Protein AF-0000000080735251 (afdb_homodimer)

Nearest PDB structures (foldseek):
  8f8t-assembly1_T  TM=5.068E-01  e=3.147E+00  Homo sapiens
  4pki-assembly1_G  TM=4.583E-01  e=2.271E+00  Homo sapiens
  8iai-assembly1_Y  TM=3.598E-01  e=2.980E+00  Sus scrofa
  3s5u-assembly2_B  TM=2.936E-01  e=2.151E+00  Enterococcus faecalis ATCC 4200
  4pki-assembly1_G  TM=4.337E-01  e=1.301E+00  Homo sapiens

Radius of gyration: 44.35 Å; Cα contacts (8 Å, |Δi|>4): 1692; chains: 2; bounding box: 156×134×96 Å

pLDDT: mean 79.37, std 21.19, range [19.89, 98.31]

Secondary structure (DSSP, 8-state):
----------------------HHHHHHHHHHHHHHHHHHHHHHHHHT----SSTTHHHHHHHHHHTTSHHHHHHHHHHHHHEEEE-SHHHHHHHHHHHHH-GGGGGG--EEEE----SSHHIIIIIHHHHHHHHHHHS--STTHHHHHHHHTT-HHHHHHHHHHHHHHTS----TT--STHHHHHHHHHHHHT-TT--EEEEEE----S--HIIIIIIHHHHHTT--S-TT--EEEEEESS-SS-----TTGGGGGG-TT--EEEEES--IIIIIHHHHHTT-S-TT----EEEEE--TTTTSTT-TTSPPTTPPPHHHHHSSSS-GGGGGGGGTT-TT-SEEEEEPPP-HHHHHH--HHHHHHHHHH---SEEEEES----HHHH-SS---TT--EEEEE---TT-HHHHS-HHHHHHHHHHHHHHSTTTSTT--EEEETTEEEEEEE-TTSS-EEEEEE--S---------------STTTTTT--HHHHHHHHHHHS-SSGGGGSS--/----------------------HHHHHHHHHHHHHHHHHHHHHHHHHT----SSTTHHHHHHHHHHTTSHHHHHHHHHHHHHEEEE-SHHHHHHHHHHHHH-GGGGGG--EEEE----SSHHIIIIIHHHHHHHHHHHS--STTHHHHHHHHTT-HHHHHHHHHHHHHHTS----TT--STHHHHHHHHHHHHH-TT--EEEEEE----S--HIIIIIIHHHHHTT--S-TT--EEEEEESS-SS-----TTGGGGGG-TT--EEEEES--IIIIIHHHHHTT-S-SS---SEEEEE--TTTTSTT-TTSPPTTPPPHHHHHHSSS-GGGGGGGGTT-TT-SEEEEEPPP-HHHHHH--HHHHHHHHHH---SEEEEES----HHHH-SS---TT--EEEEE---TT-HHHHS-HHHHHHHHHHHHHHSTTTSTT--EEEETTEEEEEEE-TTSS-EEEEEE--S---------------STTTTTT--HHHHHHHHHHHS-SSGGGSSS--

Structure (mmCIF, N/CA/C/O backbone):
data_AF-0000000080735251-model_v1
#
loop_
_entity.id
_entity.type
_entity.pdbx_description
1 polymer 'Uncharacterized protein'
#
loop_
_atom_site.group_PDB
_atom_site.id
_atom_site.type_symbol
_atom_site.label_atom_id
_atom_site.label_alt_id
_atom_site.label_comp_id
_atom_site.label_asym_id
_atom_site.label_entity_id
_atom_site.label_seq_id
_atom_site.pdbx_PDB_ins_code
_atom_site.Cartn_x
_atom_site.Cartn_y
_atom_site.Cartn_z
_atom_site.occupancy
_atom_site.B_iso_or_equiv
_atom_site.auth_seq_id
_atom_site.auth_comp_id
_atom_site.auth_asym_id
_atom_site.auth_atom_id
_atom_site.pdbx_PDB_model_num
ATOM 1 N N . MET A 1 1 ? -80.938 -24.906 -20.234 1 21.91 1 MET A N 1
ATOM 2 C CA . MET A 1 1 ? -80.062 -24.406 -19.141 1 21.91 1 MET A CA 1
ATOM 3 C C . MET A 1 1 ? -78.812 -25.266 -18.984 1 21.91 1 MET A C 1
ATOM 5 O O . MET A 1 1 ? -78.812 -26.25 -18.25 1 21.91 1 MET A O 1
ATOM 9 N N . ALA A 1 2 ? -78.125 -25.578 -20.062 1 29.5 2 ALA A N 1
ATOM 10 C CA . ALA A 1 2 ? -77 -26.484 -20.266 1 29.5 2 ALA A CA 1
ATOM 11 C C . ALA A 1 2 ? -75.812 -26.031 -19.438 1 29.5 2 ALA A C 1
ATOM 13 O O . ALA A 1 2 ? -75.375 -24.891 -19.547 1 29.5 2 ALA A O 1
ATOM 14 N N . THR A 1 3 ? -75.75 -26.547 -18.156 1 28.78 3 THR A N 1
ATOM 15 C CA . THR A 1 3 ? -74.75 -26.234 -17.094 1 28.78 3 THR A CA 1
ATOM 16 C C . THR A 1 3 ? -73.312 -26.391 -17.594 1 28.78 3 THR A C 1
ATOM 18 O O . THR A 1 3 ? -72.938 -27.453 -18.109 1 28.78 3 THR A O 1
ATOM 21 N N . SER A 1 4 ? -72.688 -25.328 -18.094 1 30.59 4 SER A N 1
ATOM 22 C CA . SER A 1 4 ? -71.375 -25.219 -18.641 1 30.59 4 SER A CA 1
ATOM 23 C C . SER A 1 4 ? -70.312 -25.766 -17.688 1 30.59 4 SER A C 1
ATOM 25 O O . SER A 1 4 ? -70.312 -25.438 -16.5 1 30.59 4 SER A O 1
ATOM 27 N N . GLY A 1 5 ? -69.938 -27.062 -17.812 1 30.22 5 GLY A N 1
ATOM 28 C CA . GLY A 1 5 ? -69 -27.828 -17.031 1 30.22 5 GLY A CA 1
ATOM 29 C C . GLY A 1 5 ? -67.688 -27.078 -16.766 1 30.22 5 GLY A C 1
ATOM 30 O O . GLY A 1 5 ? -67.062 -26.531 -17.688 1 30.22 5 GLY A O 1
ATOM 31 N N . GLU A 1 6 ? -67.562 -26.406 -15.586 1 33.47 6 GLU A N 1
ATOM 32 C CA . GLU A 1 6 ? -66.375 -25.594 -15.148 1 33.47 6 GLU A CA 1
ATOM 33 C C . GLU A 1 6 ? -65.125 -26.359 -15.328 1 33.47 6 GLU A C 1
ATOM 35 O O . GLU A 1 6 ? -65.062 -27.562 -15.062 1 33.47 6 GLU A O 1
ATOM 40 N N . PRO A 1 7 ? -64.125 -25.859 -16.219 1 35.38 7 PRO A N 1
ATOM 41 C CA . PRO A 1 7 ? -62.906 -26.562 -16.469 1 35.38 7 PRO A CA 1
ATOM 42 C C . PRO A 1 7 ? -62.125 -26.906 -15.195 1 35.38 7 PRO A C 1
ATOM 44 O O . PRO A 1 7 ? -62.312 -26.234 -14.172 1 35.38 7 PRO A O 1
ATOM 47 N N . GLN A 1 8 ? -61.844 -28.219 -14.891 1 33.78 8 GLN A N 1
ATOM 48 C CA . GLN A 1 8 ? -61.125 -28.781 -13.75 1 33.78 8 GLN A CA 1
ATOM 49 C C . GLN A 1 8 ? -59.844 -28.016 -13.461 1 33.78 8 GLN A C 1
ATOM 51 O O . GLN A 1 8 ? -59.125 -27.656 -14.383 1 33.78 8 GLN A O 1
ATOM 56 N N . PRO A 1 9 ? -59.812 -27.281 -12.32 1 30.14 9 PRO A N 1
ATOM 57 C CA . PRO A 1 9 ? -58.594 -26.516 -11.969 1 30.14 9 PRO A CA 1
ATOM 58 C C . PRO A 1 9 ? -57.312 -27.328 -12.164 1 30.14 9 PRO A C 1
ATOM 60 O O . PRO A 1 9 ? -57.312 -28.547 -12.047 1 30.14 9 PRO A O 1
ATOM 63 N N . ALA A 1 10 ? -56.406 -26.891 -13.047 1 33.62 10 ALA A N 1
ATOM 64 C CA . ALA A 1 10 ? -55.125 -27.484 -13.336 1 33.62 10 ALA A CA 1
ATOM 65 C C . ALA A 1 10 ? -54.406 -27.938 -12.047 1 33.62 10 ALA A C 1
ATOM 67 O O . ALA A 1 10 ? -54.469 -27.234 -11.039 1 33.62 10 ALA A O 1
ATOM 68 N N . THR A 1 11 ? -54.438 -29.219 -11.742 1 31.53 11 THR A N 1
ATOM 69 C CA . THR A 1 11 ? -53.75 -29.891 -10.625 1 31.53 11 THR A CA 1
ATOM 70 C C . THR A 1 11 ? -52.438 -29.203 -10.305 1 31.53 11 THR A C 1
ATOM 72 O O . THR A 1 11 ? -51.656 -28.922 -11.211 1 31.53 11 THR A O 1
ATOM 75 N N . VAL A 1 12 ? -52.406 -28.391 -9.273 1 32.25 12 VAL A N 1
ATOM 76 C CA . VAL A 1 12 ? -51.188 -27.828 -8.719 1 32.25 12 VAL A CA 1
ATOM 77 C C . VAL A 1 12 ? -50.062 -28.859 -8.766 1 32.25 12 VAL A C 1
ATOM 79 O O . VAL A 1 12 ? -50.25 -30 -8.32 1 32.25 12 VAL A O 1
ATOM 82 N N . PRO A 1 13 ? -49.344 -28.812 -9.859 1 31.73 13 PRO A N 1
ATOM 83 C CA . PRO A 1 13 ? -48.281 -29.828 -9.891 1 31.73 13 PRO A CA 1
ATOM 84 C C . PRO A 1 13 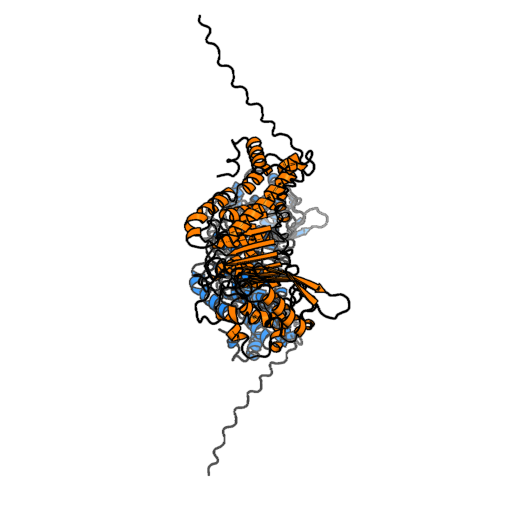? -47.688 -30.094 -8.508 1 31.73 13 PRO A C 1
ATOM 86 O O . PRO A 1 13 ? -47.625 -29.188 -7.676 1 31.73 13 PRO A O 1
ATOM 89 N N . GLN A 1 14 ? -47.969 -31.266 -7.938 1 33.03 14 GLN A N 1
ATOM 90 C CA . GLN A 1 14 ? -47.406 -31.734 -6.68 1 33.03 14 GLN A CA 1
ATOM 91 C C . GLN A 1 14 ? -45.969 -31.219 -6.484 1 33.03 14 GLN A C 1
ATOM 93 O O . GLN A 1 14 ? -45.188 -31.156 -7.441 1 33.03 14 GLN A O 1
ATOM 98 N N . PRO A 1 15 ? -45.875 -30.312 -5.523 1 34.41 15 PRO A N 1
ATOM 99 C CA . PRO A 1 15 ? -44.5 -29.906 -5.23 1 34.41 15 PRO A CA 1
ATOM 100 C C . PRO A 1 15 ? -43.5 -31.031 -5.398 1 34.41 15 PRO A C 1
ATOM 102 O O . PRO A 1 15 ? -43.75 -32.156 -4.969 1 34.41 15 PRO A O 1
ATOM 105 N N . PHE A 1 16 ? -42.969 -31.203 -6.551 1 33.38 16 PHE A N 1
ATOM 106 C CA . PHE A 1 16 ? -41.906 -32.156 -6.816 1 33.38 16 PHE A CA 1
ATOM 107 C C . PHE A 1 16 ? -41.062 -32.406 -5.566 1 33.38 16 PHE A C 1
ATOM 109 O O . PHE A 1 16 ? -40.5 -31.484 -4.984 1 33.38 16 PHE A O 1
ATOM 116 N N . ILE A 1 17 ? -41.5 -33.219 -4.691 1 35.25 17 ILE A N 1
ATOM 117 C CA . ILE A 1 17 ? -40.75 -33.75 -3.561 1 35.25 17 ILE A CA 1
ATOM 118 C C . ILE A 1 17 ? -39.312 -34.062 -3.984 1 35.25 17 ILE A C 1
ATOM 120 O O . ILE A 1 17 ? -39.062 -34.906 -4.836 1 35.25 17 ILE A O 1
ATOM 124 N N . THR A 1 18 ? -38.469 -33.156 -4.188 1 41.72 18 THR A N 1
ATOM 125 C CA . THR A 1 18 ? -37.031 -33.469 -4.281 1 41.72 18 THR A CA 1
ATOM 126 C C . THR A 1 18 ? -36.688 -34.656 -3.422 1 41.72 18 THR A C 1
ATOM 128 O O . THR A 1 18 ? -36.969 -34.688 -2.223 1 41.72 18 THR A O 1
ATOM 131 N N . PRO A 1 19 ? -36.812 -35.906 -3.914 1 42.97 19 PRO A N 1
ATOM 132 C CA . PRO A 1 19 ? -36.531 -37.062 -3.074 1 42.97 19 PRO A CA 1
ATOM 133 C C . PRO A 1 19 ? -35.5 -36.75 -1.976 1 42.97 19 PRO A C 1
ATOM 135 O O . PRO A 1 19 ? -34.5 -36.125 -2.236 1 42.97 19 PRO A O 1
ATOM 138 N N . ARG A 1 20 ? -35.844 -36.594 -0.79 1 56.09 20 ARG A N 1
ATOM 139 C CA . ARG A 1 20 ? -35.094 -36.375 0.438 1 56.09 20 ARG A CA 1
ATOM 140 C C . ARG A 1 20 ? -33.969 -37.406 0.55 1 56.09 20 ARG A C 1
ATOM 142 O O . ARG A 1 20 ? -34.188 -38.531 1.029 1 56.09 20 ARG A O 1
ATOM 149 N N . LEU A 1 21 ? -33.062 -37.531 -0.489 1 63.31 21 LEU A N 1
ATOM 150 C CA . LEU A 1 21 ? -31.906 -38.406 -0.313 1 63.31 21 LEU A CA 1
ATOM 151 C C . LEU A 1 21 ? -31.094 -38 0.911 1 63.31 21 LEU A C 1
ATOM 153 O O . LEU A 1 21 ? -30.984 -36.812 1.231 1 63.31 21 LEU A O 1
ATOM 157 N N . PRO A 1 22 ? -30.719 -39.125 1.617 1 76.56 22 PRO A N 1
ATOM 158 C CA . PRO A 1 22 ? -29.828 -38.812 2.74 1 76.56 22 PRO A CA 1
ATOM 159 C C . PRO A 1 22 ? -28.609 -38 2.32 1 76.56 22 PRO A C 1
ATOM 161 O O . PRO A 1 22 ? -28.141 -38.125 1.189 1 76.56 22 PRO A O 1
ATOM 164 N N . LEU A 1 23 ? -28.25 -37.156 3.162 1 79.88 23 LEU A N 1
ATOM 165 C CA . LEU A 1 23 ? -27.141 -36.25 2.904 1 79.88 23 LEU A CA 1
ATOM 166 C C . LEU A 1 23 ? -25.859 -37 2.586 1 79.88 23 LEU A C 1
ATOM 168 O O . LEU A 1 23 ? -25.031 -36.531 1.803 1 79.88 23 LEU A O 1
ATOM 172 N N . ASP A 1 24 ? -25.859 -38.188 3.08 1 81.25 24 ASP A N 1
ATOM 173 C CA . ASP A 1 24 ? -24.672 -39 2.828 1 81.25 24 ASP A CA 1
ATOM 174 C C . ASP A 1 24 ? -24.594 -39.438 1.364 1 81.25 24 ASP A C 1
ATOM 176 O O . ASP A 1 24 ? -23.516 -39.5 0.779 1 81.25 24 ASP A O 1
ATOM 180 N N . ILE A 1 25 ? -25.688 -39.719 0.884 1 80.31 25 ILE A N 1
ATOM 181 C CA . ILE A 1 25 ? -25.734 -40.125 -0.519 1 80.31 25 ILE A CA 1
ATOM 182 C C . ILE A 1 25 ? -25.453 -38.938 -1.409 1 80.31 25 ILE A C 1
ATOM 184 O O . ILE A 1 25 ? -24.75 -39.031 -2.412 1 80.31 25 ILE A O 1
ATOM 188 N N . LEU A 1 26 ? -26.016 -37.844 -1.031 1 81.31 26 LEU A N 1
ATOM 189 C CA . LEU A 1 26 ? -25.781 -36.625 -1.787 1 81.31 26 LEU A CA 1
ATOM 190 C C . LEU A 1 26 ? -24.297 -36.281 -1.792 1 81.31 26 LEU A C 1
ATOM 192 O O . LEU A 1 26 ? -23.75 -35.875 -2.818 1 81.31 26 LEU A O 1
ATOM 196 N N . TYR A 1 27 ? -23.703 -36.5 -0.731 1 87 27 TYR A N 1
ATOM 197 C CA . TYR A 1 27 ? -22.266 -36.25 -0.639 1 87 27 TYR A CA 1
ATOM 198 C C . TYR A 1 27 ? -21.484 -37.188 -1.567 1 87 27 TYR A C 1
ATOM 200 O O . TYR A 1 27 ? -20.531 -36.781 -2.215 1 87 27 TYR A O 1
ATOM 208 N N . HIS A 1 28 ? -21.938 -38.344 -1.582 1 85.25 28 HIS A N 1
ATOM 209 C CA . HIS A 1 28 ? -21.266 -39.312 -2.438 1 85.25 28 HIS A CA 1
ATOM 210 C C . HIS A 1 28 ? -21.406 -38.938 -3.91 1 85.25 28 HIS A C 1
ATOM 212 O O . HIS A 1 28 ? -20.453 -39.031 -4.684 1 85.25 28 HIS A O 1
ATOM 218 N N . ILE A 1 29 ? -22.562 -38.562 -4.246 1 80.56 29 ILE A N 1
ATOM 219 C CA . ILE A 1 29 ? -22.812 -38.125 -5.613 1 80.56 29 ILE A CA 1
ATOM 220 C C . ILE A 1 29 ? -21.938 -36.906 -5.926 1 80.56 29 ILE A C 1
ATOM 222 O O . ILE A 1 29 ? -21.297 -36.844 -6.98 1 80.56 29 ILE A O 1
ATOM 226 N N . GLY A 1 30 ? -21.984 -36.031 -5.02 1 85.06 30 GLY A N 1
ATOM 227 C CA . GLY A 1 30 ? -21.156 -34.844 -5.195 1 85.06 30 GLY A CA 1
ATOM 228 C C . GLY A 1 30 ? -19.688 -35.188 -5.355 1 85.06 30 GLY A C 1
ATOM 229 O O . GLY A 1 30 ? -19.016 -34.594 -6.195 1 85.06 30 GLY A O 1
ATOM 230 N N . SER A 1 31 ? -19.25 -36.094 -4.637 1 86.56 31 SER A N 1
ATOM 231 C CA . SER A 1 31 ? -17.844 -36.469 -4.684 1 86.56 31 SER A CA 1
ATOM 232 C C . SER A 1 31 ? -17.484 -37.094 -6.031 1 86.56 31 SER A C 1
ATOM 234 O O . SER A 1 31 ? -16.406 -36.844 -6.566 1 86.56 31 SER A O 1
ATOM 236 N N . LEU A 1 32 ? -18.359 -37.844 -6.508 1 84.12 32 LEU A N 1
ATOM 237 C CA . LEU A 1 32 ? -18.141 -38.438 -7.812 1 84.12 32 LEU A CA 1
ATOM 238 C C . LEU A 1 32 ? -18.109 -37.406 -8.914 1 84.12 32 LEU A C 1
ATOM 240 O O . LEU A 1 32 ? -17.25 -37.469 -9.805 1 84.12 32 LEU A O 1
ATOM 244 N N . LEU A 1 33 ? -19 -36.531 -8.789 1 80.56 33 LEU A N 1
ATOM 245 C CA . LEU A 1 33 ? -19.062 -35.469 -9.773 1 80.56 33 LEU A CA 1
ATOM 246 C C . LEU A 1 33 ? -17.797 -34.625 -9.719 1 80.56 33 LEU A C 1
ATOM 248 O O . LEU A 1 33 ? -17.266 -34.219 -10.758 1 80.56 33 LEU A O 1
ATOM 252 N N . ALA A 1 34 ? -17.344 -34.406 -8.586 1 84.25 34 ALA A N 1
ATOM 253 C CA . ALA A 1 34 ? -16.141 -33.594 -8.391 1 84.25 34 ALA A CA 1
ATOM 254 C C . ALA A 1 34 ? -14.922 -34.281 -9 1 84.25 34 ALA A C 1
ATOM 256 O O . ALA A 1 34 ? -14.094 -33.656 -9.656 1 84.25 34 ALA A O 1
ATOM 257 N N . SER A 1 35 ? -14.844 -35.5 -8.828 1 82.25 35 SER A N 1
ATOM 258 C CA . SER A 1 35 ? -13.711 -36.281 -9.336 1 82.25 35 SER A CA 1
ATOM 259 C C . SER A 1 35 ? -13.758 -36.406 -10.852 1 82.25 35 SER A C 1
ATOM 261 O O . SER A 1 35 ? -12.719 -36.312 -11.516 1 82.25 35 SER A O 1
ATOM 263 N N . GLU A 1 36 ? -14.836 -36.562 -11.336 1 77 36 GLU A N 1
ATOM 264 C CA . GLU A 1 36 ? -15.008 -36.688 -12.781 1 77 36 GLU A CA 1
ATOM 265 C C . GLU A 1 36 ? -14.602 -35.406 -13.492 1 77 36 GLU A C 1
ATOM 267 O O . GLU A 1 36 ? -14.055 -35.438 -14.594 1 77 36 GLU A O 1
ATOM 272 N N . SER A 1 37 ? -14.93 -34.406 -12.93 1 77.5 37 SER A N 1
ATOM 273 C CA . SER A 1 37 ? -14.586 -33.094 -13.508 1 77.5 37 SER A CA 1
ATOM 274 C C . SER A 1 37 ? -13.078 -32.969 -13.68 1 77.5 37 SER A C 1
ATOM 276 O O . SER A 1 37 ? -12.617 -32.5 -14.719 1 77.5 37 SER A O 1
ATOM 278 N N . ILE A 1 38 ? -12.336 -33.438 -12.797 1 79 38 ILE A N 1
ATOM 279 C CA . ILE A 1 38 ? -10.883 -33.344 -12.859 1 79 38 ILE A CA 1
ATOM 280 C C . ILE A 1 38 ? -10.352 -34.25 -13.977 1 79 38 ILE A C 1
ATOM 282 O O . ILE A 1 38 ? -9.547 -33.812 -14.797 1 79 38 ILE A O 1
ATOM 286 N N . THR A 1 39 ? -10.875 -35.344 -13.977 1 76.81 39 THR A N 1
ATOM 287 C CA . THR A 1 39 ? -10.406 -36.344 -14.945 1 76.81 39 THR A CA 1
ATOM 288 C C . THR A 1 39 ? -10.695 -35.875 -16.375 1 76.81 39 THR A C 1
ATOM 290 O O . THR A 1 39 ? -9.867 -36.031 -17.266 1 76.81 39 THR A O 1
ATOM 293 N N . GLU A 1 40 ? -11.812 -35.312 -16.5 1 73.75 40 GLU A N 1
ATOM 294 C CA . GLU A 1 40 ? -12.211 -34.812 -17.812 1 73.75 40 GLU A CA 1
ATOM 295 C C . GLU A 1 40 ? -11.289 -33.719 -18.297 1 73.75 40 GLU A C 1
ATOM 297 O O . GLU A 1 40 ? -10.859 -33.719 -19.453 1 73.75 40 GLU A O 1
ATOM 302 N N . HIS A 1 41 ? -10.945 -32.875 -17.438 1 76.31 41 HIS A N 1
ATOM 303 C CA . HIS A 1 41 ? -10.148 -31.719 -17.828 1 76.31 41 HIS A CA 1
ATOM 304 C C . HIS A 1 41 ? -8.68 -32.094 -17.984 1 76.31 41 HIS A C 1
ATOM 306 O O . HIS A 1 41 ? -7.992 -31.562 -18.859 1 76.31 41 HIS A O 1
ATOM 312 N N . GLU A 1 42 ? -8.273 -32.938 -17.203 1 73 42 GLU A N 1
ATOM 313 C CA . GLU A 1 42 ? -6.902 -33.438 -17.359 1 73 42 GLU A CA 1
ATOM 314 C C . GLU A 1 42 ? -6.719 -34.125 -18.703 1 73 42 GLU A C 1
ATOM 316 O O . GLU A 1 42 ? -5.695 -33.969 -19.375 1 73 42 GLU A O 1
ATOM 321 N N . HIS A 1 43 ? -7.738 -34.781 -19.031 1 67.94 43 HIS A N 1
ATOM 322 C CA . HIS A 1 43 ? -7.703 -35.438 -20.328 1 67.94 43 HIS A CA 1
ATOM 323 C C . HIS A 1 43 ? -7.719 -34.438 -21.469 1 67.94 43 HIS A C 1
ATOM 325 O O . HIS A 1 43 ? -7.07 -34.656 -22.5 1 67.94 43 HIS A O 1
ATOM 331 N N . GLN A 1 44 ? -8.422 -33.469 -21.281 1 66.44 44 GLN A N 1
ATOM 332 C CA . GLN A 1 44 ? -8.516 -32.438 -22.312 1 66.44 44 GLN A CA 1
ATOM 333 C C . GLN A 1 44 ? -7.172 -31.75 -22.516 1 66.44 44 GLN A C 1
ATOM 335 O O . GLN A 1 44 ? -6.781 -31.453 -23.641 1 66.44 44 GLN A O 1
ATOM 340 N N . ILE A 1 45 ? -6.562 -31.5 -21.5 1 65.94 45 ILE A N 1
ATOM 341 C CA . ILE A 1 45 ? -5.258 -30.844 -21.578 1 65.94 45 ILE A CA 1
ATOM 342 C C . ILE A 1 45 ? -4.27 -31.766 -22.281 1 65.94 45 ILE A C 1
ATOM 344 O O . ILE A 1 45 ? -3.479 -31.328 -23.125 1 65.94 45 ILE A O 1
ATOM 348 N N . ASP A 1 46 ? -4.406 -32.969 -22.016 1 61.94 46 ASP A N 1
ATOM 349 C CA . ASP A 1 46 ? -3.486 -33.969 -22.594 1 61.94 46 ASP A CA 1
ATOM 350 C C . ASP A 1 46 ? -3.762 -34.156 -24.078 1 61.94 46 ASP A C 1
ATOM 352 O O . ASP A 1 46 ? -2.832 -34.344 -24.875 1 61.94 46 ASP A O 1
ATOM 356 N N . SER A 1 47 ? -5.082 -34.188 -24.359 1 54.44 47 SER A N 1
ATOM 357 C CA . SER A 1 47 ? -5.441 -34.469 -25.75 1 54.44 47 SER A CA 1
ATOM 358 C C . SER A 1 47 ? -5.434 -33.188 -26.594 1 54.44 47 SER A C 1
ATOM 360 O O . SER A 1 47 ? -5.637 -33.25 -27.812 1 54.44 47 SER A O 1
ATOM 362 N N . ASN A 1 48 ? -4.789 -32.094 -26.047 1 52.84 48 ASN A N 1
ATOM 363 C CA . ASN A 1 48 ? -4.832 -30.828 -26.75 1 52.84 48 ASN A CA 1
ATOM 364 C C . ASN A 1 48 ? -6.164 -30.625 -27.469 1 52.84 48 ASN A C 1
ATOM 366 O O . ASN A 1 48 ? -6.215 -30.016 -28.531 1 52.84 48 ASN A O 1
ATOM 370 N N . SER A 1 49 ? -7.137 -31.469 -27.219 1 44.44 49 SER A N 1
ATOM 371 C CA . SER A 1 49 ? -8.422 -31.406 -27.906 1 44.44 49 SER A CA 1
ATOM 372 C C . SER A 1 49 ? -9.289 -30.281 -27.359 1 44.44 49 SER A C 1
ATOM 374 O O . SER A 1 49 ? -9.391 -30.094 -26.156 1 44.44 49 SER A O 1
ATOM 376 N N . SER A 1 50 ? -9.344 -29.234 -27.984 1 43.31 50 SER A N 1
ATOM 377 C CA . SER A 1 50 ? -10.25 -28.109 -27.75 1 43.31 50 SER A CA 1
ATOM 378 C C . SER A 1 50 ? -11.672 -28.594 -27.484 1 43.31 50 SER A C 1
ATOM 380 O O . SER A 1 50 ? -12.586 -28.328 -28.281 1 43.31 50 SER A O 1
ATOM 382 N N . CYS A 1 51 ? -11.945 -29.734 -27.234 1 38.22 51 CYS A N 1
ATOM 383 C CA . CYS A 1 51 ? -13.375 -30.031 -27.25 1 38.22 51 CYS A CA 1
ATOM 384 C C . CYS A 1 51 ? -14.125 -29.156 -26.25 1 38.22 51 CYS A C 1
ATOM 386 O O . CYS A 1 51 ? -14.016 -29.359 -25.031 1 38.22 51 CYS A O 1
ATOM 388 N N . ASP A 1 52 ? -14.516 -28.062 -26.469 1 43.94 52 ASP A N 1
ATOM 389 C CA . ASP A 1 52 ? -15.336 -27.016 -25.859 1 43.94 52 ASP A CA 1
ATOM 390 C C . ASP A 1 52 ? -16.562 -27.625 -25.172 1 43.94 52 ASP A C 1
ATOM 392 O O . ASP A 1 52 ? -17 -27.125 -24.141 1 43.94 52 ASP A O 1
ATOM 396 N N . CYS A 1 53 ? -17.375 -28.531 -25.922 1 38.75 53 CYS A N 1
ATOM 397 C CA . CYS A 1 53 ? -18.812 -28.766 -25.75 1 38.75 53 CYS A CA 1
ATOM 398 C C . CYS A 1 53 ? -19.094 -29.5 -24.453 1 38.75 53 CYS A C 1
ATOM 400 O O . CYS A 1 53 ? -20.203 -29.406 -23.906 1 38.75 53 CYS A O 1
ATOM 402 N N . CYS A 1 54 ? -18.359 -30.562 -24.172 1 42.53 54 CYS A N 1
ATOM 403 C CA . CYS A 1 54 ? -18.812 -31.547 -23.203 1 42.53 54 CYS A CA 1
ATOM 404 C C . CYS A 1 54 ? -18.359 -31.188 -21.797 1 42.53 54 CYS A C 1
ATOM 406 O O . CYS A 1 54 ? -18.672 -31.891 -20.828 1 42.53 54 CYS A O 1
ATOM 408 N N . MET A 1 55 ? -17.359 -30.328 -21.516 1 49.84 55 MET A N 1
ATOM 409 C CA . MET A 1 55 ? -16.375 -30.266 -20.438 1 49.84 55 MET A CA 1
ATOM 410 C C . MET A 1 55 ? -17 -29.781 -19.141 1 49.84 55 MET A C 1
ATOM 412 O O . MET A 1 55 ? -16.406 -29.938 -18.062 1 49.84 55 MET A O 1
ATOM 416 N N . ASP A 1 56 ? -18.359 -29.375 -19.109 1 61.03 56 ASP A N 1
ATOM 417 C CA . ASP A 1 56 ? -18.672 -28.703 -17.844 1 61.03 56 ASP A CA 1
ATOM 418 C C . ASP A 1 56 ? -20.016 -29.203 -17.281 1 61.03 56 ASP A C 1
ATOM 420 O O . ASP A 1 56 ? -20.641 -28.516 -16.469 1 61.03 56 ASP A O 1
ATOM 424 N N . LYS A 1 57 ? -20.203 -30.5 -17.766 1 65.25 57 LYS A N 1
ATOM 425 C CA . LYS A 1 57 ? -21.516 -30.969 -17.328 1 65.25 57 LYS A CA 1
ATOM 426 C C . LYS A 1 57 ? -21.484 -31.359 -15.852 1 65.25 57 LYS A C 1
ATOM 428 O O . LYS A 1 57 ? -22.422 -31.062 -15.109 1 65.25 57 LYS A O 1
ATOM 433 N N . SER A 1 58 ? -20.359 -32.094 -15.547 1 75.31 58 SER A N 1
ATOM 434 C CA . SER A 1 58 ? -20.281 -32.531 -14.156 1 75.31 58 SER A CA 1
ATOM 435 C C . SER A 1 58 ? -20.188 -31.328 -13.203 1 75.31 58 SER A C 1
ATOM 437 O O . SER A 1 58 ? -20.828 -31.328 -12.148 1 75.31 58 SER A O 1
ATOM 439 N N . SER A 1 59 ? -19.484 -30.453 -13.641 1 78.62 59 SER A N 1
ATOM 440 C CA . SER A 1 59 ? -19.359 -29.266 -12.805 1 78.62 59 SER A CA 1
ATOM 441 C C . SER A 1 59 ? -20.688 -28.531 -12.688 1 78.62 59 SER A C 1
ATOM 443 O O . SER A 1 59 ? -21.031 -28.047 -11.609 1 78.62 59 SER A O 1
ATOM 445 N N . ALA A 1 60 ? -21.297 -28.453 -13.797 1 78.94 60 ALA A N 1
ATOM 446 C CA . ALA A 1 60 ? -22.594 -27.781 -13.805 1 78.94 60 ALA A CA 1
ATOM 447 C C . ALA A 1 60 ? -23.594 -28.531 -12.938 1 78.94 60 ALA A C 1
ATOM 449 O O . ALA A 1 60 ? -24.406 -27.922 -12.227 1 78.94 60 ALA A O 1
ATOM 450 N N . SER A 1 61 ? -23.547 -29.797 -13.062 1 80.12 61 SER A N 1
ATOM 451 C CA . SER A 1 61 ? -24.438 -30.625 -12.266 1 80.12 61 SER A CA 1
ATOM 452 C C . SER A 1 61 ? -24.141 -30.484 -10.773 1 80.12 61 SER A C 1
ATOM 454 O O . SER A 1 61 ? -25.062 -30.406 -9.961 1 80.12 61 SER A O 1
ATOM 456 N N . LEU A 1 62 ? -22.938 -30.531 -10.484 1 85.5 62 LEU A N 1
ATOM 457 C CA . LEU A 1 62 ? -22.547 -30.375 -9.086 1 85.5 62 LEU A CA 1
ATOM 458 C C . LEU A 1 62 ? -23 -29.016 -8.555 1 85.5 62 LEU A C 1
ATOM 460 O O . LEU A 1 62 ? -23.484 -28.922 -7.418 1 85.5 62 LEU A O 1
ATOM 464 N N . TYR A 1 63 ? -22.844 -28.047 -9.344 1 84.94 63 TYR A N 1
ATOM 465 C CA . TYR A 1 63 ? -23.25 -26.703 -8.953 1 84.94 63 TYR A CA 1
ATOM 466 C C . TYR A 1 63 ? -24.75 -26.656 -8.68 1 84.94 63 TYR A C 1
ATOM 468 O O . TYR A 1 63 ? -25.188 -26.125 -7.652 1 84.94 63 TYR A O 1
ATOM 476 N N . LYS A 1 64 ? -25.469 -27.172 -9.555 1 81.81 64 LYS A N 1
ATOM 477 C CA . LYS A 1 64 ? -26.922 -27.188 -9.422 1 81.81 64 LYS A CA 1
ATOM 478 C C . LYS A 1 64 ? -27.359 -27.953 -8.18 1 81.81 64 LYS A C 1
ATOM 480 O O . LYS A 1 64 ? -28.234 -27.516 -7.445 1 81.81 64 LYS A O 1
ATOM 485 N N . LEU A 1 65 ? -26.734 -29.016 -8.078 1 82.38 65 LEU A N 1
ATOM 486 C CA . LEU A 1 65 ? -27.062 -29.859 -6.926 1 82.38 65 LEU A CA 1
ATOM 487 C C . LEU A 1 65 ? -26.703 -29.141 -5.625 1 82.38 65 LEU A C 1
ATOM 489 O O . LEU A 1 65 ? -27.438 -29.266 -4.633 1 82.38 65 LEU A O 1
ATOM 493 N N . THR A 1 66 ? -25.641 -28.469 -5.59 1 86.88 66 THR A N 1
ATOM 494 C CA . THR A 1 66 ? -25.156 -27.781 -4.395 1 86.88 66 THR A CA 1
ATOM 495 C C . THR A 1 66 ? -26.141 -26.703 -3.943 1 86.88 66 THR A C 1
ATOM 497 O O . THR A 1 66 ? -26.422 -26.578 -2.75 1 86.88 66 THR A O 1
ATOM 500 N N . TYR A 1 67 ? -26.719 -26 -4.859 1 85.12 67 TYR A N 1
ATOM 501 C CA . TYR A 1 67 ? -27.484 -24.828 -4.461 1 85.12 67 TYR A CA 1
ATOM 502 C C . TYR A 1 67 ? -28.984 -25.078 -4.633 1 85.12 67 TYR A C 1
ATOM 504 O O . TYR A 1 67 ? -29.766 -24.141 -4.816 1 85.12 67 TYR A O 1
ATOM 512 N N . THR A 1 68 ? -29.359 -26.281 -4.559 1 79.06 68 THR A N 1
ATOM 513 C CA . THR A 1 68 ? -30.766 -26.672 -4.57 1 79.06 68 THR A CA 1
ATOM 514 C C . THR A 1 68 ? -31.422 -26.328 -3.234 1 79.06 68 THR A C 1
ATOM 516 O O . THR A 1 68 ? -32.594 -25.953 -3.195 1 79.06 68 THR A O 1
ATOM 519 N N . SER A 1 69 ? -30.641 -26.516 -2.184 1 80 69 SER A N 1
ATOM 520 C CA . SER A 1 69 ? -31.141 -26.234 -0.846 1 80 69 SER A CA 1
ATOM 521 C C . SER A 1 69 ? -30.016 -25.828 0.1 1 80 69 SER A C 1
ATOM 523 O O . SER A 1 69 ? -28.844 -25.938 -0.247 1 80 69 SER A O 1
ATOM 525 N N . LYS A 1 70 ? -30.391 -25.438 1.239 1 83.94 70 LYS A N 1
ATOM 526 C CA . LYS A 1 70 ? -29.406 -25.062 2.25 1 83.94 70 LYS A CA 1
ATOM 527 C C . LYS A 1 70 ? -28.641 -26.281 2.742 1 83.94 70 LYS A C 1
ATOM 529 O O . LYS A 1 70 ? -27.438 -26.188 3.012 1 83.94 70 LYS A O 1
ATOM 534 N N . ALA A 1 71 ? -29.344 -27.266 2.844 1 80.5 71 ALA A N 1
ATOM 535 C CA . ALA A 1 71 ? -28.734 -28.5 3.326 1 80.5 71 ALA A CA 1
ATOM 536 C C . ALA A 1 71 ? -27.672 -29 2.344 1 80.5 71 ALA A C 1
ATOM 538 O O . ALA A 1 71 ? -26.594 -29.422 2.748 1 80.5 71 ALA A O 1
ATOM 539 N N . THR A 1 72 ? -28.062 -29.016 1.12 1 86.25 72 THR A N 1
ATOM 540 C CA . THR A 1 72 ? -27.109 -29.484 0.114 1 86.25 72 THR A CA 1
ATOM 541 C C . THR A 1 72 ? -25.922 -28.531 0.01 1 86.25 72 THR A C 1
ATOM 543 O O . THR A 1 72 ? -24.797 -28.953 -0.226 1 86.25 72 THR A O 1
ATOM 546 N N . ARG A 1 73 ? -26.172 -27.297 0.186 1 89.19 73 ARG A N 1
ATOM 547 C CA . ARG A 1 73 ? -25.109 -26.312 0.148 1 89.19 73 ARG A CA 1
ATOM 548 C C . ARG A 1 73 ? -24.094 -26.578 1.256 1 89.19 73 ARG A C 1
ATOM 550 O O . ARG A 1 73 ? -22.875 -26.594 1.007 1 89.19 73 ARG A O 1
ATOM 557 N N . ASP A 1 74 ? -24.547 -26.875 2.332 1 87.06 74 ASP A N 1
ATOM 558 C CA . ASP A 1 74 ? -23.672 -27.062 3.48 1 87.06 74 ASP A CA 1
ATOM 559 C C . ASP A 1 74 ? -22.781 -28.297 3.297 1 87.06 74 ASP A C 1
ATOM 561 O O . ASP A 1 74 ? -21.625 -28.297 3.705 1 87.06 74 ASP A O 1
ATOM 565 N N . VAL A 1 75 ? -23.359 -29.219 2.6 1 87.06 75 VAL A N 1
ATOM 566 C CA . VAL A 1 75 ? -22.656 -30.484 2.502 1 87.06 75 VAL A CA 1
ATOM 567 C C . VAL A 1 75 ? -21.781 -30.5 1.253 1 87.06 75 VAL A C 1
ATOM 569 O O . VAL A 1 75 ? -20.688 -31.078 1.261 1 87.06 75 VAL A O 1
ATOM 572 N N . LEU A 1 76 ? -22.266 -29.844 0.229 1 90.56 76 LEU A N 1
ATOM 573 C CA . LEU A 1 76 ? -21.641 -30.047 -1.067 1 90.56 76 LEU A CA 1
ATOM 574 C C . LEU A 1 76 ? -20.734 -28.875 -1.422 1 90.56 76 LEU A C 1
ATOM 576 O O . LEU A 1 76 ? -19.875 -28.984 -2.301 1 90.56 76 LEU A O 1
ATOM 580 N N . GLU A 1 77 ? -20.828 -27.812 -0.773 1 91.5 77 GLU A N 1
ATOM 581 C CA . GLU A 1 77 ? -20.047 -26.609 -1.123 1 91.5 77 GLU A CA 1
ATOM 582 C C . GLU A 1 77 ? -18.547 -26.859 -0.997 1 91.5 77 GLU A C 1
ATOM 584 O O . GLU A 1 77 ? -17.766 -26.438 -1.851 1 91.5 77 GLU A O 1
ATOM 589 N N . PRO A 1 78 ? -18.141 -27.516 0.016 1 92 78 PRO A N 1
ATOM 590 C CA . PRO A 1 78 ? -16.719 -27.844 0.084 1 92 78 PRO A CA 1
ATOM 591 C C . PRO A 1 78 ? -16.234 -28.656 -1.115 1 92 78 PRO A C 1
ATOM 593 O O . PRO A 1 78 ? -15.109 -28.469 -1.592 1 92 78 PRO A O 1
ATOM 596 N N . LEU A 1 79 ? -17.094 -29.5 -1.605 1 90.56 79 LEU A N 1
ATOM 597 C CA . LEU A 1 79 ? -16.75 -30.312 -2.766 1 90.56 79 LEU A CA 1
ATOM 598 C C . LEU A 1 79 ? -16.734 -29.469 -4.035 1 90.56 79 LEU A C 1
ATOM 600 O O . LEU A 1 79 ? -15.906 -29.688 -4.926 1 90.56 79 LEU A O 1
ATOM 604 N N . LEU A 1 80 ? -17.625 -28.578 -4.039 1 89.94 80 LEU A N 1
ATOM 605 C CA . LEU A 1 80 ? -17.75 -27.703 -5.199 1 89.94 80 LEU A CA 1
ATOM 606 C C . LEU A 1 80 ? -16.484 -26.859 -5.375 1 89.94 80 LEU A C 1
ATOM 608 O O . LEU A 1 80 ? -16.031 -26.656 -6.504 1 89.94 80 LEU A O 1
ATOM 612 N N . TYR A 1 81 ? -15.906 -26.438 -4.293 1 93.75 81 TYR A N 1
ATOM 613 C CA . TYR A 1 81 ? -14.766 -25.516 -4.367 1 93.75 81 TYR A CA 1
ATOM 614 C C . TYR A 1 81 ? -13.453 -26.266 -4.148 1 93.75 81 TYR A C 1
ATOM 616 O O . TYR A 1 81 ? -12.383 -25.672 -4.18 1 93.75 81 TYR A O 1
ATOM 624 N N . ARG A 1 82 ? -13.547 -27.484 -3.996 1 93.69 82 ARG A N 1
ATOM 625 C CA . ARG A 1 82 ? -12.344 -28.281 -3.773 1 93.69 82 ARG A CA 1
ATOM 626 C C . ARG A 1 82 ? -11.43 -28.234 -4.996 1 93.69 82 ARG A C 1
ATOM 628 O O . ARG A 1 82 ? -10.211 -28.203 -4.859 1 93.69 82 ARG A O 1
ATOM 635 N N . ASN A 1 83 ? -12.117 -28.328 -6.113 1 92.31 83 ASN A N 1
ATOM 636 C CA . ASN A 1 83 ? -11.398 -28.297 -7.383 1 92.31 83 ASN A CA 1
ATOM 637 C C . ASN A 1 83 ? -11.766 -27.062 -8.211 1 92.31 83 ASN A C 1
ATOM 639 O O . ASN A 1 83 ? -12.875 -26.969 -8.734 1 92.31 83 ASN A O 1
ATOM 643 N N . LEU A 1 84 ? -10.812 -26.156 -8.336 1 94.06 84 LEU A N 1
ATOM 644 C CA . LEU A 1 84 ? -11.023 -24.984 -9.172 1 94.06 84 LEU A CA 1
ATOM 645 C C . LEU A 1 84 ? -10.484 -25.219 -10.578 1 94.06 84 LEU A C 1
ATOM 647 O O . LEU A 1 84 ? -9.273 -25.328 -10.781 1 94.06 84 LEU A O 1
ATOM 651 N N . ILE A 1 85 ? -11.398 -25.344 -11.469 1 91.38 85 ILE A N 1
ATOM 652 C CA . ILE A 1 85 ? -11.031 -25.5 -12.867 1 91.38 85 ILE A CA 1
ATOM 653 C C . ILE A 1 85 ? -11.305 -24.203 -13.625 1 91.38 85 ILE A C 1
ATOM 655 O O . ILE A 1 85 ? -12.461 -23.828 -13.82 1 91.38 85 ILE A O 1
ATOM 659 N N . LEU A 1 86 ? -10.242 -23.531 -14.094 1 93.12 86 LEU A N 1
ATOM 660 C CA . LEU A 1 86 ? -10.344 -22.234 -14.766 1 93.12 86 LEU A CA 1
ATOM 661 C C . LEU A 1 86 ? -10.031 -22.375 -16.25 1 93.12 86 LEU A C 1
ATOM 663 O O . LEU A 1 86 ? -8.867 -22.516 -16.641 1 93.12 86 LEU A O 1
ATOM 667 N N . THR A 1 87 ? -11.023 -22.234 -17.062 1 89.25 87 THR A N 1
ATOM 668 C CA . THR A 1 87 ? -10.852 -22.469 -18.484 1 89.25 87 THR A CA 1
ATOM 669 C C . THR A 1 87 ? -11.031 -21.172 -19.281 1 89.25 87 THR A C 1
ATOM 671 O O . THR A 1 87 ? -10.539 -21.047 -20.391 1 89.25 87 THR A O 1
ATOM 674 N N . THR A 1 88 ? -11.75 -20.281 -18.672 1 91.56 88 THR A N 1
ATOM 675 C CA . THR A 1 88 ? -12 -19 -19.328 1 91.56 88 THR A CA 1
ATOM 676 C C . THR A 1 88 ? -11.664 -17.844 -18.391 1 91.56 88 THR A C 1
ATOM 678 O O . THR A 1 88 ? -11.602 -18.016 -17.172 1 91.56 88 THR A O 1
ATOM 681 N N . PRO A 1 89 ? -11.461 -16.688 -19.016 1 95.06 89 PRO A N 1
ATOM 682 C CA . PRO A 1 89 ? -11.25 -15.5 -18.172 1 95.06 89 PRO A CA 1
ATOM 683 C C . PRO A 1 89 ? -12.43 -15.211 -17.25 1 95.06 89 PRO A C 1
ATOM 685 O O . PRO A 1 89 ? -12.25 -14.703 -16.141 1 95.06 89 PRO A O 1
ATOM 688 N N . GLN A 1 90 ? -13.602 -15.547 -17.656 1 95.56 90 GLN A N 1
ATOM 689 C CA . GLN A 1 90 ? -14.797 -15.359 -16.844 1 95.56 90 GLN A CA 1
ATOM 690 C C . GLN A 1 90 ? -14.742 -16.234 -15.594 1 95.56 90 GLN A C 1
ATOM 692 O O . GLN A 1 90 ? -15.148 -15.797 -14.508 1 95.56 90 GLN A O 1
ATOM 697 N N . ASP A 1 91 ? -14.219 -17.422 -15.805 1 93.88 91 ASP A N 1
ATOM 698 C CA . ASP A 1 91 ? -14.047 -18.297 -14.648 1 93.88 91 ASP A CA 1
ATOM 699 C C . ASP A 1 91 ? -13.133 -17.656 -13.602 1 93.88 91 ASP A C 1
ATOM 701 O O . ASP A 1 91 ? -13.438 -17.672 -12.406 1 93.88 91 ASP A O 1
ATOM 705 N N . VAL A 1 92 ? -12.094 -17.109 -14.133 1 96.62 92 VAL A N 1
ATOM 706 C CA . VAL A 1 92 ? -11.102 -16.469 -13.258 1 96.62 92 VAL A CA 1
ATOM 707 C C . VAL A 1 92 ? -11.75 -15.32 -12.5 1 96.62 92 VAL A C 1
ATOM 709 O O . VAL A 1 92 ? -11.594 -15.203 -11.281 1 96.62 92 VAL A O 1
ATOM 712 N N . THR A 1 93 ? -12.469 -14.5 -13.188 1 97.94 93 THR A N 1
ATOM 713 C CA . THR A 1 93 ? -13.133 -13.336 -12.594 1 97.94 93 THR A CA 1
ATOM 714 C C . THR A 1 93 ? -14.148 -13.773 -11.547 1 97.94 93 THR A C 1
ATOM 716 O O . THR A 1 93 ? -14.172 -13.242 -10.438 1 97.94 93 THR A O 1
ATOM 719 N N . ASN A 1 94 ? -14.891 -14.781 -11.852 1 96.56 94 ASN A N 1
ATOM 720 C CA . ASN A 1 94 ? -15.93 -15.266 -10.953 1 96.56 94 ASN A CA 1
ATOM 721 C C . ASN A 1 94 ? -15.328 -15.867 -9.68 1 96.56 94 ASN A C 1
ATOM 723 O O . ASN A 1 94 ? -15.797 -15.586 -8.578 1 96.56 94 ASN A O 1
ATOM 727 N N . ILE A 1 95 ? -14.367 -16.672 -9.867 1 97.31 95 ILE A N 1
ATOM 728 C CA . ILE A 1 95 ? -13.773 -17.344 -8.719 1 97.31 95 ILE A CA 1
ATOM 729 C C . ILE A 1 95 ? -13.102 -16.328 -7.805 1 97.31 95 ILE A C 1
ATOM 731 O O . ILE A 1 95 ? -13.203 -16.422 -6.578 1 97.31 95 ILE A O 1
ATOM 735 N N . PHE A 1 96 ? -12.422 -15.391 -8.43 1 98.25 96 PHE A N 1
ATOM 736 C CA . PHE A 1 96 ? -11.812 -14.344 -7.625 1 98.25 96 PHE A CA 1
ATOM 737 C C . PHE A 1 96 ? -12.852 -13.656 -6.746 1 98.25 96 PHE A C 1
ATOM 739 O O . PHE A 1 96 ? -12.648 -13.508 -5.539 1 98.25 96 PHE A O 1
ATOM 746 N N . ILE A 1 97 ? -13.898 -13.219 -7.355 1 98.31 97 ILE A N 1
ATOM 747 C CA . ILE A 1 97 ? -14.938 -12.492 -6.637 1 98.31 97 ILE A CA 1
ATOM 748 C C . ILE A 1 97 ? -15.5 -13.367 -5.516 1 98.31 97 ILE A C 1
ATOM 750 O O . ILE A 1 97 ? -15.68 -12.898 -4.391 1 98.31 97 ILE A O 1
ATOM 754 N N . ASN A 1 98 ? -15.711 -14.641 -5.797 1 96.75 98 ASN A N 1
ATOM 755 C CA . ASN A 1 98 ? -16.219 -15.562 -4.781 1 96.75 98 ASN A CA 1
ATOM 756 C C . ASN A 1 98 ? -15.281 -15.656 -3.586 1 96.75 98 ASN A C 1
ATOM 758 O O . ASN A 1 98 ? -15.719 -15.586 -2.438 1 96.75 98 ASN A O 1
ATOM 762 N N . LEU A 1 99 ? -14.023 -15.766 -3.887 1 97.81 99 LEU A N 1
ATOM 763 C CA . LEU A 1 99 ? -13.055 -15.977 -2.818 1 97.81 99 LEU A CA 1
ATOM 764 C C . LEU A 1 99 ? -12.867 -14.711 -1.991 1 97.81 99 LEU A C 1
ATOM 766 O O . LEU A 1 99 ? -12.555 -14.781 -0.802 1 97.81 99 LEU A O 1
ATOM 770 N N . ILE A 1 100 ? -13.031 -13.609 -2.631 1 97.62 100 ILE A N 1
ATOM 771 C CA . ILE A 1 100 ? -12.852 -12.336 -1.936 1 97.62 100 ILE A CA 1
ATOM 772 C C . ILE A 1 100 ? -14.078 -12.047 -1.069 1 97.62 100 ILE A C 1
ATOM 774 O O . ILE A 1 100 ? -13.953 -11.539 0.048 1 97.62 100 ILE A O 1
ATOM 778 N N . GLN A 1 101 ? -15.219 -12.32 -1.528 1 96.5 101 GLN A N 1
ATOM 779 C CA . GLN A 1 101 ? -16.453 -11.977 -0.835 1 96.5 101 GLN A CA 1
ATOM 780 C C . GLN A 1 101 ? -16.812 -13.039 0.201 1 96.5 101 GLN A C 1
ATOM 782 O O . GLN A 1 101 ? -17.469 -12.734 1.203 1 96.5 101 GLN A O 1
ATOM 787 N N . ARG A 1 102 ? -16.438 -14.281 -0.038 1 96.19 102 ARG A N 1
ATOM 788 C CA . ARG A 1 102 ? -16.703 -15.398 0.865 1 96.19 102 ARG A CA 1
ATOM 789 C C . ARG A 1 102 ? -15.414 -16.094 1.264 1 96.19 102 ARG A C 1
ATOM 791 O O . ARG A 1 102 ? -15.141 -17.219 0.818 1 96.19 102 ARG A O 1
ATOM 798 N N . PRO A 1 103 ? -14.734 -15.484 2.252 1 96.44 103 PRO A N 1
ATOM 799 C CA . PRO A 1 103 ? -13.422 -16 2.637 1 96.44 103 PRO A CA 1
ATOM 800 C C . PRO A 1 103 ? -13.484 -17.438 3.18 1 96.44 103 PRO A C 1
ATOM 802 O O . PRO A 1 103 ? -12.484 -18.156 3.152 1 96.44 103 PRO A O 1
ATOM 805 N N . GLU A 1 104 ? -14.641 -17.922 3.639 1 94.75 104 GLU A N 1
ATOM 806 C CA . GLU A 1 104 ? -14.773 -19.266 4.188 1 94.75 104 GLU A CA 1
ATOM 807 C C . GLU A 1 104 ? -14.562 -20.328 3.107 1 94.75 104 GLU A C 1
ATOM 809 O O . GLU A 1 104 ? -14.266 -21.484 3.414 1 94.75 104 GLU A O 1
ATOM 814 N N . LEU A 1 105 ? -14.703 -19.953 1.834 1 95.88 105 LEU A N 1
ATOM 815 C CA . LEU A 1 105 ? -14.547 -20.891 0.729 1 95.88 105 LEU A CA 1
ATOM 816 C C . LEU A 1 105 ? -13.078 -21.234 0.505 1 95.88 105 LEU A C 1
ATOM 818 O O . LEU A 1 105 ? -12.758 -22.25 -0.093 1 95.88 105 LEU A O 1
ATOM 822 N N . ARG A 1 106 ? -12.188 -20.359 0.893 1 97.44 106 ARG A N 1
ATOM 823 C CA . ARG A 1 106 ? -10.758 -20.453 0.607 1 97.44 106 ARG A CA 1
ATOM 824 C C . ARG A 1 106 ? -10.18 -21.75 1.166 1 97.44 106 ARG A C 1
ATOM 826 O O . ARG A 1 106 ? -9.328 -22.375 0.529 1 97.44 106 ARG A O 1
ATOM 833 N N . GLN A 1 107 ? -10.656 -22.188 2.244 1 95.69 107 GLN A N 1
ATOM 834 C CA . GLN A 1 107 ? -10.094 -23.344 2.934 1 95.69 107 GLN A CA 1
ATOM 835 C C . GLN A 1 107 ? -10.43 -24.641 2.205 1 95.69 107 GLN A C 1
ATOM 837 O O . GLN A 1 107 ? -9.766 -25.656 2.4 1 95.69 107 GLN A O 1
ATOM 842 N N . HIS A 1 108 ? -11.43 -24.547 1.368 1 95.25 108 HIS A N 1
ATOM 843 C CA . HIS A 1 108 ? -11.891 -25.766 0.712 1 95.25 108 HIS A CA 1
ATOM 844 C C . HIS A 1 108 ? -11.07 -26.062 -0.542 1 95.25 108 HIS A C 1
ATOM 846 O O . HIS A 1 108 ? -11.109 -27.188 -1.062 1 95.25 108 HIS A O 1
ATOM 852 N N . VAL A 1 109 ? -10.367 -25.078 -1.039 1 97.06 109 VAL A N 1
ATOM 853 C CA . VAL A 1 109 ? -9.664 -25.234 -2.309 1 97.06 109 VAL A CA 1
ATOM 854 C C . VAL A 1 109 ? -8.438 -26.125 -2.119 1 97.06 109 VAL A C 1
ATOM 856 O O . VAL A 1 109 ? -7.566 -25.828 -1.301 1 97.06 109 VAL A O 1
ATOM 859 N N . GLN A 1 110 ? -8.375 -27.219 -2.963 1 96.5 110 GLN A N 1
ATOM 860 C CA . GLN A 1 110 ? -7.254 -28.141 -2.844 1 96.5 110 GLN A CA 1
ATOM 861 C C . GLN A 1 110 ? -6.566 -28.344 -4.191 1 96.5 110 GLN A C 1
ATOM 863 O O . GLN A 1 110 ? -5.387 -28.703 -4.242 1 96.5 110 GLN A O 1
ATOM 868 N N . TYR A 1 111 ? -7.324 -28.219 -5.148 1 95.81 111 TYR A N 1
ATOM 869 C CA . TYR A 1 111 ? -6.82 -28.422 -6.5 1 95.81 111 TYR A CA 1
ATOM 870 C C . TYR A 1 111 ? -7.156 -27.25 -7.402 1 95.81 111 TYR A C 1
ATOM 872 O O . TYR A 1 111 ? -8.305 -26.797 -7.434 1 95.81 111 TYR A O 1
ATOM 880 N N . ILE A 1 112 ? -6.137 -26.719 -8.141 1 95.06 112 ILE A N 1
ATOM 881 C CA . ILE A 1 112 ? -6.355 -25.672 -9.125 1 95.06 112 ILE A CA 1
ATOM 882 C C . ILE A 1 112 ? -5.793 -26.094 -10.477 1 95.06 112 ILE A C 1
ATOM 884 O O . ILE A 1 112 ? -4.629 -26.484 -10.57 1 95.06 112 ILE A O 1
ATOM 888 N N . LEU A 1 113 ? -6.605 -26.156 -11.406 1 93 113 LEU A N 1
ATOM 889 C CA . LEU A 1 113 ? -6.23 -26.344 -12.797 1 93 113 LEU A CA 1
ATOM 890 C C . LEU A 1 113 ? -6.594 -25.109 -13.633 1 93 113 LEU A C 1
ATOM 892 O O . LEU A 1 113 ? -7.762 -24.719 -13.688 1 93 113 LEU A O 1
ATOM 896 N N . CYS A 1 114 ? -5.543 -24.484 -14.219 1 91.06 114 CYS A N 1
ATOM 897 C CA . CYS A 1 114 ? -5.828 -23.281 -15.008 1 91.06 114 CYS A CA 1
ATOM 898 C C . CYS A 1 114 ? -5.246 -23.406 -16.406 1 91.06 114 CYS A C 1
ATOM 900 O O . CYS A 1 114 ? -4.051 -23.656 -16.578 1 91.06 114 CYS A O 1
ATOM 902 N N . TYR A 1 115 ? -6.074 -23.25 -17.438 1 88.44 115 TYR A N 1
ATOM 903 C CA . TYR A 1 115 ? -5.617 -23.109 -18.812 1 88.44 115 TYR A CA 1
ATOM 904 C C . TYR A 1 115 ? -6.402 -22.031 -19.547 1 88.44 115 TYR A C 1
ATOM 906 O O . TYR A 1 115 ? -6.684 -22.141 -20.734 1 88.44 115 TYR A O 1
ATOM 914 N N . ALA A 1 116 ? -6.875 -21.094 -18.75 1 89.31 116 ALA A N 1
ATOM 915 C CA . ALA A 1 116 ? -7.555 -19.922 -19.297 1 89.31 116 ALA A CA 1
ATOM 916 C C . ALA A 1 116 ? -6.562 -18.953 -19.953 1 89.31 116 ALA A C 1
ATOM 918 O O . ALA A 1 116 ? -5.496 -18.688 -19.391 1 89.31 116 ALA A O 1
ATOM 919 N N . PRO A 1 117 ? -6.922 -18.531 -21.172 1 88.88 117 PRO A N 1
ATOM 920 C CA . PRO A 1 117 ? -6.113 -17.438 -21.703 1 88.88 117 PRO A CA 1
ATOM 921 C C . PRO A 1 117 ? -6.297 -16.141 -20.906 1 88.88 117 PRO A C 1
ATOM 923 O O . PRO A 1 117 ? -7.422 -15.664 -20.75 1 88.88 117 PRO A O 1
ATOM 926 N N . LEU A 1 118 ? -5.219 -15.57 -20.453 1 89.31 118 LEU A N 1
ATOM 927 C CA . LEU A 1 118 ? -5.344 -14.422 -19.562 1 89.31 118 LEU A CA 1
ATOM 928 C C . LEU A 1 118 ? -4.883 -13.141 -20.266 1 89.31 118 LEU A C 1
ATOM 930 O O . LEU A 1 118 ? -5.059 -12.047 -19.719 1 89.31 118 LEU A O 1
ATOM 934 N N . ALA A 1 119 ? -4.273 -13.281 -21.344 1 86.62 119 ALA A N 1
ATOM 935 C CA . ALA A 1 119 ? -3.758 -12.109 -22.047 1 86.62 119 ALA A CA 1
ATOM 936 C C . ALA A 1 119 ? -3.811 -12.32 -23.562 1 86.62 119 ALA A C 1
ATOM 938 O O . ALA A 1 119 ? -3.988 -13.445 -24.031 1 86.62 119 ALA A O 1
ATOM 939 N N . GLY A 1 120 ? -3.758 -11.188 -24.297 1 85 120 GLY A N 1
ATOM 940 C CA . GLY A 1 120 ? -3.703 -11.273 -25.75 1 85 120 GLY A CA 1
ATOM 941 C C . GLY A 1 120 ? -4.844 -10.539 -26.422 1 85 120 GLY A C 1
ATOM 942 O O . GLY A 1 120 ? -5.832 -10.18 -25.781 1 85 120 GLY A O 1
ATOM 943 N N . PRO A 1 121 ? -4.676 -10.297 -27.656 1 86.69 121 PRO A N 1
ATOM 944 C CA . PRO A 1 121 ? -5.664 -9.516 -28.406 1 86.69 121 PRO A CA 1
ATOM 945 C C . PRO A 1 121 ? -7.051 -10.156 -28.406 1 86.69 121 PRO A C 1
ATOM 947 O O . PRO A 1 121 ? -8.062 -9.461 -28.281 1 86.69 121 PRO A O 1
ATOM 950 N N . ARG A 1 122 ? -7.043 -11.461 -28.547 1 87.75 122 ARG A N 1
ATOM 951 C CA . ARG A 1 122 ? -8.32 -12.172 -28.578 1 87.75 122 ARG A CA 1
ATOM 952 C C . ARG A 1 122 ? -9.055 -12.016 -27.25 1 87.75 122 ARG A C 1
ATOM 954 O O . ARG A 1 122 ? -10.266 -11.805 -27.219 1 87.75 122 ARG A O 1
ATOM 961 N N . VAL A 1 123 ? -8.359 -12.102 -26.203 1 91.06 123 VAL A N 1
ATOM 962 C CA . VAL A 1 123 ? -8.922 -11.969 -24.875 1 91.06 123 VAL A CA 1
ATOM 963 C C . VAL A 1 123 ? -9.469 -10.555 -24.672 1 91.06 123 VAL A C 1
ATOM 965 O O . VAL A 1 123 ? -10.578 -10.375 -24.172 1 91.06 123 VAL A O 1
ATOM 968 N N . ARG A 1 124 ? -8.789 -9.594 -25.141 1 91.75 124 ARG A N 1
ATOM 969 C CA . ARG A 1 124 ? -9.172 -8.195 -24.969 1 91.75 124 ARG A CA 1
ATOM 970 C C . ARG A 1 124 ? -10.461 -7.891 -25.719 1 91.75 124 ARG A C 1
ATOM 972 O O . ARG A 1 124 ? -11.328 -7.172 -25.219 1 91.75 124 ARG A O 1
ATOM 979 N N . LYS A 1 125 ? -10.57 -8.43 -26.859 1 92.5 125 LYS A N 1
ATOM 980 C CA . LYS A 1 125 ? -11.688 -8.094 -27.734 1 92.5 125 LYS A CA 1
ATOM 981 C C . LYS A 1 125 ? -12.938 -8.883 -27.344 1 92.5 125 LYS A C 1
ATOM 983 O O . LYS A 1 125 ? -14.039 -8.336 -27.312 1 92.5 125 LYS A O 1
ATOM 988 N N . LEU A 1 126 ? -12.711 -10.156 -26.953 1 92.88 126 LEU A N 1
ATOM 989 C CA . LEU A 1 126 ? -13.875 -11.031 -26.859 1 92.88 126 LEU A CA 1
ATOM 990 C C . LEU A 1 126 ? -14.234 -11.312 -25.406 1 92.88 126 LEU A C 1
ATOM 992 O O . LEU A 1 126 ? -15.406 -11.438 -25.062 1 92.88 126 LEU A O 1
ATOM 996 N N . GLU A 1 127 ? -13.289 -11.453 -24.531 1 94.06 127 GLU A N 1
ATOM 997 C CA . GLU A 1 127 ? -13.539 -11.984 -23.188 1 94.06 127 GLU A CA 1
ATOM 998 C C . GLU A 1 127 ? -13.617 -10.859 -22.156 1 94.06 127 GLU A C 1
ATOM 1000 O O . GLU A 1 127 ? -14.375 -10.953 -21.203 1 94.06 127 GLU A O 1
ATOM 1005 N N . MET A 1 128 ? -12.898 -9.82 -22.312 1 95.62 128 MET A N 1
ATOM 1006 C CA . MET A 1 128 ? -12.75 -8.773 -21.312 1 95.62 128 MET A CA 1
ATOM 1007 C C . MET A 1 128 ? -14.078 -8.055 -21.094 1 95.62 128 MET A C 1
ATOM 1009 O O . MET A 1 128 ? -14.438 -7.746 -19.953 1 95.62 128 MET A O 1
ATOM 1013 N N . PRO A 1 129 ? -14.797 -7.711 -22.125 1 96.38 129 PRO A N 1
ATOM 1014 C CA . PRO A 1 129 ? -16.094 -7.066 -21.891 1 96.38 129 PRO A CA 1
ATOM 1015 C C . PRO A 1 129 ? -17.016 -7.902 -21.016 1 96.38 129 PRO A C 1
ATOM 1017 O O . PRO A 1 129 ? -17.75 -7.355 -20.172 1 96.38 129 PRO A O 1
ATOM 1020 N N . GLU A 1 130 ? -16.984 -9.211 -21.234 1 96.62 130 GLU A N 1
ATOM 1021 C CA . GLU A 1 130 ? -17.797 -10.086 -20.406 1 96.62 130 GLU A CA 1
ATOM 1022 C C . GLU A 1 130 ? -17.312 -10.086 -18.953 1 96.62 130 GLU A C 1
ATOM 1024 O O . GLU A 1 130 ? -18.125 -10.125 -18.031 1 96.62 130 GLU A O 1
ATOM 1029 N N . CYS A 1 131 ? -16.062 -10.117 -18.781 1 97.81 131 CYS A N 1
ATOM 1030 C CA . CYS A 1 131 ? -15.508 -10.055 -17.438 1 97.81 131 CYS A CA 1
ATOM 1031 C C . CYS A 1 131 ? -15.898 -8.758 -16.75 1 97.81 131 CYS A C 1
ATOM 1033 O O . CYS A 1 131 ? -16.203 -8.75 -15.555 1 97.81 131 CYS A O 1
ATOM 1035 N N . LYS A 1 132 ? -15.875 -7.676 -17.531 1 97.56 132 LYS A N 1
ATOM 1036 C CA . LYS A 1 132 ? -16.312 -6.387 -17 1 97.56 132 LYS A CA 1
ATOM 1037 C C . LYS A 1 132 ? -17.75 -6.441 -16.516 1 97.56 132 LYS A C 1
ATOM 1039 O O . LYS A 1 132 ? -18.078 -5.902 -15.461 1 97.56 132 LYS A O 1
ATOM 1044 N N . ARG A 1 133 ? -18.547 -7 -17.281 1 97.12 133 ARG A N 1
ATOM 1045 C CA . ARG A 1 133 ? -19.953 -7.125 -16.922 1 97.12 133 ARG A CA 1
ATOM 1046 C C . ARG A 1 133 ? -20.125 -7.926 -15.641 1 97.12 133 ARG A C 1
ATOM 1048 O O . ARG A 1 133 ? -20.922 -7.559 -14.773 1 97.12 133 ARG A O 1
ATOM 1055 N N . ILE A 1 134 ? -19.391 -9 -15.523 1 97.31 134 ILE A N 1
ATOM 1056 C CA . ILE A 1 134 ? -19.422 -9.828 -14.328 1 97.31 134 ILE A CA 1
ATOM 1057 C C . ILE A 1 134 ? -19.016 -9 -13.109 1 97.31 134 ILE A C 1
ATOM 1059 O O . ILE A 1 134 ? -19.703 -9.016 -12.086 1 97.31 134 ILE A O 1
ATOM 1063 N N . TRP A 1 135 ? -17.984 -8.266 -13.273 1 98.12 135 TRP A N 1
ATOM 1064 C CA . TRP A 1 135 ? -17.469 -7.457 -12.18 1 98.12 135 TRP A CA 1
ATOM 1065 C C . TRP A 1 135 ? -18.484 -6.391 -11.766 1 98.12 135 TRP A C 1
ATOM 1067 O O . TRP A 1 135 ? -18.766 -6.223 -10.578 1 98.12 135 TRP A O 1
ATOM 1077 N N . SER A 1 136 ? -19.016 -5.684 -12.703 1 96.75 136 SER A N 1
ATOM 1078 C CA . SER A 1 136 ? -19.922 -4.559 -12.445 1 96.75 136 SER A CA 1
ATOM 1079 C C . SER A 1 136 ? -21.172 -5.012 -11.695 1 96.75 136 SER A C 1
ATOM 1081 O O . SER A 1 136 ? -21.75 -4.242 -10.922 1 96.75 136 SER A O 1
ATOM 1083 N N . LYS A 1 137 ? -21.531 -6.168 -11.883 1 96.5 137 LYS A N 1
ATOM 1084 C CA . LYS A 1 137 ? -22.734 -6.695 -11.242 1 96.5 137 LYS A CA 1
ATOM 1085 C C . LYS A 1 137 ? -22.453 -7.051 -9.781 1 96.5 137 LYS A C 1
ATOM 1087 O O . LYS A 1 137 ? -23.375 -7.008 -8.945 1 96.5 137 LYS A O 1
ATOM 1092 N N . ARG A 1 138 ? -21.234 -7.367 -9.5 1 97.12 138 ARG A N 1
ATOM 1093 C CA . ARG A 1 138 ? -21 -8.023 -8.219 1 97.12 138 ARG A CA 1
ATOM 1094 C C . ARG A 1 138 ? -20.047 -7.203 -7.348 1 97.12 138 ARG A C 1
ATOM 1096 O O . ARG A 1 138 ? -19.984 -7.402 -6.133 1 97.12 138 ARG A O 1
ATOM 1103 N N . CYS A 1 139 ? -19.266 -6.305 -7.938 1 97.69 139 CYS A N 1
ATOM 1104 C CA . CYS A 1 139 ? -18.25 -5.551 -7.215 1 97.69 139 CYS A CA 1
ATOM 1105 C C . CYS A 1 139 ? -18.359 -4.062 -7.508 1 97.69 139 CYS A C 1
ATOM 1107 O O . CYS A 1 139 ? -18.984 -3.664 -8.5 1 97.69 139 CYS A O 1
ATOM 1109 N N . PRO A 1 140 ? -17.812 -3.203 -6.551 1 96 140 PRO A N 1
ATOM 1110 C CA . PRO A 1 140 ? -17.781 -1.772 -6.863 1 96 140 PRO A CA 1
ATOM 1111 C C . PRO A 1 140 ? -16.984 -1.464 -8.133 1 96 140 PRO A C 1
ATOM 1113 O O . PRO A 1 140 ? -15.945 -2.08 -8.375 1 96 140 PRO A O 1
ATOM 1116 N N . SER A 1 141 ? -17.453 -0.476 -8.891 1 93.75 141 SER A N 1
ATOM 1117 C CA . SER A 1 141 ? -16.844 -0.2 -10.195 1 93.75 141 SER A CA 1
ATOM 1118 C C . SER A 1 141 ? -15.883 0.983 -10.117 1 93.75 141 SER A C 1
ATOM 1120 O O . SER A 1 141 ? -15.273 1.357 -11.117 1 93.75 141 SER A O 1
ATOM 1122 N N . ASP A 1 142 ? -15.734 1.552 -8.938 1 95.06 142 ASP A N 1
ATOM 1123 C CA . ASP A 1 142 ? -14.797 2.666 -8.828 1 95.06 142 ASP A CA 1
ATOM 1124 C C . ASP A 1 142 ? -13.359 2.205 -9.094 1 95.06 142 ASP A C 1
ATOM 1126 O O . ASP A 1 142 ? -13.031 1.038 -8.875 1 95.06 142 ASP A O 1
ATOM 1130 N N . LYS A 1 143 ? -12.469 3.018 -9.492 1 95.56 143 LYS A N 1
ATOM 1131 C CA . LYS A 1 143 ? -11.156 2.707 -10.047 1 95.56 143 LYS A CA 1
ATOM 1132 C C . LYS A 1 143 ? -10.266 2.025 -9.016 1 95.56 143 LYS A C 1
ATOM 1134 O O . LYS A 1 143 ? -9.5 1.112 -9.344 1 95.56 143 LYS A O 1
ATOM 1139 N N . PRO A 1 144 ? -10.352 2.457 -7.711 1 96.31 144 PRO A N 1
ATOM 1140 C CA . PRO A 1 144 ? -9.477 1.804 -6.734 1 96.31 144 PRO A CA 1
ATOM 1141 C C . PRO A 1 144 ? -10.086 0.523 -6.164 1 96.31 144 PRO A C 1
ATOM 1143 O O . PRO A 1 144 ? -9.508 -0.091 -5.262 1 96.31 144 PRO A O 1
ATOM 1146 N N . ALA A 1 145 ? -11.172 0.05 -6.613 1 97.75 145 ALA A N 1
ATOM 1147 C CA . ALA A 1 145 ? -11.945 -1.026 -6 1 97.75 145 ALA A CA 1
ATOM 1148 C C . ALA A 1 145 ? -11.109 -2.295 -5.863 1 97.75 145 ALA A C 1
ATOM 1150 O O . ALA A 1 145 ? -11.094 -2.924 -4.805 1 97.75 145 ALA A O 1
ATOM 1151 N N . LEU A 1 146 ? -10.43 -2.688 -6.965 1 98.12 146 LEU A N 1
ATOM 1152 C CA . LEU A 1 146 ? -9.656 -3.926 -6.93 1 98.12 146 LEU A CA 1
ATOM 1153 C C . LEU A 1 146 ? -8.562 -3.848 -5.871 1 98.12 146 LEU A C 1
ATOM 1155 O O . LEU A 1 146 ? -8.359 -4.797 -5.109 1 98.12 146 LEU A O 1
ATOM 1159 N N . MET A 1 147 ? -7.871 -2.703 -5.836 1 98.06 147 MET A N 1
ATOM 1160 C CA . MET A 1 147 ? -6.785 -2.543 -4.875 1 98.06 147 MET A CA 1
ATOM 1161 C C . MET A 1 147 ? -7.312 -2.59 -3.445 1 98.06 147 MET A C 1
ATOM 1163 O O . MET A 1 147 ? -6.684 -3.182 -2.566 1 98.06 147 MET A O 1
ATOM 1167 N N . ARG A 1 148 ? -8.398 -1.974 -3.227 1 96.5 148 ARG A N 1
ATOM 1168 C CA . ARG A 1 148 ? -9.008 -1.99 -1.9 1 96.5 148 ARG A CA 1
ATOM 1169 C C . ARG A 1 148 ? -9.414 -3.404 -1.505 1 96.5 148 ARG A C 1
ATOM 1171 O O . ARG A 1 148 ? -9.234 -3.811 -0.355 1 96.5 148 ARG A O 1
ATOM 1178 N N . LEU A 1 149 ? -9.969 -4.121 -2.441 1 97.88 149 LEU A N 1
ATOM 1179 C CA . LEU A 1 149 ? -10.375 -5.5 -2.18 1 97.88 149 LEU A CA 1
ATOM 1180 C C . LEU A 1 149 ? -9.164 -6.367 -1.847 1 97.88 149 LEU A C 1
ATOM 1182 O O . LEU A 1 149 ? -9.219 -7.18 -0.917 1 97.88 149 LEU A O 1
ATOM 1186 N N . LEU A 1 150 ? -8.117 -6.211 -2.623 1 97.94 150 LEU A N 1
ATOM 1187 C CA . LEU A 1 150 ? -6.906 -6.977 -2.357 1 97.94 150 LEU A CA 1
ATOM 1188 C C . LEU A 1 150 ? -6.336 -6.633 -0.985 1 97.94 150 LEU A C 1
ATOM 1190 O O . LEU A 1 150 ? -5.965 -7.527 -0.222 1 97.94 150 LEU A O 1
ATOM 1194 N N . ASP A 1 151 ? -6.324 -5.359 -0.706 1 95.88 151 ASP A N 1
ATOM 1195 C CA . ASP A 1 151 ? -5.836 -4.906 0.592 1 95.88 151 ASP A CA 1
ATOM 1196 C C . ASP A 1 151 ? -6.664 -5.492 1.729 1 95.88 151 ASP A C 1
ATOM 1198 O O . ASP A 1 151 ? -6.117 -5.969 2.725 1 95.88 151 ASP A O 1
ATOM 1202 N N . GLY A 1 152 ? -7.922 -5.488 1.578 1 94.94 152 GLY A N 1
ATOM 1203 C CA . GLY A 1 152 ? -8.836 -5.996 2.592 1 94.94 152 GLY A CA 1
ATOM 1204 C C . GLY A 1 152 ? -8.75 -7.5 2.773 1 94.94 152 GLY A C 1
ATOM 1205 O O . GLY A 1 152 ? -9.086 -8.023 3.836 1 94.94 152 GLY A O 1
ATOM 1206 N N . ALA A 1 153 ? -8.305 -8.188 1.768 1 96.88 153 ALA A N 1
ATOM 1207 C CA . ALA A 1 153 ? -8.25 -9.648 1.792 1 96.88 153 ALA A CA 1
ATOM 1208 C C . ALA A 1 153 ? -6.898 -10.133 2.314 1 96.88 153 ALA A C 1
ATOM 1210 O O . ALA A 1 153 ? -6.598 -11.328 2.266 1 96.88 153 ALA A O 1
ATOM 1211 N N . GLY A 1 154 ? -6.062 -9.188 2.729 1 94.94 154 GLY A N 1
ATOM 1212 C CA . GLY A 1 154 ? -4.762 -9.562 3.258 1 94.94 154 GLY A CA 1
ATOM 1213 C C . GLY A 1 154 ? -3.686 -9.641 2.191 1 94.94 154 GLY A C 1
ATOM 1214 O O . GLY A 1 154 ? -2.596 -10.164 2.441 1 94.94 154 GLY A O 1
ATOM 1215 N N . LEU A 1 155 ? -3.959 -9.18 1.033 1 97.19 155 LEU A N 1
ATOM 1216 C CA . LEU A 1 155 ? -3.006 -9.211 -0.07 1 97.19 155 LEU A CA 1
ATOM 1217 C C . LEU A 1 155 ? -2.434 -7.824 -0.336 1 97.19 155 LEU A C 1
ATOM 1219 O O . LEU A 1 155 ? -2.326 -7.402 -1.489 1 97.19 155 LEU A O 1
ATOM 1223 N N . HIS A 1 156 ? -2.109 -7.129 0.713 1 95.44 156 HIS A N 1
ATOM 1224 C CA . HIS A 1 156 ? -1.581 -5.773 0.625 1 95.44 156 HIS A CA 1
ATOM 1225 C C . HIS A 1 156 ? -0.29 -5.734 -0.186 1 95.44 156 HIS A C 1
ATOM 1227 O O . HIS A 1 156 ? -0.078 -4.816 -0.98 1 95.44 156 HIS A O 1
ATOM 1233 N N . LYS A 1 157 ? 0.561 -6.695 0.018 1 94.56 157 LYS A N 1
ATOM 1234 C CA . LYS A 1 157 ? 1.847 -6.727 -0.672 1 94.56 157 LYS A CA 1
ATOM 1235 C C . LYS A 1 157 ? 1.659 -6.898 -2.176 1 94.56 157 LYS A C 1
ATOM 1237 O O . LYS A 1 157 ? 2.398 -6.312 -2.971 1 94.56 157 LYS A O 1
ATOM 1242 N N . LEU A 1 158 ? 0.721 -7.699 -2.518 1 95.75 158 LEU A N 1
ATOM 1243 C CA . LEU A 1 158 ? 0.409 -7.891 -3.93 1 95.75 158 LEU A CA 1
ATOM 1244 C C . LEU A 1 158 ? -0.146 -6.613 -4.547 1 95.75 158 LEU A C 1
ATOM 1246 O O . LEU A 1 158 ? 0.276 -6.207 -5.629 1 95.75 158 LEU A O 1
ATOM 1250 N N . ALA A 1 159 ? -1.094 -5.996 -3.859 1 96.94 159 ALA A N 1
ATOM 1251 C CA . ALA A 1 159 ? -1.688 -4.738 -4.312 1 96.94 159 ALA A CA 1
ATOM 1252 C C . ALA A 1 159 ? -0.63 -3.646 -4.43 1 96.94 159 ALA A C 1
ATOM 1254 O O . ALA A 1 159 ? -0.631 -2.875 -5.395 1 96.94 159 ALA A O 1
ATOM 1255 N N . TRP A 1 160 ? 0.199 -3.578 -3.447 1 95.69 160 TRP A N 1
ATOM 1256 C CA . TRP A 1 160 ? 1.273 -2.59 -3.428 1 95.69 160 TRP A CA 1
ATOM 1257 C C . TRP A 1 160 ? 2.201 -2.773 -4.625 1 95.69 160 TRP A C 1
ATOM 1259 O O . TRP A 1 160 ? 2.533 -1.806 -5.312 1 95.69 160 TRP A O 1
ATOM 1269 N N . SER A 1 161 ? 2.627 -3.99 -4.867 1 94.44 161 SER A N 1
ATOM 1270 C CA . SER A 1 161 ? 3.492 -4.289 -6.004 1 94.44 161 SER A CA 1
ATOM 1271 C C . SER A 1 161 ? 2.822 -3.916 -7.32 1 94.44 161 SER A C 1
ATOM 1273 O O . SER A 1 161 ? 3.484 -3.445 -8.25 1 94.44 161 SER A O 1
ATOM 1275 N N . ALA A 1 162 ? 1.591 -4.188 -7.383 1 95.94 162 ALA A N 1
ATOM 1276 C CA . ALA A 1 162 ? 0.832 -3.822 -8.578 1 95.94 162 ALA A CA 1
ATOM 1277 C C . ALA A 1 162 ? 0.853 -2.312 -8.797 1 95.94 162 ALA A C 1
ATOM 1279 O O . ALA A 1 162 ? 1.067 -1.845 -9.922 1 95.94 162 ALA A O 1
ATOM 1280 N N . CYS A 1 163 ? 0.651 -1.568 -7.734 1 96.25 163 CYS A N 1
ATOM 1281 C CA . CYS A 1 163 ? 0.677 -0.112 -7.82 1 96.25 163 CYS A CA 1
ATOM 1282 C C . CYS A 1 163 ? 2.053 0.383 -8.258 1 96.25 163 CYS A C 1
ATOM 1284 O O . CYS A 1 163 ? 2.156 1.307 -9.062 1 96.25 163 CYS A O 1
ATOM 1286 N N . MET A 1 164 ? 3.066 -0.216 -7.711 1 95.06 164 MET A N 1
ATOM 1287 C CA . MET A 1 164 ? 4.426 0.188 -8.055 1 95.06 164 MET A CA 1
ATOM 1288 C C . MET A 1 164 ? 4.723 -0.076 -9.523 1 95.06 164 MET A C 1
ATOM 1290 O O . MET A 1 164 ? 5.387 0.725 -10.18 1 95.06 164 MET A O 1
ATOM 1294 N N . LEU A 1 165 ? 4.219 -1.197 -10.023 1 93.5 165 LEU A N 1
ATOM 1295 C CA . LEU A 1 165 ? 4.414 -1.489 -11.438 1 93.5 165 LEU A CA 1
ATOM 1296 C C . LEU A 1 165 ? 3.703 -0.461 -12.312 1 93.5 165 LEU A C 1
ATOM 1298 O O . LEU A 1 165 ? 4.258 0.004 -13.305 1 93.5 165 LEU A O 1
ATOM 1302 N N . GLU A 1 166 ? 2.479 -0.151 -11.977 1 94.75 166 GLU A N 1
ATOM 1303 C CA . GLU A 1 166 ? 1.729 0.859 -12.719 1 94.75 166 GLU A CA 1
ATOM 1304 C C . GLU A 1 166 ? 2.469 2.193 -12.734 1 94.75 166 GLU A C 1
ATOM 1306 O O . GLU A 1 166 ? 2.488 2.887 -13.75 1 94.75 166 GLU A O 1
ATOM 1311 N N . ARG A 1 167 ? 3.016 2.52 -11.594 1 94.5 167 ARG A N 1
ATOM 1312 C CA . ARG A 1 167 ? 3.775 3.76 -11.5 1 94.5 167 ARG A CA 1
ATOM 1313 C C . ARG A 1 167 ? 5.016 3.713 -12.383 1 94.5 167 ARG A C 1
ATOM 1315 O O . ARG A 1 167 ? 5.348 4.699 -13.047 1 94.5 167 ARG A O 1
ATOM 1322 N N . THR A 1 168 ? 5.668 2.627 -12.391 1 93.19 168 THR A N 1
ATOM 1323 C CA . THR A 1 168 ? 6.855 2.459 -13.219 1 93.19 168 THR A CA 1
ATOM 1324 C C . THR A 1 168 ? 6.504 2.604 -14.703 1 93.19 168 THR A C 1
ATOM 1326 O O . THR A 1 168 ? 7.227 3.26 -15.453 1 93.19 168 THR A O 1
ATOM 1329 N N . LYS A 1 169 ? 5.391 2.045 -15.055 1 91.94 169 LYS A N 1
ATOM 1330 C CA . LYS A 1 169 ? 4.973 2.049 -16.453 1 91.94 169 LYS A CA 1
ATOM 1331 C C . LYS A 1 169 ? 4.176 3.307 -16.781 1 91.94 169 LYS A C 1
ATOM 1333 O O . LYS A 1 169 ? 3.939 3.607 -17.953 1 91.94 169 LYS A O 1
ATOM 1338 N N . GLN A 1 170 ? 3.783 4.078 -15.766 1 93.31 170 GLN A N 1
ATOM 1339 C CA . GLN A 1 170 ? 2.98 5.289 -15.891 1 93.31 170 GLN A CA 1
ATOM 1340 C C . GLN A 1 170 ? 1.672 5.008 -16.625 1 93.31 170 GLN A C 1
ATOM 1342 O O . GLN A 1 170 ? 1.294 5.746 -17.531 1 93.31 170 GLN A O 1
ATOM 1347 N N . ARG A 1 171 ? 1.104 3.852 -16.281 1 94.5 171 ARG A N 1
ATOM 1348 C CA . ARG A 1 171 ? -0.168 3.422 -16.859 1 94.5 171 ARG A CA 1
ATOM 1349 C C . ARG A 1 171 ? -0.985 2.627 -15.844 1 94.5 171 ARG A C 1
ATOM 1351 O O . ARG A 1 171 ? -0.459 1.732 -15.18 1 94.5 171 ARG A O 1
ATOM 1358 N N . PHE A 1 172 ? -2.266 2.998 -15.719 1 95.44 172 PHE A N 1
ATOM 1359 C CA . PHE A 1 172 ? -3.15 2.242 -14.836 1 95.44 172 PHE A CA 1
ATOM 1360 C C . PHE A 1 172 ? -3.66 0.987 -15.539 1 95.44 172 PHE A C 1
ATOM 1362 O O . PHE A 1 172 ? -4.461 1.071 -16.469 1 95.44 172 PHE A O 1
ATOM 1369 N N . MET A 1 173 ? -3.26 -0.193 -15.062 1 94.12 173 MET A N 1
ATOM 1370 C CA . MET A 1 173 ? -3.5 -1.453 -15.758 1 94.12 173 MET A CA 1
ATOM 1371 C C . MET A 1 173 ? -4.547 -2.289 -15.031 1 94.12 173 MET A C 1
ATOM 1373 O O . MET A 1 173 ? -5.152 -3.186 -15.617 1 94.12 173 MET A O 1
ATOM 1377 N N . PHE A 1 174 ? -4.766 -2.008 -13.773 1 96.12 174 PHE A N 1
ATOM 1378 C CA . PHE A 1 174 ? -5.543 -2.924 -12.945 1 96.12 174 PHE A CA 1
ATOM 1379 C C . PHE A 1 174 ? -6.832 -2.266 -12.469 1 96.12 174 PHE A C 1
ATOM 1381 O O . PHE A 1 174 ? -7.203 -2.389 -11.297 1 96.12 174 PHE A O 1
ATOM 1388 N N . SER A 1 175 ? -7.5 -1.623 -13.305 1 94.5 175 SER A N 1
ATOM 1389 C CA . SER A 1 175 ? -8.766 -0.971 -13 1 94.5 175 SER A CA 1
ATOM 1390 C C . SER A 1 175 ? -9.953 -1.857 -13.375 1 94.5 175 SER A C 1
ATOM 1392 O O . SER A 1 175 ? -9.875 -2.627 -14.328 1 94.5 175 SER A O 1
ATOM 1394 N N . PRO A 1 176 ? -11.055 -1.685 -12.656 1 95.06 176 PRO A N 1
ATOM 1395 C CA . PRO A 1 176 ? -12.227 -2.529 -12.883 1 95.06 176 PRO A CA 1
ATOM 1396 C C . PRO A 1 176 ? -12.922 -2.229 -14.211 1 95.06 176 PRO A C 1
ATOM 1398 O O . PRO A 1 176 ? -13.906 -2.891 -14.562 1 95.06 176 PRO A O 1
ATOM 1401 N N . ASP A 1 177 ? -12.445 -1.347 -14.984 1 93 177 ASP A N 1
ATOM 1402 C CA . ASP A 1 177 ? -13.016 -1.107 -16.297 1 93 177 ASP A CA 1
ATOM 1403 C C . ASP A 1 177 ? -12.5 -2.125 -17.312 1 93 177 ASP A C 1
ATOM 1405 O O . ASP A 1 177 ? -12.969 -2.166 -18.453 1 93 177 ASP A O 1
ATOM 1409 N N . PHE A 1 178 ? -11.531 -2.965 -16.953 1 95 178 PHE A N 1
ATOM 1410 C CA . PHE A 1 178 ? -11.023 -4.082 -17.734 1 95 178 PHE A CA 1
ATOM 1411 C C . PHE A 1 178 ? -10.523 -3.607 -19.094 1 95 178 PHE A C 1
ATOM 1413 O O . PHE A 1 178 ? -10.766 -4.258 -20.109 1 95 178 PHE A O 1
ATOM 1420 N N . LYS A 1 179 ? -9.883 -2.486 -19.094 1 92.06 179 LYS A N 1
ATOM 1421 C CA . LYS A 1 179 ? -9.32 -1.961 -20.344 1 92.06 179 LYS A CA 1
ATOM 1422 C C . LYS A 1 179 ? -7.969 -2.602 -20.641 1 92.06 179 LYS A C 1
ATOM 1424 O O . LYS A 1 179 ? -7.527 -2.609 -21.797 1 92.06 179 LYS A O 1
ATOM 1429 N N . HIS A 1 180 ? -7.332 -3.051 -19.641 1 92.62 180 HIS A N 1
ATOM 1430 C CA . HIS A 1 180 ? -6.055 -3.748 -19.766 1 92.62 180 HIS A CA 1
ATOM 1431 C C . HIS A 1 180 ? -6.16 -5.184 -19.266 1 92.62 180 HIS A C 1
ATOM 1433 O O . HIS A 1 180 ? -6.719 -5.43 -18.188 1 92.62 180 HIS A O 1
ATOM 1439 N N . ASP A 1 181 ? -5.613 -6.133 -20 1 90.5 181 ASP A N 1
ATOM 1440 C CA . ASP A 1 181 ? -5.816 -7.543 -19.672 1 90.5 181 ASP A CA 1
ATOM 1441 C C . ASP A 1 181 ? -4.941 -7.965 -18.5 1 90.5 181 ASP A C 1
ATOM 1443 O O . ASP A 1 181 ? -5.129 -9.047 -17.938 1 90.5 181 ASP A O 1
ATOM 1447 N N . GLY A 1 182 ? -4.02 -7.07 -18.109 1 90.88 182 GLY A N 1
ATOM 1448 C CA . GLY A 1 182 ? -3.23 -7.355 -16.922 1 90.88 182 GLY A CA 1
ATOM 1449 C C . GLY A 1 182 ? -4.078 -7.641 -15.695 1 90.88 182 GLY A C 1
ATOM 1450 O O . GLY A 1 182 ? -3.648 -8.359 -14.789 1 90.88 182 GLY A O 1
ATOM 1451 N N . ILE A 1 183 ? -5.23 -7.109 -15.664 1 95.06 183 ILE A N 1
ATOM 1452 C CA . ILE A 1 183 ? -6.117 -7.293 -14.523 1 95.06 183 ILE A CA 1
ATOM 1453 C C . ILE A 1 183 ? -6.453 -8.773 -14.359 1 95.06 183 ILE A C 1
ATOM 1455 O O . ILE A 1 183 ? -6.59 -9.266 -13.234 1 95.06 183 ILE A O 1
ATOM 1459 N N . LEU A 1 184 ? -6.574 -9.5 -15.445 1 93.75 184 LEU A N 1
ATOM 1460 C CA . LEU A 1 184 ? -6.906 -10.914 -15.391 1 93.75 184 LEU A CA 1
ATOM 1461 C C . LEU A 1 184 ? -5.766 -11.711 -14.758 1 93.75 184 LEU A C 1
ATOM 1463 O O . LEU A 1 184 ? -6.004 -12.617 -13.953 1 93.75 184 LEU A O 1
ATOM 1467 N N . GLU A 1 185 ? -4.562 -11.367 -15.117 1 92.25 185 GLU A N 1
ATOM 1468 C CA . GLU A 1 185 ? -3.404 -12.023 -14.516 1 92.25 185 GLU A CA 1
ATOM 1469 C C . GLU A 1 185 ? -3.318 -11.727 -13.016 1 92.25 185 GLU A C 1
ATOM 1471 O O . GLU A 1 185 ? -2.941 -12.602 -12.227 1 92.25 185 GLU A O 1
ATOM 1476 N N . LEU A 1 186 ? -3.639 -10.523 -12.727 1 95.75 186 LEU A N 1
ATOM 1477 C CA . LEU A 1 186 ? -3.607 -10.156 -11.32 1 95.75 186 LEU A CA 1
ATOM 1478 C C . LEU A 1 186 ? -4.68 -10.914 -10.539 1 95.75 186 LEU A C 1
ATOM 1480 O O . LEU A 1 186 ? -4.445 -11.344 -9.406 1 95.75 186 LEU A O 1
ATOM 1484 N N . LEU A 1 187 ? -5.855 -11.023 -11.117 1 96.88 187 LEU A N 1
ATOM 1485 C CA . LEU A 1 187 ? -6.914 -11.805 -10.484 1 96.88 187 LEU A CA 1
ATOM 1486 C C . LEU A 1 187 ? -6.477 -13.25 -10.289 1 96.88 187 LEU A C 1
ATOM 1488 O O . LEU A 1 187 ? -6.699 -13.836 -9.227 1 96.88 187 LEU A O 1
ATOM 1492 N N . PHE A 1 188 ? -5.863 -13.773 -11.312 1 94.88 188 PHE A N 1
ATOM 1493 C CA . PHE A 1 188 ? -5.371 -15.141 -11.242 1 94.88 188 PHE A CA 1
ATOM 1494 C C . PHE A 1 188 ? -4.348 -15.297 -10.125 1 94.88 188 PHE A C 1
ATOM 1496 O O . PHE A 1 188 ? -4.438 -16.219 -9.305 1 94.88 188 PHE A O 1
ATOM 1503 N N . ALA A 1 189 ? -3.396 -14.422 -10.109 1 94 189 ALA A N 1
ATOM 1504 C CA . ALA A 1 189 ? -2.395 -14.438 -9.047 1 94 189 ALA A CA 1
ATOM 1505 C C . ALA A 1 189 ? -3.049 -14.367 -7.672 1 94 189 ALA A C 1
ATOM 1507 O O . ALA A 1 189 ? -2.641 -15.07 -6.746 1 94 189 ALA A O 1
ATOM 1508 N N . SER A 1 190 ? -4.035 -13.523 -7.574 1 96.94 190 SER A N 1
ATOM 1509 C CA . SER A 1 190 ? -4.73 -13.352 -6.305 1 96.94 190 SER A CA 1
ATOM 1510 C C . SER A 1 190 ? -5.387 -14.656 -5.859 1 96.94 190 SER A C 1
ATOM 1512 O O . SER A 1 190 ? -5.375 -14.992 -4.672 1 96.94 190 SER A O 1
ATOM 1514 N N . ILE A 1 191 ? -5.957 -15.328 -6.781 1 97.38 191 ILE A N 1
ATOM 1515 C CA . ILE A 1 191 ? -6.586 -16.609 -6.48 1 97.38 191 ILE A CA 1
ATOM 1516 C C . ILE A 1 191 ? -5.555 -17.562 -5.871 1 97.38 191 ILE A C 1
ATOM 1518 O O . ILE A 1 191 ? -5.84 -18.234 -4.879 1 97.38 191 ILE A O 1
ATOM 1522 N N . LEU A 1 192 ? -4.383 -17.547 -6.434 1 95.38 192 LEU A N 1
ATOM 1523 C CA . LEU A 1 192 ? -3.336 -18.453 -5.957 1 95.38 192 LEU A CA 1
ATOM 1524 C C . LEU A 1 192 ? -2.934 -18.094 -4.527 1 95.38 192 LEU A C 1
ATOM 1526 O O . LEU A 1 192 ? -2.672 -19 -3.717 1 95.38 192 LEU A O 1
ATOM 1530 N N . PHE A 1 193 ? -2.906 -16.859 -4.203 1 96.25 193 PHE A N 1
ATOM 1531 C CA . PHE A 1 193 ? -2.52 -16.438 -2.861 1 96.25 193 PHE A CA 1
ATOM 1532 C C . PHE A 1 193 ? -3.662 -16.641 -1.877 1 96.25 193 PHE A C 1
ATOM 1534 O O . PHE A 1 193 ? -3.428 -16.875 -0.688 1 96.25 193 PHE A O 1
ATOM 1541 N N . LEU A 1 194 ? -4.879 -16.641 -2.383 1 97.75 194 LEU A N 1
ATOM 1542 C CA . LEU A 1 194 ? -6.055 -16.75 -1.522 1 97.75 194 LEU A CA 1
ATOM 1543 C C . LEU A 1 194 ? -6.379 -18.203 -1.224 1 97.75 194 LEU A C 1
ATOM 1545 O O . LEU A 1 194 ? -7.328 -18.5 -0.49 1 97.75 194 LEU A O 1
ATOM 1549 N N . SER A 1 195 ? -5.637 -19.156 -1.776 1 97.12 195 SER A N 1
ATOM 1550 C CA . SER A 1 195 ? -5.898 -20.578 -1.601 1 97.12 195 SER A CA 1
ATOM 1551 C C . SER A 1 195 ? -4.734 -21.266 -0.903 1 97.12 195 SER A C 1
ATOM 1553 O O . SER A 1 195 ? -4 -22.047 -1.526 1 97.12 195 SER A O 1
ATOM 1555 N N . PRO A 1 196 ? -4.664 -21.094 0.363 1 95.81 196 PRO A N 1
ATOM 1556 C CA . PRO A 1 196 ? -3.492 -21.594 1.095 1 95.81 196 PRO A CA 1
ATOM 1557 C C . PRO A 1 196 ? -3.457 -23.109 1.206 1 95.81 196 PRO A C 1
ATOM 1559 O O . PRO A 1 196 ? -2.398 -23.688 1.459 1 95.81 196 PRO A O 1
ATOM 1562 N N . ASN A 1 197 ? -4.598 -23.797 0.954 1 97.25 197 ASN A N 1
ATOM 1563 C CA . ASN A 1 197 ? -4.656 -25.234 1.187 1 97.25 197 ASN A CA 1
ATOM 1564 C C . ASN A 1 197 ? -4.484 -26.016 -0.11 1 97.25 197 ASN A C 1
ATOM 1566 O O . ASN A 1 197 ? -4.676 -27.234 -0.135 1 97.25 197 ASN A O 1
ATOM 1570 N N . VAL A 1 198 ? -4.094 -25.359 -1.106 1 97.56 198 VAL A N 1
ATOM 1571 C CA . VAL A 1 198 ? -3.898 -26.016 -2.391 1 97.56 198 VAL A CA 1
ATOM 1572 C C . VAL A 1 198 ? -2.752 -27.016 -2.283 1 97.56 198 VAL A C 1
ATOM 1574 O O . VAL A 1 198 ? -1.667 -26.688 -1.804 1 97.56 198 VAL A O 1
ATOM 1577 N N . THR A 1 199 ? -3.027 -28.234 -2.746 1 97.12 199 THR A N 1
ATOM 1578 C CA . THR A 1 199 ? -2.012 -29.281 -2.713 1 97.12 199 THR A CA 1
ATOM 1579 C C . THR A 1 199 ? -1.58 -29.656 -4.125 1 97.12 199 THR A C 1
ATOM 1581 O O . THR A 1 199 ? -0.505 -30.234 -4.32 1 97.12 199 THR A O 1
ATOM 1584 N N . SER A 1 200 ? -2.447 -29.406 -5.02 1 95.44 200 SER A N 1
ATOM 1585 C CA . SER A 1 200 ? -2.152 -29.719 -6.414 1 95.44 200 SER A CA 1
ATOM 1586 C C . SER A 1 200 ? -2.455 -28.531 -7.324 1 95.44 200 SER A C 1
ATOM 1588 O O . SER A 1 200 ? -3.557 -27.984 -7.281 1 95.44 200 SER A O 1
ATOM 1590 N N . PHE A 1 201 ? -1.515 -28.172 -8.141 1 94.44 201 PHE A N 1
ATOM 1591 C CA . PHE A 1 201 ? -1.651 -27.031 -9.039 1 94.44 201 PHE A CA 1
ATOM 1592 C C . PHE A 1 201 ? -1.17 -27.391 -10.438 1 94.44 201 PHE A C 1
ATOM 1594 O O . PHE A 1 201 ? -0.028 -27.812 -10.617 1 94.44 201 PHE A O 1
ATOM 1601 N N . THR A 1 202 ? -2.039 -27.328 -11.359 1 91.12 202 THR A N 1
ATOM 1602 C CA . THR A 1 202 ? -1.716 -27.531 -12.766 1 91.12 202 THR A CA 1
ATOM 1603 C C . THR A 1 202 ? -1.962 -26.25 -13.562 1 91.12 202 THR A C 1
ATOM 1605 O O . THR A 1 202 ? -3.057 -25.688 -13.523 1 91.12 202 THR A O 1
ATOM 1608 N N . TRP A 1 203 ? -0.982 -25.859 -14.234 1 88.62 203 TRP A N 1
ATOM 1609 C CA . TRP A 1 203 ? -1.094 -24.594 -14.977 1 88.62 203 TRP A CA 1
ATOM 1610 C C . TRP A 1 203 ? -0.585 -24.766 -16.406 1 88.62 203 TRP A C 1
ATOM 1612 O O . TRP A 1 203 ? 0.546 -25.203 -16.625 1 88.62 203 TRP A O 1
ATOM 1622 N N . ARG A 1 204 ? -1.411 -24.422 -17.312 1 83.62 204 ARG A N 1
ATOM 1623 C CA . ARG A 1 204 ? -1.008 -24.281 -18.703 1 83.62 204 ARG A CA 1
ATOM 1624 C C . ARG A 1 204 ? -0.933 -22.812 -19.109 1 83.62 204 ARG A C 1
ATOM 1626 O O . ARG A 1 204 ? -1.956 -22.125 -19.188 1 83.62 204 ARG A O 1
ATOM 1633 N N . ASP A 1 205 ? 0.21 -22.344 -19.359 1 79.5 205 ASP A N 1
ATOM 1634 C CA . ASP A 1 205 ? 0.404 -20.953 -19.766 1 79.5 205 ASP A CA 1
ATOM 1635 C C . ASP A 1 205 ? -0.016 -20.75 -21.219 1 79.5 205 ASP A C 1
ATOM 1637 O O . ASP A 1 205 ? 0.667 -21.203 -22.141 1 79.5 205 ASP A O 1
ATOM 1641 N N . CYS A 1 206 ? -1.044 -20.047 -21.359 1 75.88 206 CYS A N 1
ATOM 1642 C CA . CYS A 1 206 ? -1.585 -19.812 -22.703 1 75.88 206 CYS A CA 1
ATOM 1643 C C . CYS A 1 206 ? -1.091 -18.5 -23.266 1 75.88 206 CYS A C 1
ATOM 1645 O O . CYS A 1 206 ? -1.479 -18.109 -24.375 1 75.88 206 CYS A O 1
ATOM 1647 N N . ASN A 1 207 ? -0.307 -17.812 -22.422 1 71.44 207 ASN A N 1
ATOM 1648 C CA . ASN A 1 207 ? 0.242 -16.531 -22.875 1 71.44 207 ASN A CA 1
ATOM 1649 C C . ASN A 1 207 ? 1.453 -16.734 -23.781 1 71.44 207 ASN A C 1
ATOM 1651 O O . ASN A 1 207 ? 2.438 -17.359 -23.375 1 71.44 207 ASN A O 1
ATOM 1655 N N . ASN A 1 208 ? 1.288 -16.25 -24.906 1 62.91 208 ASN A N 1
ATOM 1656 C CA . ASN A 1 208 ? 2.369 -16.391 -25.875 1 62.91 208 ASN A CA 1
ATOM 1657 C C . ASN A 1 208 ? 3.439 -15.328 -25.703 1 62.91 208 ASN A C 1
ATOM 1659 O O . ASN A 1 208 ? 4.492 -15.383 -26.328 1 62.91 208 ASN A O 1
ATOM 1663 N N . ASN A 1 209 ? 3.092 -14.422 -24.828 1 66.12 209 ASN A N 1
ATOM 1664 C CA . ASN A 1 209 ? 4.098 -13.398 -24.547 1 66.12 209 ASN A CA 1
ATOM 1665 C C . ASN A 1 209 ? 5.203 -13.945 -23.641 1 66.12 209 ASN A C 1
ATOM 1667 O O . ASN A 1 209 ? 4.926 -14.57 -22.625 1 66.12 209 ASN A O 1
ATOM 1671 N N . PRO A 1 210 ? 6.336 -13.766 -24.125 1 61.34 210 PRO A N 1
ATOM 1672 C CA . PRO A 1 210 ? 7.453 -14.312 -23.359 1 61.34 210 PRO A CA 1
ATOM 1673 C C . PRO A 1 210 ? 7.566 -13.68 -21.969 1 61.34 210 PRO A C 1
ATOM 1675 O O . PRO A 1 210 ? 8.148 -14.281 -21.062 1 61.34 210 PRO A O 1
ATOM 1678 N N . LYS A 1 211 ? 7.055 -12.445 -21.922 1 61.31 211 LYS A N 1
ATOM 1679 C CA . LYS A 1 211 ? 7.172 -11.773 -20.625 1 61.31 211 LYS A CA 1
ATOM 1680 C C . LYS A 1 211 ? 5.816 -11.68 -19.938 1 61.31 211 LYS A C 1
ATOM 1682 O O . LYS A 1 211 ? 4.836 -11.25 -20.531 1 61.31 211 LYS A O 1
ATOM 1687 N N . ALA A 1 212 ? 5.754 -12.484 -18.844 1 67.44 212 ALA A N 1
ATOM 1688 C CA . ALA A 1 212 ? 4.578 -12.32 -17.984 1 67.44 212 ALA A CA 1
ATOM 1689 C C . ALA A 1 212 ? 4.844 -11.297 -16.891 1 67.44 212 ALA A C 1
ATOM 1691 O O . ALA A 1 212 ? 5.242 -11.664 -15.773 1 67.44 212 ALA A O 1
ATOM 1692 N N . PHE A 1 213 ? 4.676 -10.086 -17.141 1 66.88 213 PHE A N 1
ATOM 1693 C CA . PHE A 1 213 ? 5.082 -9 -16.266 1 66.88 213 PHE A CA 1
ATOM 1694 C C . PHE A 1 213 ? 4.422 -9.141 -14.891 1 66.88 213 PHE A C 1
ATOM 1696 O O . PHE A 1 213 ? 5.062 -8.93 -13.859 1 66.88 213 PHE A O 1
ATOM 1703 N N . ILE A 1 214 ? 3.225 -9.555 -14.922 1 76.19 214 ILE A N 1
ATOM 1704 C CA . ILE A 1 214 ? 2.477 -9.57 -13.664 1 76.19 214 ILE A CA 1
ATOM 1705 C C . ILE A 1 214 ? 2.959 -10.719 -12.789 1 76.19 214 ILE A C 1
ATOM 1707 O O . ILE A 1 214 ? 3.287 -10.523 -11.617 1 76.19 214 ILE A O 1
ATOM 1711 N N . LEU A 1 215 ? 3.123 -11.789 -13.375 1 76.12 215 LEU A N 1
ATOM 1712 C CA . LEU A 1 215 ? 3.588 -12.93 -12.602 1 76.12 215 LEU A CA 1
ATOM 1713 C C . LEU A 1 215 ? 5.055 -12.773 -12.219 1 76.12 215 LEU A C 1
ATOM 1715 O O . LEU A 1 215 ? 5.438 -13.031 -11.078 1 76.12 215 LEU A O 1
ATOM 1719 N N . ASP A 1 216 ? 5.789 -12.203 -13.094 1 75.31 216 ASP A N 1
ATOM 1720 C CA . ASP A 1 216 ? 7.234 -12.117 -12.906 1 75.31 216 ASP A CA 1
ATOM 1721 C C . ASP A 1 216 ? 7.598 -10.977 -11.969 1 75.31 216 ASP A C 1
ATOM 1723 O O . ASP A 1 216 ? 8.586 -11.055 -11.234 1 75.31 216 ASP A O 1
ATOM 1727 N N . HIS A 1 217 ? 6.781 -10.031 -12.039 1 82.38 217 HIS A N 1
ATOM 1728 C CA . HIS A 1 217 ? 7.176 -8.867 -11.25 1 82.38 217 HIS A CA 1
ATOM 1729 C C . HIS A 1 217 ? 6.301 -8.727 -10.008 1 82.38 217 HIS A C 1
ATOM 1731 O O . HIS A 1 217 ? 6.793 -8.828 -8.875 1 82.38 217 HIS A O 1
ATOM 1737 N N . ILE A 1 218 ? 5.078 -8.648 -10.227 1 87.5 218 ILE A N 1
ATOM 1738 C CA . ILE A 1 218 ? 4.184 -8.367 -9.109 1 87.5 218 ILE A CA 1
ATOM 1739 C C . ILE A 1 218 ? 4.152 -9.555 -8.156 1 87.5 218 ILE A C 1
ATOM 1741 O O . ILE A 1 218 ? 4.395 -9.406 -6.961 1 87.5 218 ILE A O 1
ATOM 1745 N N . MET A 1 219 ? 3.885 -10.68 -8.719 1 86.44 219 MET A N 1
ATOM 1746 C CA . MET A 1 219 ? 3.773 -11.875 -7.879 1 86.44 219 MET A CA 1
ATOM 1747 C C . MET A 1 219 ? 5.113 -12.211 -7.238 1 86.44 219 MET A C 1
ATOM 1749 O O . MET A 1 219 ? 5.176 -12.539 -6.051 1 86.44 219 MET A O 1
ATOM 1753 N N . CYS A 1 220 ? 6.105 -12.125 -8.023 1 85 220 CYS A N 1
ATOM 1754 C CA . CYS A 1 220 ? 7.434 -12.422 -7.508 1 85 220 CYS A CA 1
ATOM 1755 C C . CYS A 1 220 ? 7.789 -11.492 -6.348 1 85 220 CYS A C 1
ATOM 1757 O O . CYS A 1 220 ? 8.32 -11.945 -5.332 1 85 220 CYS A O 1
ATOM 1759 N N . LYS A 1 221 ? 7.5 -10.297 -6.535 1 88.12 221 LYS A N 1
ATOM 1760 C CA . LYS A 1 221 ? 7.785 -9.336 -5.477 1 88.12 221 LYS A CA 1
ATOM 1761 C C . LYS A 1 221 ? 6.957 -9.625 -4.23 1 88.12 221 LYS A C 1
ATOM 1763 O O . LYS A 1 221 ? 7.457 -9.523 -3.107 1 88.12 221 LYS A O 1
ATOM 1768 N N . ALA A 1 222 ? 5.758 -9.969 -4.441 1 90.06 222 ALA A N 1
ATOM 1769 C CA . ALA A 1 222 ? 4.883 -10.281 -3.314 1 90.06 222 ALA A CA 1
ATOM 1770 C C . ALA A 1 222 ? 5.402 -11.484 -2.537 1 90.06 222 ALA A C 1
ATOM 1772 O O . ALA A 1 222 ? 5.398 -11.484 -1.304 1 90.06 222 ALA A O 1
ATOM 1773 N N . VAL A 1 223 ? 5.898 -12.414 -3.217 1 89 223 VAL A N 1
ATOM 1774 C CA . VAL A 1 223 ? 6.453 -13.609 -2.59 1 89 223 VAL A CA 1
ATOM 1775 C C . VAL A 1 223 ? 7.738 -13.25 -1.845 1 89 223 VAL A C 1
ATOM 1777 O O . VAL A 1 223 ? 7.953 -13.695 -0.715 1 89 223 VAL A O 1
ATOM 1780 N N . HIS A 1 224 ? 8.547 -12.508 -2.467 1 86.75 224 HIS A N 1
ATOM 1781 C CA . HIS A 1 224 ? 9.797 -12.062 -1.86 1 86.75 224 HIS A CA 1
ATOM 1782 C C . HIS A 1 224 ? 9.539 -11.289 -0.573 1 86.75 224 HIS A C 1
ATOM 1784 O O . HIS A 1 224 ? 10.305 -11.398 0.386 1 86.75 224 HIS A O 1
ATOM 1790 N N . ASP A 1 225 ? 8.469 -10.617 -0.617 1 88.81 225 ASP A N 1
ATOM 1791 C CA . ASP A 1 225 ? 8.133 -9.797 0.545 1 88.81 225 ASP A CA 1
ATOM 1792 C C . ASP A 1 225 ? 7.445 -10.641 1.622 1 88.81 225 ASP A C 1
ATOM 1794 O O . ASP A 1 225 ? 7.027 -10.109 2.654 1 88.81 225 ASP A O 1
ATOM 1798 N N . GLY A 1 226 ? 7.223 -11.898 1.353 1 87.88 226 GLY A N 1
ATOM 1799 C CA . GLY A 1 226 ? 6.82 -12.789 2.432 1 87.88 226 GLY A CA 1
ATOM 1800 C C . GLY A 1 226 ? 5.402 -13.305 2.285 1 87.88 226 GLY A C 1
ATOM 1801 O O . GLY A 1 226 ? 4.887 -13.977 3.178 1 87.88 226 GLY A O 1
ATOM 1802 N N . LEU A 1 227 ? 4.777 -12.992 1.211 1 92 227 LEU A N 1
ATOM 1803 C CA . LEU A 1 227 ? 3.443 -13.539 0.994 1 92 227 LEU A CA 1
ATOM 1804 C C . LEU A 1 227 ? 3.518 -15.008 0.578 1 92 227 LEU A C 1
ATOM 1806 O O . LEU A 1 227 ? 4.152 -15.336 -0.427 1 92 227 LEU A O 1
ATOM 1810 N N . PRO A 1 228 ? 2.902 -15.898 1.314 1 92.38 228 PRO A N 1
ATOM 1811 C CA . PRO A 1 228 ? 3.012 -17.328 0.995 1 92.38 228 PRO A CA 1
ATOM 1812 C C . PRO A 1 228 ? 2.229 -17.703 -0.258 1 92.38 228 PRO A C 1
ATOM 1814 O O . PRO A 1 228 ? 1.062 -17.328 -0.401 1 92.38 228 PRO A O 1
ATOM 1817 N N . LEU A 1 229 ? 2.852 -18.391 -1.135 1 93.25 229 LEU A N 1
ATOM 1818 C CA . LEU A 1 229 ? 2.225 -18.891 -2.355 1 93.25 229 LEU A CA 1
ATOM 1819 C C . LEU A 1 229 ? 1.946 -20.375 -2.258 1 93.25 229 LEU A C 1
ATOM 1821 O O . LEU A 1 229 ? 2.859 -21.203 -2.4 1 93.25 229 LEU A O 1
ATOM 1825 N N . MET A 1 230 ? 0.716 -20.781 -2.012 1 94.19 230 MET A N 1
ATOM 1826 C CA . MET A 1 230 ? 0.292 -22.172 -1.901 1 94.19 230 MET A CA 1
ATOM 1827 C C . MET A 1 230 ? 1.253 -22.969 -1.022 1 94.19 230 MET A C 1
ATOM 1829 O O . MET A 1 230 ? 1.864 -23.938 -1.48 1 94.19 230 MET A O 1
ATOM 1833 N N . PRO A 1 231 ? 1.258 -22.688 0.239 1 94.44 231 PRO A N 1
ATOM 1834 C CA . PRO A 1 231 ? 2.287 -23.25 1.123 1 94.44 231 PRO A CA 1
ATOM 1835 C C . PRO A 1 231 ? 2.184 -24.766 1.271 1 94.44 231 PRO A C 1
ATOM 1837 O O . PRO A 1 231 ? 3.154 -25.422 1.664 1 94.44 231 PRO A O 1
ATOM 1840 N N . LYS A 1 232 ? 1.086 -25.406 0.895 1 96.19 232 LYS A N 1
ATOM 1841 C CA . LYS A 1 232 ? 0.902 -26.828 1.093 1 96.19 232 LYS A CA 1
ATOM 1842 C C . LYS A 1 232 ? 1.031 -27.594 -0.225 1 96.19 232 LYS A C 1
ATOM 1844 O O . LYS A 1 232 ? 0.662 -28.766 -0.311 1 96.19 232 LYS A O 1
ATOM 1849 N N . LEU A 1 233 ? 1.559 -26.922 -1.159 1 96.25 233 LEU A N 1
ATOM 1850 C CA . LEU A 1 233 ? 1.617 -27.516 -2.494 1 96.25 233 LEU A CA 1
ATOM 1851 C C . LEU A 1 233 ? 2.457 -28.781 -2.492 1 96.25 233 LEU A C 1
ATOM 1853 O O . LEU A 1 233 ? 3.576 -28.797 -1.976 1 96.25 233 LEU A O 1
ATOM 1857 N N . GLN A 1 234 ? 1.898 -29.859 -3.145 1 96.56 234 GLN A N 1
ATOM 1858 C CA . GLN A 1 234 ? 2.564 -31.156 -3.209 1 96.56 234 GLN A CA 1
ATOM 1859 C C . GLN A 1 234 ? 2.809 -31.578 -4.656 1 96.56 234 GLN A C 1
ATOM 1861 O O . GLN A 1 234 ? 3.754 -32.312 -4.941 1 96.56 234 GLN A O 1
ATOM 1866 N N . LYS A 1 235 ? 1.96 -31.156 -5.484 1 95.38 235 LYS A N 1
ATOM 1867 C CA . LYS A 1 235 ? 2.07 -31.516 -6.895 1 95.38 235 LYS A CA 1
ATOM 1868 C C . LYS A 1 235 ? 2 -30.266 -7.777 1 95.38 235 LYS A C 1
ATOM 1870 O O . LYS A 1 235 ? 1.044 -29.5 -7.699 1 95.38 235 LYS A O 1
ATOM 1875 N N . LEU A 1 236 ? 2.979 -30.078 -8.602 1 94.06 236 LEU A N 1
ATOM 1876 C CA . LEU A 1 236 ? 3.031 -28.969 -9.555 1 94.06 236 LEU A CA 1
ATOM 1877 C C . LEU A 1 236 ? 3.186 -29.5 -10.984 1 94.06 236 LEU A C 1
ATOM 1879 O O . LEU A 1 236 ? 4.09 -30.281 -11.266 1 94.06 236 LEU A O 1
ATOM 1883 N N . SER A 1 237 ? 2.248 -29.156 -11.773 1 91.06 237 SER A N 1
ATOM 1884 C CA . SER A 1 237 ? 2.322 -29.484 -13.195 1 91.06 237 SER A CA 1
ATOM 1885 C C . SER A 1 237 ? 2.268 -28.219 -14.047 1 91.06 237 SER A C 1
ATOM 1887 O O . SER A 1 237 ? 1.306 -27.453 -13.969 1 91.06 237 SER A O 1
ATOM 1889 N N . THR A 1 238 ? 3.283 -27.969 -14.844 1 87.06 238 THR A N 1
ATOM 1890 C CA . THR A 1 238 ? 3.328 -26.781 -15.672 1 87.06 238 THR A CA 1
ATOM 1891 C C . THR A 1 238 ? 3.453 -27.141 -17.141 1 87.06 238 THR A C 1
ATOM 1893 O O . THR A 1 238 ? 4.094 -28.141 -17.484 1 87.06 238 THR A O 1
ATOM 1896 N N . GLU A 1 239 ? 2.732 -26.391 -17.938 1 78.44 239 GLU A N 1
ATOM 1897 C CA . GLU A 1 239 ? 2.768 -26.594 -19.391 1 78.44 239 GLU A CA 1
ATOM 1898 C C . GLU A 1 239 ? 2.789 -25.266 -20.125 1 78.44 239 GLU A C 1
ATOM 1900 O O . GLU A 1 239 ? 2.168 -24.297 -19.688 1 78.44 239 GLU A O 1
ATOM 1905 N N . LYS A 1 240 ? 3.623 -25.109 -21.156 1 72.12 240 LYS A N 1
ATOM 1906 C CA . LYS A 1 240 ? 3.576 -23.938 -22.016 1 72.12 240 LYS A CA 1
ATOM 1907 C C . LYS A 1 240 ? 2.93 -24.266 -23.359 1 72.12 240 LYS A C 1
ATOM 1909 O O . LYS A 1 240 ? 3.256 -25.281 -23.984 1 72.12 240 LYS A O 1
ATOM 1914 N N . ALA A 1 241 ? 1.82 -23.703 -23.781 1 56.06 241 ALA A N 1
ATOM 1915 C CA . ALA A 1 241 ? 1.112 -24 -25.031 1 56.06 241 ALA A CA 1
ATOM 1916 C C . ALA A 1 241 ? 2.027 -23.844 -26.234 1 56.06 241 ALA A C 1
ATOM 1918 O O . ALA A 1 241 ? 2.078 -24.719 -27.109 1 56.06 241 ALA A O 1
ATOM 1919 N N . GLU A 1 242 ? 2.244 -22.594 -26.859 1 52.16 242 GLU A N 1
ATOM 1920 C CA . GLU A 1 242 ? 2.855 -22.469 -28.188 1 52.16 242 GLU A CA 1
ATOM 1921 C C . GLU A 1 242 ? 4.379 -22.484 -28.094 1 52.16 242 GLU A C 1
ATOM 1923 O O . GLU A 1 242 ? 4.957 -21.906 -27.172 1 52.16 242 GLU A O 1
ATOM 1928 N N . PHE A 1 243 ? 5.02 -23.609 -28.781 1 44.84 243 PHE A N 1
ATOM 1929 C CA . PHE A 1 243 ? 6.41 -24 -28.953 1 44.84 243 PHE A CA 1
ATOM 1930 C C . PHE A 1 243 ? 7.254 -22.828 -29.438 1 44.84 243 PHE A C 1
ATOM 1932 O O . PHE A 1 243 ? 8.398 -23 -29.859 1 44.84 243 PHE A O 1
ATOM 1939 N N . GLU A 1 244 ? 6.695 -21.641 -29.797 1 43 244 GLU A N 1
ATOM 1940 C CA . GLU A 1 244 ? 7.863 -20.953 -30.328 1 43 244 GLU A CA 1
ATOM 1941 C C . GLU A 1 244 ? 8.977 -20.859 -29.297 1 43 244 GLU A C 1
ATOM 1943 O O . GLU A 1 244 ? 8.719 -20.938 -28.094 1 43 244 GLU A O 1
ATOM 1948 N N . GLU A 1 245 ? 10.234 -21.016 -29.75 1 41.84 245 GLU A N 1
ATOM 1949 C CA . GLU A 1 245 ? 11.523 -20.984 -29.062 1 41.84 245 GLU A CA 1
ATOM 1950 C C . GLU A 1 245 ? 11.43 -20.188 -27.766 1 41.84 245 GLU A C 1
ATOM 1952 O O . GLU A 1 245 ? 12.453 -19.812 -27.172 1 41.84 245 GLU A O 1
ATOM 1957 N N . SER A 1 246 ? 10.281 -19.75 -27.469 1 41.41 246 SER A N 1
ATOM 1958 C CA . SER A 1 246 ? 10.375 -18.688 -26.453 1 41.41 246 SER A CA 1
ATOM 1959 C C . SER A 1 246 ? 10.781 -19.266 -25.109 1 41.41 246 SER A C 1
ATOM 1961 O O . SER A 1 246 ? 10.312 -20.328 -24.703 1 41.41 246 SER A O 1
ATOM 1963 N N . LYS A 1 247 ? 11.984 -19.016 -24.688 1 44.34 247 LYS A N 1
ATOM 1964 C CA . LYS A 1 247 ? 12.859 -19.125 -23.516 1 44.34 247 LYS A CA 1
ATOM 1965 C C . LYS A 1 247 ? 12.047 -19.062 -22.219 1 44.34 247 LYS A C 1
ATOM 1967 O O . LYS A 1 247 ? 12.625 -18.969 -21.125 1 44.34 247 LYS A O 1
ATOM 1972 N N . GLN A 1 248 ? 10.859 -18.672 -22.281 1 45.72 248 GLN A N 1
ATOM 1973 C CA . GLN A 1 248 ? 10.391 -18.234 -20.969 1 45.72 248 GLN A CA 1
ATOM 1974 C C . GLN A 1 248 ? 10.078 -19.422 -20.062 1 45.72 248 GLN A C 1
ATOM 1976 O O . GLN A 1 248 ? 9.305 -20.297 -20.438 1 45.72 248 GLN A O 1
ATOM 1981 N N . ALA A 1 249 ? 11.094 -19.766 -19.391 1 50.53 249 ALA A N 1
ATOM 1982 C CA . ALA A 1 249 ? 10.773 -20.672 -18.297 1 50.53 249 ALA A CA 1
ATOM 1983 C C . ALA A 1 249 ? 9.375 -20.406 -17.75 1 50.53 249 ALA A C 1
ATOM 1985 O O . ALA A 1 249 ? 8.93 -19.266 -17.703 1 50.53 249 ALA A O 1
ATOM 1986 N N . GLN A 1 250 ? 8.57 -21.469 -17.609 1 61.59 250 GLN A N 1
ATOM 1987 C CA . GLN A 1 250 ? 7.27 -21.438 -16.969 1 61.59 250 GLN A CA 1
ATOM 1988 C C . GLN A 1 250 ? 7.332 -20.672 -15.648 1 61.59 250 GLN A C 1
ATOM 1990 O O . GLN A 1 250 ? 8.281 -20.828 -14.875 1 61.59 250 GLN A O 1
ATOM 1995 N N . PHE A 1 251 ? 6.629 -19.547 -15.508 1 63.56 251 PHE A N 1
ATOM 1996 C CA . PHE A 1 251 ? 6.633 -18.672 -14.344 1 63.56 251 PHE A CA 1
ATOM 1997 C C . PHE A 1 251 ? 6.871 -19.453 -13.062 1 63.56 251 PHE A C 1
ATOM 1999 O O . PHE A 1 251 ? 7.641 -19.031 -12.203 1 63.56 251 PHE A O 1
ATOM 2006 N N . PHE A 1 252 ? 6.359 -20.625 -13 1 73.12 252 PHE A N 1
ATOM 2007 C CA . PHE A 1 252 ? 6.367 -21.312 -11.703 1 73.12 252 PHE A CA 1
ATOM 2008 C C . PHE A 1 252 ? 7.613 -22.172 -11.555 1 73.12 252 PHE A C 1
ATOM 2010 O O . PHE A 1 252 ? 7.961 -22.578 -10.445 1 73.12 252 PHE A O 1
ATOM 2017 N N . THR A 1 253 ? 8.375 -22.234 -12.617 1 69.38 253 THR A N 1
ATOM 2018 C CA . THR A 1 253 ? 9.547 -23.109 -12.547 1 69.38 253 THR A CA 1
ATOM 2019 C C . THR A 1 253 ? 10.617 -22.5 -11.648 1 69.38 253 THR A C 1
ATOM 2021 O O . THR A 1 253 ? 11.156 -23.188 -10.773 1 69.38 253 THR A O 1
ATOM 2024 N N . PRO A 1 254 ? 10.75 -21.172 -11.797 1 66.5 254 PRO A N 1
ATOM 2025 C CA . PRO A 1 254 ? 11.781 -20.609 -10.922 1 66.5 254 PRO A CA 1
ATOM 2026 C C . PRO A 1 254 ? 11.352 -20.578 -9.453 1 66.5 254 PRO A C 1
ATOM 2028 O O . PRO A 1 254 ? 12.18 -20.375 -8.57 1 66.5 254 PRO A O 1
ATOM 2031 N N . HIS A 1 255 ? 10.164 -20.922 -9.227 1 75 255 HIS A N 1
ATOM 2032 C CA . HIS A 1 255 ? 9.648 -20.797 -7.871 1 75 255 HIS A CA 1
ATOM 2033 C C . HIS A 1 255 ? 9.547 -22.172 -7.191 1 75 255 HIS A C 1
ATOM 2035 O O . HIS A 1 255 ? 9.047 -22.266 -6.07 1 75 255 HIS A O 1
ATOM 2041 N N . ILE A 1 256 ? 9.977 -23.094 -7.812 1 78.88 256 ILE A N 1
ATOM 2042 C CA . ILE A 1 256 ? 9.906 -24.453 -7.277 1 78.88 256 ILE A CA 1
ATOM 2043 C C . ILE A 1 256 ? 10.602 -24.5 -5.918 1 78.88 256 ILE A C 1
ATOM 2045 O O . ILE A 1 256 ? 10.227 -25.297 -5.055 1 78.88 256 ILE A O 1
ATOM 2049 N N . ASN A 1 257 ? 11.508 -23.578 -5.754 1 83.44 257 ASN A N 1
ATOM 2050 C CA . ASN A 1 257 ? 12.305 -23.562 -4.531 1 83.44 257 ASN A CA 1
ATOM 2051 C C . ASN A 1 257 ? 11.5 -23.047 -3.342 1 83.44 257 ASN A C 1
ATOM 2053 O O . ASN A 1 257 ? 11.922 -23.188 -2.193 1 83.44 257 ASN A O 1
ATOM 2057 N N . LEU A 1 258 ? 10.305 -22.609 -3.611 1 85.94 258 LEU A N 1
ATOM 2058 C CA . LEU A 1 258 ? 9.438 -22.062 -2.572 1 85.94 258 LEU A CA 1
ATOM 2059 C C . LEU A 1 258 ? 8.797 -23.188 -1.758 1 85.94 258 LEU A C 1
ATOM 2061 O O . LEU A 1 258 ? 8.414 -22.969 -0.604 1 85.94 258 LEU A O 1
ATOM 2065 N N . TRP A 1 259 ? 8.672 -24.344 -2.396 1 89.75 259 TRP A N 1
ATOM 2066 C CA . TRP A 1 259 ? 7.824 -25.359 -1.786 1 89.75 259 TRP A CA 1
ATOM 2067 C C . TRP A 1 259 ? 8.664 -26.484 -1.187 1 89.75 259 TRP A C 1
ATOM 2069 O O . TRP A 1 259 ? 9.32 -27.234 -1.913 1 89.75 259 TRP A O 1
ATOM 2079 N N . GLU A 1 260 ? 8.484 -26.625 0.082 1 89.19 260 GLU A N 1
ATOM 2080 C CA . GLU A 1 260 ? 9.258 -27.625 0.815 1 89.19 260 GLU A CA 1
ATOM 2081 C C . GLU A 1 260 ? 8.516 -28.969 0.878 1 89.19 260 GLU A C 1
ATOM 2083 O O . GLU A 1 260 ? 9.094 -29.984 1.253 1 89.19 260 GLU A O 1
ATOM 2088 N N . ASN A 1 261 ? 7.348 -28.922 0.386 1 90.94 261 ASN A N 1
ATOM 2089 C CA . ASN A 1 261 ? 6.547 -30.141 0.42 1 90.94 261 ASN A CA 1
ATOM 2090 C C . ASN A 1 261 ? 6.27 -30.672 -0.985 1 90.94 261 ASN A C 1
ATOM 2092 O O . ASN A 1 261 ? 5.449 -31.578 -1.162 1 90.94 261 ASN A O 1
ATOM 2096 N N . LEU A 1 262 ? 6.914 -30.141 -1.899 1 94.56 262 LEU A N 1
ATOM 2097 C CA . LEU A 1 262 ? 6.648 -30.531 -3.279 1 94.56 262 LEU A CA 1
ATOM 2098 C C . LEU A 1 262 ? 7.094 -31.969 -3.529 1 94.56 262 LEU A C 1
ATOM 2100 O O . LEU A 1 262 ? 8.289 -32.25 -3.545 1 94.56 262 LEU A O 1
ATOM 2104 N N . TYR A 1 263 ? 6.137 -32.812 -3.74 1 96.62 263 TYR A N 1
ATOM 2105 C CA . TYR A 1 263 ? 6.395 -34.219 -3.9 1 96.62 263 TYR A CA 1
ATOM 2106 C C . TYR A 1 263 ? 6.543 -34.594 -5.371 1 96.62 263 TYR A C 1
ATOM 2108 O O . TYR A 1 263 ? 7.434 -35.375 -5.738 1 96.62 263 TYR A O 1
ATOM 2116 N N . SER A 1 264 ? 5.676 -34.094 -6.152 1 96.31 264 SER A N 1
ATOM 2117 C CA . SER A 1 264 ? 5.645 -34.406 -7.574 1 96.31 264 SER A CA 1
ATOM 2118 C C . SER A 1 264 ? 5.809 -33.156 -8.43 1 96.31 264 SER A C 1
ATOM 2120 O O . SER A 1 264 ? 5.098 -32.188 -8.234 1 96.31 264 SER A O 1
ATOM 2122 N N . LEU A 1 265 ? 6.777 -33.188 -9.367 1 94.5 265 LEU A N 1
ATOM 2123 C CA . LEU A 1 265 ? 7.031 -32.125 -10.305 1 94.5 265 LEU A CA 1
ATOM 2124 C C . LEU A 1 265 ? 6.898 -32.594 -11.742 1 94.5 265 LEU A C 1
ATOM 2126 O O . LEU A 1 265 ? 7.602 -33.531 -12.164 1 94.5 265 LEU A O 1
ATOM 2130 N N . GLN A 1 266 ? 5.957 -32.062 -12.422 1 92.56 266 GLN A N 1
ATOM 2131 C CA . GLN A 1 266 ? 5.746 -32.406 -13.828 1 92.56 266 GLN A CA 1
ATOM 2132 C C . GLN A 1 266 ? 6.051 -31.203 -14.727 1 92.56 266 GLN A C 1
ATOM 2134 O O . GLN A 1 266 ? 5.34 -30.188 -14.695 1 92.56 266 GLN A O 1
ATOM 2139 N N . LEU A 1 267 ? 7.09 -31.328 -15.461 1 90.5 267 LEU A N 1
ATOM 2140 C CA . LEU A 1 267 ? 7.477 -30.297 -16.438 1 90.5 267 LEU A CA 1
ATOM 2141 C C . LEU A 1 267 ? 7.102 -30.734 -17.844 1 90.5 267 LEU A C 1
ATOM 2143 O O . LEU A 1 267 ? 7.723 -31.625 -18.422 1 90.5 267 LEU A O 1
ATOM 2147 N N . ASN A 1 268 ? 6.148 -30.031 -18.359 1 86.25 268 ASN A N 1
ATOM 2148 C CA . ASN A 1 268 ? 5.645 -30.406 -19.688 1 86.25 268 ASN A CA 1
ATOM 2149 C C . ASN A 1 268 ? 6.18 -29.469 -20.766 1 86.25 268 ASN A C 1
ATOM 2151 O O . ASN A 1 268 ? 6.555 -28.328 -20.484 1 86.25 268 ASN A O 1
ATOM 2155 N N . ASP A 1 269 ? 6.352 -30.031 -22 1 83.12 269 ASP A N 1
ATOM 2156 C CA . ASP A 1 269 ? 6.797 -29.312 -23.188 1 83.12 269 ASP A CA 1
ATOM 2157 C C . ASP A 1 269 ? 8.266 -28.922 -23.078 1 83.12 269 ASP A C 1
ATOM 2159 O O . ASP A 1 269 ? 8.656 -27.828 -23.484 1 83.12 269 ASP A O 1
ATOM 2163 N N . ILE A 1 270 ? 8.93 -29.75 -22.391 1 86.12 270 ILE A N 1
ATOM 2164 C CA . ILE A 1 270 ? 10.367 -29.562 -22.234 1 86.12 270 ILE A CA 1
ATOM 2165 C C . ILE A 1 270 ? 11.102 -30.859 -22.562 1 86.12 270 ILE A C 1
ATOM 2167 O O . ILE A 1 270 ? 10.578 -31.953 -22.328 1 86.12 270 ILE A O 1
ATOM 2171 N N . ASP A 1 271 ? 12.227 -30.641 -23.109 1 91.69 271 ASP A N 1
ATOM 2172 C CA . ASP A 1 271 ? 13.086 -31.797 -23.406 1 91.69 271 ASP A CA 1
ATOM 2173 C C . ASP A 1 271 ? 14.234 -31.891 -22.391 1 91.69 271 ASP A C 1
ATOM 2175 O O . ASP A 1 271 ? 14.82 -30.875 -22.031 1 91.69 271 ASP A O 1
ATOM 2179 N N . LEU A 1 272 ? 14.531 -33.062 -22.047 1 94.69 272 LEU A N 1
ATOM 2180 C CA . LEU A 1 272 ? 15.555 -33.312 -21.031 1 94.69 272 LEU A CA 1
ATOM 2181 C C . LEU A 1 272 ? 16.906 -32.781 -21.484 1 94.69 272 LEU A C 1
ATOM 2183 O O . LEU A 1 272 ? 17.688 -32.25 -20.688 1 94.69 272 LEU A O 1
ATOM 2187 N N . ASP A 1 273 ? 17.234 -32.938 -22.781 1 94.88 273 ASP A N 1
ATOM 2188 C CA . ASP A 1 273 ? 18.562 -32.594 -23.297 1 94.88 273 ASP A CA 1
ATOM 2189 C C . ASP A 1 273 ? 18.594 -31.156 -23.812 1 94.88 273 ASP A C 1
ATOM 2191 O O . ASP A 1 273 ? 19.594 -30.719 -24.391 1 94.88 273 ASP A O 1
ATOM 2195 N N . MET A 1 274 ? 17.547 -30.469 -23.672 1 91.75 274 MET A N 1
ATOM 2196 C CA . MET A 1 274 ? 17.516 -29.078 -24.125 1 91.75 274 MET A CA 1
ATOM 2197 C C . MET A 1 274 ? 17.172 -28.141 -22.969 1 91.75 274 MET A C 1
ATOM 2199 O O . MET A 1 274 ? 18.078 -27.656 -22.266 1 91.75 274 MET A O 1
ATOM 2203 N N . GLU A 1 275 ? 15.891 -27.953 -22.656 1 86.81 275 GLU A N 1
ATOM 2204 C CA . GLU A 1 275 ? 15.484 -26.969 -21.672 1 86.81 275 GLU A CA 1
ATOM 2205 C C . GLU A 1 275 ? 15.859 -27.422 -20.25 1 86.81 275 GLU A C 1
ATOM 2207 O O . GLU A 1 275 ? 16.312 -26.609 -19.438 1 86.81 275 GLU A O 1
ATOM 2212 N N . PHE A 1 276 ? 15.641 -28.688 -19.953 1 90.06 276 PHE A N 1
ATOM 2213 C CA . PHE A 1 276 ? 15.852 -29.156 -18.594 1 90.06 276 PHE A CA 1
ATOM 2214 C C . PHE A 1 276 ? 17.312 -29.047 -18.203 1 90.06 276 PHE A C 1
ATOM 2216 O O . PHE A 1 276 ? 17.641 -28.609 -17.094 1 90.06 276 PHE A O 1
ATOM 2223 N N . VAL A 1 277 ? 18.188 -29.516 -19.094 1 92.06 277 VAL A N 1
ATOM 2224 C CA . VAL A 1 277 ? 19.609 -29.453 -18.766 1 92.06 277 VAL A CA 1
ATOM 2225 C C . VAL A 1 277 ? 20.031 -28 -18.609 1 92.06 277 VAL A C 1
ATOM 2227 O O . VAL A 1 277 ? 20.875 -27.688 -17.766 1 92.06 277 VAL A O 1
ATOM 2230 N N . LEU A 1 278 ? 19.531 -27.172 -19.391 1 87.81 278 LEU A N 1
ATOM 2231 C CA . LEU A 1 278 ? 19.812 -25.75 -19.266 1 87.81 278 LEU A CA 1
ATOM 2232 C C . LEU A 1 278 ? 19.359 -25.234 -17.891 1 87.81 278 LEU A C 1
ATOM 2234 O O . LEU A 1 278 ? 20.047 -24.422 -17.281 1 87.81 278 LEU A O 1
ATOM 2238 N N . MET A 1 279 ? 18.234 -25.703 -17.422 1 86.75 279 MET A N 1
ATOM 2239 C CA . MET A 1 279 ? 17.734 -25.312 -16.109 1 86.75 279 MET A CA 1
ATOM 2240 C C . MET A 1 279 ? 18.703 -25.75 -15.008 1 86.75 279 MET A C 1
ATOM 2242 O O . MET A 1 279 ? 18.922 -25 -14.047 1 86.75 279 MET A O 1
ATOM 2246 N N . LEU A 1 280 ? 19.234 -26.859 -15.148 1 88 280 LEU A N 1
ATOM 2247 C CA . LEU A 1 280 ? 20.172 -27.375 -14.164 1 88 280 LEU A CA 1
ATOM 2248 C C . LEU A 1 280 ? 21.438 -26.516 -14.117 1 88 280 LEU A C 1
ATOM 2250 O O . LEU A 1 280 ? 21.891 -26.141 -13.039 1 88 280 LEU A O 1
ATOM 2254 N N . PHE A 1 281 ? 21.922 -26.188 -15.273 1 87.69 281 PHE A N 1
ATOM 2255 C CA . PHE A 1 281 ? 23.172 -25.453 -15.352 1 87.69 281 PHE A CA 1
ATOM 2256 C C . PHE A 1 281 ? 23 -24 -14.953 1 87.69 281 PHE A C 1
ATOM 2258 O O . PHE A 1 281 ? 23.922 -23.359 -14.453 1 87.69 281 PHE A O 1
ATOM 2265 N N . ASN A 1 282 ? 21.844 -23.562 -15.156 1 83 282 ASN A N 1
ATOM 2266 C CA . ASN A 1 282 ? 21.547 -22.188 -14.781 1 83 282 ASN A CA 1
ATOM 2267 C C . ASN A 1 282 ? 21.234 -22.078 -13.289 1 83 282 ASN A C 1
ATOM 2269 O O . ASN A 1 282 ? 21.062 -20.969 -12.781 1 83 282 ASN A O 1
ATOM 2273 N N . GLY A 1 283 ? 21.094 -23.172 -12.641 1 81 283 GLY A N 1
ATOM 2274 C CA . GLY A 1 283 ? 20.812 -23.141 -11.211 1 81 283 GLY A CA 1
ATOM 2275 C C . GLY A 1 283 ? 19.359 -22.859 -10.883 1 81 283 GLY A C 1
ATOM 2276 O O . GLY A 1 283 ? 19.062 -22.234 -9.859 1 81 283 GLY A O 1
ATOM 2277 N N . SER A 1 284 ? 18.484 -23.281 -11.711 1 82.12 284 SER A N 1
ATOM 2278 C CA . SER A 1 284 ? 17.062 -23.016 -11.523 1 82.12 284 SER A CA 1
ATOM 2279 C C . SER A 1 284 ? 16.516 -23.781 -10.32 1 82.12 284 SER A C 1
ATOM 2281 O O . SER A 1 284 ? 15.484 -23.406 -9.758 1 82.12 284 SER A O 1
ATOM 2283 N N . PHE A 1 285 ? 17.266 -24.844 -9.984 1 87.25 285 PHE A N 1
ATOM 2284 C CA . PHE A 1 285 ? 16.828 -25.672 -8.859 1 87.25 285 PHE A CA 1
ATOM 2285 C C . PHE A 1 285 ? 17.844 -25.594 -7.723 1 87.25 285 PHE A C 1
ATOM 2287 O O . PHE A 1 285 ? 19.047 -25.781 -7.938 1 87.25 285 PHE A O 1
ATOM 2294 N N . LYS A 1 286 ? 17.328 -25.422 -6.586 1 87.12 286 LYS A N 1
ATOM 2295 C CA . LYS A 1 286 ? 18.188 -25.516 -5.406 1 87.12 286 LYS A CA 1
ATOM 2296 C C . LYS A 1 286 ? 18.5 -26.969 -5.066 1 87.12 286 LYS A C 1
ATOM 2298 O O . LYS A 1 286 ? 17.859 -27.891 -5.574 1 87.12 286 LYS A O 1
ATOM 2303 N N . GLU A 1 287 ? 19.391 -27.016 -4.141 1 88.56 287 GLU A N 1
ATOM 2304 C CA . GLU A 1 287 ? 19.828 -28.359 -3.779 1 88.56 287 GLU A CA 1
ATOM 2305 C C . GLU A 1 287 ? 18.812 -29.047 -2.879 1 88.56 287 GLU A C 1
ATOM 2307 O O . GLU A 1 287 ? 18.078 -28.391 -2.129 1 88.56 287 GLU A O 1
ATOM 2312 N N . ASN A 1 288 ? 18.734 -30.312 -3.107 1 90.06 288 ASN A N 1
ATOM 2313 C CA . ASN A 1 288 ? 17.984 -31.203 -2.221 1 90.06 288 ASN A CA 1
ATOM 2314 C C . ASN A 1 288 ? 16.5 -30.859 -2.186 1 90.06 288 ASN A C 1
ATOM 2316 O O . ASN A 1 288 ? 15.93 -30.672 -1.111 1 90.06 288 ASN A O 1
ATOM 2320 N N . ARG A 1 289 ? 15.969 -30.734 -3.332 1 91.62 289 ARG A N 1
ATOM 2321 C CA . ARG A 1 289 ? 14.523 -30.531 -3.414 1 91.62 289 ARG A CA 1
ATOM 2322 C C . ARG A 1 289 ? 13.766 -31.781 -2.965 1 91.62 289 ARG A C 1
ATOM 2324 O O . ARG A 1 289 ? 14.227 -32.906 -3.184 1 91.62 289 ARG A O 1
ATOM 2331 N N . PRO A 1 290 ? 12.672 -31.578 -2.33 1 93.38 290 PRO A N 1
ATOM 2332 C CA . PRO A 1 290 ? 11.938 -32.719 -1.791 1 93.38 290 PRO A CA 1
ATOM 2333 C C . PRO A 1 290 ? 11.211 -33.531 -2.871 1 93.38 290 PRO A C 1
ATOM 2335 O O . PRO A 1 290 ? 10.461 -34.438 -2.559 1 93.38 290 PRO A O 1
ATOM 2338 N N . VAL A 1 291 ? 11.398 -33.344 -4.047 1 94.56 291 VAL A N 1
ATOM 2339 C CA . VAL A 1 291 ? 10.703 -33.969 -5.164 1 94.56 291 VAL A CA 1
ATOM 2340 C C . VAL A 1 291 ? 11.055 -35.469 -5.227 1 94.56 291 VAL A C 1
ATOM 2342 O O . VAL A 1 291 ? 12.234 -35.812 -5.242 1 94.56 291 VAL A O 1
ATOM 2345 N N . ARG A 1 292 ? 10.008 -36.312 -5.289 1 96.38 292 ARG A N 1
ATOM 2346 C CA . ARG A 1 292 ? 10.195 -37.75 -5.379 1 96.38 292 ARG A CA 1
ATOM 2347 C C . ARG A 1 292 ? 9.766 -38.281 -6.742 1 96.38 292 ARG A C 1
ATOM 2349 O O . ARG A 1 292 ? 10.219 -39.344 -7.176 1 96.38 292 ARG A O 1
ATOM 2356 N N . GLU A 1 293 ? 8.906 -37.594 -7.359 1 97.31 293 GLU A N 1
ATOM 2357 C CA . GLU A 1 293 ? 8.438 -37.906 -8.703 1 97.31 293 GLU A CA 1
ATOM 2358 C C . GLU A 1 293 ? 8.711 -36.781 -9.688 1 97.31 293 GLU A C 1
ATOM 2360 O O . GLU A 1 293 ? 8.125 -35.719 -9.578 1 97.31 293 GLU A O 1
ATOM 2365 N N . LEU A 1 294 ? 9.578 -37.031 -10.641 1 96.06 294 LEU A N 1
ATOM 2366 C CA . LEU A 1 294 ? 9.93 -36.031 -11.648 1 96.06 294 LEU A CA 1
ATOM 2367 C C . LEU A 1 294 ? 9.531 -36.5 -13.039 1 96.06 294 LEU A C 1
ATOM 2369 O O . LEU A 1 294 ? 9.953 -37.562 -13.484 1 96.06 294 LEU A O 1
ATOM 2373 N N . CYS A 1 295 ? 8.664 -35.75 -13.641 1 95.12 295 CYS A N 1
ATOM 2374 C CA . CYS A 1 295 ? 8.234 -36.031 -15 1 95.12 295 CYS A CA 1
ATOM 2375 C C . CYS A 1 295 ? 8.664 -34.938 -15.953 1 95.12 295 CYS A C 1
ATOM 2377 O O . CYS A 1 295 ? 8.344 -33.75 -15.727 1 95.12 295 CYS A O 1
ATOM 2379 N N . VAL A 1 296 ? 9.398 -35.25 -16.953 1 93.5 296 VAL A N 1
ATOM 2380 C CA . VAL A 1 296 ? 9.797 -34.312 -18.016 1 93.5 296 VAL A CA 1
ATOM 2381 C C . VAL A 1 296 ? 9.258 -34.781 -19.359 1 93.5 296 VAL A C 1
ATOM 2383 O O . VAL A 1 296 ? 9.719 -35.812 -19.891 1 93.5 296 VAL A O 1
ATOM 2386 N N . ARG A 1 297 ? 8.359 -34.031 -19.875 1 91.25 297 ARG A N 1
ATOM 2387 C CA . ARG A 1 297 ? 7.68 -34.5 -21.078 1 91.25 297 ARG A CA 1
ATOM 2388 C C . ARG A 1 297 ? 7.758 -33.469 -22.188 1 91.25 297 ARG A C 1
ATOM 2390 O O . ARG A 1 297 ? 7.625 -32.25 -21.938 1 91.25 297 ARG A O 1
ATOM 2397 N N . CYS A 1 298 ? 8.031 -33.969 -23.359 1 89.12 298 CYS A N 1
ATOM 2398 C CA . CYS A 1 298 ? 8 -33.094 -24.516 1 89.12 298 CYS A CA 1
ATOM 2399 C C . CYS A 1 298 ? 6.57 -32.875 -25 1 89.12 298 CYS A C 1
ATOM 2401 O O . CYS A 1 298 ? 5.621 -33.375 -24.391 1 89.12 298 CYS A O 1
ATOM 2403 N N . VAL A 1 299 ? 6.414 -32.125 -26.016 1 82.5 299 VAL A N 1
ATOM 2404 C CA . VAL A 1 299 ? 5.098 -31.875 -26.609 1 82.5 299 VAL A CA 1
ATOM 2405 C C . VAL A 1 299 ? 4.562 -33.188 -27.203 1 82.5 299 VAL A C 1
ATOM 2407 O O . VAL A 1 299 ? 5.305 -33.938 -27.828 1 82.5 299 VAL A O 1
ATOM 2410 N N . ALA A 1 300 ? 3.338 -33.344 -26.984 1 77 300 ALA A N 1
ATOM 2411 C CA . ALA A 1 300 ? 2.734 -34.562 -27.453 1 77 300 ALA A CA 1
ATOM 2412 C C . ALA A 1 300 ? 2.893 -34.719 -28.953 1 77 300 ALA A C 1
ATOM 2414 O O . ALA A 1 300 ? 2.611 -33.781 -29.719 1 77 300 ALA A O 1
ATOM 2415 N N . GLY A 1 301 ? 3.379 -35.812 -29.344 1 81.5 301 GLY A N 1
ATOM 2416 C CA . GLY A 1 301 ? 3.555 -36.062 -30.766 1 81.5 301 GLY A CA 1
ATOM 2417 C C . GLY A 1 301 ? 4.98 -35.875 -31.234 1 81.5 301 GLY A C 1
ATOM 2418 O O . GLY A 1 301 ? 5.379 -36.406 -32.281 1 81.5 301 GLY A O 1
ATOM 2419 N N . SER A 1 302 ? 5.75 -35.125 -30.5 1 87.88 302 SER A N 1
ATOM 2420 C CA . SER A 1 302 ? 7.109 -34.781 -30.922 1 87.88 302 SER A CA 1
ATOM 2421 C C . SER A 1 302 ? 8.055 -35.969 -30.719 1 87.88 302 SER A C 1
ATOM 2423 O O . SER A 1 302 ? 9.18 -35.969 -31.234 1 87.88 302 SER A O 1
ATOM 2425 N N . GLU A 1 303 ? 7.562 -36.969 -30.016 1 89.38 303 GLU A N 1
ATOM 2426 C CA . GLU A 1 303 ? 8.398 -38.125 -29.719 1 89.38 303 GLU A CA 1
ATOM 2427 C C . GLU A 1 303 ? 8.438 -39.094 -30.906 1 89.38 303 GLU A C 1
ATOM 2429 O O . GLU A 1 303 ? 9.281 -39.969 -30.969 1 89.38 303 GLU A O 1
ATOM 2434 N N . ARG A 1 304 ? 7.566 -38.844 -31.844 1 86.62 304 ARG A N 1
ATOM 2435 C CA . ARG A 1 304 ? 7.461 -39.75 -33 1 86.62 304 ARG A CA 1
ATOM 2436 C C . ARG A 1 304 ? 8.461 -39.344 -34.062 1 86.62 304 ARG A C 1
ATOM 2438 O O . ARG A 1 304 ? 8.695 -38.156 -34.312 1 86.62 304 ARG A O 1
ATOM 2445 N N . PRO A 1 305 ? 8.984 -40.375 -34.688 1 85.5 305 PRO A N 1
ATOM 2446 C CA . PRO A 1 305 ? 9.93 -40.094 -35.75 1 85.5 305 PRO A CA 1
ATOM 2447 C C . PRO A 1 305 ? 9.297 -39.312 -36.906 1 85.5 305 PRO A C 1
ATOM 2449 O O . PRO A 1 305 ? 8.156 -39.594 -37.312 1 85.5 305 PRO A O 1
ATOM 2452 N N . GLU A 1 306 ? 10.031 -38.312 -37.406 1 75.81 306 GLU A N 1
ATOM 2453 C CA . GLU A 1 306 ? 9.711 -37.531 -38.594 1 75.81 306 GLU A CA 1
ATOM 2454 C C . GLU A 1 306 ? 8.445 -36.719 -38.406 1 75.81 306 GLU A C 1
ATOM 2456 O O . GLU A 1 306 ? 7.754 -36.375 -39.344 1 75.81 306 GLU A O 1
ATOM 2461 N N . SER A 1 307 ? 8.023 -36.594 -37.156 1 80.31 307 SER A N 1
ATOM 2462 C CA . SER A 1 307 ? 6.977 -35.625 -36.875 1 80.31 307 SER A CA 1
ATOM 2463 C C . SER A 1 307 ? 7.43 -34.219 -37.219 1 80.31 307 SER A C 1
ATOM 2465 O O . SER A 1 307 ? 8.625 -33.938 -37.219 1 80.31 307 SER A O 1
ATOM 2467 N N . LEU A 1 308 ? 6.473 -33.375 -37.469 1 81.12 308 LEU A N 1
ATOM 2468 C CA . LEU A 1 308 ? 6.75 -31.984 -37.812 1 81.12 308 LEU A CA 1
ATOM 2469 C C . LEU A 1 308 ? 7.297 -31.219 -36.625 1 81.12 308 LEU A C 1
ATOM 2471 O O . LEU A 1 308 ? 7.984 -30.219 -36.781 1 81.12 308 LEU A O 1
ATOM 2475 N N . THR A 1 309 ? 7.109 -31.766 -35.406 1 80.94 309 THR A N 1
ATOM 2476 C CA . THR A 1 309 ? 7.504 -31.047 -34.219 1 80.94 309 THR A CA 1
ATOM 2477 C C . THR A 1 309 ? 8.766 -31.656 -33.594 1 80.94 309 THR A C 1
ATOM 2479 O O . THR A 1 309 ? 9.203 -31.266 -32.531 1 80.94 309 THR A O 1
ATOM 2482 N N . SER A 1 310 ? 9.305 -32.562 -34.312 1 87.19 310 SER A N 1
ATOM 2483 C CA . SER A 1 310 ? 10.547 -33.188 -33.844 1 87.19 310 SER A CA 1
ATOM 2484 C C . SER A 1 310 ? 11.758 -32.344 -34.25 1 87.19 310 SER A C 1
ATOM 2486 O O . SER A 1 310 ? 11.633 -31.375 -35.031 1 87.19 310 SER A O 1
ATOM 2488 N N . PHE A 1 311 ? 12.914 -32.688 -33.688 1 90.19 311 PHE A N 1
ATOM 2489 C CA . PHE A 1 311 ? 14.117 -31.938 -34.031 1 90.19 311 PHE A CA 1
ATOM 2490 C C . PHE A 1 311 ? 14.562 -32.281 -35.438 1 90.19 311 PHE A C 1
ATOM 2492 O O . PHE A 1 311 ? 14.586 -33.438 -35.844 1 90.19 311 PHE A O 1
ATOM 2499 N N . PRO A 1 312 ? 14.828 -31.266 -36.219 1 87.81 312 PRO A N 1
ATOM 2500 C CA . PRO A 1 312 ? 15.305 -31.531 -37.594 1 87.81 312 PRO A CA 1
ATOM 2501 C C . PRO A 1 312 ? 16.641 -32.281 -37.594 1 87.81 312 PRO A C 1
ATOM 2503 O O . PRO A 1 312 ? 17.375 -32.281 -36.594 1 87.81 312 PRO A O 1
ATOM 2506 N N . PRO A 1 313 ? 16.875 -32.906 -38.781 1 86.81 313 PRO A N 1
ATOM 2507 C CA . PRO A 1 313 ? 18.156 -33.594 -38.875 1 86.81 313 PRO A CA 1
ATOM 2508 C C . PRO A 1 313 ? 19.359 -32.656 -38.688 1 86.81 313 PRO A C 1
ATOM 2510 O O . PRO A 1 313 ? 19.375 -31.547 -39.188 1 86.81 313 PRO A O 1
ATOM 2513 N N . GLY A 1 314 ? 20.266 -33 -37.906 1 87.06 314 GLY A N 1
ATOM 2514 C CA . GLY A 1 314 ? 21.469 -32.219 -37.656 1 87.06 314 GLY A CA 1
ATOM 2515 C C . GLY A 1 314 ? 21.312 -31.219 -36.531 1 87.06 314 GLY A C 1
ATOM 2516 O O . GLY A 1 314 ? 22.25 -30.484 -36.219 1 87.06 314 GLY A O 1
ATOM 2517 N N . PHE A 1 315 ? 20.172 -31.25 -35.906 1 91.12 315 PHE A N 1
ATOM 2518 C CA . PHE A 1 315 ? 19.938 -30.312 -34.812 1 91.12 315 PHE A CA 1
ATOM 2519 C C . PHE A 1 315 ? 20.875 -30.609 -33.656 1 91.12 315 PHE A C 1
ATOM 2521 O O . PHE A 1 315 ? 21.047 -31.766 -33.25 1 91.12 315 PHE A O 1
ATOM 2528 N N . GLU A 1 316 ? 21.469 -29.609 -33.125 1 91.94 316 GLU A N 1
ATOM 2529 C CA . GLU A 1 316 ? 22.406 -29.781 -32 1 91.94 316 GLU A CA 1
ATOM 2530 C C . GLU A 1 316 ? 21.719 -29.562 -30.656 1 91.94 316 GLU A C 1
ATOM 2532 O O . GLU A 1 316 ? 21.156 -28.484 -30.422 1 91.94 316 GLU A O 1
ATOM 2537 N N . LEU A 1 317 ? 21.797 -30.516 -29.828 1 92.75 317 LEU A N 1
ATOM 2538 C CA . LEU A 1 317 ? 21.172 -30.453 -28.5 1 92.75 317 LEU A CA 1
ATOM 2539 C C . LEU A 1 317 ? 22.062 -29.656 -27.547 1 92.75 317 LEU A C 1
ATOM 2541 O O . LEU A 1 317 ? 23.281 -29.609 -27.703 1 92.75 317 LEU A O 1
ATOM 2545 N N . ALA A 1 318 ? 21.5 -29.031 -26.531 1 91.88 318 ALA A N 1
ATOM 2546 C CA . ALA A 1 318 ? 22.219 -28.266 -25.516 1 91.88 318 ALA A CA 1
ATOM 2547 C C . ALA A 1 318 ? 23.156 -29.172 -24.719 1 91.88 318 ALA A C 1
ATOM 2549 O O . ALA A 1 318 ? 24.25 -28.766 -24.312 1 91.88 318 ALA A O 1
ATOM 2550 N N . SER A 1 319 ? 22.703 -30.406 -24.5 1 93.19 319 SER A N 1
ATOM 2551 C CA . SER A 1 319 ? 23.5 -31.359 -23.719 1 93.19 319 SER A CA 1
ATOM 2552 C C . SER A 1 319 ? 24.844 -31.625 -24.375 1 93.19 319 SER A C 1
ATOM 2554 O O . SER A 1 319 ? 25.844 -31.797 -23.703 1 93.19 319 SER A O 1
ATOM 2556 N N . THR A 1 320 ? 24.875 -31.641 -25.719 1 91.44 320 THR A N 1
ATOM 2557 C CA . THR A 1 320 ? 26.109 -31.875 -26.453 1 91.44 320 THR A CA 1
ATOM 2558 C C . THR A 1 320 ? 27.109 -30.75 -26.203 1 91.44 320 THR A C 1
ATOM 2560 O O . THR A 1 320 ? 28.312 -31 -26.078 1 91.44 320 THR A O 1
ATOM 2563 N N . MET A 1 321 ? 26.641 -29.641 -26.094 1 89.19 321 MET A N 1
ATOM 2564 C CA . MET A 1 321 ? 27.484 -28.469 -25.875 1 89.19 321 MET A CA 1
ATOM 2565 C C . MET A 1 321 ? 27.938 -28.391 -24.422 1 89.19 321 MET A C 1
ATOM 2567 O O . MET A 1 321 ? 29.078 -28.016 -24.141 1 89.19 321 MET A O 1
ATOM 2571 N N . LEU A 1 322 ? 27.062 -28.75 -23.5 1 90.38 322 LEU A N 1
ATOM 2572 C CA . LEU A 1 322 ? 27.312 -28.547 -22.078 1 90.38 322 LEU A CA 1
ATOM 2573 C C . LEU A 1 322 ? 28.047 -29.734 -21.469 1 90.38 322 LEU A C 1
ATOM 2575 O O . LEU A 1 322 ? 28.859 -29.562 -20.562 1 90.38 322 LEU A O 1
ATOM 2579 N N . LEU A 1 323 ? 27.656 -30.984 -21.922 1 89 323 LEU A N 1
ATOM 2580 C CA . LEU A 1 323 ? 28.156 -32.188 -21.281 1 89 323 LEU A CA 1
ATOM 2581 C C . LEU A 1 323 ? 29.188 -32.906 -22.156 1 89 323 LEU A C 1
ATOM 2583 O O . LEU A 1 323 ? 29.625 -34 -21.844 1 89 323 LEU A O 1
ATOM 2587 N N . GLY A 1 324 ? 29.719 -32.312 -23.109 1 70.75 324 GLY A N 1
ATOM 2588 C CA . GLY A 1 324 ? 30.656 -32.906 -24.062 1 70.75 324 GLY A CA 1
ATOM 2589 C C . GLY A 1 324 ? 31.688 -33.812 -23.406 1 70.75 324 GLY A C 1
ATOM 2590 O O . GLY A 1 324 ? 31.359 -34.594 -22.531 1 70.75 324 GLY A O 1
ATOM 2591 N N . ASP A 1 325 ? 32.938 -33.688 -23.625 1 64.25 325 ASP A N 1
ATOM 2592 C CA . ASP A 1 325 ? 34.125 -34.531 -23.516 1 64.25 325 ASP A CA 1
ATOM 2593 C C . ASP A 1 325 ? 34.625 -34.594 -22.062 1 64.25 325 ASP A C 1
ATOM 2595 O O . ASP A 1 325 ? 35.719 -35.094 -21.797 1 64.25 325 ASP A O 1
ATOM 2599 N N . LYS A 1 326 ? 33.688 -34.219 -21.125 1 71.56 326 LYS A N 1
ATOM 2600 C CA . LYS A 1 326 ? 34.25 -34.062 -19.781 1 71.56 326 LYS A CA 1
ATOM 2601 C C . LYS A 1 326 ? 33.906 -35.25 -18.875 1 71.56 326 LYS A C 1
ATOM 2603 O O . LYS A 1 326 ? 33 -36.031 -19.203 1 71.56 326 LYS A O 1
ATOM 2608 N N . ASN A 1 327 ? 34.656 -35.438 -17.938 1 83.31 327 ASN A N 1
ATOM 2609 C CA . ASN A 1 327 ? 34.438 -36.375 -16.844 1 83.31 327 ASN A CA 1
ATOM 2610 C C . ASN A 1 327 ? 33.125 -36.125 -16.141 1 83.31 327 ASN A C 1
ATOM 2612 O O . ASN A 1 327 ? 32.812 -35.031 -15.719 1 83.31 327 ASN A O 1
ATOM 2616 N N . LEU A 1 328 ? 32.25 -37.188 -16.078 1 89.19 328 LEU A N 1
ATOM 2617 C CA . LEU A 1 328 ? 30.906 -37.125 -15.539 1 89.19 328 LEU A CA 1
ATOM 2618 C C . LEU A 1 328 ? 30.938 -36.656 -14.086 1 89.19 328 LEU A C 1
ATOM 2620 O O . LEU A 1 328 ? 29.969 -36.031 -13.602 1 89.19 328 LEU A O 1
ATOM 2624 N N . ASP A 1 329 ? 32.062 -36.875 -13.414 1 88.62 329 ASP A N 1
ATOM 2625 C CA . ASP A 1 329 ? 32.188 -36.531 -12 1 88.62 329 ASP A CA 1
ATOM 2626 C C . ASP A 1 329 ? 32.188 -35 -11.812 1 88.62 329 ASP A C 1
ATOM 2628 O O . ASP A 1 329 ? 31.859 -34.5 -10.742 1 88.62 329 ASP A O 1
ATOM 2632 N N . ASN A 1 330 ? 32.469 -34.375 -12.828 1 85.81 330 ASN A N 1
ATOM 2633 C CA . ASN A 1 330 ? 32.562 -32.906 -12.758 1 85.81 330 ASN A CA 1
ATOM 2634 C C . ASN A 1 330 ? 31.188 -32.281 -12.633 1 85.81 330 ASN A C 1
ATOM 2636 O O . ASN A 1 330 ? 31.078 -31.109 -12.234 1 85.81 330 ASN A O 1
ATOM 2640 N N . TYR A 1 331 ? 30.156 -33.094 -12.93 1 86.69 331 TYR A N 1
ATOM 2641 C CA . TYR A 1 331 ? 28.812 -32.5 -12.992 1 86.69 331 TYR A CA 1
ATOM 2642 C C . TYR A 1 331 ? 28 -32.844 -11.75 1 86.69 331 TYR A C 1
ATOM 2644 O O . TYR A 1 331 ? 26.859 -32.406 -11.617 1 86.69 331 TYR A O 1
ATOM 2652 N N . LYS A 1 332 ? 28.547 -33.469 -10.836 1 85.81 332 LYS A N 1
ATOM 2653 C CA . LYS A 1 332 ? 27.828 -33.938 -9.664 1 85.81 332 LYS A CA 1
ATOM 2654 C C . LYS A 1 332 ? 27.25 -32.781 -8.867 1 85.81 332 LYS A C 1
ATOM 2656 O O . LYS A 1 332 ? 26.125 -32.844 -8.367 1 85.81 332 LYS A O 1
ATOM 2661 N N . ASP A 1 333 ? 27.969 -31.719 -8.844 1 83.31 333 ASP A N 1
ATOM 2662 C CA . ASP A 1 333 ? 27.562 -30.578 -8.047 1 83.31 333 ASP A CA 1
ATOM 2663 C C . ASP A 1 333 ? 26.391 -29.844 -8.703 1 83.31 333 ASP A C 1
ATOM 2665 O O . ASP A 1 333 ? 25.547 -29.266 -8.023 1 83.31 333 ASP A O 1
ATOM 2669 N N . GLN A 1 334 ? 26.281 -29.938 -9.984 1 83.69 334 GLN A N 1
ATOM 2670 C CA . GLN A 1 334 ? 25.234 -29.234 -10.727 1 83.69 334 GLN A CA 1
ATOM 2671 C C . GLN A 1 334 ? 23.922 -30 -10.672 1 83.69 334 GLN A C 1
ATOM 2673 O O . GLN A 1 334 ? 22.859 -29.422 -10.883 1 83.69 334 GLN A O 1
ATOM 2678 N N . PHE A 1 335 ? 23.938 -31.312 -10.289 1 87.19 335 PHE A N 1
ATOM 2679 C CA . PHE A 1 335 ? 22.75 -32.156 -10.391 1 87.19 335 PHE A CA 1
ATOM 2680 C C . PHE A 1 335 ? 22.234 -32.531 -9.008 1 87.19 335 PHE A C 1
ATOM 2682 O O . PHE A 1 335 ? 21.531 -33.531 -8.852 1 87.19 335 PHE A O 1
ATOM 2689 N N . LYS A 1 336 ? 22.516 -31.734 -8.117 1 86.44 336 LYS A N 1
ATOM 2690 C CA . LYS A 1 336 ? 22.188 -32.031 -6.727 1 86.44 336 LYS A CA 1
ATOM 2691 C C . LYS A 1 336 ? 20.766 -31.625 -6.383 1 86.44 336 LYS A C 1
ATOM 2693 O O . LYS A 1 336 ? 20.328 -31.766 -5.234 1 86.44 336 LYS A O 1
ATOM 2698 N N . ALA A 1 337 ? 20.016 -31.266 -7.336 1 88.12 337 ALA A N 1
ATOM 2699 C CA . ALA A 1 337 ? 18.688 -30.719 -7.07 1 88.12 337 ALA A CA 1
ATOM 2700 C C . ALA A 1 337 ? 17.703 -31.812 -6.645 1 88.12 337 ALA A C 1
ATOM 2702 O O . ALA A 1 337 ? 16.859 -31.594 -5.781 1 88.12 337 ALA A O 1
ATOM 2703 N N . PHE A 1 338 ? 17.875 -33.031 -7.242 1 91.19 338 PHE A N 1
ATOM 2704 C CA . PHE A 1 338 ? 16.875 -34.094 -7.027 1 91.19 338 PHE A CA 1
ATOM 2705 C C . PHE A 1 338 ? 17.531 -35.375 -6.562 1 91.19 338 PHE A C 1
ATOM 2707 O O . PHE A 1 338 ? 17.469 -36.406 -7.262 1 91.19 338 PHE A O 1
ATOM 2714 N N . PRO A 1 339 ? 17.938 -35.5 -5.32 1 89.25 339 PRO A N 1
ATOM 2715 C CA . PRO A 1 339 ? 18.688 -36.688 -4.875 1 89.25 339 PRO A CA 1
ATOM 2716 C C . PRO A 1 339 ? 17.781 -37.844 -4.477 1 89.25 339 PRO A C 1
ATOM 2718 O O . PRO A 1 339 ? 18.25 -39 -4.41 1 89.25 339 PRO A O 1
ATOM 2721 N N . ASN A 1 340 ? 16.562 -37.656 -4.273 1 90.06 340 ASN A N 1
ATOM 2722 C CA . ASN A 1 340 ? 15.734 -38.688 -3.689 1 90.06 340 ASN A CA 1
ATOM 2723 C C . ASN A 1 340 ? 14.562 -39.062 -4.598 1 90.06 340 ASN A C 1
ATOM 2725 O O . ASN A 1 340 ? 13.43 -39.188 -4.133 1 90.06 340 ASN A O 1
ATOM 2729 N N . LEU A 1 341 ? 14.828 -39.25 -5.82 1 94.75 341 LEU A N 1
ATOM 2730 C CA . LEU A 1 341 ? 13.758 -39.531 -6.762 1 94.75 341 LEU A CA 1
ATOM 2731 C C . LEU A 1 341 ? 13.328 -41 -6.652 1 94.75 341 LEU A C 1
ATOM 2733 O O . LEU A 1 341 ? 14.172 -41.875 -6.566 1 94.75 341 LEU A O 1
ATOM 2737 N N . ASN A 1 342 ? 12.031 -41.219 -6.59 1 96.69 342 ASN A N 1
ATOM 2738 C CA . ASN A 1 342 ? 11.453 -42.562 -6.711 1 96.69 342 ASN A CA 1
ATOM 2739 C C . ASN A 1 342 ? 11.055 -42.875 -8.148 1 96.69 342 ASN A C 1
ATOM 2741 O O . ASN A 1 342 ? 11.023 -44.031 -8.555 1 96.69 342 ASN A O 1
ATOM 2745 N N . LEU A 1 343 ? 10.727 -41.812 -8.82 1 97.75 343 LEU A N 1
ATOM 2746 C CA . LEU A 1 343 ? 10.289 -41.969 -10.203 1 97.75 343 LEU A CA 1
ATOM 2747 C C . LEU A 1 343 ? 10.891 -40.875 -11.086 1 97.75 343 LEU A C 1
ATOM 2749 O O . LEU A 1 343 ? 10.844 -39.719 -10.742 1 97.75 343 LEU A O 1
ATOM 2753 N N . LEU A 1 344 ? 11.5 -41.25 -12.156 1 97.5 344 LEU A N 1
ATOM 2754 C CA . LEU A 1 344 ? 11.867 -40.375 -13.258 1 97.5 344 LEU A CA 1
ATOM 2755 C C . LEU A 1 344 ? 11.195 -40.812 -14.555 1 97.5 344 LEU A C 1
ATOM 2757 O O . LEU A 1 344 ? 11.438 -41.906 -15.039 1 97.5 344 LEU A O 1
ATOM 2761 N N . ASP A 1 345 ? 10.281 -40.031 -14.992 1 96.94 345 ASP A N 1
ATOM 2762 C CA . ASP A 1 345 ? 9.539 -40.281 -16.219 1 96.94 345 ASP A CA 1
ATOM 2763 C C . ASP A 1 345 ? 9.867 -39.25 -17.297 1 96.94 345 ASP A C 1
ATOM 2765 O O . ASP A 1 345 ? 9.516 -38.094 -17.156 1 96.94 345 ASP A O 1
ATOM 2769 N N . VAL A 1 346 ? 10.5 -39.719 -18.391 1 97.56 346 VAL A N 1
ATOM 2770 C CA . VAL A 1 346 ? 10.969 -38.781 -19.406 1 97.56 346 VAL A CA 1
ATOM 2771 C C . VAL A 1 346 ? 10.414 -39.188 -20.781 1 97.56 346 VAL A C 1
ATOM 2773 O O . VAL A 1 346 ? 10.484 -40.344 -21.156 1 97.56 346 VAL A O 1
ATOM 2776 N N . THR A 1 347 ? 9.812 -38.219 -21.438 1 95.12 347 THR A N 1
ATOM 2777 C CA . THR A 1 347 ? 9.445 -38.375 -22.844 1 95.12 347 THR A CA 1
ATOM 2778 C C . THR A 1 347 ? 10.289 -37.438 -23.719 1 95.12 347 THR A C 1
ATOM 2780 O O . THR A 1 347 ? 10.156 -36.219 -23.625 1 95.12 347 THR A O 1
ATOM 2783 N N . PHE A 1 348 ? 11.109 -38 -24.609 1 95 348 PHE A N 1
ATOM 2784 C CA . PHE A 1 348 ? 12.062 -37.219 -25.406 1 95 348 PHE A CA 1
ATOM 2785 C C . PHE A 1 348 ? 11.453 -36.812 -26.75 1 95 348 PHE A C 1
ATOM 2787 O O . PHE A 1 348 ? 10.664 -37.562 -27.328 1 95 348 PHE A O 1
ATOM 2794 N N . VAL A 1 349 ? 11.828 -35.656 -27.188 1 93.62 349 VAL A N 1
ATOM 2795 C CA . VAL A 1 349 ? 11.594 -35.312 -28.578 1 93.62 349 VAL A CA 1
ATOM 2796 C C . VAL A 1 349 ? 12.453 -36.188 -29.484 1 93.62 349 VAL A C 1
ATOM 2798 O O . VAL A 1 349 ? 13.609 -36.5 -29.156 1 93.62 349 VAL A O 1
ATOM 2801 N N . PHE A 1 350 ? 11.961 -36.5 -30.578 1 93.44 350 PHE A N 1
ATOM 2802 C CA . PHE A 1 350 ? 12.727 -37.344 -31.484 1 93.44 350 PHE A CA 1
ATOM 2803 C C . PHE A 1 350 ? 13.969 -36.625 -31.984 1 93.44 350 PHE A C 1
ATOM 2805 O O . PHE A 1 350 ? 13.883 -35.5 -32.469 1 93.44 350 PHE A O 1
ATOM 2812 N N . HIS A 1 351 ? 15.047 -37.25 -31.844 1 93.19 351 HIS A N 1
ATOM 2813 C CA . HIS A 1 351 ? 16.359 -36.812 -32.312 1 93.19 351 HIS A CA 1
ATOM 2814 C C . HIS A 1 351 ? 17.172 -38 -32.812 1 93.19 351 HIS A C 1
ATOM 2816 O O . HIS A 1 351 ? 17.438 -38.938 -32.062 1 93.19 351 HIS A O 1
ATOM 2822 N N . ARG A 1 352 ? 17.641 -37.938 -33.969 1 88.62 352 ARG A N 1
ATOM 2823 C CA . ARG A 1 352 ? 18.25 -39.094 -34.656 1 88.62 352 ARG A CA 1
ATOM 2824 C C . ARG A 1 352 ? 19.453 -39.594 -33.906 1 88.62 352 ARG A C 1
ATOM 2826 O O . ARG A 1 352 ? 19.547 -40.812 -33.625 1 88.62 352 ARG A O 1
ATOM 2833 N N . ARG A 1 353 ? 20.328 -38.781 -33.531 1 89.44 353 ARG A N 1
ATOM 2834 C CA . ARG A 1 353 ? 21.547 -39.188 -32.844 1 89.44 353 ARG A CA 1
ATOM 2835 C C . ARG A 1 353 ? 21.25 -39.75 -31.469 1 89.44 353 ARG A C 1
ATOM 2837 O O . ARG A 1 353 ? 21.859 -40.719 -31.031 1 89.44 353 ARG A O 1
ATOM 2844 N N . ARG A 1 354 ? 20.312 -39.219 -30.781 1 92.44 354 ARG A N 1
ATOM 2845 C CA . ARG A 1 354 ? 19.953 -39.625 -29.438 1 92.44 354 ARG A CA 1
ATOM 2846 C C . ARG A 1 354 ? 19.312 -41.031 -29.453 1 92.44 354 ARG A C 1
ATOM 2848 O O . ARG A 1 354 ? 19.484 -41.812 -28.516 1 92.44 354 ARG A O 1
ATOM 2855 N N . MET A 1 355 ? 18.625 -41.188 -30.5 1 89.12 355 MET A N 1
ATOM 2856 C CA . MET A 1 355 ? 17.953 -42.5 -30.625 1 89.12 355 MET A CA 1
ATOM 2857 C C . MET A 1 355 ? 18.953 -43.625 -30.734 1 89.12 355 MET A C 1
ATOM 2859 O O . MET A 1 355 ? 18.656 -44.781 -30.391 1 89.12 355 MET A O 1
ATOM 2863 N N . GLU A 1 356 ? 20.141 -43.219 -31.156 1 86.56 356 GLU A N 1
ATOM 2864 C CA . GLU A 1 356 ? 21.188 -44.219 -31.312 1 86.56 356 GLU A CA 1
ATOM 2865 C C . GLU A 1 356 ? 22.109 -44.25 -30.094 1 86.56 356 GLU A C 1
ATOM 2867 O O . GLU A 1 356 ? 22.453 -45.312 -29.594 1 86.56 356 GLU A O 1
ATOM 2872 N N . GLU A 1 357 ? 22.469 -43.156 -29.594 1 88.38 357 GLU A N 1
ATOM 2873 C CA . GLU A 1 357 ? 23.516 -43.062 -28.594 1 88.38 357 GLU A CA 1
ATOM 2874 C C . GLU A 1 357 ? 22.922 -42.844 -27.203 1 88.38 357 GLU A C 1
ATOM 2876 O O . GLU A 1 357 ? 23.594 -43.094 -26.188 1 88.38 357 GLU A O 1
ATOM 2881 N N . GLY A 1 358 ? 21.625 -42.438 -27.141 1 93.38 358 GLY A N 1
ATOM 2882 C CA . GLY A 1 358 ? 21.016 -42.125 -25.844 1 93.38 358 GLY A CA 1
ATOM 2883 C C . GLY A 1 358 ? 21.234 -40.688 -25.406 1 93.38 358 GLY A C 1
ATOM 2884 O O . GLY A 1 358 ? 21.969 -39.938 -26.047 1 93.38 358 GLY A O 1
ATOM 2885 N N . SER A 1 359 ? 20.625 -40.312 -24.312 1 95.62 359 SER A N 1
ATOM 2886 C CA . SER A 1 359 ? 20.656 -38.938 -23.781 1 95.62 359 SER A CA 1
ATOM 2887 C C . SER A 1 359 ? 21.891 -38.719 -22.922 1 95.62 359 SER A C 1
ATOM 2889 O O . SER A 1 359 ? 22.156 -39.469 -21.969 1 95.62 359 SER A O 1
ATOM 2891 N N . LEU A 1 360 ? 22.625 -37.625 -23.234 1 94.06 360 LEU A N 1
ATOM 2892 C CA . LEU A 1 360 ? 23.797 -37.25 -22.438 1 94.06 360 LEU A CA 1
ATOM 2893 C C . LEU A 1 360 ? 23.375 -36.719 -21.078 1 94.06 360 LEU A C 1
ATOM 2895 O O . LEU A 1 360 ? 24.062 -36.969 -20.078 1 94.06 360 LEU A O 1
ATOM 2899 N N . THR A 1 361 ? 22.281 -36.062 -21.031 1 95 361 THR A N 1
ATOM 2900 C CA . THR A 1 361 ? 21.781 -35.531 -19.781 1 95 361 THR A CA 1
ATOM 2901 C C . THR A 1 361 ? 21.359 -36.625 -18.828 1 95 361 THR A C 1
ATOM 2903 O O . THR A 1 361 ? 21.672 -36.594 -17.625 1 95 361 THR A O 1
ATOM 2906 N N . LEU A 1 362 ? 20.609 -37.594 -19.406 1 95.75 362 LEU A N 1
ATOM 2907 C CA . LEU A 1 362 ? 20.203 -38.719 -18.562 1 95.75 362 LEU A CA 1
ATOM 2908 C C . LEU A 1 362 ? 21.422 -39.406 -17.969 1 95.75 362 LEU A C 1
ATOM 2910 O O . LEU A 1 362 ? 21.438 -39.75 -16.781 1 95.75 362 LEU A O 1
ATOM 2914 N N . LYS A 1 363 ? 22.422 -39.625 -18.797 1 94.25 363 LYS A N 1
ATOM 2915 C CA . LYS A 1 363 ? 23.656 -40.281 -18.375 1 94.25 363 LYS A CA 1
ATOM 2916 C C . LYS A 1 363 ? 24.328 -39.531 -17.234 1 94.25 363 LYS A C 1
ATOM 2918 O O . LYS A 1 363 ? 24.672 -40.094 -16.219 1 94.25 363 LYS A O 1
ATOM 2923 N N . ALA A 1 364 ? 24.5 -38.281 -17.453 1 93.56 364 ALA A N 1
ATOM 2924 C CA . ALA A 1 364 ? 25.141 -37.438 -16.438 1 93.56 364 ALA A CA 1
ATOM 2925 C C . ALA A 1 364 ? 24.297 -37.375 -15.172 1 93.56 364 ALA A C 1
ATOM 2927 O O . ALA A 1 364 ? 24.828 -37.375 -14.062 1 93.56 364 ALA A O 1
ATOM 2928 N N . PHE A 1 365 ? 23.016 -37.25 -15.359 1 94 365 PHE A N 1
ATOM 2929 C CA . PHE A 1 365 ? 22.078 -37.125 -14.258 1 94 365 PHE A CA 1
ATOM 2930 C C . PHE A 1 365 ? 22.094 -38.375 -13.383 1 94 365 PHE A C 1
ATOM 2932 O O . PHE A 1 365 ? 22.203 -38.281 -12.156 1 94 365 PHE A O 1
ATOM 2939 N N . LEU A 1 366 ? 22 -39.5 -13.961 1 93.56 366 LEU A N 1
ATOM 2940 C CA . LEU A 1 366 ? 22 -40.781 -13.219 1 93.56 366 LEU A CA 1
ATOM 2941 C C . LEU A 1 366 ? 23.344 -41 -12.547 1 93.56 366 LEU A C 1
ATOM 2943 O O . LEU A 1 366 ? 23.406 -41.562 -11.453 1 93.56 366 LEU A O 1
ATOM 2947 N N . HIS A 1 367 ? 24.344 -40.656 -13.242 1 92.56 367 HIS A N 1
ATOM 2948 C CA . HIS A 1 367 ? 25.672 -40.781 -12.664 1 92.56 367 HIS A CA 1
ATOM 2949 C C . HIS A 1 367 ? 25.812 -39.938 -11.391 1 92.56 367 HIS A C 1
ATOM 2951 O O . HIS A 1 367 ? 26.422 -40.375 -10.414 1 92.56 367 HIS A O 1
ATOM 2957 N N . ALA A 1 368 ? 25.25 -38.812 -11.438 1 91.06 368 ALA A N 1
ATOM 2958 C CA . ALA A 1 368 ? 25.406 -37.875 -10.336 1 91.06 368 ALA A CA 1
ATOM 2959 C C . ALA A 1 368 ? 24.484 -38.219 -9.172 1 91.06 368 ALA A C 1
ATOM 2961 O O . ALA A 1 368 ? 24.891 -38.156 -8.016 1 91.06 368 ALA A O 1
ATOM 2962 N N . VAL A 1 369 ? 23.25 -38.562 -9.438 1 88.69 369 VAL A N 1
ATOM 2963 C CA . VAL A 1 369 ? 22.234 -38.656 -8.398 1 88.69 369 VAL A CA 1
ATOM 2964 C C . VAL A 1 369 ? 21.922 -40.125 -8.148 1 88.69 369 VAL A C 1
ATOM 2966 O O . VAL A 1 369 ? 21.453 -40.5 -7.07 1 88.69 369 VAL A O 1
ATOM 2969 N N . GLY A 1 370 ? 22.219 -40.938 -9.094 1 87.88 370 GLY A N 1
ATOM 2970 C CA . GLY A 1 370 ? 21.781 -42.312 -9.031 1 87.88 370 GLY A CA 1
ATOM 2971 C C . GLY A 1 370 ? 20.422 -42.531 -9.656 1 87.88 370 GLY A C 1
ATOM 2972 O O . GLY A 1 370 ? 19.625 -41.594 -9.773 1 87.88 370 GLY A O 1
ATOM 2973 N N . SER A 1 371 ? 20.125 -43.719 -10.039 1 91.69 371 SER A N 1
ATOM 2974 C CA . SER A 1 371 ? 18.844 -44.031 -10.664 1 91.69 371 SER A CA 1
ATOM 2975 C C . SER A 1 371 ? 17.734 -44.125 -9.625 1 91.69 371 SER A C 1
ATOM 2977 O O . SER A 1 371 ? 17.969 -44.594 -8.5 1 91.69 371 SER A O 1
ATOM 2979 N N . PRO A 1 372 ? 16.578 -43.688 -9.977 1 95.62 372 PRO A N 1
ATOM 2980 C CA . PRO A 1 372 ? 15.422 -43.844 -9.094 1 95.62 372 PRO A CA 1
ATOM 2981 C C . PRO A 1 372 ? 14.906 -45.281 -9.078 1 95.62 372 PRO A C 1
ATOM 2983 O O . PRO A 1 372 ? 15.453 -46.156 -9.766 1 95.62 372 PRO A O 1
ATOM 2986 N N . GLU A 1 373 ? 13.945 -45.5 -8.242 1 96.06 373 GLU A N 1
ATOM 2987 C CA . GLU A 1 373 ? 13.344 -46.844 -8.148 1 96.06 373 GLU A CA 1
ATOM 2988 C C . GLU A 1 373 ? 12.672 -47.219 -9.469 1 96.06 373 GLU A C 1
ATOM 2990 O O . GLU A 1 373 ? 12.742 -48.406 -9.875 1 96.06 373 GLU A O 1
ATOM 2995 N N . ARG A 1 374 ? 12.055 -46.25 -10.023 1 97.31 374 ARG A N 1
ATOM 2996 C CA . ARG A 1 374 ? 11.383 -46.469 -11.305 1 97.31 374 ARG A CA 1
ATOM 2997 C C . ARG A 1 374 ? 11.891 -45.5 -12.352 1 97.31 374 ARG A C 1
ATOM 2999 O O . ARG A 1 374 ? 11.852 -44.281 -12.141 1 97.31 374 ARG A O 1
ATOM 3006 N N . LEU A 1 375 ? 12.383 -46 -13.461 1 97.12 375 LEU A N 1
ATOM 3007 C CA . LEU A 1 375 ? 12.852 -45.188 -14.586 1 97.12 375 LEU A CA 1
ATOM 3008 C C . LEU A 1 375 ? 12.031 -45.469 -15.836 1 97.12 375 LEU A C 1
ATOM 3010 O O . LEU A 1 375 ? 11.992 -46.625 -16.312 1 97.12 375 LEU A O 1
ATOM 3014 N N . CYS A 1 376 ? 11.305 -44.5 -16.266 1 96.88 376 CYS A N 1
ATOM 3015 C CA . CYS A 1 376 ? 10.477 -44.625 -17.469 1 96.88 376 CYS A CA 1
ATOM 3016 C C . CYS A 1 376 ? 10.992 -43.688 -18.578 1 96.88 376 CYS A C 1
ATOM 3018 O O . CYS A 1 376 ? 11.047 -42.469 -18.391 1 96.88 376 CYS A O 1
ATOM 3020 N N . LEU A 1 377 ? 11.312 -44.281 -19.75 1 97 377 LEU A N 1
ATOM 3021 C CA . LEU A 1 377 ? 11.852 -43.5 -20.875 1 97 377 LEU A CA 1
ATOM 3022 C C . LEU A 1 377 ? 11.047 -43.781 -22.141 1 97 377 LEU A C 1
ATOM 3024 O O . LEU A 1 377 ? 10.852 -44.906 -22.531 1 97 377 LEU A O 1
ATOM 3028 N N . THR A 1 378 ? 10.531 -42.719 -22.656 1 94.5 378 THR A N 1
ATOM 3029 C CA . THR A 1 378 ? 9.859 -42.812 -23.953 1 94.5 378 THR A CA 1
ATOM 3030 C C . THR A 1 378 ? 10.664 -42.062 -25.031 1 94.5 378 THR A C 1
ATOM 3032 O O . THR A 1 378 ? 11.047 -40.906 -24.844 1 94.5 378 THR A O 1
ATOM 3035 N N . GLY A 1 379 ? 10.953 -42.75 -26.125 1 93.06 379 GLY A N 1
ATOM 3036 C CA . GLY A 1 379 ? 11.766 -42.156 -27.188 1 93.06 379 GLY A CA 1
ATOM 3037 C C . GLY A 1 379 ? 13.258 -42.25 -26.906 1 93.06 379 GLY A C 1
ATOM 3038 O O . GLY A 1 379 ? 14.016 -41.344 -27.234 1 93.06 379 GLY A O 1
ATOM 3039 N N . HIS A 1 380 ? 13.602 -43.188 -26.219 1 94.69 380 HIS A N 1
ATOM 3040 C CA . HIS A 1 380 ? 14.977 -43.438 -25.812 1 94.69 380 HIS A CA 1
ATOM 3041 C C . HIS A 1 380 ? 15.328 -44.938 -25.953 1 94.69 380 HIS A C 1
ATOM 3043 O O . HIS A 1 380 ? 14.477 -45.781 -25.719 1 94.69 380 HIS A O 1
ATOM 3049 N N . PRO A 1 381 ? 16.5 -45.188 -26.438 1 92.75 381 PRO A N 1
ATOM 3050 C CA . PRO A 1 381 ? 16.891 -46.594 -26.422 1 92.75 381 PRO A CA 1
ATOM 3051 C C . PRO A 1 381 ? 17.109 -47.156 -25.016 1 92.75 381 PRO A C 1
ATOM 3053 O O . PRO A 1 381 ? 17.109 -46.375 -24.047 1 92.75 381 PRO A O 1
ATOM 3056 N N . LEU A 1 382 ? 17.219 -48.531 -24.969 1 91.25 382 LEU A N 1
ATOM 3057 C CA . LEU A 1 382 ? 17.547 -49.094 -23.656 1 91.25 382 LEU A CA 1
ATOM 3058 C C . LEU A 1 382 ? 18.766 -48.406 -23.062 1 91.25 382 LEU A C 1
ATOM 3060 O O . LEU A 1 382 ? 19.812 -48.281 -23.719 1 91.25 382 LEU A O 1
ATOM 3064 N N . PRO A 1 383 ? 18.734 -47.938 -21.797 1 92.5 383 PRO A N 1
ATOM 3065 C CA . PRO A 1 383 ? 19.75 -47.031 -21.266 1 92.5 383 PRO A CA 1
ATOM 3066 C C . PRO A 1 383 ? 20.953 -47.781 -20.688 1 92.5 383 PRO A C 1
ATOM 3068 O O . PRO A 1 383 ? 21.406 -47.469 -19.578 1 92.5 383 PRO A O 1
ATOM 3071 N N . THR A 1 384 ? 21.547 -48.562 -21.453 1 88.38 384 THR A N 1
ATOM 3072 C CA . THR A 1 384 ? 22.703 -49.312 -21 1 88.38 384 THR A CA 1
ATOM 3073 C C . THR A 1 384 ? 23.922 -48.406 -20.828 1 88.38 384 THR A C 1
ATOM 3075 O O . THR A 1 384 ? 24.656 -48.5 -19.844 1 88.38 384 THR A O 1
ATOM 3078 N N . SER A 1 385 ? 24.094 -47.531 -21.734 1 87.81 385 SER A N 1
ATOM 3079 C CA . SER A 1 385 ? 25.203 -46.625 -21.672 1 87.81 385 SER A CA 1
ATOM 3080 C C . SER A 1 385 ? 25.047 -45.625 -20.531 1 87.81 385 SER A C 1
ATOM 3082 O O . SER A 1 385 ? 26.031 -45.219 -19.906 1 87.81 385 SER A O 1
ATOM 3084 N N . ALA A 1 386 ? 23.781 -45.25 -20.297 1 90.5 386 ALA A N 1
ATOM 3085 C CA . ALA A 1 386 ? 23.516 -44.281 -19.234 1 90.5 386 ALA A CA 1
ATOM 3086 C C . ALA A 1 386 ? 23.719 -44.875 -17.859 1 90.5 386 ALA A C 1
ATOM 3088 O O . ALA A 1 386 ? 24.078 -44.188 -16.906 1 90.5 386 ALA A O 1
ATOM 3089 N N . LEU A 1 387 ? 23.5 -46.156 -17.781 1 91 387 LEU A N 1
ATOM 3090 C CA . LEU A 1 387 ? 23.625 -46.812 -16.5 1 91 387 LEU A CA 1
ATOM 3091 C C . LEU A 1 387 ? 25.062 -47.281 -16.25 1 91 387 LEU A C 1
ATOM 3093 O O . LEU A 1 387 ? 25.484 -47.438 -15.109 1 91 387 LEU A O 1
ATOM 3097 N N . ASP A 1 388 ? 25.797 -47.469 -17.344 1 87.56 388 ASP A N 1
ATOM 3098 C CA . ASP A 1 388 ? 27.156 -48 -17.25 1 87.56 388 ASP A CA 1
ATOM 3099 C C . ASP A 1 388 ? 28.172 -46.875 -17.141 1 87.56 388 ASP A C 1
ATOM 3101 O O . ASP A 1 388 ? 28.969 -46.656 -18.047 1 87.56 388 ASP A O 1
ATOM 3105 N N . THR A 1 389 ? 28.203 -46.281 -16.031 1 86.94 389 THR A N 1
ATOM 3106 C CA . THR A 1 389 ? 29.141 -45.156 -15.836 1 86.94 389 THR A CA 1
ATOM 3107 C C . THR A 1 389 ? 30.078 -45.438 -14.664 1 86.94 389 THR A C 1
ATOM 3109 O O . THR A 1 389 ? 30.875 -44.594 -14.273 1 86.94 389 THR A O 1
ATOM 3112 N N . GLY A 1 390 ? 30.031 -46.562 -14.094 1 84.19 390 GLY A N 1
ATOM 3113 C CA . GLY A 1 390 ? 30.891 -46.938 -12.977 1 84.19 390 GLY A CA 1
ATOM 3114 C C . GLY A 1 390 ? 30.219 -46.781 -11.625 1 84.19 390 GLY A C 1
ATOM 3115 O O . GLY A 1 390 ? 30.781 -47.188 -10.602 1 84.19 390 GLY A O 1
ATOM 3116 N N . VAL A 1 391 ? 29.109 -46.219 -11.711 1 89.94 391 VAL A N 1
ATOM 3117 C CA . VAL A 1 391 ? 28.344 -46.031 -10.477 1 89.94 391 VAL A CA 1
ATOM 3118 C C . VAL A 1 391 ? 27.297 -47.156 -10.352 1 89.94 391 VAL A C 1
ATOM 3120 O O . VAL A 1 391 ? 26.688 -47.531 -11.352 1 89.94 391 VAL A O 1
ATOM 3123 N N . THR A 1 392 ? 27.078 -47.562 -9.125 1 91.5 392 THR A N 1
ATOM 3124 C CA . THR A 1 392 ? 26.078 -48.562 -8.875 1 91.5 392 THR A CA 1
ATOM 3125 C C . THR A 1 392 ? 24.703 -47.938 -8.625 1 91.5 392 THR A C 1
ATOM 3127 O O . THR A 1 392 ? 24.578 -47.031 -7.816 1 91.5 392 THR A O 1
ATOM 3130 N N . HIS A 1 393 ? 23.734 -48.406 -9.352 1 92.75 393 HIS A N 1
ATOM 3131 C CA . HIS A 1 393 ? 22.359 -47.938 -9.211 1 92.75 393 HIS A CA 1
ATOM 3132 C C . HIS A 1 393 ? 21.516 -48.938 -8.438 1 92.75 393 HIS A C 1
ATOM 3134 O O . HIS A 1 393 ? 20.672 -49.625 -9.023 1 92.75 393 HIS A O 1
ATOM 3140 N N . SER A 1 394 ? 21.656 -48.938 -7.148 1 90.38 394 SER A N 1
ATOM 3141 C CA . SER A 1 394 ? 21.078 -50 -6.309 1 90.38 394 SER A CA 1
ATOM 3142 C C . SER A 1 394 ? 19.578 -49.781 -6.117 1 90.38 394 SER A C 1
ATOM 3144 O O . SER A 1 394 ? 18.844 -50.719 -5.789 1 90.38 394 SER A O 1
ATOM 3146 N N . ARG A 1 395 ? 19.094 -48.688 -6.414 1 94 395 ARG A N 1
ATOM 3147 C CA . ARG A 1 395 ? 17.688 -48.375 -6.133 1 94 395 ARG A CA 1
ATOM 3148 C C . ARG A 1 395 ? 16.797 -48.75 -7.312 1 94 395 ARG A C 1
ATOM 3150 O O . ARG A 1 395 ? 15.586 -48.906 -7.164 1 94 395 ARG A O 1
ATOM 3157 N N . LEU A 1 396 ? 17.328 -48.844 -8.477 1 94.12 396 LEU A N 1
ATOM 3158 C CA . LEU A 1 396 ? 16.547 -49.094 -9.688 1 94.12 396 LEU A CA 1
ATOM 3159 C C . LEU A 1 396 ? 15.922 -50.5 -9.641 1 94.12 396 LEU A C 1
ATOM 3161 O O . LEU A 1 396 ? 16.641 -51.5 -9.555 1 94.12 396 LEU A O 1
ATOM 3165 N N . LYS A 1 397 ? 14.633 -50.562 -9.695 1 92.88 397 LYS A N 1
ATOM 3166 C CA . LYS A 1 397 ? 13.922 -51.844 -9.664 1 92.88 397 LYS A CA 1
ATOM 3167 C C . LYS A 1 397 ? 13.102 -52.062 -10.938 1 92.88 397 LYS A C 1
ATOM 3169 O O . LYS A 1 397 ? 12.922 -53.188 -11.391 1 92.88 397 LYS A O 1
ATOM 3174 N N . TYR A 1 398 ? 12.586 -50.969 -11.398 1 94.75 398 TYR A N 1
ATOM 3175 C CA . TYR A 1 398 ? 11.695 -51.031 -12.547 1 94.75 398 TYR A CA 1
ATOM 3176 C C . TYR A 1 398 ? 12.164 -50.125 -13.672 1 94.75 398 TYR A C 1
ATOM 3178 O O . TYR A 1 398 ? 12.367 -48.938 -13.469 1 94.75 398 TYR A O 1
ATOM 3186 N N . LEU A 1 399 ? 12.367 -50.75 -14.859 1 94.62 399 LEU A N 1
ATOM 3187 C CA . LEU A 1 399 ? 12.781 -50 -16.047 1 94.62 399 LEU A CA 1
ATOM 3188 C C . LEU A 1 399 ? 11.766 -50.156 -17.172 1 94.62 399 LEU A C 1
ATOM 3190 O O . LEU A 1 399 ? 11.445 -51.281 -17.562 1 94.62 399 LEU A O 1
ATOM 3194 N N . LYS A 1 400 ? 11.211 -49.062 -17.547 1 95.56 400 LYS A N 1
ATOM 3195 C CA . LYS A 1 400 ? 10.297 -49.062 -18.688 1 95.56 400 LYS A CA 1
ATOM 3196 C C . LYS A 1 400 ? 10.875 -48.219 -19.828 1 95.56 400 LYS A C 1
ATOM 3198 O O . LYS A 1 400 ? 11.242 -47.062 -19.641 1 95.56 400 LYS A O 1
ATOM 3203 N N . VAL A 1 401 ? 10.969 -48.781 -21.047 1 94.94 401 VAL A N 1
ATOM 3204 C CA . VAL A 1 401 ? 11.539 -48.094 -22.188 1 94.94 401 VAL A CA 1
ATOM 3205 C C . VAL A 1 401 ? 10.648 -48.312 -23.422 1 94.94 401 VAL A C 1
ATOM 3207 O O . VAL A 1 401 ? 10.266 -49.438 -23.734 1 94.94 401 VAL A O 1
ATOM 3210 N N . ARG A 1 402 ? 10.25 -47.219 -24 1 93.19 402 ARG A N 1
ATOM 3211 C CA . ARG A 1 402 ? 9.594 -47.219 -25.297 1 93.19 402 ARG A CA 1
ATOM 3212 C C . ARG A 1 402 ? 10.453 -46.531 -26.344 1 93.19 402 ARG A C 1
ATOM 3214 O O . ARG A 1 402 ? 10.555 -45.312 -26.359 1 93.19 402 ARG A O 1
ATOM 3221 N N . GLU A 1 403 ? 11.055 -47.156 -27.312 1 91.31 403 GLU A N 1
ATOM 3222 C CA . GLU A 1 403 ? 12.031 -46.594 -28.25 1 91.31 403 GLU A CA 1
ATOM 3223 C C . GLU A 1 403 ? 11.344 -45.906 -29.422 1 91.31 403 GLU A C 1
ATOM 3225 O O . GLU A 1 403 ? 11.891 -44.969 -30.016 1 91.31 403 GLU A O 1
ATOM 3230 N N . LEU A 1 404 ? 10.188 -46.25 -29.875 1 86.75 404 LEU A N 1
ATOM 3231 C CA . LEU A 1 404 ? 9.344 -45.688 -30.906 1 86.75 404 LEU A CA 1
ATOM 3232 C C . LEU A 1 404 ? 10.031 -45.75 -32.281 1 86.75 404 LEU A C 1
ATOM 3234 O O . LEU A 1 404 ? 9.43 -45.406 -33.281 1 86.75 404 LEU A O 1
ATOM 3238 N N . GLN A 1 405 ? 11.32 -46.156 -32.312 1 82.69 405 GLN A N 1
ATOM 3239 C CA . GLN A 1 405 ? 12 -46.344 -33.594 1 82.69 405 GLN A CA 1
ATOM 3240 C C . GLN A 1 405 ? 11.578 -47.656 -34.25 1 82.69 405 GLN A C 1
ATOM 3242 O O . GLN A 1 405 ? 11.422 -48.656 -33.594 1 82.69 405 GLN A O 1
ATOM 3247 N N . PRO A 1 406 ? 11.375 -47.531 -35.594 1 79.44 406 PRO A N 1
ATOM 3248 C CA . PRO A 1 406 ? 10.938 -48.719 -36.281 1 79.44 406 PRO A CA 1
ATOM 3249 C C . PRO A 1 406 ? 11.984 -49.844 -36.25 1 79.44 406 PRO A C 1
ATOM 3251 O O . PRO A 1 406 ? 11.641 -51.031 -36.219 1 79.44 406 PRO A O 1
ATOM 3254 N N . ASN A 1 407 ? 13.219 -49.5 -36.219 1 81.56 407 ASN A N 1
ATOM 3255 C CA . ASN A 1 407 ? 14.281 -50.5 -36.25 1 81.56 407 ASN A CA 1
ATOM 3256 C C . ASN A 1 407 ? 14.82 -50.781 -34.875 1 81.56 407 ASN A C 1
ATOM 3258 O O . ASN A 1 407 ? 15.969 -51.219 -34.719 1 81.56 407 ASN A O 1
ATOM 3262 N N . ALA A 1 408 ? 13.984 -50.656 -33.875 1 85.88 408 ALA A N 1
ATOM 3263 C CA . ALA A 1 408 ? 14.414 -50.938 -32.531 1 85.88 408 ALA A CA 1
ATOM 3264 C C . ALA A 1 408 ? 14.656 -52.438 -32.312 1 85.88 408 ALA A C 1
ATOM 3266 O O . ALA A 1 408 ? 13.945 -53.25 -32.875 1 85.88 408 ALA A O 1
ATOM 3267 N N . PRO A 1 409 ? 15.633 -52.75 -31.594 1 83.88 409 PRO A N 1
ATOM 3268 C CA . PRO A 1 409 ? 15.938 -54.156 -31.344 1 83.88 409 PRO A CA 1
ATOM 3269 C C . PRO A 1 409 ? 14.727 -54.938 -30.844 1 83.88 409 PRO A C 1
ATOM 3271 O O . PRO A 1 409 ? 14.555 -56.094 -31.219 1 83.88 409 PRO A O 1
ATOM 3274 N N . ALA A 1 410 ? 13.898 -54.375 -30.094 1 80.25 410 ALA A N 1
ATOM 3275 C CA . ALA A 1 410 ? 12.727 -55.062 -29.562 1 80.25 410 ALA A CA 1
ATOM 3276 C C . ALA A 1 410 ? 11.758 -55.438 -30.672 1 80.25 410 ALA A C 1
ATOM 3278 O O . ALA A 1 410 ? 10.945 -56.375 -30.5 1 80.25 410 ALA A O 1
ATOM 3279 N N . LYS A 1 411 ? 11.883 -54.781 -31.781 1 81.44 411 LYS A N 1
ATOM 3280 C CA . LYS A 1 411 ? 10.969 -55.062 -32.875 1 81.44 411 LYS A CA 1
ATOM 3281 C C . LYS A 1 411 ? 11.617 -55.938 -33.938 1 81.44 411 LYS A C 1
ATOM 3283 O O . LYS A 1 411 ? 10.93 -56.594 -34.719 1 81.44 411 LYS A O 1
ATOM 3288 N N . THR A 1 412 ? 12.938 -55.781 -34 1 84.5 412 THR A N 1
ATOM 3289 C CA . THR A 1 412 ? 13.617 -56.438 -35.125 1 84.5 412 THR A CA 1
ATOM 3290 C C . THR A 1 412 ? 14.32 -57.719 -34.688 1 84.5 412 THR A C 1
ATOM 3292 O O . THR A 1 412 ? 14.633 -58.562 -35.5 1 84.5 412 THR A O 1
ATOM 3295 N N . THR A 1 413 ? 14.648 -57.781 -33.438 1 85 413 THR A N 1
ATOM 3296 C CA . THR A 1 413 ? 15.422 -58.938 -32.938 1 85 413 THR A CA 1
ATOM 3297 C C . THR A 1 413 ? 14.508 -59.969 -32.344 1 85 413 THR A C 1
ATOM 3299 O O . THR A 1 413 ? 13.453 -59.656 -31.781 1 85 413 THR A O 1
ATOM 3302 N N . SER A 1 414 ? 14.961 -61.188 -32.5 1 83.06 414 SER A N 1
ATOM 3303 C CA . SER A 1 414 ? 14.18 -62.312 -31.953 1 83.06 414 SER A CA 1
ATOM 3304 C C . SER A 1 414 ? 14.172 -62.281 -30.438 1 83.06 414 SER A C 1
ATOM 3306 O O . SER A 1 414 ? 15.102 -61.75 -29.812 1 83.06 414 SER A O 1
ATOM 3308 N N . LYS A 1 415 ? 13.164 -62.812 -29.953 1 83.25 415 LYS A N 1
ATOM 3309 C CA . LYS A 1 415 ? 12.969 -62.875 -28.516 1 83.25 415 LYS A CA 1
ATOM 3310 C C . LYS A 1 415 ? 14.172 -63.5 -27.812 1 83.25 415 LYS A C 1
ATOM 3312 O O . LYS A 1 415 ? 14.641 -63 -26.797 1 83.25 415 LYS A O 1
ATOM 3317 N N . ASP A 1 416 ? 14.633 -64.562 -28.438 1 82.69 416 ASP A N 1
ATOM 3318 C CA . ASP A 1 416 ? 15.742 -65.312 -27.844 1 82.69 416 ASP A CA 1
ATOM 3319 C C . ASP A 1 416 ? 17.016 -64.438 -27.812 1 82.69 416 ASP A C 1
ATOM 3321 O O . ASP A 1 416 ? 17.766 -64.5 -26.844 1 82.69 416 ASP A O 1
ATOM 3325 N N . ASN A 1 417 ? 17.172 -63.719 -28.875 1 86.56 417 ASN A N 1
ATOM 3326 C CA . ASN A 1 417 ? 18.344 -62.875 -28.953 1 86.56 417 ASN A CA 1
ATOM 3327 C C . ASN A 1 417 ? 18.266 -61.719 -27.984 1 86.56 417 ASN A C 1
ATOM 3329 O O . ASN A 1 417 ? 19.281 -61.25 -27.453 1 86.56 417 ASN A O 1
ATOM 3333 N N . LEU A 1 418 ? 17.078 -61.281 -27.75 1 87.19 418 LEU A N 1
ATOM 3334 C CA . LEU A 1 418 ? 16.891 -60.188 -26.797 1 87.19 418 LEU A CA 1
ATOM 3335 C C . LEU A 1 418 ? 17.219 -60.656 -25.375 1 87.19 418 LEU A C 1
ATOM 3337 O O . LEU A 1 418 ? 17.891 -59.938 -24.641 1 87.19 418 LEU A O 1
ATOM 3341 N N . ILE A 1 419 ? 16.688 -61.781 -25.078 1 85.38 419 ILE A N 1
ATOM 3342 C CA . ILE A 1 419 ? 16.938 -62.344 -23.75 1 85.38 419 ILE A CA 1
ATOM 3343 C C . ILE A 1 419 ? 18.438 -62.594 -23.562 1 85.38 419 ILE A C 1
ATOM 3345 O O . ILE A 1 419 ? 18.984 -62.312 -22.516 1 85.38 419 ILE A O 1
ATOM 3349 N N . ALA A 1 420 ? 19.031 -63.125 -24.609 1 84.94 420 ALA A N 1
ATOM 3350 C CA . ALA A 1 420 ? 20.469 -63.375 -24.547 1 84.94 420 ALA A CA 1
ATOM 3351 C C . ALA A 1 420 ? 21.25 -62.094 -24.359 1 84.94 420 ALA A C 1
ATOM 3353 O O . ALA A 1 420 ? 22.234 -62.062 -23.609 1 84.94 420 ALA A O 1
ATOM 3354 N N . GLY A 1 421 ? 20.797 -61.156 -25.031 1 82.62 421 GLY A N 1
ATOM 3355 C CA . GLY A 1 421 ? 21.438 -59.875 -24.906 1 82.62 421 GLY A CA 1
ATOM 3356 C C . GLY A 1 421 ? 21.312 -59.281 -23.516 1 82.62 421 GLY A C 1
ATOM 3357 O O . GLY A 1 421 ? 22.281 -58.719 -22.969 1 82.62 421 GLY A O 1
ATOM 3358 N N . LEU A 1 422 ? 20.156 -59.344 -22.969 1 84.44 422 LEU A N 1
ATOM 3359 C CA . LEU A 1 422 ? 19.906 -58.844 -21.609 1 84.44 422 LEU A CA 1
ATOM 3360 C C . LEU A 1 422 ? 20.75 -59.594 -20.594 1 84.44 422 LEU A C 1
ATOM 3362 O O . LEU A 1 422 ? 21.344 -59 -19.703 1 84.44 422 LEU A O 1
ATOM 3366 N N . ASN A 1 423 ? 20.75 -60.844 -20.797 1 81.31 423 ASN A N 1
ATOM 3367 C CA . ASN A 1 423 ? 21.516 -61.688 -19.875 1 81.31 423 ASN A CA 1
ATOM 3368 C C . ASN A 1 423 ? 23.016 -61.406 -20 1 81.31 423 ASN A C 1
ATOM 3370 O O . ASN A 1 423 ? 23.734 -61.406 -18.984 1 81.31 423 ASN A O 1
ATOM 3374 N N . GLN A 1 424 ? 23.422 -61.25 -21.188 1 79.5 424 GLN A N 1
ATOM 3375 C CA . GLN A 1 424 ? 24.844 -60.938 -21.391 1 79.5 424 GLN A CA 1
ATOM 3376 C C . GLN A 1 424 ? 25.219 -59.625 -20.734 1 79.5 424 GLN A C 1
ATOM 3378 O O . GLN A 1 424 ? 26.25 -59.531 -20.062 1 79.5 424 GLN A O 1
ATOM 3383 N N . PHE A 1 425 ? 24.438 -58.656 -20.953 1 76.62 425 PHE A N 1
ATOM 3384 C CA . PHE A 1 425 ? 24.719 -57.344 -20.375 1 76.62 425 PHE A CA 1
ATOM 3385 C C . PHE A 1 425 ? 24.656 -57.406 -18.859 1 76.62 425 PHE A C 1
ATOM 3387 O O . PHE A 1 425 ? 25.562 -56.906 -18.188 1 76.62 425 PHE A O 1
ATOM 3394 N N . TRP A 1 426 ? 23.719 -57.969 -18.375 1 74.62 426 TRP A N 1
ATOM 3395 C CA . TRP A 1 426 ? 23.484 -57.906 -16.938 1 74.62 426 TRP A CA 1
ATOM 3396 C C . TRP A 1 426 ? 24.406 -58.844 -16.172 1 74.62 426 TRP A C 1
ATOM 3398 O O . TRP A 1 426 ? 24.719 -58.625 -15.008 1 74.62 426 TRP A O 1
ATOM 3408 N N . ASN A 1 427 ? 24.766 -59.906 -16.859 1 72.38 427 ASN A N 1
ATOM 3409 C CA . ASN A 1 427 ? 25.719 -60.812 -16.234 1 72.38 427 ASN A CA 1
ATOM 3410 C C . ASN A 1 427 ? 27.109 -60.156 -16.109 1 72.38 427 ASN A C 1
ATOM 3412 O O . ASN A 1 427 ? 27.812 -60.375 -15.117 1 72.38 427 ASN A O 1
ATOM 3416 N N . LYS A 1 428 ? 27.375 -59.375 -17.109 1 74.12 428 LYS A N 1
ATOM 3417 C CA . LYS A 1 428 ? 28.672 -58.719 -17.094 1 74.12 428 LYS A CA 1
ATOM 3418 C C . LYS A 1 428 ? 28.641 -57.5 -16.172 1 74.12 428 LYS A C 1
ATOM 3420 O O . LYS A 1 428 ? 29.656 -57.125 -15.586 1 74.12 428 LYS A O 1
ATOM 3425 N N . LYS A 1 429 ? 27.484 -56.969 -16.078 1 76.31 429 LYS A N 1
ATOM 3426 C CA . LYS A 1 429 ? 27.375 -55.688 -15.375 1 76.31 429 LYS A CA 1
ATOM 3427 C C . LYS A 1 429 ? 26.375 -55.781 -14.227 1 76.31 429 LYS A C 1
ATOM 3429 O O . LYS A 1 429 ? 25.641 -54.844 -13.945 1 76.31 429 LYS A O 1
ATOM 3434 N N . SER A 1 430 ? 26.25 -56.906 -13.68 1 71.69 430 SER A N 1
ATOM 3435 C CA . SER A 1 430 ? 25.297 -57.156 -12.594 1 71.69 430 SER A CA 1
ATOM 3436 C C . SER A 1 430 ? 25.562 -56.219 -11.414 1 71.69 430 SER A C 1
ATOM 3438 O O . SER A 1 430 ? 24.641 -55.906 -10.664 1 71.69 430 SER A O 1
ATOM 3440 N N . ILE A 1 431 ? 26.703 -55.75 -11.398 1 79.25 431 ILE A N 1
ATOM 3441 C CA . ILE A 1 431 ? 27.094 -54.906 -10.258 1 79.25 431 ILE A CA 1
ATOM 3442 C C . ILE A 1 431 ? 26.547 -53.5 -10.43 1 79.25 431 ILE A C 1
ATOM 3444 O O . ILE A 1 431 ? 26.312 -52.812 -9.438 1 79.25 431 ILE A O 1
ATOM 3448 N N . ILE A 1 432 ? 26.234 -53.156 -11.586 1 84.69 432 ILE A N 1
ATOM 3449 C CA . ILE A 1 432 ? 25.828 -51.781 -11.883 1 84.69 432 ILE A CA 1
ATOM 3450 C C . ILE A 1 432 ? 24.375 -51.594 -11.492 1 84.69 432 ILE A C 1
ATOM 3452 O O . ILE A 1 432 ? 24 -50.531 -10.945 1 84.69 432 ILE A O 1
ATOM 3456 N N . VAL A 1 433 ? 23.5 -52.531 -11.727 1 88.56 433 VAL A N 1
ATOM 3457 C CA . VAL A 1 433 ? 22.094 -52.469 -11.375 1 88.56 433 VAL A CA 1
ATOM 3458 C C . VAL A 1 433 ? 21.656 -53.781 -10.711 1 88.56 433 VAL A C 1
ATOM 3460 O O . VAL A 1 433 ? 20.891 -54.562 -11.281 1 88.56 433 VAL A O 1
ATOM 3463 N N . PRO A 1 434 ? 21.969 -53.938 -9.492 1 85.88 434 PRO A N 1
ATOM 3464 C CA . PRO A 1 434 ? 21.797 -55.219 -8.844 1 85.88 434 PRO A CA 1
ATOM 3465 C C . PRO A 1 434 ? 20.344 -55.531 -8.531 1 85.88 434 PRO A C 1
ATOM 3467 O O . PRO A 1 434 ? 19.953 -56.719 -8.477 1 85.88 434 PRO A O 1
ATOM 3470 N N . ASN A 1 435 ? 19.547 -54.625 -8.359 1 88.19 435 ASN A N 1
ATOM 3471 C CA . ASN A 1 435 ? 18.219 -54.875 -7.824 1 88.19 435 ASN A CA 1
ATOM 3472 C C . ASN A 1 435 ? 17.156 -54.781 -8.914 1 88.19 435 ASN A C 1
ATOM 3474 O O . ASN A 1 435 ? 15.961 -54.75 -8.625 1 88.19 435 ASN A O 1
ATOM 3478 N N . LEU A 1 436 ? 17.531 -54.688 -10.156 1 89.75 436 LEU A N 1
ATOM 3479 C CA . LEU A 1 436 ? 16.578 -54.594 -11.258 1 89.75 436 LEU A CA 1
ATOM 3480 C C . LEU A 1 436 ? 15.703 -55.844 -11.328 1 89.75 436 LEU A C 1
ATOM 3482 O O . LEU A 1 436 ? 16.219 -56.938 -11.406 1 89.75 436 LEU A O 1
ATOM 3486 N N . GLU A 1 437 ? 14.391 -55.656 -11.367 1 89.19 437 GLU A N 1
ATOM 3487 C CA . GLU A 1 437 ? 13.469 -56.781 -11.297 1 89.19 437 GLU A CA 1
ATOM 3488 C C . GLU A 1 437 ? 12.672 -56.906 -12.586 1 89.19 437 GLU A C 1
ATOM 3490 O O . GLU A 1 437 ? 12.297 -58.031 -12.977 1 89.19 437 GLU A O 1
ATOM 3495 N N . GLU A 1 438 ? 12.352 -55.812 -13.07 1 92.81 438 GLU A N 1
ATOM 3496 C CA . GLU A 1 438 ? 11.453 -55.844 -14.227 1 92.81 438 GLU A CA 1
ATOM 3497 C C . GLU A 1 438 ? 11.891 -54.844 -15.289 1 92.81 438 GLU A C 1
ATOM 3499 O O . GLU A 1 438 ? 12.289 -53.719 -14.961 1 92.81 438 GLU A O 1
ATOM 3504 N N . ILE A 1 439 ? 11.828 -55.25 -16.531 1 90.75 439 ILE A N 1
ATOM 3505 C CA . ILE A 1 439 ? 12.07 -54.406 -17.688 1 90.75 439 ILE A CA 1
ATOM 3506 C C . ILE A 1 439 ? 10.883 -54.469 -18.641 1 90.75 439 ILE A C 1
ATOM 3508 O O . ILE A 1 439 ? 10.562 -55.531 -19.172 1 90.75 439 ILE A O 1
ATOM 3512 N N . ASP A 1 440 ? 10.195 -53.406 -18.734 1 92.38 440 ASP A N 1
ATOM 3513 C CA . ASP A 1 440 ? 9.164 -53.219 -19.75 1 92.38 440 ASP A CA 1
ATOM 3514 C C . ASP A 1 440 ? 9.734 -52.531 -21 1 92.38 440 ASP A C 1
ATOM 3516 O O . ASP A 1 440 ? 9.914 -51.312 -21.016 1 92.38 440 ASP A O 1
ATOM 3520 N N . TRP A 1 441 ? 10.016 -53.312 -22 1 91.62 441 TRP A N 1
ATOM 3521 C CA . TRP A 1 441 ? 10.688 -52.844 -23.219 1 91.62 441 TRP A CA 1
ATOM 3522 C C . TRP A 1 441 ? 9.766 -52.969 -24.422 1 91.62 441 TRP A C 1
ATOM 3524 O O . TRP A 1 441 ? 9.602 -54.062 -24.969 1 91.62 441 TRP A O 1
ATOM 3534 N N . ASP A 1 442 ? 9.055 -51.75 -24.781 1 89.12 442 ASP A N 1
ATOM 3535 C CA . ASP A 1 442 ? 8.07 -51.688 -25.859 1 89.12 442 ASP A CA 1
ATOM 3536 C C . ASP A 1 442 ? 6.934 -52.688 -25.625 1 89.12 442 ASP A C 1
ATOM 3538 O O . ASP A 1 442 ? 6.16 -52.531 -24.688 1 89.12 442 ASP A O 1
ATOM 3542 N N . HIS A 1 443 ? 6.934 -53.781 -26.406 1 85.19 443 HIS 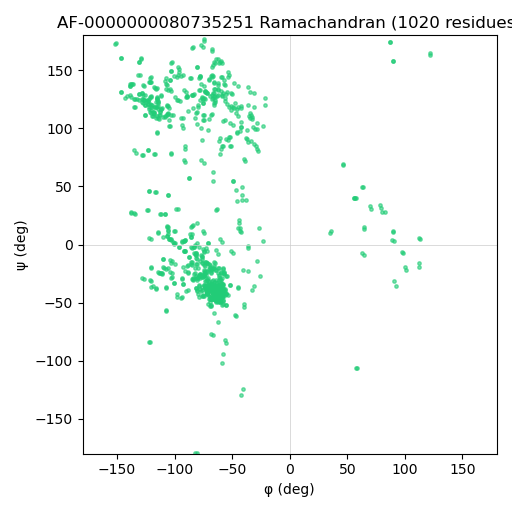A N 1
ATOM 3543 C CA . HIS A 1 443 ? 5.82 -54.688 -26.25 1 85.19 443 HIS A CA 1
ATOM 3544 C C . HIS A 1 443 ? 6.242 -55.938 -25.438 1 85.19 443 HIS A C 1
ATOM 3546 O O . HIS A 1 443 ? 5.461 -56.875 -25.281 1 85.19 443 HIS A O 1
ATOM 3552 N N . TYR A 1 444 ? 7.434 -55.969 -24.938 1 88.12 444 TYR A N 1
ATOM 3553 C CA . TYR A 1 444 ? 7.918 -57.094 -24.156 1 88.12 444 TYR A CA 1
ATOM 3554 C C . TYR A 1 444 ? 8.039 -56.719 -22.672 1 88.12 444 TYR A C 1
ATOM 3556 O O . TYR A 1 444 ? 8.391 -55.594 -22.344 1 88.12 444 TYR A O 1
ATOM 3564 N N . THR A 1 445 ? 7.691 -57.625 -21.766 1 90.88 445 THR A N 1
ATOM 3565 C CA . THR A 1 445 ? 7.949 -57.5 -20.344 1 90.88 445 THR A CA 1
ATOM 3566 C C . THR A 1 445 ? 8.875 -58.625 -19.859 1 90.88 445 THR A C 1
ATOM 3568 O O . THR A 1 445 ? 8.586 -59.812 -20.031 1 90.88 445 THR A O 1
ATOM 3571 N N . PHE A 1 446 ? 10.016 -58.219 -19.359 1 89.88 446 PHE A N 1
ATOM 3572 C CA . PHE A 1 446 ? 11 -59.188 -18.844 1 89.88 446 PHE A CA 1
ATOM 3573 C C . PHE A 1 446 ? 11.047 -59.156 -17.328 1 89.88 446 PHE A C 1
ATOM 3575 O O . PHE A 1 446 ? 10.953 -58.062 -16.719 1 89.88 446 PHE A O 1
ATOM 3582 N N . LYS A 1 447 ? 11.109 -60.219 -16.734 1 90.38 447 LYS A N 1
ATOM 3583 C CA . LYS A 1 447 ? 11.266 -60.344 -15.281 1 90.38 447 LYS A CA 1
ATOM 3584 C C . LYS A 1 447 ? 12.523 -61.125 -14.922 1 90.38 447 LYS A C 1
ATOM 3586 O O . LYS A 1 447 ? 12.867 -62.094 -15.602 1 90.38 447 LYS A O 1
ATOM 3591 N N . ARG A 1 448 ? 13.109 -60.625 -13.945 1 85.19 448 ARG A N 1
ATOM 3592 C CA . ARG A 1 448 ? 14.336 -61.281 -13.477 1 85.19 448 ARG A CA 1
ATOM 3593 C C . ARG A 1 448 ? 14.023 -62.344 -12.453 1 85.19 448 ARG A C 1
ATOM 3595 O O . ARG A 1 448 ? 13.203 -62.156 -11.555 1 85.19 448 ARG A O 1
ATOM 3602 N N . GLU A 1 449 ? 14.523 -63.562 -12.68 1 78.88 449 GLU A N 1
ATOM 3603 C CA . GLU A 1 449 ? 14.391 -64.625 -11.727 1 78.88 449 GLU A CA 1
ATOM 3604 C C . GLU A 1 449 ? 15.742 -65.062 -11.141 1 78.88 449 GLU A C 1
ATOM 3606 O O . GLU A 1 449 ? 16.703 -65.25 -11.883 1 78.88 449 GLU A O 1
ATOM 3611 N N . ASP A 1 450 ? 15.859 -64.875 -9.883 1 70.88 450 ASP A N 1
ATOM 3612 C CA . ASP A 1 450 ? 17.094 -65.25 -9.219 1 70.88 450 ASP A CA 1
ATOM 3613 C C . ASP A 1 450 ? 17.188 -66.75 -9.078 1 70.88 450 ASP A C 1
ATOM 3615 O O . ASP A 1 450 ? 16.234 -67.438 -8.617 1 70.88 450 ASP A O 1
ATOM 3619 N N . MET A 1 451 ? 18.031 -67.438 -9.844 1 61.69 451 MET A N 1
ATOM 3620 C CA . MET A 1 451 ? 18.219 -68.875 -9.703 1 61.69 451 MET A CA 1
ATOM 3621 C C . MET A 1 451 ? 18.828 -69.188 -8.352 1 61.69 451 MET A C 1
ATOM 3623 O O . MET A 1 451 ? 19.797 -68.562 -7.926 1 61.69 451 MET A O 1
ATOM 3627 N N . GLU A 1 452 ? 18.188 -70 -7.617 1 57.22 452 GLU A N 1
ATOM 3628 C CA . GLU A 1 452 ? 18.672 -70.5 -6.34 1 57.22 452 GLU A CA 1
ATOM 3629 C C . GLU A 1 452 ? 20.047 -71.125 -6.488 1 57.22 452 GLU A C 1
ATOM 3631 O O . GLU A 1 452 ? 20.25 -72 -7.371 1 57.22 452 GLU A O 1
ATOM 3636 N N . GLY A 1 453 ? 21.141 -70.812 -5.609 1 56.66 453 GLY A N 1
ATOM 3637 C CA . GLY A 1 453 ? 22.438 -71.438 -5.457 1 56.66 453 GLY A CA 1
ATOM 3638 C C . GLY A 1 453 ? 23.5 -70.812 -6.348 1 56.66 453 GLY A C 1
ATOM 3639 O O . GLY A 1 453 ? 24.703 -71.062 -6.148 1 56.66 453 GLY A O 1
ATOM 3640 N N . GLU A 1 454 ? 23.125 -70.25 -7.656 1 54 454 GLU A N 1
ATOM 3641 C CA . GLU A 1 454 ? 24.141 -69.688 -8.531 1 54 454 GLU A CA 1
ATOM 3642 C C . GLU A 1 454 ? 24.047 -68.188 -8.57 1 54 454 GLU A C 1
ATOM 3644 O O . GLU A 1 454 ? 22.969 -67.625 -8.367 1 54 454 GLU A O 1
ATOM 3649 N N . ASP A 1 455 ? 25.016 -67.375 -8.461 1 58.03 455 ASP A N 1
ATOM 3650 C CA . ASP A 1 455 ? 25.156 -65.938 -8.516 1 58.03 455 ASP A CA 1
ATOM 3651 C C . ASP A 1 455 ? 24.766 -65.438 -9.898 1 58.03 455 ASP A C 1
ATOM 3653 O O . ASP A 1 455 ? 25.438 -64.562 -10.445 1 58.03 455 ASP A O 1
ATOM 3657 N N . LYS A 1 456 ? 23.828 -66.125 -10.602 1 62.94 456 LYS A N 1
ATOM 3658 C CA . LYS A 1 456 ? 23.422 -65.688 -11.93 1 62.94 456 LYS A CA 1
ATOM 3659 C C . LYS A 1 456 ? 21.922 -65.438 -11.984 1 62.94 456 LYS A C 1
ATOM 3661 O O . LYS A 1 456 ? 21.125 -66.125 -11.367 1 62.94 456 LYS A O 1
ATOM 3666 N N . ALA A 1 457 ? 21.438 -64.25 -12.406 1 66.69 457 ALA A N 1
ATOM 3667 C CA . ALA A 1 457 ? 20.047 -63.906 -12.672 1 66.69 457 ALA A CA 1
ATOM 3668 C C . ALA A 1 457 ? 19.719 -64 -14.164 1 66.69 457 ALA A C 1
ATOM 3670 O O . ALA A 1 457 ? 20.578 -63.781 -15.008 1 66.69 457 ALA A O 1
ATOM 3671 N N . VAL A 1 458 ? 18.625 -64.875 -14.383 1 78.88 458 VAL A N 1
ATOM 3672 C CA . VAL A 1 458 ? 18.219 -65.062 -15.773 1 78.88 458 VAL A CA 1
ATOM 3673 C C . VAL A 1 458 ? 16.953 -64.25 -16.062 1 78.88 458 VAL A C 1
ATOM 3675 O O . VAL A 1 458 ? 16.078 -64.125 -15.203 1 78.88 458 VAL A O 1
ATOM 3678 N N . TRP A 1 459 ? 16.938 -63.531 -17.125 1 85.62 459 TRP A N 1
ATOM 3679 C CA . TRP A 1 459 ? 15.773 -62.781 -17.578 1 85.62 459 TRP A CA 1
ATOM 3680 C C . TRP A 1 459 ? 14.812 -63.656 -18.359 1 85.62 459 TRP A C 1
ATOM 3682 O O . TRP A 1 459 ? 15.234 -64.5 -19.156 1 85.62 459 TRP A O 1
ATOM 3692 N N . GLU A 1 460 ? 13.516 -63.625 -17.984 1 82.62 460 GLU A N 1
ATOM 3693 C CA . GLU A 1 460 ? 12.484 -64.375 -18.688 1 82.62 460 GLU A CA 1
ATOM 3694 C C . GLU A 1 460 ? 11.391 -63.469 -19.219 1 82.62 460 GLU A C 1
ATOM 3696 O O . GLU A 1 460 ? 11.156 -62.375 -18.672 1 82.62 460 GLU A O 1
ATOM 3701 N N . LEU A 1 461 ? 10.859 -63.719 -20.312 1 84.19 461 LEU A N 1
ATOM 3702 C CA . LEU A 1 461 ? 9.758 -62.969 -20.922 1 84.19 461 LEU A CA 1
ATOM 3703 C C . LEU A 1 461 ? 8.43 -63.312 -20.234 1 84.19 461 LEU A C 1
ATOM 3705 O O . LEU A 1 461 ? 8.125 -64.5 -20.031 1 84.19 461 LEU A O 1
ATOM 3709 N N . VAL A 1 462 ? 7.816 -62.281 -19.812 1 75.69 462 VAL A N 1
ATOM 3710 C CA . VAL A 1 462 ? 6.508 -62.5 -19.203 1 75.69 462 VAL A CA 1
ATOM 3711 C C . VAL A 1 462 ? 5.418 -62.375 -20.266 1 75.69 462 VAL A C 1
ATOM 3713 O O . VAL A 1 462 ? 5.426 -61.469 -21.078 1 75.69 462 VAL A O 1
ATOM 3716 N N . GLY A 1 463 ? 4.332 -63.375 -20.406 1 62.84 463 GLY A N 1
ATOM 3717 C CA . GLY A 1 463 ? 3.145 -63.344 -21.25 1 62.84 463 GLY A CA 1
ATOM 3718 C C . GLY A 1 463 ? 3.17 -64.375 -22.344 1 62.84 463 GLY A C 1
ATOM 3719 O O . GLY A 1 463 ? 2.258 -64.438 -23.172 1 62.84 463 GLY A O 1
ATOM 3720 N N . GLU A 1 464 ? 4.344 -65 -22.781 1 47.38 464 GLU A N 1
ATOM 3721 C CA . GLU A 1 464 ? 4.008 -66.062 -23.75 1 47.38 464 GLU A CA 1
ATOM 3722 C C . GLU A 1 464 ? 3.111 -67.125 -23.125 1 47.38 464 GLU A C 1
ATOM 3724 O O . GLU A 1 464 ? 3.258 -68.312 -23.406 1 47.38 464 GLU A O 1
ATOM 3729 N N . GLU A 1 465 ? 2.639 -67.125 -22.047 1 38.38 465 GLU A N 1
ATOM 3730 C CA . GLU A 1 465 ? 1.663 -68.25 -21.906 1 38.38 465 GLU A CA 1
ATOM 3731 C C . GLU A 1 465 ? 0.719 -68.25 -23.109 1 38.38 465 GLU A C 1
ATOM 3733 O O . GLU A 1 465 ? 0.515 -67.25 -23.781 1 38.38 465 GLU A O 1
ATOM 3738 N N . GLU A 1 466 ? 0.396 -69.688 -23.672 1 33.81 466 GLU A N 1
ATOM 3739 C CA . GLU A 1 466 ? -0.716 -70.188 -24.453 1 33.81 466 GLU A CA 1
ATOM 3740 C C . GLU A 1 466 ? -2.027 -69.5 -24.094 1 33.81 466 GLU A C 1
ATOM 3742 O O . GLU A 1 466 ? -2.322 -69.312 -22.906 1 33.81 466 GLU A O 1
ATOM 3747 N N . TRP A 1 467 ? -2.562 -68.75 -24.984 1 30.27 467 TRP A N 1
ATOM 3748 C CA . TRP A 1 467 ? -3.951 -68.312 -24.969 1 30.27 467 TRP A CA 1
ATOM 3749 C C . TRP A 1 467 ? -4.871 -69.438 -24.469 1 30.27 467 TRP A C 1
ATOM 3751 O O . TRP A 1 467 ? -5.172 -70.375 -25.203 1 30.27 467 TRP A O 1
ATOM 3761 N N . GLU A 1 468 ? -4.52 -70.25 -23.484 1 26.02 468 GLU A N 1
ATOM 3762 C CA . GLU A 1 468 ? -5.801 -70.875 -23.188 1 26.02 468 GLU A CA 1
ATOM 3763 C C . GLU A 1 468 ? -6.895 -69.812 -22.984 1 26.02 468 GLU A C 1
ATOM 3765 O O . GLU A 1 468 ? -6.66 -68.812 -22.359 1 26.02 468 GLU A O 1
ATOM 3770 N N . ASP A 1 469 ? -7.902 -69.875 -23.953 1 27.06 469 ASP A N 1
ATOM 3771 C CA . ASP A 1 469 ? -9.211 -69.25 -24.094 1 27.06 469 ASP A CA 1
ATOM 3772 C C . ASP A 1 469 ? -9.961 -69.25 -22.766 1 27.06 469 ASP A C 1
ATOM 3774 O O . ASP A 1 469 ? -10.938 -70 -22.59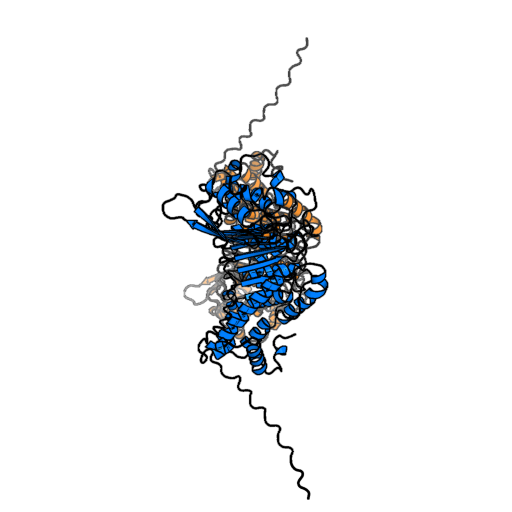4 1 27.06 469 ASP A O 1
ATOM 3778 N N . ASP A 1 470 ? -9.391 -69.562 -21.641 1 25.75 470 ASP A N 1
ATOM 3779 C CA . ASP A 1 470 ? -10.43 -69.562 -20.625 1 25.75 470 ASP A CA 1
ATOM 3780 C C . ASP A 1 470 ? -11.102 -68.188 -20.516 1 25.75 470 ASP A C 1
ATOM 3782 O O . ASP A 1 470 ? -10.461 -67.25 -20.141 1 25.75 470 ASP A O 1
ATOM 3786 N N . SER A 1 471 ? -12.102 -67.938 -21.469 1 26.02 471 SER A N 1
ATOM 3787 C CA . SER A 1 471 ? -13.25 -67.062 -21.438 1 26.02 471 SER A CA 1
ATOM 3788 C C . SER A 1 471 ? -13.867 -67 -20.047 1 26.02 471 SER A C 1
ATOM 3790 O O . SER A 1 471 ? -15.023 -66.562 -19.891 1 26.02 471 SER A O 1
ATOM 3792 N N . GLY A 1 472 ? -13.367 -67.75 -19.078 1 22.78 472 GLY A N 1
ATOM 3793 C CA . GLY A 1 472 ? -14.312 -67.75 -17.969 1 22.78 472 GLY A CA 1
ATOM 3794 C C . GLY A 1 472 ? -14.586 -66.312 -17.484 1 22.78 472 GLY A C 1
ATOM 3795 O O . GLY A 1 472 ? -13.672 -65.5 -17.391 1 22.78 472 GLY A O 1
ATOM 3796 N N . SER A 1 473 ? -15.875 -65.875 -17.891 1 25.11 473 SER A N 1
ATOM 3797 C CA . SER A 1 473 ? -16.766 -64.75 -17.531 1 25.11 473 SER A CA 1
ATOM 3798 C C . SER A 1 473 ? -16.812 -64.562 -16.016 1 25.11 473 SER A C 1
ATOM 3800 O O . SER A 1 473 ? -17.844 -64.188 -15.461 1 25.11 473 SER A O 1
ATOM 3802 N N . ASP A 1 474 ? -15.906 -65.062 -15.266 1 23.8 474 ASP A N 1
ATOM 3803 C CA . ASP A 1 474 ? -16.344 -64.875 -13.883 1 23.8 474 ASP A CA 1
ATOM 3804 C C . ASP A 1 474 ? -16.734 -63.438 -13.617 1 23.8 474 ASP A C 1
ATOM 3806 O O . ASP A 1 474 ? -15.914 -62.531 -13.719 1 23.8 474 ASP A O 1
ATOM 3810 N N . GLU A 1 475 ? -18.078 -63.156 -13.977 1 24.16 475 GLU A N 1
ATOM 3811 C CA . GLU A 1 475 ? -19.031 -62.156 -13.508 1 24.16 475 GLU A CA 1
ATOM 3812 C C . GLU A 1 475 ? -18.969 -62 -11.992 1 24.16 475 GLU A C 1
ATOM 3814 O O . GLU A 1 475 ? -19.5 -62.844 -11.258 1 24.16 475 GLU A O 1
ATOM 3819 N N . ASP A 1 476 ? -17.906 -61.844 -11.391 1 23.95 476 ASP A N 1
ATOM 3820 C CA . ASP A 1 476 ? -18.031 -61.625 -9.945 1 23.95 476 ASP A CA 1
ATOM 3821 C C . ASP A 1 476 ? -19.156 -60.656 -9.633 1 23.95 476 ASP A C 1
ATOM 3823 O O . ASP A 1 476 ? -19.188 -59.531 -10.18 1 23.95 476 ASP A O 1
ATOM 3827 N N . GLU A 1 477 ? -20.359 -61.25 -9.281 1 24.19 477 GLU A N 1
ATOM 3828 C CA . GLU A 1 477 ? -21.609 -60.75 -8.695 1 24.19 477 GLU A CA 1
ATOM 3829 C C . GLU A 1 477 ? -21.328 -59.844 -7.5 1 24.19 477 GLU A C 1
ATOM 3831 O O . GLU A 1 477 ? -21.078 -60.312 -6.398 1 24.19 477 GLU A O 1
ATOM 3836 N N . ASP A 1 478 ? -20.469 -58.938 -7.562 1 24.86 478 ASP A N 1
ATOM 3837 C CA . ASP A 1 478 ? -20.5 -58.094 -6.375 1 24.86 478 ASP A CA 1
ATOM 3838 C C . ASP A 1 478 ? -21.938 -57.781 -5.965 1 24.86 478 ASP A C 1
ATOM 3840 O O . ASP A 1 478 ? -22.797 -57.625 -6.82 1 24.86 478 ASP A O 1
ATOM 3844 N N . ASP A 1 479 ? -22.375 -58.219 -4.746 1 25.62 479 ASP A N 1
ATOM 3845 C CA . ASP A 1 479 ? -23.547 -58.062 -3.883 1 25.62 479 ASP A CA 1
ATOM 3846 C C . ASP A 1 479 ? -24.172 -56.688 -4.062 1 25.62 479 ASP A C 1
ATOM 3848 O O . ASP A 1 479 ? -23.469 -55.656 -4.078 1 25.62 479 ASP A O 1
ATOM 3852 N N . ASP A 1 480 ? -25.453 -56.594 -4.512 1 25.73 480 ASP A N 1
ATOM 3853 C CA . ASP A 1 480 ? -26.484 -55.812 -5.191 1 25.73 480 ASP A CA 1
ATOM 3854 C C . ASP A 1 480 ? -26.859 -54.562 -4.387 1 25.73 480 ASP A C 1
ATOM 3856 O O . ASP A 1 480 ? -27.312 -53.562 -4.953 1 25.73 480 ASP A O 1
ATOM 3860 N N . ASP A 1 481 ? -27.344 -54.844 -3.09 1 26.81 481 ASP A N 1
ATOM 3861 C CA . ASP A 1 481 ? -28.469 -54.062 -2.584 1 26.81 481 ASP A CA 1
ATOM 3862 C C . ASP A 1 481 ? -28.062 -52.594 -2.373 1 26.81 481 ASP A C 1
ATOM 3864 O O . ASP A 1 481 ? -28.812 -51.688 -2.717 1 26.81 481 ASP A O 1
ATOM 3868 N N . ASP A 1 482 ? -27.328 -52.375 -1.229 1 28.97 482 ASP A N 1
ATOM 3869 C CA . ASP A 1 482 ? -27 -51.031 -0.768 1 28.97 482 ASP A CA 1
ATOM 3870 C C . ASP A 1 482 ? -26.125 -50.281 -1.779 1 28.97 482 ASP A C 1
ATOM 3872 O O . ASP A 1 482 ? -25.625 -49.188 -1.499 1 28.97 482 ASP A O 1
ATOM 3876 N N . ALA A 1 483 ? -25.609 -50.875 -2.854 1 32.12 483 ALA A N 1
ATOM 3877 C CA . ALA A 1 483 ? -24.75 -50.594 -4 1 32.12 483 ALA A CA 1
ATOM 3878 C C . ALA A 1 483 ? -25.484 -49.75 -5.031 1 32.12 483 ALA A C 1
ATOM 3880 O O . ALA A 1 483 ? -24.953 -49.469 -6.105 1 32.12 483 ALA A O 1
ATOM 3881 N N . PHE A 1 484 ? -26.641 -49.75 -5.066 1 29.48 484 PHE A N 1
ATOM 3882 C CA . PHE A 1 484 ? -27.438 -49 -6.039 1 29.48 484 PHE A CA 1
ATOM 3883 C C . PHE A 1 484 ? -26.953 -47.562 -6.145 1 29.48 484 PHE A C 1
ATOM 3885 O O . PHE A 1 484 ? -26.75 -47.062 -7.246 1 29.48 484 PHE A O 1
ATOM 3892 N N . TRP A 1 485 ? -27.062 -46.938 -4.965 1 35.12 485 TRP A N 1
ATOM 3893 C CA . TRP A 1 485 ? -26.766 -45.5 -4.988 1 35.12 485 TRP A CA 1
ATOM 3894 C C . TRP A 1 485 ? -25.281 -45.281 -5.316 1 35.12 485 TRP A C 1
ATOM 3896 O O . TRP A 1 485 ? -24.922 -44.25 -5.887 1 35.12 485 TRP A O 1
ATOM 3906 N N . TYR A 1 486 ? -24.406 -46.25 -4.871 1 39.69 486 TYR A N 1
ATOM 3907 C CA . TYR A 1 486 ? -23 -46.125 -5.195 1 39.69 486 TYR A CA 1
ATOM 3908 C C . TYR A 1 486 ? -22.75 -46.406 -6.672 1 39.69 486 TYR A C 1
ATOM 3910 O O . TYR A 1 486 ? -21.688 -46.094 -7.203 1 39.69 486 TYR A O 1
ATOM 3918 N N . SER A 1 487 ? -23.625 -47.156 -7.41 1 38.88 487 SER A N 1
ATOM 3919 C CA . SER A 1 487 ? -23.484 -47.5 -8.812 1 38.88 487 SER A CA 1
ATOM 3920 C C . SER A 1 487 ? -24.203 -46.531 -9.719 1 38.88 487 SER A C 1
ATOM 3922 O O . SER A 1 487 ? -24.484 -46.844 -10.883 1 38.88 487 SER A O 1
ATOM 3924 N N . MET A 1 488 ? -24.797 -45.531 -9.297 1 42.62 488 MET A N 1
ATOM 3925 C CA . MET A 1 488 ? -25.469 -44.594 -10.203 1 42.62 488 MET A CA 1
ATOM 3926 C C . MET A 1 488 ? -24.547 -44.188 -11.344 1 42.62 488 MET A C 1
ATOM 3928 O O . MET A 1 488 ? -23.406 -43.781 -11.117 1 42.62 488 MET A O 1
ATOM 3932 N N . GLU A 1 489 ? -24.75 -44.75 -12.523 1 48.56 489 GLU A N 1
ATOM 3933 C CA . GLU A 1 489 ? -24.078 -44.312 -13.742 1 48.56 489 GLU A CA 1
ATOM 3934 C C . GLU A 1 489 ? -24.391 -42.844 -14.047 1 48.56 489 GLU A C 1
ATOM 3936 O O . GLU A 1 489 ? -25.344 -42.281 -13.492 1 48.56 489 GLU A O 1
ATOM 3941 N N . ARG A 1 490 ? -23.5 -42.219 -14.828 1 56.38 490 ARG A N 1
ATOM 3942 C CA . ARG A 1 490 ? -23.609 -40.812 -15.195 1 56.38 490 ARG A CA 1
ATOM 3943 C C . ARG A 1 490 ? -25.031 -40.469 -15.609 1 56.38 490 ARG A C 1
ATOM 3945 O O . ARG A 1 490 ? -25.547 -39.406 -15.258 1 56.38 490 ARG A O 1
ATOM 3952 N N . GLY A 1 491 ? -25.578 -41.406 -16.25 1 53.06 491 GLY A N 1
ATOM 3953 C CA . GLY A 1 491 ? -26.938 -41.156 -16.734 1 53.06 491 GLY A CA 1
ATOM 3954 C C . GLY A 1 491 ? -27.953 -41.031 -15.617 1 53.06 491 GLY A C 1
ATOM 3955 O O . GLY A 1 491 ? -28.844 -40.188 -15.672 1 53.06 491 GLY A O 1
ATOM 3956 N N . ASP A 1 492 ? -27.766 -41.781 -14.641 1 54.59 492 ASP A N 1
ATOM 3957 C CA . ASP A 1 492 ? -28.688 -41.75 -13.516 1 54.59 492 ASP A CA 1
ATOM 3958 C C . ASP A 1 492 ? -28.531 -40.469 -12.711 1 54.59 492 ASP A C 1
ATOM 3960 O O . ASP A 1 492 ? -29.516 -39.875 -12.258 1 54.59 492 ASP A O 1
ATOM 3964 N N . ILE A 1 493 ? -27.281 -40.094 -12.562 1 57.12 493 ILE A N 1
ATOM 3965 C CA . ILE A 1 493 ? -27 -38.875 -11.828 1 57.12 493 ILE A CA 1
ATOM 3966 C C . ILE A 1 493 ? -27.594 -37.656 -12.57 1 57.12 493 ILE A C 1
ATOM 3968 O O . ILE A 1 493 ? -28.234 -36.812 -11.969 1 57.12 493 ILE A O 1
ATOM 3972 N N . ASP A 1 494 ? -27.438 -37.719 -13.836 1 59.31 494 ASP A N 1
ATOM 3973 C CA . ASP A 1 494 ? -27.984 -36.625 -14.633 1 59.31 494 ASP A CA 1
ATOM 3974 C C . ASP A 1 494 ? -29.5 -36.562 -14.547 1 59.31 494 ASP A C 1
ATOM 3976 O O . ASP A 1 494 ? -30.078 -35.5 -14.414 1 59.31 494 ASP A O 1
ATOM 3980 N N . ALA A 1 495 ? -30.094 -37.688 -14.672 1 55.91 495 ALA A N 1
ATOM 3981 C CA . ALA A 1 495 ? -31.562 -37.781 -14.57 1 55.91 495 ALA A CA 1
ATOM 3982 C C . ALA A 1 495 ? -32.031 -37.281 -13.211 1 55.91 495 ALA A C 1
ATOM 3984 O O . ALA A 1 495 ? -33.062 -36.625 -13.109 1 55.91 495 ALA A O 1
ATOM 3985 N N . PHE A 1 496 ? -31.281 -37.562 -12.336 1 52.16 496 PHE A N 1
ATOM 3986 C CA . PHE A 1 496 ? -31.641 -37.156 -10.977 1 52.16 496 PHE A CA 1
ATOM 3987 C C . PHE A 1 496 ? -31.516 -35.625 -10.828 1 52.16 496 PHE A C 1
ATOM 3989 O O . PHE A 1 496 ? -32.406 -35 -10.266 1 52.16 496 PHE A O 1
ATOM 3996 N N . ILE A 1 497 ? -30.406 -35.125 -11.211 1 57.12 497 ILE A N 1
ATOM 3997 C CA . ILE A 1 497 ? -30.188 -33.688 -11.102 1 57.12 497 ILE A CA 1
ATOM 3998 C C . ILE A 1 497 ? -31.25 -32.969 -11.914 1 57.12 497 ILE A C 1
ATOM 4000 O O . ILE A 1 497 ? -31.797 -31.953 -11.461 1 57.12 497 ILE A O 1
ATOM 4004 N N . GLU A 1 498 ? -31.469 -33.438 -13.078 1 53.47 498 GLU A N 1
ATOM 4005 C CA . GLU A 1 498 ? -32.5 -32.812 -13.898 1 53.47 498 GLU A CA 1
ATOM 4006 C C . GLU A 1 498 ? -33.875 -32.906 -13.211 1 53.47 498 GLU A C 1
ATOM 4008 O O . GLU A 1 498 ? -34.688 -31.984 -13.328 1 53.47 498 GLU A O 1
ATOM 4013 N N . GLY A 1 499 ? -34.156 -33.969 -12.719 1 48.47 499 GLY A N 1
ATOM 4014 C CA . GLY A 1 499 ? -35.406 -34.125 -12 1 48.47 499 GLY A CA 1
ATOM 4015 C C . GLY A 1 499 ? -35.5 -33.281 -10.75 1 48.47 499 GLY A C 1
ATOM 4016 O O . GLY A 1 499 ? -36.594 -32.844 -10.367 1 48.47 499 GLY A O 1
ATOM 4017 N N . ALA A 1 500 ? -34.406 -33.312 -10.016 1 48.88 500 ALA A N 1
ATOM 4018 C CA . ALA A 1 500 ? -34.375 -32.5 -8.812 1 48.88 500 ALA A CA 1
ATOM 4019 C C . ALA A 1 500 ? -34.438 -31 -9.156 1 48.88 500 ALA A C 1
ATOM 4021 O O . ALA A 1 500 ? -34.938 -30.203 -8.359 1 48.88 500 ALA A O 1
ATOM 4022 N N . ILE A 1 501 ? -33.656 -30.578 -10.242 1 44.22 501 ILE A N 1
ATOM 4023 C CA . ILE A 1 501 ? -33.656 -29.188 -10.68 1 44.22 501 ILE A CA 1
ATOM 4024 C C . ILE A 1 501 ? -34.906 -28.875 -11.461 1 44.22 501 ILE A C 1
ATOM 4026 O O . ILE A 1 501 ? -35.188 -29.5 -12.492 1 44.22 501 ILE A O 1
ATOM 4030 N N . GLY A 1 502 ? -36.031 -28.75 -10.984 1 35 502 GLY A N 1
ATOM 4031 C CA . GLY A 1 502 ? -37.031 -28.078 -11.805 1 35 502 GLY A CA 1
ATOM 4032 C C . GLY A 1 502 ? -36.406 -27.062 -12.773 1 35 502 GLY A C 1
ATOM 4033 O O . GLY A 1 502 ? -35.562 -26.25 -12.391 1 35 502 GLY A O 1
ATOM 4034 N N . VAL A 1 503 ? -36.219 -27.453 -14.109 1 32.91 503 VAL A N 1
ATOM 4035 C CA . VAL A 1 503 ? -35.562 -26.719 -15.18 1 32.91 503 VAL A CA 1
ATOM 4036 C C . VAL A 1 503 ? -35.844 -25.219 -15.039 1 32.91 503 VAL A C 1
ATOM 4038 O O . VAL A 1 503 ? -35.469 -24.422 -15.898 1 32.91 503 VAL A O 1
ATOM 4041 N N . GLU A 1 504 ? -36.906 -24.766 -14.359 1 31.12 504 GLU A N 1
ATOM 4042 C CA . GLU A 1 504 ? -37.219 -23.375 -14.68 1 31.12 504 GLU A CA 1
ATOM 4043 C C . GLU A 1 504 ? -36.031 -22.469 -14.359 1 31.12 504 GLU A C 1
ATOM 4045 O O . GLU A 1 504 ? -35.594 -21.688 -15.211 1 31.12 504 GLU A O 1
ATOM 4050 N N . ASP A 1 505 ? -36.125 -21.734 -13.164 1 29.31 505 ASP A N 1
ATOM 4051 C CA . ASP A 1 505 ? -35.719 -20.391 -12.797 1 29.31 505 ASP A CA 1
ATOM 4052 C C . ASP A 1 505 ? -34.25 -20.344 -12.438 1 29.31 505 ASP A C 1
ATOM 4054 O O . ASP A 1 505 ? -33.75 -19.344 -11.906 1 29.31 505 ASP A O 1
ATOM 4058 N N . MET A 1 506 ? -33.656 -21.375 -12.5 1 28.39 506 MET A N 1
ATOM 4059 C CA . MET A 1 506 ? -32.406 -21.234 -11.789 1 28.39 506 MET A CA 1
ATOM 4060 C C . MET A 1 506 ? -31.406 -20.422 -12.617 1 28.39 506 MET A C 1
ATOM 4062 O O . MET A 1 506 ? -30.266 -20.203 -12.188 1 28.39 506 MET A O 1
ATOM 4066 N N . TRP A 1 507 ? -31.641 -20.25 -13.867 1 27.81 507 TRP A N 1
ATOM 4067 C CA . TRP A 1 507 ? -30.703 -19.422 -14.609 1 27.81 507 TRP A CA 1
ATOM 4068 C C . TRP A 1 507 ? -30.625 -18.016 -14.008 1 27.81 507 TRP A C 1
ATOM 4070 O O . TRP A 1 507 ? -29.766 -17.219 -14.383 1 27.81 507 TRP A O 1
ATOM 4080 N N . ASP A 1 508 ? -31.656 -17.547 -13.414 1 25.81 508 ASP A N 1
ATOM 4081 C CA . ASP A 1 508 ? -31.766 -16.141 -13.07 1 25.81 508 ASP A CA 1
ATOM 4082 C C . ASP A 1 508 ? -30.812 -15.781 -11.922 1 25.81 508 ASP A C 1
ATOM 4084 O O . ASP A 1 508 ? -30.672 -14.609 -11.578 1 25.81 508 ASP A O 1
ATOM 4088 N N . ALA A 1 509 ? -30.625 -16.688 -11.023 1 26.08 509 ALA A N 1
ATOM 4089 C CA . ALA A 1 509 ? -29.797 -16.25 -9.898 1 26.08 509 ALA A CA 1
ATOM 4090 C C . ALA A 1 509 ? -28.344 -16.094 -10.32 1 26.08 509 ALA A C 1
ATOM 4092 O O . ALA A 1 509 ? -27.5 -15.719 -9.508 1 26.08 509 ALA A O 1
ATOM 4093 N N . TRP A 1 510 ? -27.766 -16.906 -11.211 1 24.2 510 TRP A N 1
ATOM 4094 C CA . TRP A 1 510 ? -26.484 -16.406 -11.703 1 24.2 510 TRP A CA 1
ATOM 4095 C C . TRP A 1 510 ? -26.672 -15.141 -12.539 1 24.2 510 TRP A C 1
ATOM 4097 O O . TRP A 1 510 ? -27.375 -15.164 -13.562 1 24.2 510 TRP A O 1
ATOM 4107 N N . GLY A 1 511 ? -27.344 -14.172 -11.883 1 20.55 511 GLY A N 1
ATOM 4108 C CA . GLY A 1 511 ? -27.656 -12.938 -12.594 1 20.55 511 GLY A CA 1
ATOM 4109 C C . GLY A 1 511 ? -26.766 -12.688 -13.789 1 20.55 511 GLY A C 1
ATOM 4110 O O . GLY A 1 511 ? -25.641 -13.203 -13.844 1 20.55 511 GLY A O 1
ATOM 4111 N N . PRO A 1 512 ? -27.531 -12.469 -15.031 1 21.75 512 PRO A N 1
ATOM 4112 C CA . PRO A 1 512 ? -26.703 -11.914 -16.109 1 21.75 512 PRO A CA 1
ATOM 4113 C C . PRO A 1 512 ? -25.641 -10.961 -15.586 1 21.75 512 PRO A C 1
ATOM 4115 O O . PRO A 1 512 ? -25.797 -10.367 -14.516 1 21.75 512 PRO A O 1
ATOM 4118 N N . MET B 1 1 ? 76.25 39.281 -12.648 1 19.89 1 MET B N 1
ATOM 4119 C CA . MET B 1 1 ? 75.562 38.031 -12.25 1 19.89 1 MET B CA 1
ATOM 4120 C C . MET B 1 1 ? 74.5 38.312 -11.203 1 19.89 1 MET B C 1
ATOM 4122 O O . MET B 1 1 ? 74.812 38.375 -10.008 1 19.89 1 MET B O 1
ATOM 4126 N N . ALA B 1 2 ? 73.625 39.25 -11.484 1 29.95 2 ALA B N 1
ATOM 4127 C CA . ALA B 1 2 ? 72.625 39.812 -10.617 1 29.95 2 ALA B CA 1
ATOM 4128 C C . ALA B 1 2 ? 71.625 38.75 -10.125 1 29.95 2 ALA B C 1
ATOM 4130 O O . ALA B 1 2 ? 71 38.062 -10.93 1 29.95 2 ALA B O 1
ATOM 4131 N N . THR B 1 3 ? 71.938 38.125 -8.93 1 28.83 3 THR B N 1
ATOM 4132 C CA . THR B 1 3 ? 71.312 37 -8.258 1 28.83 3 THR B CA 1
ATOM 4133 C C . THR B 1 3 ? 69.812 37.219 -8.07 1 28.83 3 THR B C 1
ATOM 4135 O O . THR B 1 3 ? 69.438 38.25 -7.488 1 28.83 3 THR B O 1
ATOM 4138 N N . SER B 1 4 ? 68.938 36.812 -9.008 1 31.55 4 SER B N 1
ATOM 4139 C CA . SER B 1 4 ? 67.5 37 -9.078 1 31.55 4 SER B CA 1
ATOM 4140 C C . SER B 1 4 ? 66.812 36.469 -7.812 1 31.55 4 SER B C 1
ATOM 4142 O O . SER B 1 4 ? 67.125 35.344 -7.379 1 31.55 4 SER B O 1
ATOM 4144 N N . GLY B 1 5 ? 66.625 37.312 -6.781 1 30.42 5 GLY B N 1
ATOM 4145 C CA . GLY B 1 5 ? 66.062 37.094 -5.465 1 30.42 5 GLY B CA 1
ATOM 4146 C C . GLY B 1 5 ? 64.75 36.281 -5.492 1 30.42 5 GLY B C 1
ATOM 4147 O O . GLY B 1 5 ? 63.875 36.562 -6.266 1 30.42 5 GLY B O 1
ATOM 4148 N N . GLU B 1 6 ? 64.875 34.906 -5.246 1 34.5 6 GLU B N 1
ATOM 4149 C CA . GLU B 1 6 ? 63.781 33.938 -5.273 1 34.5 6 GLU B CA 1
ATOM 4150 C C . GLU B 1 6 ? 62.594 34.375 -4.43 1 34.5 6 GLU B C 1
ATOM 4152 O O . GLU B 1 6 ? 62.75 34.938 -3.348 1 34.5 6 GLU B O 1
ATOM 4157 N N . PRO B 1 7 ? 61.344 34.562 -5.059 1 37.09 7 PRO B N 1
ATOM 4158 C CA . PRO B 1 7 ? 60.156 35.031 -4.355 1 37.09 7 PRO B CA 1
ATOM 4159 C C . PRO B 1 7 ? 59.844 34.219 -3.113 1 37.09 7 PRO B C 1
ATOM 4161 O O . PRO B 1 7 ? 60.156 33.031 -3.051 1 37.09 7 PRO B O 1
ATOM 4164 N N . GLN B 1 8 ? 59.844 34.781 -1.865 1 34.94 8 GLN B N 1
ATOM 4165 C CA . GLN B 1 8 ? 59.562 34.219 -0.552 1 34.94 8 GLN B CA 1
ATOM 4166 C C . GLN B 1 8 ? 58.281 33.375 -0.576 1 34.94 8 GLN B C 1
ATOM 4168 O O . GLN B 1 8 ? 57.281 33.781 -1.177 1 34.94 8 GLN B O 1
ATOM 4173 N N . PRO B 1 9 ? 58.406 32.031 -0.387 1 30.67 9 PRO B N 1
ATOM 4174 C CA . PRO B 1 9 ? 57.219 31.172 -0.424 1 30.67 9 PRO B CA 1
ATOM 4175 C C . PRO B 1 9 ? 56.062 31.703 0.421 1 30.67 9 PRO B C 1
ATOM 4177 O O . PRO B 1 9 ? 56.281 32.375 1.433 1 30.67 9 PRO B O 1
ATOM 4180 N N . ALA B 1 10 ? 54.906 31.953 -0.142 1 35.84 10 ALA B N 1
ATOM 4181 C CA . ALA B 1 10 ? 53.656 32.438 0.458 1 35.84 10 ALA B CA 1
ATOM 4182 C C . ALA B 1 10 ? 53.375 31.75 1.781 1 35.84 10 ALA B C 1
ATOM 4184 O O . ALA B 1 10 ? 53.594 30.547 1.911 1 35.84 10 ALA B O 1
ATOM 4185 N N . THR B 1 11 ? 53.562 32.406 2.908 1 31.44 11 THR B N 1
ATOM 4186 C CA . THR B 1 11 ? 53.281 31.984 4.27 1 31.44 11 THR B CA 1
ATOM 4187 C C . THR B 1 11 ? 52 31.156 4.309 1 31.44 11 THR B C 1
ATOM 4189 O O . THR B 1 11 ? 50.969 31.578 3.758 1 31.44 11 THR B O 1
ATOM 4192 N N . VAL B 1 12 ? 52.125 29.875 4.324 1 32.62 12 VAL B N 1
ATOM 4193 C CA . VAL B 1 12 ? 50.969 28.984 4.543 1 32.62 12 VAL B CA 1
ATOM 4194 C C . VAL B 1 12 ? 50.031 29.594 5.578 1 32.62 12 VAL B C 1
ATOM 4196 O O . VAL B 1 12 ? 50.469 29.984 6.664 1 32.62 12 VAL B O 1
ATOM 4199 N N . PRO B 1 13 ? 49.094 30.328 5.09 1 31.66 13 PRO B N 1
ATOM 4200 C CA . PRO B 1 13 ? 48.188 30.922 6.094 1 31.66 13 PRO B CA 1
ATOM 4201 C C . PRO B 1 13 ? 47.938 29.984 7.281 1 31.66 13 PRO B C 1
ATOM 4203 O O . PRO B 1 13 ? 47.969 28.766 7.129 1 31.66 13 PRO B O 1
ATOM 4206 N N . GLN B 1 14 ? 48.469 30.344 8.461 1 33.25 14 GLN B N 1
ATOM 4207 C CA . GLN B 1 14 ? 48.281 29.641 9.727 1 33.25 14 GLN B CA 1
ATOM 4208 C C . GLN B 1 14 ? 46.875 29.016 9.805 1 33.25 14 GLN B C 1
ATOM 4210 O O . GLN B 1 14 ? 45.906 29.609 9.367 1 33.25 14 GLN B O 1
ATOM 4215 N N . PRO B 1 15 ? 46.875 27.703 9.773 1 35.12 15 PRO B N 1
ATOM 4216 C CA . PRO B 1 15 ? 45.594 27.047 9.969 1 35.12 15 PRO B CA 1
ATOM 4217 C C . PRO B 1 15 ? 44.719 27.781 10.977 1 35.12 15 PRO B C 1
ATOM 4219 O O . PRO B 1 15 ? 45.188 28.188 12.039 1 35.12 15 PRO B O 1
ATOM 4222 N N . PHE B 1 16 ? 43.938 28.719 10.57 1 33.75 16 PHE B N 1
ATOM 4223 C CA . PHE B 1 16 ? 42.969 29.422 11.391 1 33.75 16 PHE B CA 1
ATOM 4224 C C . PHE B 1 16 ? 42.469 28.547 12.539 1 33.75 16 PHE B C 1
ATOM 4226 O O . PHE B 1 16 ? 41.969 27.453 12.32 1 33.75 16 PHE B O 1
ATOM 4233 N N . ILE B 1 17 ? 43.156 28.453 13.586 1 35.34 17 ILE B N 1
ATOM 4234 C CA . ILE B 1 17 ? 42.75 27.859 14.859 1 35.34 17 ILE B CA 1
ATOM 4235 C C . ILE B 1 17 ? 41.312 28.203 15.141 1 35.34 17 ILE B C 1
ATOM 4237 O O . ILE B 1 17 ? 40.969 29.375 15.344 1 35.34 17 ILE B O 1
ATOM 4241 N N . THR B 1 18 ? 40.344 27.719 14.531 1 41.97 18 THR B N 1
ATOM 4242 C CA . THR B 1 18 ? 38.969 27.812 15.016 1 41.97 18 THR B CA 1
ATOM 4243 C C . THR B 1 18 ? 38.938 27.875 16.547 1 41.97 18 THR B C 1
ATOM 4245 O O . THR B 1 18 ? 39.5 26.984 17.203 1 41.97 18 THR B O 1
ATOM 4248 N N . PRO B 1 19 ? 39.094 29.031 17.188 1 43.06 19 PRO B N 1
ATOM 4249 C CA . PRO B 1 19 ? 39.062 29.094 18.656 1 43.06 19 PRO B CA 1
ATOM 4250 C C . PRO B 1 19 ? 38.312 27.938 19.281 1 43.06 19 PRO B C 1
ATOM 4252 O O . PRO B 1 19 ? 37.188 27.625 18.859 1 43.06 19 PRO B O 1
ATOM 4255 N N . ARG B 1 20 ? 38.844 26.953 19.797 1 56.31 20 ARG B N 1
ATOM 4256 C CA . ARG B 1 20 ? 38.375 25.781 20.516 1 56.31 20 ARG B CA 1
ATOM 4257 C C . ARG B 1 20 ? 37.406 26.203 21.641 1 56.31 20 ARG B C 1
ATOM 4259 O O . ARG B 1 20 ? 37.844 26.547 22.734 1 56.31 20 ARG B O 1
ATOM 4266 N N . LEU B 1 21 ? 36.312 26.969 21.344 1 63.38 21 LEU B N 1
ATOM 4267 C CA . LEU B 1 21 ? 35.344 27.25 22.391 1 63.38 21 LEU B CA 1
ATOM 4268 C C . LEU B 1 21 ? 34.781 25.969 22.984 1 63.38 21 LEU B C 1
ATOM 4270 O O . LEU B 1 21 ? 34.625 24.969 22.266 1 63.38 21 LEU B O 1
ATOM 4274 N N . PRO B 1 22 ? 34.688 26.062 24.359 1 76.25 22 PRO B N 1
ATOM 4275 C CA . PRO B 1 22 ? 34.062 24.906 24.984 1 76.25 22 PRO B CA 1
ATOM 4276 C C . PRO B 1 22 ? 32.688 24.578 24.359 1 76.25 22 PRO B C 1
ATOM 4278 O O . PRO B 1 22 ? 32 25.484 23.891 1 76.25 22 PRO B O 1
ATOM 4281 N N . LEU B 1 23 ? 32.438 23.375 24.328 1 79.75 23 LEU B N 1
ATOM 4282 C CA . LEU B 1 23 ? 31.203 22.875 23.703 1 79.75 23 LEU B CA 1
ATOM 4283 C C . LEU B 1 23 ? 29.969 23.469 24.391 1 79.75 23 LEU B C 1
ATOM 4285 O O . LEU B 1 23 ? 28.938 23.688 23.734 1 79.75 23 LEU B O 1
ATOM 4289 N N . ASP B 1 24 ? 30.188 23.844 25.609 1 81.31 24 ASP B N 1
ATOM 4290 C CA . ASP B 1 24 ? 29.062 24.422 26.344 1 81.31 24 ASP B CA 1
ATOM 4291 C C . ASP B 1 24 ? 28.719 25.812 25.828 1 81.31 24 ASP B C 1
ATOM 4293 O O . ASP B 1 24 ? 27.547 26.188 25.75 1 81.31 24 ASP B O 1
ATOM 4297 N N . ILE B 1 25 ? 29.703 26.469 25.516 1 80.38 25 ILE B N 1
ATOM 4298 C CA . ILE B 1 25 ? 29.5 27.797 24.984 1 80.38 25 ILE B CA 1
ATOM 4299 C C . ILE B 1 25 ? 28.906 27.703 23.578 1 80.38 25 ILE B C 1
ATOM 4301 O O . ILE B 1 25 ? 28.016 28.484 23.219 1 80.38 25 ILE B O 1
ATOM 4305 N N . LEU B 1 26 ? 29.422 26.812 22.859 1 81.06 26 LEU B N 1
ATOM 4306 C CA . LEU B 1 26 ? 28.891 26.594 21.516 1 81.06 26 LEU B CA 1
ATOM 4307 C C . LEU B 1 26 ? 27.406 26.219 21.562 1 81.06 26 LEU B C 1
ATOM 4309 O O . LEU B 1 26 ? 26.625 26.703 20.75 1 81.06 26 LEU B O 1
ATOM 4313 N N . TYR B 1 27 ? 27.094 25.5 22.5 1 86.94 27 TYR B N 1
ATOM 4314 C CA . TYR B 1 27 ? 25.688 25.109 22.688 1 86.94 27 TYR B CA 1
ATOM 4315 C C . TYR B 1 27 ? 24.844 26.328 23.016 1 86.94 27 TYR B C 1
ATOM 4317 O O . TYR B 1 27 ? 23.719 26.469 22.5 1 86.94 27 TYR B O 1
ATOM 4325 N N . HIS B 1 28 ? 25.375 27.094 23.781 1 85.25 28 HIS B N 1
ATOM 4326 C CA . HIS B 1 28 ? 24.641 28.297 24.172 1 85.25 28 HIS B CA 1
ATOM 4327 C C . HIS B 1 28 ? 24.438 29.219 22.969 1 85.25 28 HIS B C 1
ATOM 4329 O O . HIS B 1 28 ? 23.344 29.766 22.797 1 85.25 28 HIS B O 1
ATOM 4335 N N . ILE B 1 29 ? 25.438 29.359 22.234 1 80.12 29 ILE B N 1
ATOM 4336 C CA . ILE B 1 29 ? 25.344 30.156 21.016 1 80.12 29 ILE B CA 1
ATOM 4337 C C . ILE B 1 29 ? 24.297 29.547 20.078 1 80.12 29 ILE B C 1
ATOM 4339 O O . ILE B 1 29 ? 23.453 30.266 19.531 1 80.12 29 ILE B O 1
ATOM 4343 N N . GLY B 1 30 ? 24.469 28.328 19.953 1 85.06 30 GLY B N 1
ATOM 4344 C CA . GLY B 1 30 ? 23.516 27.641 19.109 1 85.06 30 GLY B CA 1
ATOM 4345 C C . GLY B 1 30 ? 22.078 27.797 19.578 1 85.06 30 GLY B C 1
ATOM 4346 O O . GLY B 1 30 ? 21.172 28 18.766 1 85.06 30 GLY B O 1
ATOM 4347 N N . SER B 1 31 ? 21.906 27.781 20.797 1 86.75 31 SER B N 1
ATOM 4348 C CA . SER B 1 31 ? 20.578 27.906 21.375 1 86.75 31 SER B CA 1
ATOM 4349 C C . SER B 1 31 ? 20 29.297 21.125 1 86.75 31 SER B C 1
ATOM 4351 O O . SER B 1 31 ? 18.812 29.453 20.859 1 86.75 31 SER B O 1
ATOM 4353 N N . LEU B 1 32 ? 20.812 30.219 21.219 1 84.19 32 LEU B N 1
ATOM 4354 C CA . LEU B 1 32 ? 20.391 31.594 20.969 1 84.19 32 LEU B CA 1
ATOM 4355 C C . LEU B 1 32 ? 20 31.781 19.5 1 84.19 32 LEU B C 1
ATOM 4357 O O . LEU B 1 32 ? 19 32.406 19.188 1 84.19 32 LEU B O 1
ATOM 4361 N N . LEU B 1 33 ? 20.828 31.234 18.719 1 80.69 33 LEU B N 1
ATOM 4362 C CA . LEU B 1 33 ? 20.547 31.328 17.297 1 80.69 33 LEU B CA 1
ATOM 4363 C C . LEU B 1 33 ? 19.25 30.625 16.938 1 80.69 33 LEU B C 1
ATOM 4365 O O . LEU B 1 33 ? 18.469 31.125 16.109 1 80.69 33 LEU B O 1
ATOM 4369 N N . ALA B 1 34 ? 19.031 29.578 17.547 1 84.31 34 ALA B N 1
ATOM 4370 C CA . ALA B 1 34 ? 17.812 28.797 17.297 1 84.31 34 ALA B CA 1
ATOM 4371 C C . ALA B 1 34 ? 16.578 29.578 17.734 1 84.31 34 ALA B C 1
ATOM 4373 O O . ALA B 1 34 ? 15.562 29.594 17.031 1 84.31 34 ALA B O 1
ATOM 4374 N N . SER B 1 35 ? 16.672 30.188 18.797 1 82.25 35 SER B N 1
ATOM 4375 C CA . SER B 1 35 ? 15.539 30.938 19.344 1 82.25 35 SER B CA 1
ATOM 4376 C C . SER B 1 35 ? 15.266 32.188 18.516 1 82.25 35 SER B C 1
ATOM 4378 O O . SER B 1 35 ? 14.109 32.562 18.297 1 82.25 35 SER B O 1
ATOM 4380 N N . GLU B 1 36 ? 16.234 32.781 18.141 1 77.44 36 GLU B N 1
ATOM 4381 C CA . GLU B 1 36 ? 16.094 34 17.328 1 77.44 36 GLU B CA 1
ATOM 4382 C C . GLU B 1 36 ? 15.414 33.719 16 1 77.44 36 GLU B C 1
ATOM 4384 O O . GLU B 1 36 ? 14.664 34.531 15.484 1 77.44 36 GLU B O 1
ATOM 4389 N N . SER B 1 37 ? 15.742 32.688 15.492 1 77.62 37 SER B N 1
ATOM 4390 C CA . SER B 1 37 ? 15.156 32.312 14.211 1 77.62 37 SER B CA 1
ATOM 4391 C C . SER B 1 37 ? 13.641 32.188 14.312 1 77.62 37 SER B C 1
ATOM 4393 O O . SER B 1 37 ? 12.914 32.625 13.43 1 77.62 37 SER B O 1
ATOM 4395 N N . ILE B 1 38 ? 13.164 31.719 15.367 1 79 38 ILE B N 1
ATOM 4396 C CA . ILE B 1 38 ? 11.727 31.547 15.578 1 79 38 ILE B CA 1
ATOM 4397 C C . ILE B 1 38 ? 11.07 32.938 15.711 1 79 38 ILE B C 1
ATOM 4399 O O . ILE B 1 38 ? 10.047 33.188 15.078 1 79 38 ILE B O 1
ATOM 4403 N N . THR B 1 39 ? 11.688 33.656 16.469 1 76.88 39 THR B N 1
ATOM 4404 C CA . THR B 1 39 ? 11.125 35 16.75 1 76.88 39 THR B CA 1
ATOM 4405 C C . THR B 1 39 ? 11.055 35.844 15.484 1 76.88 39 THR B C 1
ATOM 4407 O O . THR B 1 39 ? 10.07 36.531 15.258 1 76.88 39 THR B O 1
ATOM 4410 N N . GLU B 1 40 ? 12.055 35.719 14.742 1 73.88 40 GLU B N 1
ATOM 4411 C CA . GLU B 1 40 ? 12.109 36.469 13.492 1 73.88 40 GLU B CA 1
ATOM 4412 C C . GLU B 1 40 ? 10.992 36.031 12.547 1 73.88 40 GLU B C 1
ATOM 4414 O O . GLU B 1 40 ? 10.328 36.875 11.945 1 73.88 40 GLU B O 1
ATOM 4419 N N . HIS B 1 41 ? 10.75 34.812 12.484 1 76.62 41 HIS B N 1
ATOM 4420 C CA . HIS B 1 41 ? 9.766 34.312 11.531 1 76.62 41 HIS B CA 1
ATOM 4421 C C . HIS B 1 41 ? 8.344 34.531 12.047 1 76.62 41 HIS B C 1
ATOM 4423 O O . HIS B 1 41 ? 7.43 34.781 11.266 1 76.62 41 HIS B O 1
ATOM 4429 N N . GLU B 1 42 ? 8.219 34.406 13.258 1 73.38 42 GLU B N 1
ATOM 4430 C CA . GLU B 1 42 ? 6.902 34.688 13.828 1 73.38 42 GLU B CA 1
ATOM 4431 C C . GLU B 1 42 ? 6.508 36.156 13.617 1 73.38 42 GLU B C 1
ATOM 4433 O O . GLU B 1 42 ? 5.352 36.438 13.305 1 73.38 42 GLU B O 1
ATOM 4438 N N . HIS B 1 43 ? 7.492 36.906 13.695 1 68.19 43 HIS B N 1
ATOM 4439 C CA . HIS B 1 43 ? 7.25 38.312 13.461 1 68.19 43 HIS B CA 1
ATOM 4440 C C . HIS B 1 43 ? 6.91 38.594 12 1 68.19 43 HIS B C 1
ATOM 4442 O O . HIS B 1 43 ? 6.09 39.469 11.695 1 68.19 43 HIS B O 1
ATOM 4448 N N . GLN B 1 44 ? 7.523 37.938 11.211 1 66.69 44 GLN B N 1
ATOM 4449 C CA . GLN B 1 44 ? 7.281 38.094 9.781 1 66.69 44 GLN B CA 1
ATOM 4450 C C . GLN B 1 44 ? 5.859 37.688 9.422 1 66.69 44 GLN B C 1
ATOM 4452 O O . GLN B 1 44 ? 5.207 38.344 8.602 1 66.69 44 GLN B O 1
ATOM 4457 N N . ILE B 1 45 ? 5.457 36.656 9.961 1 66 45 ILE B N 1
ATOM 4458 C CA . ILE B 1 45 ? 4.105 36.188 9.703 1 66 45 ILE B CA 1
ATOM 4459 C C . ILE B 1 45 ? 3.092 37.219 10.211 1 66 45 ILE B C 1
ATOM 4461 O O . ILE B 1 45 ? 2.094 37.5 9.539 1 66 45 ILE B O 1
ATOM 4465 N N . ASP B 1 46 ? 3.42 37.75 11.281 1 61.88 46 ASP B N 1
ATOM 4466 C CA . ASP B 1 46 ? 2.508 38.719 11.891 1 61.88 46 ASP B CA 1
ATOM 4467 C C . ASP B 1 46 ? 2.469 40.031 11.086 1 61.88 46 ASP B C 1
ATOM 4469 O O . ASP B 1 46 ? 1.418 40.656 10.977 1 61.88 46 ASP B O 1
ATOM 4473 N N . SER B 1 47 ? 3.688 40.375 10.641 1 54.31 47 SER B N 1
ATOM 4474 C CA . SER B 1 47 ? 3.764 41.656 9.953 1 54.31 47 SER B CA 1
ATOM 4475 C C . SER B 1 47 ? 3.428 41.531 8.477 1 54.31 47 SER B C 1
ATOM 4477 O O . SER B 1 47 ? 3.359 42.531 7.75 1 54.31 47 SER B O 1
ATOM 4479 N N . ASN B 1 48 ? 2.809 40.344 8.109 1 52.84 48 ASN B N 1
ATOM 4480 C CA . ASN B 1 48 ? 2.551 40.125 6.691 1 52.84 48 ASN B CA 1
ATOM 4481 C C . ASN B 1 48 ? 3.664 40.688 5.812 1 52.84 48 ASN B C 1
ATOM 4483 O O . ASN B 1 48 ? 3.408 41.125 4.699 1 52.84 48 ASN B O 1
ATOM 4487 N N . SER B 1 49 ? 4.754 41.062 6.391 1 44.75 49 SER B N 1
ATOM 4488 C CA . SER B 1 49 ? 5.84 41.688 5.648 1 44.75 49 SER B CA 1
ATOM 4489 C C . SER B 1 49 ? 6.691 40.656 4.926 1 44.75 49 SER B C 1
ATOM 4491 O O . SER B 1 49 ? 6.992 39.594 5.48 1 44.75 49 SER B O 1
ATOM 4493 N N . SER B 1 50 ? 6.535 40.531 3.707 1 43.5 50 SER B N 1
ATOM 4494 C CA . SER B 1 50 ? 7.363 39.75 2.801 1 43.5 50 SER B CA 1
ATOM 4495 C C . SER B 1 50 ? 8.844 39.969 3.053 1 43.5 50 SER B C 1
ATOM 4497 O O . SER B 1 50 ? 9.547 40.531 2.193 1 43.5 50 SER B O 1
ATOM 4499 N N . CYS B 1 51 ? 9.273 40.5 4.039 1 38.19 51 CYS B N 1
ATOM 4500 C CA . CYS B 1 51 ? 10.688 40.844 3.979 1 38.19 51 CYS B CA 1
ATOM 4501 C C . CYS B 1 51 ? 11.547 39.594 3.717 1 38.19 51 CYS B C 1
ATOM 4503 O O . CYS B 1 51 ? 11.711 38.75 4.598 1 38.19 51 CYS B O 1
ATOM 4505 N N . ASP B 1 52 ? 11.758 39.156 2.65 1 43.81 52 ASP B N 1
ATOM 4506 C CA . ASP B 1 52 ? 12.586 38.125 2.018 1 43.81 52 ASP B CA 1
ATOM 4507 C C . ASP B 1 52 ? 13.977 38.094 2.643 1 43.81 52 ASP B C 1
ATOM 4509 O O . ASP B 1 52 ? 14.578 37 2.762 1 43.81 52 ASP B O 1
ATOM 4513 N N . CYS B 1 53 ? 14.734 39.312 2.709 1 39.03 53 CYS B N 1
ATOM 4514 C CA . CYS B 1 53 ? 16.172 39.469 2.684 1 39.03 53 CYS B CA 1
ATOM 4515 C C . CYS B 1 53 ? 16.812 38.938 3.963 1 39.03 53 CYS B C 1
ATOM 4517 O O . CYS B 1 53 ? 17.984 38.562 3.965 1 39.03 53 CYS B O 1
ATOM 4519 N N . CYS B 1 54 ? 16.297 39.344 5.121 1 42.03 54 CYS B N 1
ATOM 4520 C CA . CYS B 1 54 ? 17.078 39.281 6.355 1 42.03 54 CYS B CA 1
ATOM 4521 C C . CYS B 1 54 ? 16.891 37.906 7.027 1 42.03 54 CYS B C 1
ATOM 4523 O O . CYS B 1 54 ? 17.484 37.656 8.062 1 42.03 54 CYS B O 1
ATOM 4525 N N . MET B 1 55 ? 15.883 37.062 6.746 1 49.59 55 MET B N 1
ATOM 4526 C CA . MET B 1 55 ? 15.141 36.125 7.582 1 49.59 55 MET B CA 1
ATOM 4527 C C . MET B 1 55 ? 15.953 34.844 7.812 1 49.59 55 MET B C 1
ATOM 4529 O O . MET B 1 55 ? 15.617 34.031 8.68 1 49.59 55 MET B O 1
ATOM 4533 N N . ASP B 1 56 ? 17.219 34.688 7.203 1 60.78 56 ASP B N 1
ATOM 4534 C CA . ASP B 1 56 ? 17.719 33.312 7.355 1 60.78 56 ASP B CA 1
ATOM 4535 C C . ASP B 1 56 ? 19.188 33.312 7.777 1 60.78 56 ASP B C 1
ATOM 4537 O O . ASP B 1 56 ? 19.875 32.312 7.594 1 60.78 56 ASP B O 1
ATOM 4541 N N . LYS B 1 57 ? 19.406 34.531 8.453 1 65.19 57 LYS B N 1
ATOM 4542 C CA . LYS B 1 57 ? 20.828 34.625 8.797 1 65.19 57 LYS B CA 1
ATOM 4543 C C . LYS B 1 57 ? 21.172 33.719 9.977 1 65.19 57 LYS B C 1
ATOM 4545 O O . LYS B 1 57 ? 22.203 33.062 9.984 1 65.19 57 LYS B O 1
ATOM 4550 N N . SER B 1 58 ? 20.219 33.812 10.961 1 74.94 58 SER B N 1
ATOM 4551 C CA . SER B 1 58 ? 20.484 33 12.141 1 74.94 58 SER B CA 1
ATOM 4552 C C . SER B 1 58 ? 20.484 31.516 11.805 1 74.94 58 SER B C 1
ATOM 4554 O O . SER B 1 58 ? 21.328 30.766 12.289 1 74.94 58 SER B O 1
ATOM 4556 N N . SER B 1 59 ? 19.609 31.219 11.008 1 78.38 59 SER B N 1
ATOM 4557 C CA . SER B 1 59 ? 19.531 29.812 10.625 1 78.38 59 SER B CA 1
ATOM 4558 C C . SER B 1 59 ? 20.766 29.406 9.828 1 78.38 59 SER B C 1
ATOM 4560 O O . SER B 1 59 ? 21.281 28.297 10.023 1 78.38 59 SER B O 1
ATOM 4562 N N . ALA B 1 60 ? 21.109 30.281 8.984 1 78.88 60 ALA B N 1
ATOM 4563 C CA . ALA B 1 60 ? 22.297 30 8.18 1 78.88 60 ALA B CA 1
ATOM 4564 C C . ALA B 1 60 ? 23.531 29.922 9.055 1 78.88 60 ALA B C 1
ATOM 4566 O O . ALA B 1 60 ? 24.406 29.078 8.828 1 78.88 60 ALA B O 1
ATOM 4567 N N . SER B 1 61 ? 23.594 30.781 9.969 1 79.88 61 SER B N 1
ATOM 4568 C CA . SER B 1 61 ? 24.734 30.781 10.898 1 79.88 61 SER B CA 1
ATOM 4569 C C . SER B 1 61 ? 24.75 29.516 11.734 1 79.88 61 SER B C 1
ATOM 4571 O O . SER B 1 61 ? 25.812 28.922 11.961 1 79.88 61 SER B O 1
ATOM 4573 N N . LEU B 1 62 ? 23.641 29.203 12.203 1 85.31 62 LEU B N 1
ATOM 4574 C CA . LEU B 1 62 ? 23.562 27.984 13 1 85.31 62 LEU B CA 1
ATOM 4575 C C . LEU B 1 62 ? 23.969 26.766 12.172 1 85.31 62 LEU B C 1
ATOM 4577 O O . LEU B 1 62 ? 24.672 25.891 12.672 1 85.31 62 LEU B O 1
ATOM 4581 N N . TYR B 1 63 ? 23.531 26.75 10.992 1 85 63 TYR B N 1
ATOM 4582 C CA . TYR B 1 63 ? 23.875 25.641 10.094 1 85 63 TYR B CA 1
ATOM 4583 C C . TYR B 1 63 ? 25.375 25.562 9.883 1 85 63 TYR B C 1
ATOM 4585 O O . TYR B 1 63 ? 25.969 24.484 10 1 85 63 TYR B O 1
ATOM 4593 N N . LYS B 1 64 ? 25.938 26.641 9.617 1 81.56 64 LYS B N 1
ATOM 4594 C CA . LYS B 1 64 ? 27.375 26.688 9.383 1 81.56 64 LYS B CA 1
ATOM 4595 C C . LYS B 1 64 ? 28.156 26.266 10.625 1 81.56 64 LYS B C 1
ATOM 4597 O O . LYS B 1 64 ? 29.125 25.516 10.531 1 81.56 64 LYS B O 1
ATOM 4602 N N . LEU B 1 65 ? 27.688 26.781 11.656 1 82.31 65 LEU B N 1
ATOM 4603 C CA . LEU B 1 65 ? 28.344 26.438 12.922 1 82.31 65 LEU B CA 1
ATOM 4604 C C . LEU B 1 65 ? 28.219 24.953 13.219 1 82.31 65 LEU B C 1
ATOM 4606 O O . LEU B 1 65 ? 29.141 24.344 13.75 1 82.31 65 LEU B O 1
ATOM 4610 N N . THR B 1 66 ? 27.125 24.391 12.945 1 86.94 66 THR B N 1
ATOM 4611 C CA . THR B 1 66 ? 26.828 22.984 13.234 1 86.94 66 THR B CA 1
ATOM 4612 C C . THR B 1 66 ? 27.766 22.062 12.461 1 86.94 66 THR B C 1
ATOM 4614 O O . THR B 1 66 ? 28.281 21.094 13.008 1 86.94 66 THR B O 1
ATOM 4617 N N . TYR B 1 67 ? 28.047 22.406 11.25 1 84.88 67 TYR B N 1
ATOM 4618 C CA . TYR B 1 67 ? 28.75 21.453 10.406 1 84.88 67 TYR B CA 1
ATOM 4619 C C . TYR B 1 67 ? 30.188 21.891 10.172 1 84.88 67 TYR B C 1
ATOM 4621 O O . TYR B 1 67 ? 30.812 21.531 9.164 1 84.88 67 TYR B O 1
ATOM 4629 N N . THR B 1 68 ? 30.688 22.625 11.062 1 78.75 68 THR B N 1
ATOM 4630 C CA . THR B 1 68 ? 32.094 23.031 11.055 1 78.75 68 THR B CA 1
ATOM 4631 C C . THR B 1 68 ? 33 21.859 11.453 1 78.75 68 THR B C 1
ATOM 4633 O O . THR B 1 68 ? 34.094 21.719 10.93 1 78.75 68 THR B O 1
ATOM 4636 N N . SER B 1 69 ? 32.469 21.094 12.391 1 79.75 69 SER B N 1
ATOM 4637 C CA . SER B 1 69 ? 33.25 19.938 12.859 1 79.75 69 SER B CA 1
ATOM 4638 C C . SER B 1 69 ? 32.312 18.828 13.359 1 79.75 69 SER B C 1
ATOM 4640 O O . SER B 1 69 ? 31.094 19.047 13.492 1 79.75 69 SER B O 1
ATOM 4642 N N . LYS B 1 70 ? 32.875 17.734 13.648 1 83.88 70 LYS B N 1
ATOM 4643 C CA . LYS B 1 70 ? 32.125 16.625 14.172 1 83.88 70 LYS B CA 1
ATOM 4644 C C . LYS B 1 70 ? 31.594 16.922 15.578 1 83.88 70 LYS B C 1
ATOM 4646 O O . LYS B 1 70 ? 30.484 16.531 15.938 1 83.88 70 LYS B O 1
ATOM 4651 N N . ALA B 1 71 ? 32.406 17.547 16.25 1 80.62 71 ALA B N 1
ATOM 4652 C CA . ALA B 1 71 ? 32.031 17.875 17.625 1 80.62 71 ALA B CA 1
ATOM 4653 C C . ALA B 1 71 ? 30.859 18.844 17.672 1 80.62 71 ALA B C 1
ATOM 4655 O O . ALA B 1 71 ? 29.938 18.688 18.469 1 80.62 71 ALA B O 1
ATOM 4656 N N . THR B 1 72 ? 30.969 19.828 16.844 1 86.25 72 THR B N 1
ATOM 4657 C CA . THR B 1 72 ? 29.875 20.797 16.812 1 86.25 72 THR B CA 1
ATOM 4658 C C . THR B 1 72 ? 28.594 20.156 16.281 1 86.25 72 THR B C 1
ATOM 4660 O O . THR B 1 72 ? 27.5 20.5 16.719 1 86.25 72 THR B O 1
ATOM 4663 N N . ARG B 1 73 ? 28.75 19.266 15.391 1 89.12 73 ARG B N 1
ATOM 4664 C CA . ARG B 1 73 ? 27.594 18.578 14.844 1 89.12 73 ARG B CA 1
ATOM 4665 C C . ARG B 1 73 ? 26.875 17.766 15.93 1 89.12 73 ARG B C 1
ATOM 4667 O O . ARG B 1 73 ? 25.656 17.844 16.047 1 89.12 73 ARG B O 1
ATOM 4674 N N . ASP B 1 74 ? 27.594 17.172 16.688 1 87.12 74 ASP B N 1
ATOM 4675 C CA . ASP B 1 74 ? 27 16.328 17.719 1 87.12 74 ASP B CA 1
ATOM 4676 C C . ASP B 1 74 ? 26.234 17.141 18.75 1 87.12 74 ASP B C 1
ATOM 4678 O O . ASP B 1 74 ? 25.203 16.719 19.25 1 87.12 74 ASP B O 1
ATOM 4682 N N . VAL B 1 75 ? 26.75 18.328 18.906 1 86.94 75 VAL B N 1
ATOM 4683 C CA . VAL B 1 75 ? 26.188 19.141 19.984 1 86.94 75 VAL B CA 1
ATOM 4684 C C . VAL B 1 75 ? 25.062 20.016 19.438 1 86.94 75 VAL B C 1
ATOM 4686 O O . VAL B 1 75 ? 24.062 20.25 20.109 1 86.94 75 VAL B O 1
ATOM 4689 N N . LEU B 1 76 ? 25.234 20.438 18.203 1 90.5 76 LEU B N 1
ATOM 4690 C CA . LEU B 1 76 ? 24.344 21.5 17.734 1 90.5 76 LEU B CA 1
ATOM 4691 C C . LEU B 1 76 ? 23.281 20.938 16.797 1 90.5 76 LEU B C 1
ATOM 4693 O O . LEU B 1 76 ? 22.266 21.594 16.547 1 90.5 76 LEU B O 1
ATOM 4697 N N . GLU B 1 77 ? 23.406 19.781 16.344 1 91.44 77 GLU B N 1
ATOM 4698 C CA . GLU B 1 77 ? 22.453 19.219 15.383 1 91.44 77 GLU B CA 1
ATOM 4699 C C . GLU B 1 77 ? 21.047 19.125 15.977 1 91.44 77 GLU B C 1
ATOM 4701 O O . GLU B 1 77 ? 20.062 19.438 15.305 1 91.44 77 GLU B O 1
ATOM 4706 N N . PRO B 1 78 ? 20.938 18.703 17.172 1 91.94 78 PRO B N 1
ATOM 4707 C CA . PRO B 1 78 ? 19.609 18.703 17.766 1 91.94 78 PRO B CA 1
ATOM 4708 C C . PRO B 1 78 ? 18.969 20.078 17.797 1 91.94 78 PRO B C 1
ATOM 4710 O O . PRO B 1 78 ? 17.75 20.219 17.594 1 91.94 78 PRO B O 1
ATOM 4713 N N . LEU B 1 79 ? 19.797 21.062 17.969 1 90.5 79 LEU B N 1
ATOM 4714 C CA . LEU B 1 79 ? 19.281 22.438 17.984 1 90.5 79 LEU B CA 1
ATOM 4715 C C . LEU B 1 79 ? 18.906 22.891 16.578 1 90.5 79 LEU B C 1
ATOM 4717 O O . LEU B 1 79 ? 17.938 23.641 16.406 1 90.5 79 LEU B O 1
ATOM 4721 N N . LEU B 1 80 ? 19.672 22.438 15.695 1 90 80 LEU B N 1
ATOM 4722 C CA . LEU B 1 80 ? 19.438 22.797 14.305 1 90 80 LEU B CA 1
ATOM 4723 C C . LEU B 1 80 ? 18.078 22.281 13.828 1 90 80 LEU B C 1
ATOM 4725 O O . LEU B 1 80 ? 17.375 22.984 13.094 1 90 80 LEU B O 1
ATOM 4729 N N . TYR B 1 81 ? 17.719 21.125 14.266 1 93.69 81 TYR B N 1
ATOM 4730 C CA . TYR B 1 81 ? 16.5 20.484 13.766 1 93.69 81 TYR B CA 1
ATOM 4731 C C . TYR B 1 81 ? 15.359 20.656 14.758 1 93.69 81 TYR B C 1
ATOM 4733 O O . TYR B 1 81 ? 14.242 20.188 14.508 1 93.69 81 TYR B O 1
ATOM 4741 N N . ARG B 1 82 ? 15.602 21.297 15.766 1 93.75 82 ARG B N 1
ATOM 4742 C CA . ARG B 1 82 ? 14.57 21.5 16.781 1 93.75 82 ARG B CA 1
ATOM 4743 C C . ARG B 1 82 ? 13.422 22.328 16.234 1 93.75 82 ARG B C 1
ATOM 4745 O O . ARG B 1 82 ? 12.258 22.078 16.547 1 93.75 82 ARG B O 1
ATOM 4752 N N . ASN B 1 83 ? 13.844 23.328 15.469 1 92.44 83 ASN B N 1
ATOM 4753 C CA . ASN B 1 83 ? 12.875 24.219 14.844 1 92.44 83 ASN B CA 1
ATOM 4754 C C . ASN B 1 83 ? 12.914 24.125 13.328 1 92.44 83 ASN B C 1
ATOM 4756 O O . ASN B 1 83 ? 13.875 24.578 12.695 1 92.44 83 ASN B O 1
ATOM 4760 N N . LEU B 1 84 ? 11.867 23.531 12.758 1 94.19 84 LEU B N 1
ATOM 4761 C CA . LEU B 1 84 ? 11.766 23.484 11.305 1 94.19 84 LEU B CA 1
ATOM 4762 C C . LEU B 1 84 ? 10.961 24.656 10.766 1 94.19 84 LEU B C 1
ATOM 4764 O O . LEU B 1 84 ? 9.758 24.766 11.008 1 94.19 84 LEU B O 1
ATOM 4768 N N . ILE B 1 85 ? 11.672 25.531 10.133 1 91.62 85 ILE B N 1
ATOM 4769 C CA . ILE B 1 85 ? 11.031 26.672 9.508 1 91.62 85 ILE B CA 1
ATOM 4770 C C . ILE B 1 85 ? 10.992 26.484 7.992 1 91.62 85 ILE B C 1
ATOM 4772 O O . ILE B 1 85 ? 12.031 26.516 7.332 1 91.62 85 ILE B O 1
ATOM 4776 N N . LEU B 1 86 ? 9.781 26.297 7.418 1 93.31 86 LEU B N 1
ATOM 4777 C CA . LEU B 1 86 ? 9.594 26.031 5.996 1 93.31 86 LEU B CA 1
ATOM 4778 C C . LEU B 1 86 ? 8.984 27.234 5.285 1 93.31 86 LEU B C 1
ATOM 4780 O O . LEU B 1 86 ? 7.785 27.5 5.418 1 93.31 86 LEU B O 1
ATOM 4784 N N . THR B 1 87 ? 9.766 27.875 4.484 1 89.5 87 THR B N 1
ATOM 4785 C CA . THR B 1 87 ? 9.32 29.109 3.857 1 89.5 87 THR B CA 1
ATOM 4786 C C . THR B 1 87 ? 9.188 28.938 2.346 1 89.5 87 THR B C 1
ATOM 4788 O O . THR B 1 87 ? 8.453 29.672 1.691 1 89.5 87 THR B O 1
ATOM 4791 N N . THR B 1 88 ? 9.914 28 1.851 1 91.75 88 THR B N 1
ATOM 4792 C CA . THR B 1 88 ? 9.891 27.734 0.417 1 91.75 88 THR B CA 1
ATOM 4793 C C . THR B 1 88 ? 9.648 26.266 0.145 1 91.75 88 THR B C 1
ATOM 4795 O O . THR B 1 88 ? 9.875 25.422 1.018 1 91.75 88 THR B O 1
ATOM 4798 N N . PRO B 1 89 ? 9.203 25.984 -1.072 1 95.19 89 PRO B N 1
ATOM 4799 C CA . PRO B 1 89 ? 9.055 24.578 -1.445 1 95.19 89 PRO B CA 1
ATOM 4800 C C . PRO B 1 89 ? 10.375 23.812 -1.378 1 95.19 89 PRO B C 1
ATOM 4802 O O . PRO B 1 89 ? 10.383 22.609 -1.075 1 95.19 89 PRO B O 1
ATOM 4805 N N . GLN B 1 90 ? 11.453 24.469 -1.609 1 95.62 90 GLN B N 1
ATOM 4806 C CA . GLN B 1 90 ? 12.773 23.844 -1.521 1 95.62 90 GLN B CA 1
ATOM 4807 C C . GLN B 1 90 ? 13.078 23.406 -0.092 1 95.62 90 GLN B C 1
ATOM 4809 O O . GLN B 1 90 ? 13.656 22.344 0.126 1 95.62 90 GLN B O 1
ATOM 4814 N N . ASP B 1 91 ? 12.656 24.266 0.822 1 93.94 91 ASP B N 1
ATOM 4815 C CA . ASP B 1 91 ? 12.82 23.891 2.223 1 93.94 91 ASP B CA 1
ATOM 4816 C C . ASP B 1 91 ? 12.094 22.578 2.535 1 93.94 91 ASP B C 1
ATOM 4818 O O . ASP B 1 91 ? 12.641 21.703 3.195 1 93.94 91 ASP B O 1
ATOM 4822 N N . VAL B 1 92 ? 10.914 22.547 2.018 1 96.75 92 VAL B N 1
ATOM 4823 C CA . VAL B 1 92 ? 10.07 21.375 2.258 1 96.75 92 VAL B CA 1
ATOM 4824 C C . VAL B 1 92 ? 10.734 20.125 1.673 1 96.75 92 VAL B C 1
ATOM 4826 O O . VAL B 1 92 ? 10.828 19.094 2.342 1 96.75 92 VAL B O 1
ATOM 4829 N N . THR B 1 93 ? 11.203 20.219 0.478 1 97.94 93 THR B N 1
ATOM 4830 C CA . THR B 1 93 ? 11.859 19.109 -0.209 1 97.94 93 THR B CA 1
ATOM 4831 C C . THR B 1 93 ? 13.117 18.688 0.536 1 97.94 93 THR B C 1
ATOM 4833 O O . THR B 1 93 ? 13.32 17.484 0.778 1 97.94 93 THR B O 1
ATOM 4836 N N . ASN B 1 94 ? 13.875 19.625 0.976 1 96.56 94 ASN B N 1
ATOM 4837 C CA . ASN B 1 94 ? 15.133 19.328 1.667 1 96.56 94 ASN B CA 1
ATOM 4838 C C . ASN B 1 94 ? 14.883 18.656 3.016 1 96.56 94 ASN B C 1
ATOM 4840 O O . ASN B 1 94 ? 15.547 17.672 3.355 1 96.56 94 ASN B O 1
ATOM 4844 N N . ILE B 1 95 ? 13.992 19.203 3.734 1 97.38 95 ILE B N 1
ATOM 4845 C CA . ILE B 1 95 ? 13.734 18.672 5.07 1 97.38 95 ILE B CA 1
ATOM 4846 C C . ILE B 1 95 ? 13.172 17.25 4.965 1 97.38 95 ILE B C 1
ATOM 4848 O O . ILE B 1 95 ? 13.531 16.375 5.746 1 97.38 95 ILE B O 1
ATOM 4852 N N . PHE B 1 96 ? 12.281 17.078 4.016 1 98.25 96 PHE B N 1
ATOM 4853 C CA . PHE B 1 96 ? 11.742 15.742 3.812 1 98.25 96 PHE B CA 1
ATOM 4854 C C . PHE B 1 96 ? 12.867 14.734 3.582 1 98.25 96 PHE B C 1
ATOM 4856 O O . PHE B 1 96 ? 12.914 13.688 4.227 1 98.25 96 PHE B O 1
ATOM 4863 N N . ILE B 1 97 ? 13.711 15.055 2.664 1 98.25 97 ILE B N 1
ATOM 4864 C CA . ILE B 1 97 ? 14.805 14.156 2.303 1 98.25 97 ILE B CA 1
ATOM 4865 C C . ILE B 1 97 ? 15.68 13.883 3.525 1 98.25 97 ILE B C 1
ATOM 4867 O O . ILE B 1 97 ? 16.047 12.742 3.795 1 98.25 97 ILE B O 1
ATOM 4871 N N . ASN B 1 98 ? 15.961 14.922 4.301 1 96.69 98 ASN B N 1
ATOM 4872 C CA . ASN B 1 98 ? 16.766 14.766 5.504 1 96.69 98 ASN B CA 1
ATOM 4873 C C . ASN B 1 98 ? 16.125 13.797 6.496 1 96.69 98 ASN B C 1
ATOM 4875 O O . ASN B 1 98 ? 16.797 12.922 7.035 1 96.69 98 ASN B O 1
ATOM 4879 N N . LEU B 1 99 ? 14.852 13.953 6.664 1 97.81 99 LEU B N 1
ATOM 4880 C CA . LEU B 1 99 ? 14.164 13.156 7.672 1 97.81 99 LEU B CA 1
ATOM 4881 C C . LEU B 1 99 ? 14.031 11.711 7.219 1 97.81 99 LEU B C 1
ATOM 4883 O O . LEU B 1 99 ? 13.992 10.797 8.047 1 97.81 99 LEU B O 1
ATOM 4887 N N . ILE B 1 100 ? 13.922 11.531 5.941 1 97.62 100 ILE B N 1
ATOM 4888 C CA . ILE B 1 100 ? 13.766 10.18 5.41 1 97.62 100 ILE B CA 1
ATOM 4889 C C . ILE B 1 100 ? 15.109 9.453 5.438 1 97.62 100 ILE B C 1
ATOM 4891 O O . ILE B 1 100 ? 15.172 8.258 5.734 1 97.62 100 ILE B O 1
ATOM 4895 N N . GLN B 1 101 ? 16.156 10.109 5.137 1 96.44 101 GLN B N 1
ATOM 4896 C CA . GLN B 1 101 ? 17.469 9.492 5.02 1 96.44 101 GLN B CA 1
ATOM 4897 C C . GLN B 1 101 ? 18.141 9.383 6.379 1 96.44 101 GLN B C 1
ATOM 4899 O O . GLN B 1 101 ? 18.969 8.484 6.602 1 96.44 101 GLN B O 1
ATOM 4904 N N . ARG B 1 102 ? 17.859 10.305 7.281 1 96.19 102 ARG B N 1
ATOM 4905 C CA . ARG B 1 102 ? 18.422 10.328 8.625 1 96.19 102 ARG B CA 1
ATOM 4906 C C . ARG B 1 102 ? 17.328 10.32 9.688 1 96.19 102 ARG B C 1
ATOM 4908 O O . ARG B 1 102 ? 17.078 11.336 10.328 1 96.19 102 ARG B O 1
ATOM 4915 N N . PRO B 1 103 ? 16.828 9.094 9.938 1 96.38 103 PRO B N 1
ATOM 4916 C CA . PRO B 1 103 ? 15.695 8.984 10.859 1 96.38 103 PRO B CA 1
ATOM 4917 C C . PRO B 1 103 ? 16.016 9.469 12.266 1 96.38 103 PRO B C 1
ATOM 4919 O O . PRO B 1 103 ? 15.117 9.836 13.023 1 96.38 103 PRO B O 1
ATOM 4922 N N . GLU B 1 104 ? 17.281 9.547 12.672 1 94.81 104 GLU B N 1
ATOM 4923 C CA . GLU B 1 104 ? 17.672 9.977 14.016 1 94.81 104 GLU B CA 1
ATOM 4924 C C . GLU B 1 104 ? 17.344 11.453 14.234 1 94.81 104 GLU B C 1
ATOM 4926 O O . GLU B 1 104 ? 17.234 11.906 15.375 1 94.81 104 GLU B O 1
ATOM 4931 N N . LEU B 1 105 ? 17.188 12.219 13.156 1 95.88 105 LEU B N 1
ATOM 4932 C CA . LEU B 1 105 ? 16.891 13.648 13.258 1 95.88 105 LEU B CA 1
ATOM 4933 C C . LEU B 1 105 ? 15.445 13.875 13.703 1 95.88 105 LEU B C 1
ATOM 4935 O O . LEU B 1 105 ? 15.117 14.945 14.227 1 95.88 105 LEU B O 1
ATOM 4939 N N . ARG B 1 106 ? 14.586 12.922 13.453 1 97.44 106 ARG B N 1
ATOM 4940 C CA . ARG B 1 106 ? 13.148 13.055 13.672 1 97.44 106 ARG B CA 1
ATOM 4941 C C . ARG B 1 106 ? 12.836 13.367 15.133 1 97.44 106 ARG B C 1
ATOM 4943 O O . ARG B 1 106 ? 11.938 14.156 15.43 1 97.44 106 ARG B O 1
ATOM 4950 N N . GLN B 1 107 ? 13.586 12.859 16 1 95.81 107 GLN B N 1
ATOM 4951 C CA . GLN B 1 107 ? 13.312 12.977 17.422 1 95.81 107 GLN B CA 1
ATOM 4952 C C . GLN B 1 107 ? 13.617 14.391 17.938 1 95.81 107 GLN B C 1
ATOM 4954 O O . GLN B 1 107 ? 13.117 14.805 18.984 1 95.81 107 GLN B O 1
ATOM 4959 N N . HIS B 1 108 ? 14.391 15.094 17.141 1 95.31 108 HIS B N 1
ATOM 4960 C CA . HIS B 1 108 ? 14.828 16.406 17.594 1 95.31 108 HIS B CA 1
ATOM 4961 C C . HIS B 1 108 ? 13.797 17.484 17.25 1 95.31 108 HIS B C 1
ATOM 4963 O O . HIS B 1 108 ? 13.828 18.578 17.812 1 95.31 108 HIS B O 1
ATOM 4969 N N . VAL B 1 109 ? 12.898 17.172 16.359 1 97.06 109 VAL B N 1
ATOM 4970 C CA . VAL B 1 109 ? 11.961 18.188 15.875 1 97.06 109 VAL B CA 1
ATOM 4971 C C . VAL B 1 109 ? 10.906 18.469 16.938 1 97.06 109 VAL B C 1
ATOM 4973 O O . VAL B 1 109 ? 10.203 17.547 17.391 1 97.06 109 VAL B O 1
ATOM 4976 N N . GLN B 1 110 ? 10.766 19.797 17.297 1 96.56 110 GLN B N 1
ATOM 4977 C CA . GLN B 1 110 ? 9.797 20.156 18.344 1 96.56 110 GLN B CA 1
ATOM 4978 C C . GLN B 1 110 ? 8.867 21.266 17.844 1 96.56 110 GLN B C 1
ATOM 4980 O O . GLN B 1 110 ? 7.746 21.406 18.344 1 96.56 110 GLN B O 1
ATOM 4985 N N . TYR B 1 111 ? 9.391 22 17.016 1 95.94 111 TYR B N 1
ATOM 4986 C CA . TYR B 1 111 ? 8.633 23.125 16.484 1 95.94 111 TYR B CA 1
ATOM 4987 C C . TYR B 1 111 ? 8.648 23.125 14.961 1 95.94 111 TYR B C 1
ATOM 4989 O O . TYR B 1 111 ? 9.703 22.984 14.336 1 95.94 111 TYR B O 1
ATOM 4997 N N . ILE B 1 112 ? 7.43 23.266 14.328 1 95.44 112 ILE B N 1
ATOM 4998 C CA . ILE B 1 112 ? 7.32 23.391 12.875 1 95.44 112 ILE B CA 1
ATOM 4999 C C . ILE B 1 112 ? 6.527 24.641 12.523 1 95.44 112 ILE B C 1
ATOM 5001 O O . ILE B 1 112 ? 5.422 24.844 13.031 1 95.44 112 ILE B O 1
ATOM 5005 N N . LEU B 1 113 ? 7.121 25.484 11.844 1 93.31 113 LEU B N 1
ATOM 5006 C CA . LEU B 1 113 ? 6.48 26.641 11.242 1 93.31 113 LEU B CA 1
ATOM 5007 C C . LEU B 1 113 ? 6.52 26.547 9.719 1 93.31 113 LEU B C 1
ATOM 5009 O O . LEU B 1 113 ? 7.598 26.453 9.125 1 93.31 113 LEU B O 1
ATOM 5013 N N . CYS B 1 114 ? 5.301 26.516 9.109 1 91.38 114 CYS B N 1
ATOM 5014 C CA . CYS B 1 114 ? 5.277 26.406 7.652 1 91.38 114 CYS B CA 1
ATOM 5015 C C . CYS B 1 114 ? 4.422 27.516 7.043 1 91.38 114 CYS B C 1
ATOM 5017 O O . CYS B 1 114 ? 3.254 27.672 7.402 1 91.38 114 CYS B O 1
ATOM 5019 N N . TYR B 1 115 ? 4.984 28.297 6.129 1 88.62 115 TYR B N 1
ATOM 5020 C CA . TYR B 1 115 ? 4.227 29.234 5.301 1 88.62 115 TYR B CA 1
ATOM 5021 C C . TYR B 1 115 ? 4.715 29.203 3.857 1 88.62 115 TYR B C 1
ATOM 5023 O O . TYR B 1 115 ? 4.746 30.234 3.182 1 88.62 115 TYR B O 1
ATOM 5031 N N . ALA B 1 116 ? 5.238 28.047 3.486 1 89.62 116 ALA B N 1
ATOM 5032 C CA . ALA B 1 116 ? 5.656 27.812 2.105 1 89.62 116 ALA B CA 1
ATOM 5033 C C . ALA B 1 116 ? 4.453 27.625 1.19 1 89.62 116 ALA B C 1
ATOM 5035 O O . ALA B 1 116 ? 3.506 26.922 1.541 1 89.62 116 ALA B O 1
ATOM 5036 N N . PRO B 1 117 ? 4.5 28.344 0.055 1 89.19 117 PRO B N 1
ATOM 5037 C CA . PRO B 1 117 ? 3.49 27.984 -0.939 1 89.19 117 PRO B CA 1
ATOM 5038 C C . PRO B 1 117 ? 3.705 26.594 -1.52 1 89.19 117 PRO B C 1
ATOM 5040 O O . PRO B 1 117 ? 4.785 26.297 -2.035 1 89.19 117 PRO B O 1
ATOM 5043 N N . LEU B 1 118 ? 2.713 25.766 -1.456 1 89.62 118 LEU B N 1
ATOM 5044 C CA . LEU B 1 118 ? 2.91 24.375 -1.844 1 89.62 118 LEU B CA 1
ATOM 5045 C C . LEU B 1 118 ? 2.184 24.062 -3.148 1 89.62 118 LEU B C 1
ATOM 5047 O O . LEU B 1 118 ? 2.371 23 -3.729 1 89.62 118 LEU B O 1
ATOM 5051 N N . ALA B 1 119 ? 1.369 24.906 -3.559 1 87 119 ALA B N 1
ATOM 5052 C CA . ALA B 1 119 ? 0.598 24.672 -4.777 1 87 119 ALA B CA 1
ATOM 5053 C C . ALA B 1 119 ? 0.341 25.984 -5.527 1 87 119 ALA B C 1
ATOM 5055 O O . ALA B 1 119 ? 0.525 27.062 -4.973 1 87 119 ALA B O 1
ATOM 5056 N N . GLY B 1 120 ? 0.012 25.844 -6.816 1 85.38 120 GLY B N 1
ATOM 5057 C CA . GLY B 1 120 ? -0.348 27 -7.613 1 85.38 120 GLY B CA 1
ATOM 5058 C C . GLY B 1 120 ? 0.537 27.188 -8.828 1 85.38 120 GLY B C 1
ATOM 5059 O O . GLY B 1 120 ? 1.604 26.578 -8.93 1 85.38 120 GLY B O 1
ATOM 5060 N N . PRO B 1 121 ? 0.089 27.984 -9.711 1 86.88 121 PRO B N 1
ATOM 5061 C CA . PRO B 1 121 ? 0.811 28.172 -10.977 1 86.88 121 PRO B CA 1
ATOM 5062 C C . PRO B 1 121 ? 2.223 28.719 -10.773 1 86.88 121 PRO B C 1
ATOM 5064 O O . PRO B 1 121 ? 3.158 28.297 -11.453 1 86.88 121 PRO B O 1
ATOM 5067 N N . ARG B 1 122 ? 2.312 29.656 -9.859 1 87.81 122 ARG B N 1
ATOM 5068 C CA . ARG B 1 122 ? 3.619 30.25 -9.594 1 87.81 122 ARG B CA 1
ATOM 5069 C C . ARG B 1 122 ? 4.598 29.203 -9.07 1 87.81 122 ARG B C 1
ATOM 5071 O O . ARG B 1 122 ? 5.762 29.188 -9.477 1 87.81 122 ARG B O 1
ATOM 5078 N N . VAL B 1 123 ? 4.145 28.375 -8.242 1 91.31 123 VAL B N 1
ATOM 5079 C CA . VAL B 1 123 ? 4.969 27.312 -7.668 1 91.31 123 VAL B CA 1
ATOM 5080 C C . VAL B 1 123 ? 5.395 26.344 -8.758 1 91.31 123 VAL B C 1
ATOM 5082 O O . VAL B 1 123 ? 6.562 25.953 -8.836 1 91.31 123 VAL B O 1
ATOM 5085 N N . ARG B 1 124 ? 4.543 26.016 -9.625 1 91.94 124 ARG B N 1
ATOM 5086 C CA . ARG B 1 124 ? 4.805 25.062 -10.695 1 91.94 124 ARG B CA 1
ATOM 5087 C C . ARG B 1 124 ? 5.867 25.594 -11.656 1 91.94 124 ARG B C 1
ATOM 5089 O O . ARG B 1 124 ? 6.742 24.844 -12.094 1 91.94 124 ARG B O 1
ATOM 5096 N N . LYS B 1 125 ? 5.781 26.812 -11.93 1 92.62 125 LYS B N 1
ATOM 5097 C CA . LYS B 1 125 ? 6.648 27.391 -12.945 1 92.62 125 LYS B CA 1
ATOM 5098 C C . LYS B 1 125 ? 8.023 27.719 -12.375 1 92.62 125 LYS B C 1
ATOM 5100 O O . LYS B 1 125 ? 9.047 27.484 -13.016 1 92.62 125 LYS B O 1
ATOM 5105 N N . LEU B 1 126 ? 8.023 28.188 -11.125 1 93.06 126 LEU B N 1
ATOM 5106 C CA . LEU B 1 126 ? 9.258 28.797 -10.641 1 93.06 126 LEU B CA 1
ATOM 5107 C C . LEU B 1 126 ? 9.953 27.891 -9.633 1 93.06 126 LEU B C 1
ATOM 5109 O O . LEU B 1 126 ? 11.18 27.828 -9.586 1 93.06 126 LEU B O 1
ATOM 5113 N N . GLU B 1 127 ? 9.25 27.203 -8.797 1 94.19 127 GLU B N 1
ATOM 5114 C CA . GLU B 1 127 ? 9.836 26.531 -7.648 1 94.19 127 GLU B CA 1
ATOM 5115 C C . GLU B 1 127 ? 10.016 25.031 -7.918 1 94.19 127 GLU B C 1
ATOM 5117 O O . GLU B 1 127 ? 10.969 24.422 -7.43 1 94.19 127 GLU B O 1
ATOM 5122 N N . MET B 1 128 ? 9.18 24.438 -8.656 1 95.75 128 MET B N 1
ATOM 5123 C CA . MET B 1 128 ? 9.148 22.984 -8.852 1 95.75 128 MET B CA 1
ATOM 5124 C C . MET B 1 128 ? 10.406 22.5 -9.555 1 95.75 128 MET B C 1
ATOM 5126 O O . MET B 1 128 ? 10.969 21.469 -9.195 1 95.75 128 MET B O 1
ATOM 5130 N N . PRO B 1 129 ? 10.852 23.172 -10.594 1 96.5 129 PRO B N 1
ATOM 5131 C CA . PRO B 1 129 ? 12.094 22.734 -11.234 1 96.5 129 PRO B CA 1
ATOM 5132 C C . PRO B 1 129 ? 13.266 22.672 -10.258 1 96.5 129 PRO B C 1
ATOM 5134 O O . PRO B 1 129 ? 14.094 21.75 -10.344 1 96.5 129 PRO B O 1
ATOM 5137 N N . GLU B 1 130 ? 13.312 23.641 -9.367 1 96.75 130 GLU B N 1
ATOM 5138 C CA . GLU B 1 130 ? 14.383 23.641 -8.367 1 96.75 130 GLU B CA 1
ATOM 5139 C C . GLU B 1 130 ? 14.219 22.469 -7.406 1 96.75 130 GLU B C 1
ATOM 5141 O O . GLU B 1 130 ? 15.211 21.859 -6.992 1 96.75 130 GLU B O 1
ATOM 5146 N N . CYS B 1 131 ? 13.047 22.203 -7.02 1 97.88 131 CYS B N 1
ATOM 5147 C CA . CYS B 1 131 ? 12.789 21.062 -6.148 1 97.88 131 CYS B CA 1
ATOM 5148 C C . CYS B 1 131 ? 13.188 19.766 -6.828 1 97.88 131 CYS B C 1
ATOM 5150 O O . CYS B 1 131 ? 13.734 18.859 -6.184 1 97.88 131 CYS B O 1
ATOM 5152 N N . LYS B 1 132 ? 12.891 19.688 -8.125 1 97.69 132 LYS B N 1
ATOM 5153 C CA . LYS B 1 132 ? 13.289 18.516 -8.898 1 97.69 132 LYS B CA 1
ATOM 5154 C C . LYS B 1 132 ? 14.797 18.344 -8.883 1 97.69 132 LYS B C 1
ATOM 5156 O O . LYS B 1 132 ? 15.297 17.219 -8.742 1 97.69 132 LYS B O 1
ATOM 5161 N N . ARG B 1 133 ? 15.461 19.359 -9.07 1 97.12 133 ARG B N 1
ATOM 5162 C CA . ARG B 1 133 ? 16.922 19.312 -9.062 1 97.12 133 ARG B CA 1
ATOM 5163 C C . ARG B 1 133 ? 17.438 18.828 -7.711 1 97.12 133 ARG B C 1
ATOM 5165 O O . ARG B 1 133 ? 18.359 18.016 -7.652 1 97.12 133 ARG B O 1
ATOM 5172 N N . ILE B 1 134 ? 16.859 19.344 -6.656 1 97.38 134 ILE B N 1
ATOM 5173 C CA . ILE B 1 134 ? 17.25 18.938 -5.309 1 97.38 134 ILE B CA 1
ATOM 5174 C C . ILE B 1 134 ? 17.031 17.438 -5.141 1 97.38 134 ILE B C 1
ATOM 5176 O O . ILE B 1 134 ? 17.906 16.719 -4.664 1 97.38 134 ILE B O 1
ATOM 5180 N N . TRP B 1 135 ? 15.898 16.969 -5.582 1 98.19 135 TRP B N 1
ATOM 5181 C CA . TRP B 1 135 ? 15.547 15.562 -5.449 1 98.19 135 TRP B CA 1
ATOM 5182 C C . TRP B 1 135 ? 16.516 14.688 -6.242 1 98.19 135 TRP B C 1
ATOM 5184 O O . TRP B 1 135 ? 17.016 13.688 -5.73 1 98.19 135 TRP B O 1
ATOM 5194 N N . SER B 1 136 ? 16.766 15.047 -7.465 1 96.88 136 SER B N 1
ATOM 5195 C CA . SER B 1 136 ? 17.578 14.234 -8.375 1 96.88 136 SER B CA 1
ATOM 5196 C C . SER B 1 136 ? 19 14.062 -7.848 1 96.88 136 SER B C 1
ATOM 5198 O O . SER B 1 136 ? 19.641 13.047 -8.117 1 96.88 136 SER B O 1
ATOM 5200 N N . LYS B 1 137 ? 19.422 14.961 -7.137 1 96.44 137 LYS B N 1
ATOM 5201 C CA . LYS B 1 137 ? 20.781 14.914 -6.602 1 96.44 137 LYS B CA 1
ATOM 5202 C C . LYS B 1 137 ? 20.875 13.977 -5.402 1 96.44 137 LYS B C 1
ATOM 5204 O O . LYS B 1 137 ? 21.922 13.398 -5.137 1 96.44 137 LYS B O 1
ATOM 5209 N N . ARG B 1 138 ? 19.781 13.828 -4.727 1 97.06 138 ARG B N 1
ATOM 5210 C CA . ARG B 1 138 ? 19.891 13.211 -3.41 1 97.06 138 ARG B CA 1
ATOM 5211 C C . ARG B 1 138 ? 19.062 11.93 -3.332 1 97.06 138 ARG B C 1
ATOM 5213 O O . ARG B 1 138 ? 19.281 11.102 -2.445 1 97.06 138 ARG B O 1
ATOM 5220 N N . CYS B 1 139 ? 18.094 11.742 -4.215 1 97.69 139 CYS B N 1
ATOM 5221 C CA .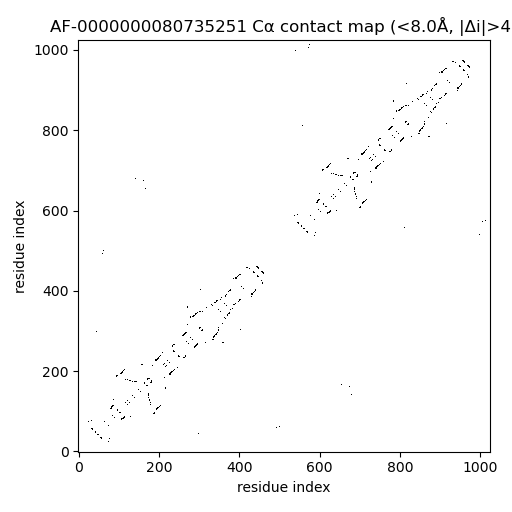 CYS B 1 139 ? 17.172 10.609 -4.152 1 97.69 139 CYS B CA 1
ATOM 5222 C C . CYS B 1 139 ? 17.062 9.922 -5.508 1 97.69 139 CYS B C 1
ATOM 5224 O O . CYS B 1 139 ? 17.406 10.508 -6.535 1 97.69 139 CYS B O 1
ATOM 5226 N N . PRO B 1 140 ? 16.641 8.594 -5.484 1 96.06 140 PRO B N 1
ATOM 5227 C CA . PRO B 1 140 ? 16.406 7.938 -6.77 1 96.06 140 PRO B CA 1
ATOM 5228 C C . PRO B 1 140 ? 15.328 8.648 -7.594 1 96.06 140 PRO B C 1
ATOM 5230 O O . PRO B 1 140 ? 14.328 9.117 -7.043 1 96.06 140 PRO B O 1
ATOM 5233 N N . SER B 1 141 ? 15.508 8.68 -8.914 1 94.06 141 SER B N 1
ATOM 5234 C CA . SER B 1 141 ? 14.617 9.453 -9.773 1 94.06 141 SER B CA 1
ATOM 5235 C C . SER B 1 141 ? 13.578 8.555 -10.438 1 94.06 141 SER B C 1
ATOM 5237 O O . SER B 1 141 ? 12.727 9.039 -11.195 1 94.06 141 SER B O 1
ATOM 5239 N N . ASP B 1 142 ? 13.617 7.266 -10.133 1 95.19 142 ASP B N 1
ATOM 5240 C CA . ASP B 1 142 ? 12.609 6.395 -10.727 1 95.19 142 ASP B CA 1
ATOM 5241 C C . ASP B 1 142 ? 11.211 6.738 -10.219 1 95.19 142 ASP B C 1
ATOM 5243 O O . ASP B 1 142 ? 11.062 7.262 -9.109 1 95.19 142 ASP B O 1
ATOM 5247 N N . LYS B 1 143 ? 10.172 6.43 -10.898 1 95.62 143 LYS B N 1
ATOM 5248 C CA . LYS B 1 143 ? 8.812 6.922 -10.703 1 95.62 143 LYS B CA 1
ATOM 5249 C C . LYS B 1 143 ? 8.242 6.453 -9.367 1 95.62 143 LYS B C 1
ATOM 5251 O O . LYS B 1 143 ? 7.539 7.203 -8.688 1 95.62 143 LYS B O 1
ATOM 5256 N N . PRO B 1 144 ? 8.562 5.184 -8.945 1 96.38 144 PRO B N 1
ATOM 5257 C CA . PRO B 1 144 ? 7.996 4.75 -7.668 1 96.38 144 PRO B CA 1
ATOM 5258 C C . PRO B 1 144 ? 8.844 5.164 -6.473 1 96.38 144 PRO B C 1
ATOM 5260 O O . PRO B 1 144 ? 8.547 4.785 -5.336 1 96.38 144 PRO B O 1
ATOM 5263 N N . ALA B 1 145 ? 9.852 5.918 -6.613 1 97.75 145 ALA B N 1
ATOM 5264 C CA . ALA B 1 145 ? 10.844 6.191 -5.582 1 97.75 145 ALA B CA 1
ATOM 5265 C C . ALA B 1 145 ? 10.195 6.793 -4.336 1 97.75 145 ALA B C 1
ATOM 5267 O O . ALA B 1 14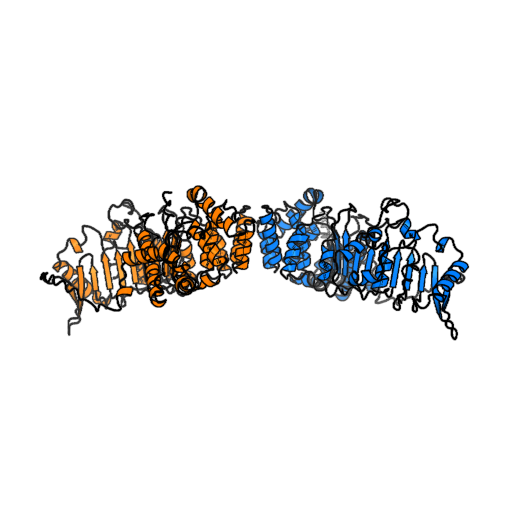5 ? 10.477 6.359 -3.215 1 97.75 145 ALA B O 1
ATOM 5268 N N . LEU B 1 146 ? 9.336 7.82 -4.531 1 98.12 146 LEU B N 1
ATOM 5269 C CA . LEU B 1 146 ? 8.727 8.484 -3.385 1 98.12 146 LEU B CA 1
ATOM 5270 C C . LEU B 1 146 ? 7.875 7.508 -2.58 1 98.12 146 LEU B C 1
ATOM 5272 O O . LEU B 1 146 ? 7.941 7.488 -1.35 1 98.12 146 LEU B O 1
ATOM 5276 N N . MET B 1 147 ? 7.113 6.699 -3.301 1 98.06 147 MET B N 1
ATOM 5277 C CA . MET B 1 147 ? 6.246 5.742 -2.619 1 98.06 147 MET B CA 1
ATOM 5278 C C . MET B 1 147 ? 7.066 4.719 -1.844 1 98.06 147 MET B C 1
ATOM 5280 O O . MET B 1 147 ? 6.707 4.344 -0.727 1 98.06 147 MET B O 1
ATOM 5284 N N . ARG B 1 148 ? 8.102 4.262 -2.428 1 96.5 148 ARG B N 1
ATOM 5285 C CA . ARG B 1 148 ? 8.977 3.309 -1.754 1 96.5 148 ARG B CA 1
ATOM 5286 C C . ARG B 1 148 ? 9.609 3.928 -0.511 1 96.5 148 ARG B C 1
ATOM 5288 O O . ARG B 1 148 ? 9.719 3.271 0.527 1 96.5 148 ARG B O 1
ATOM 5295 N N . LEU B 1 149 ? 10 5.164 -0.624 1 97.88 149 LEU B N 1
ATOM 5296 C CA . LEU B 1 149 ? 10.594 5.863 0.511 1 97.88 149 LEU B CA 1
ATOM 5297 C C . LEU B 1 149 ? 9.586 6.02 1.641 1 97.88 149 LEU B C 1
ATOM 5299 O O . LEU B 1 149 ? 9.914 5.816 2.811 1 97.88 149 LEU B O 1
ATOM 5303 N N . LEU B 1 150 ? 8.391 6.414 1.271 1 97.94 150 LEU B N 1
ATOM 5304 C CA . LEU B 1 150 ? 7.348 6.559 2.281 1 97.94 150 LEU B CA 1
ATOM 5305 C C . LEU B 1 150 ? 7.055 5.223 2.955 1 97.94 150 LEU B C 1
ATOM 5307 O O . LEU B 1 150 ? 6.945 5.148 4.18 1 97.94 150 LEU B O 1
ATOM 5311 N N . ASP B 1 151 ? 6.973 4.211 2.146 1 95.88 151 ASP B N 1
ATOM 5312 C CA . ASP B 1 151 ? 6.727 2.871 2.672 1 95.88 151 ASP B CA 1
ATOM 5313 C C . ASP B 1 151 ? 7.84 2.441 3.627 1 95.88 151 ASP B C 1
ATOM 5315 O O . ASP B 1 151 ? 7.57 1.906 4.703 1 95.88 151 ASP B O 1
ATOM 5319 N N . GLY B 1 152 ? 9.016 2.684 3.266 1 94.81 152 GLY B N 1
ATOM 5320 C CA . GLY B 1 152 ? 10.172 2.309 4.066 1 94.81 152 GLY B CA 1
ATOM 5321 C C . GLY B 1 152 ? 10.289 3.098 5.355 1 94.81 152 GLY B C 1
ATOM 5322 O O . GLY B 1 152 ? 10.898 2.637 6.32 1 94.81 152 GLY B O 1
ATOM 5323 N N . ALA B 1 153 ? 9.711 4.27 5.395 1 96.81 153 ALA B N 1
ATOM 5324 C CA . ALA B 1 153 ? 9.805 5.156 6.551 1 96.81 153 ALA B CA 1
ATOM 5325 C C . ALA B 1 153 ? 8.656 4.91 7.527 1 96.81 153 ALA B C 1
ATOM 5327 O O . ALA B 1 153 ? 8.477 5.668 8.484 1 96.81 153 ALA B O 1
ATOM 5328 N N . GLY B 1 154 ? 7.84 3.912 7.227 1 94.88 154 GLY B N 1
ATOM 5329 C CA . GLY B 1 154 ? 6.727 3.602 8.109 1 94.88 154 GLY B CA 1
ATOM 5330 C C . GLY B 1 154 ? 5.465 4.367 7.766 1 94.88 154 GLY B C 1
ATOM 5331 O O . GLY B 1 154 ? 4.512 4.391 8.555 1 94.88 154 GLY B O 1
ATOM 5332 N N . LEU B 1 155 ? 5.438 5 6.656 1 97.25 155 LEU B N 1
ATOM 5333 C CA . LEU B 1 155 ? 4.281 5.777 6.227 1 97.25 155 LEU B CA 1
ATOM 5334 C C . LEU B 1 155 ? 3.521 5.059 5.117 1 97.25 155 LEU B C 1
ATOM 5336 O O . LEU B 1 155 ? 3.133 5.676 4.125 1 97.25 155 LEU B O 1
ATOM 5340 N N . HIS B 1 156 ? 3.357 3.791 5.273 1 95.5 156 HIS B N 1
ATOM 5341 C CA . HIS B 1 156 ? 2.684 2.959 4.285 1 95.5 156 HIS B CA 1
ATOM 5342 C C . HIS B 1 156 ? 1.252 3.43 4.051 1 95.5 156 HIS B C 1
ATOM 5344 O O . HIS B 1 156 ? 0.777 3.447 2.914 1 95.5 156 HIS B O 1
ATOM 5350 N N . LYS B 1 157 ? 0.579 3.777 5.098 1 94.62 157 LYS B N 1
ATOM 5351 C CA . LYS B 1 157 ? -0.814 4.199 4.988 1 94.62 157 LYS B CA 1
ATOM 5352 C C . LYS B 1 157 ? -0.936 5.492 4.188 1 94.62 157 LYS B C 1
ATOM 5354 O O . LYS B 1 157 ? -1.887 5.668 3.422 1 94.62 157 LYS B O 1
ATOM 5359 N N . LEU B 1 158 ? -0.025 6.352 4.406 1 95.88 158 LEU B N 1
ATOM 5360 C CA . LEU B 1 158 ? -0.004 7.602 3.648 1 95.88 158 LEU B CA 1
ATOM 5361 C C . LEU B 1 158 ? 0.269 7.336 2.172 1 95.88 158 LEU B C 1
ATOM 5363 O O . LEU B 1 158 ? -0.418 7.875 1.303 1 95.88 158 LEU B O 1
ATOM 5367 N N . ALA B 1 159 ? 1.274 6.512 1.891 1 97.06 159 ALA B N 1
ATOM 5368 C CA . ALA B 1 159 ? 1.622 6.141 0.521 1 97.06 159 ALA B CA 1
ATOM 5369 C C . ALA B 1 159 ? 0.455 5.441 -0.17 1 97.06 159 ALA B C 1
ATOM 5371 O O . ALA B 1 159 ? 0.17 5.707 -1.341 1 97.06 159 ALA B O 1
ATOM 5372 N N . TRP B 1 160 ? -0.149 4.551 0.543 1 95.75 160 TRP B N 1
ATOM 5373 C CA . TRP B 1 160 ? -1.292 3.809 0.021 1 95.75 160 TRP B CA 1
ATOM 5374 C C . TRP B 1 160 ? -2.432 4.754 -0.347 1 95.75 160 TRP B C 1
ATOM 5376 O O . TRP B 1 160 ? -3.006 4.648 -1.434 1 95.75 160 TRP B O 1
ATOM 5386 N N . SER B 1 161 ? -2.754 5.66 0.544 1 94.62 161 SER B N 1
ATOM 5387 C CA . SER B 1 161 ? -3.805 6.637 0.287 1 94.62 161 SER B CA 1
ATOM 5388 C C . SER B 1 161 ? -3.475 7.496 -0.931 1 94.62 161 SER B C 1
ATOM 5390 O O . SER B 1 161 ? -4.367 7.848 -1.707 1 94.62 161 SER B O 1
ATOM 5392 N N . ALA B 1 162 ? -2.27 7.844 -1.03 1 96.12 162 ALA B N 1
ATOM 5393 C CA . ALA B 1 162 ? -1.827 8.617 -2.188 1 96.12 162 ALA B CA 1
ATOM 5394 C C . ALA B 1 162 ? -2.051 7.848 -3.482 1 96.12 162 ALA B C 1
ATOM 5396 O O . ALA B 1 162 ? -2.545 8.406 -4.469 1 96.12 162 ALA B O 1
ATOM 5397 N N . CYS B 1 163 ? -1.706 6.574 -3.465 1 96.38 163 CYS B N 1
ATOM 5398 C CA . CYS B 1 163 ? -1.901 5.734 -4.641 1 96.38 163 CYS B CA 1
ATOM 5399 C C . CYS B 1 163 ? -3.381 5.617 -4.984 1 96.38 163 CYS B C 1
ATOM 5401 O O . CYS B 1 163 ? -3.752 5.656 -6.16 1 96.38 163 CYS B O 1
ATOM 5403 N N . MET B 1 164 ? -4.184 5.457 -3.979 1 95.06 164 MET B N 1
ATOM 5404 C CA . MET B 1 164 ? -5.621 5.324 -4.203 1 95.06 164 MET B CA 1
ATOM 5405 C C . MET B 1 164 ? -6.195 6.602 -4.812 1 95.06 164 MET B C 1
ATOM 5407 O O . MET B 1 164 ? -7.062 6.539 -5.688 1 95.06 164 MET B O 1
ATOM 5411 N N . LEU B 1 165 ? -5.695 7.746 -4.336 1 93.62 165 LEU B N 1
ATOM 5412 C CA . LEU B 1 165 ? -6.16 9 -4.914 1 93.62 165 LEU B CA 1
ATOM 5413 C C . LEU B 1 165 ? -5.762 9.109 -6.383 1 93.62 165 LEU B C 1
ATOM 5415 O O . LEU B 1 165 ? -6.566 9.531 -7.215 1 93.62 165 LEU B O 1
ATOM 5419 N N . GLU B 1 166 ? -4.543 8.766 -6.699 1 94.81 166 GLU B N 1
ATOM 5420 C CA . GLU B 1 166 ? -4.078 8.789 -8.078 1 94.81 166 GLU B CA 1
ATOM 5421 C C . GLU B 1 166 ? -4.938 7.891 -8.969 1 94.81 166 GLU B C 1
ATOM 5423 O O . GLU B 1 166 ? -5.242 8.242 -10.109 1 94.81 166 GLU B O 1
ATOM 5428 N N . ARG B 1 167 ? -5.254 6.754 -8.414 1 94.5 167 ARG B N 1
ATOM 5429 C CA . ARG B 1 167 ? -6.102 5.824 -9.156 1 94.5 167 ARG B CA 1
ATOM 5430 C C . ARG B 1 167 ? -7.488 6.41 -9.391 1 94.5 167 ARG B C 1
ATOM 5432 O O . ARG B 1 167 ? -8.055 6.273 -10.477 1 94.5 167 ARG B O 1
ATOM 5439 N N . THR B 1 168 ? -8.023 7.027 -8.414 1 93.25 168 THR B N 1
ATOM 5440 C CA . THR B 1 168 ? -9.336 7.652 -8.531 1 93.25 168 THR B CA 1
ATOM 5441 C C . THR B 1 168 ? -9.32 8.742 -9.602 1 93.25 168 THR B C 1
ATOM 5443 O O . THR B 1 168 ? -10.25 8.844 -10.406 1 93.25 168 THR B O 1
ATOM 5446 N N . LYS B 1 169 ? -8.258 9.492 -9.617 1 91.88 169 LYS B N 1
ATOM 5447 C CA . LYS B 1 169 ? -8.148 10.609 -10.547 1 91.88 169 LYS B CA 1
ATOM 5448 C C . LYS B 1 169 ? -7.574 10.156 -11.883 1 91.88 169 LYS B C 1
ATOM 5450 O O . LYS B 1 169 ? -7.633 10.898 -12.875 1 91.88 169 LYS B O 1
ATOM 5455 N N . GLN B 1 170 ? -7.051 8.922 -11.961 1 93.38 170 GLN B N 1
ATOM 5456 C CA . GLN B 1 170 ? -6.426 8.344 -13.148 1 93.38 170 GLN B CA 1
ATOM 5457 C C . GLN B 1 170 ? -5.281 9.227 -13.648 1 93.38 170 GLN B C 1
ATOM 5459 O O . GLN B 1 170 ? -5.188 9.508 -14.844 1 93.38 170 GLN B O 1
ATOM 5464 N N . ARG B 1 171 ? -4.535 9.75 -12.672 1 94.62 171 ARG B N 1
ATOM 5465 C CA . ARG B 1 171 ? -3.379 10.594 -12.953 1 94.62 171 ARG B CA 1
ATOM 5466 C C . ARG B 1 171 ? -2.289 10.391 -11.906 1 94.62 171 ARG B C 1
ATOM 5468 O O . ARG B 1 171 ? -2.566 10.383 -10.703 1 94.62 171 ARG B O 1
ATOM 5475 N N . PHE B 1 172 ? -1.056 10.18 -12.391 1 95.5 172 PHE B N 1
ATOM 5476 C CA . PHE B 1 172 ? 0.069 10.07 -11.469 1 95.5 172 PHE B CA 1
ATOM 5477 C C . PHE B 1 172 ? 0.545 11.453 -11.023 1 95.5 172 PHE B C 1
ATOM 5479 O O . PHE B 1 172 ? 1.088 12.211 -11.828 1 95.5 172 PHE B O 1
ATOM 5486 N N . MET B 1 173 ? 0.386 11.781 -9.734 1 94.25 173 MET B N 1
ATOM 5487 C CA . MET B 1 173 ? 0.598 13.133 -9.227 1 94.25 173 MET B CA 1
ATOM 5488 C C . ME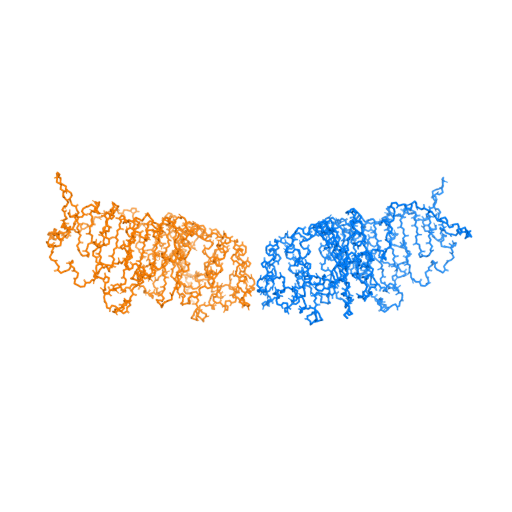T B 1 173 ? 1.853 13.195 -8.359 1 94.25 173 MET B C 1
ATOM 5490 O O . MET B 1 173 ? 2.402 14.281 -8.133 1 94.25 173 MET B O 1
ATOM 5494 N N . PHE B 1 174 ? 2.307 12.062 -7.883 1 96.19 174 PHE B N 1
ATOM 5495 C CA . PHE B 1 174 ? 3.332 12.078 -6.844 1 96.19 174 PHE B CA 1
ATOM 5496 C C . PHE B 1 174 ? 4.617 11.43 -7.348 1 96.19 174 PHE B C 1
ATOM 5498 O O . PHE B 1 174 ? 5.234 10.625 -6.645 1 96.19 174 PHE B O 1
ATOM 5505 N N . SER B 1 175 ? 5.031 11.75 -8.492 1 94.56 175 SER B N 1
ATOM 5506 C CA . SER B 1 175 ? 6.262 11.234 -9.078 1 94.56 175 SER B CA 1
ATOM 5507 C C . SER B 1 175 ? 7.418 12.211 -8.875 1 94.56 175 SER B C 1
ATOM 5509 O O . SER B 1 175 ? 7.215 13.422 -8.836 1 94.56 175 SER B O 1
ATOM 5511 N N . PRO B 1 176 ? 8.625 11.68 -8.828 1 95.12 176 PRO B N 1
ATOM 5512 C CA . PRO B 1 176 ? 9.805 12.508 -8.57 1 95.12 176 PRO B CA 1
ATOM 5513 C C . PRO B 1 176 ? 10.156 13.422 -9.742 1 95.12 176 PRO B C 1
ATOM 5515 O O . PRO B 1 176 ? 11.102 14.211 -9.656 1 95.12 176 PRO B O 1
ATOM 5518 N N . ASP B 1 177 ? 9.438 13.414 -10.773 1 93.19 177 ASP B N 1
ATOM 5519 C CA . ASP B 1 177 ? 9.68 14.344 -11.875 1 93.19 177 ASP B CA 1
ATOM 5520 C C . ASP B 1 177 ? 9.062 15.711 -11.586 1 93.19 177 ASP B C 1
ATOM 5522 O O . ASP B 1 177 ? 9.266 16.656 -12.336 1 93.19 177 ASP B O 1
ATOM 5526 N N . PHE B 1 178 ? 8.289 15.852 -10.492 1 95.12 178 PHE B N 1
ATOM 5527 C CA . PHE B 1 178 ? 7.742 17.109 -9.977 1 95.12 178 PHE B CA 1
ATOM 5528 C C . PHE B 1 178 ? 6.918 17.812 -11.047 1 95.12 178 PHE B C 1
ATOM 5530 O O . PHE B 1 178 ? 7 19.031 -11.203 1 95.12 178 PHE B O 1
ATOM 5537 N N . LYS B 1 179 ? 6.184 17.062 -11.773 1 92.25 179 LYS B N 1
ATOM 5538 C CA . LYS B 1 179 ? 5.316 17.641 -12.797 1 92.25 179 LYS B CA 1
ATOM 5539 C C . LYS B 1 179 ? 4.004 18.125 -12.188 1 92.25 179 LYS B C 1
ATOM 5541 O O . LYS B 1 179 ? 3.328 18.984 -12.766 1 92.25 179 LYS B O 1
ATOM 5546 N N . HIS B 1 180 ? 3.643 17.547 -11.117 1 92.81 180 HIS B N 1
ATOM 5547 C CA . HIS B 1 180 ? 2.447 17.953 -10.375 1 92.81 180 HIS B CA 1
ATOM 5548 C C . HIS B 1 180 ? 2.805 18.469 -8.984 1 92.81 180 HIS B C 1
ATOM 5550 O O . HIS B 1 180 ? 3.604 17.844 -8.281 1 92.81 180 HIS B O 1
ATOM 5556 N N . ASP B 1 181 ? 2.211 19.594 -8.57 1 90.75 181 ASP B N 1
ATOM 5557 C CA . ASP B 1 181 ? 2.621 20.234 -7.324 1 90.75 181 ASP B CA 1
ATOM 5558 C C . ASP B 1 181 ? 2.07 19.484 -6.109 1 90.75 181 ASP B C 1
ATOM 5560 O O . ASP B 1 181 ? 2.488 19.75 -4.98 1 90.75 181 ASP B O 1
ATOM 5564 N N . GLY B 1 182 ? 1.162 18.531 -6.387 1 91.19 182 GLY B N 1
ATOM 5565 C CA . GLY B 1 182 ? 0.681 17.703 -5.293 1 91.19 182 GLY B CA 1
ATOM 5566 C C . GLY B 1 182 ? 1.797 17.016 -4.527 1 91.19 182 GLY B C 1
ATOM 5567 O O . GLY B 1 182 ? 1.651 16.719 -3.338 1 91.19 182 GLY B O 1
ATOM 5568 N N . ILE B 1 183 ? 2.867 16.781 -5.168 1 95.31 183 ILE B N 1
ATOM 5569 C CA . ILE B 1 183 ? 3.992 16.094 -4.539 1 95.31 183 ILE B CA 1
ATOM 5570 C C . ILE B 1 183 ? 4.508 16.922 -3.365 1 95.31 183 ILE B C 1
ATOM 5572 O O . ILE B 1 183 ? 4.934 16.375 -2.348 1 95.31 183 ILE B O 1
ATOM 5576 N N . LEU B 1 184 ? 4.465 18.234 -3.477 1 94.06 184 LEU B N 1
ATOM 5577 C CA . LEU B 1 184 ? 4.949 19.109 -2.41 1 94.06 184 LEU B CA 1
ATOM 5578 C C . LEU B 1 184 ? 4.059 19 -1.175 1 94.06 184 LEU B C 1
ATOM 5580 O O . LEU B 1 184 ? 4.559 18.953 -0.048 1 94.06 184 LEU B O 1
ATOM 5584 N N . GLU B 1 185 ? 2.787 18.938 -1.39 1 92.62 185 GLU B N 1
ATOM 5585 C CA . GLU B 1 185 ? 1.858 18.75 -0.278 1 92.62 185 GLU B CA 1
ATOM 5586 C C . GLU B 1 185 ? 2.066 17.406 0.401 1 92.62 185 GLU B C 1
ATOM 5588 O O . GLU B 1 185 ? 1.96 17.297 1.625 1 92.62 185 GLU B O 1
ATOM 5593 N N . LEU B 1 186 ? 2.322 16.453 -0.426 1 96 186 LEU B N 1
ATOM 5594 C CA . LEU B 1 186 ? 2.559 15.125 0.138 1 96 186 LEU B CA 1
ATOM 5595 C C . LEU B 1 186 ? 3.844 15.109 0.959 1 96 186 LEU B C 1
ATOM 5597 O O . LEU B 1 186 ? 3.904 14.469 2.01 1 96 186 LEU B O 1
ATOM 5601 N N . LEU B 1 187 ? 4.863 15.75 0.439 1 97.12 187 LEU B N 1
ATOM 5602 C CA . LEU B 1 187 ? 6.109 15.859 1.194 1 97.12 187 LEU B CA 1
ATOM 5603 C C . LEU B 1 187 ? 5.875 16.562 2.527 1 97.12 187 LEU B C 1
ATOM 5605 O O . LEU B 1 187 ? 6.379 16.125 3.562 1 97.12 187 LEU B O 1
ATOM 5609 N N . PHE B 1 188 ? 5.117 17.625 2.453 1 95.19 188 PHE B N 1
ATOM 5610 C CA . PHE B 1 188 ? 4.797 18.375 3.664 1 95.19 188 PHE B CA 1
ATOM 5611 C C . PHE B 1 188 ? 4.055 17.484 4.664 1 95.19 188 PHE B C 1
ATOM 5613 O O . PHE B 1 188 ? 4.414 17.438 5.84 1 95.19 188 PHE B O 1
ATOM 5620 N N . ALA B 1 189 ? 3.059 16.828 4.199 1 94.62 189 ALA B N 1
ATOM 5621 C CA . ALA B 1 189 ? 2.312 15.906 5.055 1 94.62 189 ALA B CA 1
ATOM 5622 C C . ALA B 1 189 ? 3.236 14.867 5.68 1 94.62 189 ALA B C 1
ATOM 5624 O O . ALA B 1 189 ? 3.111 14.547 6.863 1 94.62 189 ALA B O 1
ATOM 5625 N N . SER B 1 190 ? 4.121 14.375 4.879 1 97.19 190 SER B N 1
ATOM 5626 C CA . SER B 1 190 ? 5.055 13.359 5.355 1 97.19 190 SER B CA 1
ATOM 5627 C C . SER B 1 190 ? 5.922 13.898 6.488 1 97.19 190 SER B C 1
ATOM 5629 O O . SER B 1 190 ? 6.195 13.188 7.461 1 97.19 190 SER B O 1
ATOM 5631 N N . ILE B 1 191 ? 6.34 15.086 6.34 1 97.62 191 ILE B N 1
ATOM 5632 C CA . ILE B 1 191 ? 7.152 15.727 7.375 1 97.62 191 ILE B CA 1
ATOM 5633 C C . ILE B 1 191 ? 6.383 15.734 8.695 1 97.62 191 ILE B C 1
ATOM 5635 O O . ILE B 1 191 ? 6.945 15.422 9.75 1 97.62 191 ILE B O 1
ATOM 5639 N N . LEU B 1 192 ? 5.125 16.047 8.609 1 96 192 LEU B N 1
ATOM 5640 C CA . LEU B 1 192 ? 4.305 16.125 9.812 1 96 192 LEU B CA 1
ATOM 5641 C C . LEU B 1 192 ? 4.176 14.758 10.477 1 96 192 LEU B C 1
ATOM 5643 O O . LEU B 1 192 ? 4.18 14.656 11.703 1 96 192 LEU B O 1
ATOM 5647 N N . PHE B 1 193 ? 4.082 13.734 9.703 1 96.56 193 PHE B N 1
ATOM 5648 C CA . PHE B 1 193 ? 3.947 12.391 10.25 1 96.56 193 PHE B CA 1
ATOM 5649 C C . PHE B 1 193 ? 5.289 11.883 10.758 1 96.56 193 PHE B C 1
ATOM 5651 O O . PHE B 1 193 ? 5.34 11.078 11.695 1 96.56 193 PHE B O 1
ATOM 5658 N N . LEU B 1 194 ? 6.367 12.391 10.203 1 97.88 194 LEU B N 1
ATOM 5659 C CA . LEU B 1 194 ? 7.703 11.914 10.547 1 97.88 194 LEU B CA 1
ATOM 5660 C C . LEU B 1 194 ? 8.234 12.625 11.789 1 97.88 194 LEU B C 1
ATOM 5662 O O . LEU B 1 194 ? 9.328 12.32 12.258 1 97.88 194 LEU B O 1
ATOM 5666 N N . SER B 1 195 ? 7.5 13.57 12.336 1 97.25 195 SER B N 1
ATOM 5667 C CA . SER B 1 195 ? 7.934 14.352 13.492 1 97.25 195 SER B CA 1
ATOM 5668 C C . SER B 1 195 ? 7.027 14.117 14.688 1 97.25 195 SER B C 1
ATOM 5670 O O . SER B 1 195 ? 6.262 15.008 15.078 1 97.25 195 SER B O 1
ATOM 5672 N N . PRO B 1 196 ? 7.215 13.016 15.328 1 95.88 196 PRO B N 1
ATOM 5673 C CA . PRO B 1 196 ? 6.289 12.633 16.391 1 95.88 196 PRO B CA 1
ATOM 5674 C C . PRO B 1 196 ? 6.445 13.492 17.641 1 95.88 196 PRO B C 1
ATOM 5676 O O . PRO B 1 196 ? 5.535 13.547 18.484 1 95.88 196 PRO B O 1
ATOM 5679 N N . ASN B 1 197 ? 7.566 14.227 17.766 1 97.31 197 ASN B N 1
ATOM 5680 C CA . ASN B 1 197 ? 7.828 14.945 19.016 1 97.31 197 ASN B CA 1
ATOM 5681 C C . ASN B 1 197 ? 7.465 16.422 18.891 1 97.31 197 ASN B C 1
ATOM 5683 O O . ASN B 1 197 ? 7.773 17.219 19.781 1 97.31 197 ASN B O 1
ATOM 5687 N N . VAL B 1 198 ? 6.805 16.75 17.875 1 97.69 198 VAL B N 1
ATOM 5688 C CA . VAL B 1 198 ? 6.418 18.141 17.672 1 97.69 198 VAL B CA 1
ATOM 5689 C C . VAL B 1 198 ? 5.426 18.562 18.75 1 97.69 198 VAL B C 1
ATOM 5691 O O . VAL B 1 198 ? 4.438 17.875 19 1 97.69 198 VAL B O 1
ATOM 5694 N N . THR B 1 199 ? 5.734 19.703 19.359 1 97.31 199 THR B N 1
ATOM 5695 C CA . THR B 1 199 ? 4.863 20.219 20.406 1 97.31 199 THR B CA 1
ATOM 5696 C C . THR B 1 199 ? 4.18 21.5 19.953 1 97.31 199 THR B C 1
ATOM 5698 O O . THR B 1 199 ? 3.152 21.891 20.516 1 97.31 199 THR B O 1
ATOM 5701 N N . SER B 1 200 ? 4.789 22.141 19.047 1 95.81 200 SER B N 1
ATOM 5702 C CA . SER B 1 200 ? 4.234 23.375 18.531 1 95.81 200 SER B CA 1
ATOM 5703 C C . SER B 1 200 ? 4.215 23.375 17 1 95.81 200 SER B C 1
ATOM 5705 O O . SER B 1 200 ? 5.23 23.109 16.359 1 95.81 200 SER B O 1
ATOM 5707 N N . PHE B 1 201 ? 3.1 23.688 16.438 1 95 201 PHE B N 1
ATOM 5708 C CA . PHE B 1 201 ? 2.92 23.688 14.992 1 95 201 PHE B CA 1
ATOM 5709 C C . PHE B 1 201 ? 2.188 24.938 14.539 1 95 201 PHE B C 1
ATOM 5711 O O . PHE B 1 201 ? 1.086 25.234 15.008 1 95 201 PHE B O 1
ATOM 5718 N N . THR B 1 202 ? 2.82 25.719 13.75 1 91.44 202 THR B N 1
ATOM 5719 C CA . THR B 1 202 ? 2.225 26.906 13.148 1 91.44 202 THR B CA 1
ATOM 5720 C C . THR B 1 202 ? 2.148 26.75 11.633 1 91.44 202 THR B C 1
ATOM 5722 O O . THR B 1 202 ? 3.158 26.484 10.977 1 91.44 202 THR B O 1
ATOM 5725 N N . TRP B 1 203 ? 0.983 26.906 11.141 1 89.06 203 TRP B N 1
ATOM 5726 C CA . TRP B 1 203 ? 0.782 26.719 9.711 1 89.06 203 TRP B CA 1
ATOM 5727 C C . TRP B 1 203 ? 0.012 27.875 9.102 1 89.06 203 TRP B C 1
ATOM 5729 O O . TRP B 1 203 ? -1.084 28.219 9.562 1 89.06 203 TRP B O 1
ATOM 5739 N N . ARG B 1 204 ? 0.607 28.453 8.117 1 84 204 ARG B N 1
ATOM 5740 C CA . ARG B 1 204 ? -0.095 29.406 7.266 1 84 204 ARG B CA 1
ATOM 5741 C C . ARG B 1 204 ? -0.412 28.812 5.902 1 84 204 ARG B C 1
ATOM 5743 O O . ARG B 1 204 ? 0.494 28.547 5.109 1 84 204 ARG B O 1
ATOM 5750 N N . ASP B 1 205 ? -1.637 28.594 5.641 1 79.94 205 ASP B N 1
ATOM 5751 C CA . ASP B 1 205 ? -2.062 28.031 4.359 1 79.94 205 ASP B CA 1
ATOM 5752 C C . ASP B 1 205 ? -1.971 29.078 3.248 1 79.94 205 ASP B C 1
ATOM 5754 O O . ASP B 1 205 ? -2.764 30.031 3.209 1 79.94 205 ASP B O 1
ATOM 5758 N N . CYS B 1 206 ? -1.08 28.844 2.404 1 76.31 206 CYS B N 1
ATOM 5759 C CA . CYS B 1 206 ? -0.852 29.781 1.32 1 76.31 206 CYS B CA 1
ATOM 5760 C C . CYS B 1 206 ? -1.59 29.359 0.057 1 76.31 206 CYS B C 1
ATOM 5762 O O . CYS B 1 206 ? -1.487 30.016 -0.979 1 76.31 206 CYS B O 1
ATOM 5764 N N . ASN B 1 207 ? -2.248 28.203 0.185 1 71.75 207 ASN B N 1
ATOM 5765 C CA . ASN B 1 207 ? -2.996 27.688 -0.959 1 71.75 207 ASN B CA 1
ATOM 5766 C C . ASN B 1 207 ? -4.344 28.391 -1.106 1 71.75 207 ASN B C 1
ATOM 5768 O O . ASN B 1 207 ? -5.16 28.375 -0.185 1 71.75 207 ASN B O 1
ATOM 5772 N N . ASN B 1 208 ? -4.441 29 -2.205 1 62.75 208 ASN B N 1
ATOM 5773 C CA . ASN B 1 208 ? -5.684 29.719 -2.449 1 62.75 208 ASN B CA 1
ATOM 5774 C C . ASN B 1 208 ? -6.781 28.797 -2.969 1 62.75 208 ASN B C 1
ATOM 5776 O O . ASN B 1 208 ? -7.938 29.219 -3.094 1 62.75 208 ASN B O 1
ATOM 5780 N N . ASN B 1 209 ? -6.336 27.609 -3.244 1 65.75 209 ASN B N 1
ATOM 5781 C CA . ASN B 1 209 ? -7.344 26.641 -3.674 1 65.75 209 ASN B CA 1
ATOM 5782 C C . ASN B 1 209 ? -8.18 26.141 -2.498 1 65.75 209 ASN B C 1
ATOM 5784 O O . ASN B 1 209 ? -7.629 25.719 -1.477 1 65.75 209 ASN B O 1
ATOM 5788 N N . PRO B 1 210 ? -9.398 26.297 -2.684 1 61.5 210 PRO B N 1
ATOM 5789 C CA . PRO B 1 210 ? -10.266 25.906 -1.571 1 61.5 210 PRO B CA 1
ATOM 5790 C C . PRO B 1 210 ? -10.172 24.406 -1.247 1 61.5 210 PRO B C 1
ATOM 5792 O O . PRO B 1 210 ? -10.523 24 -0.141 1 61.5 210 PRO B O 1
ATOM 5795 N N . LYS B 1 211 ? -9.781 23.688 -2.285 1 61.62 211 LYS B N 1
ATOM 5796 C CA . LYS B 1 211 ? -9.711 22.25 -2.041 1 61.62 211 LYS B CA 1
ATOM 5797 C C . LYS B 1 211 ? -8.266 21.781 -1.893 1 61.62 211 LYS B C 1
ATOM 5799 O O . LYS B 1 211 ? -7.418 22.094 -2.734 1 61.62 211 LYS B O 1
ATOM 5804 N N . ALA B 1 212 ? -7.953 21.469 -0.617 1 68.5 212 ALA B N 1
ATOM 5805 C CA . ALA B 1 212 ? -6.652 20.844 -0.407 1 68.5 212 ALA B CA 1
ATOM 5806 C C . ALA B 1 212 ? -6.766 19.312 -0.483 1 68.5 212 ALA B C 1
ATOM 5808 O O . ALA B 1 212 ? -6.875 18.641 0.544 1 68.5 212 ALA B O 1
ATOM 5809 N N . PHE B 1 213 ? -6.758 18.797 -1.63 1 67.31 213 PHE B N 1
ATOM 5810 C CA . PHE B 1 213 ? -7.066 17.391 -1.873 1 67.31 213 PHE B CA 1
ATOM 5811 C C . PHE B 1 213 ? -6.121 16.484 -1.093 1 67.31 213 PHE B C 1
ATOM 5813 O O . PHE B 1 213 ? -6.547 15.484 -0.514 1 67.31 213 PHE B O 1
ATOM 5820 N N . ILE B 1 214 ? -4.934 16.906 -1.029 1 76.25 214 ILE B N 1
ATOM 5821 C CA . ILE B 1 214 ? -3.936 16.016 -0.439 1 76.25 214 ILE B CA 1
ATOM 5822 C C . ILE B 1 214 ? -4.094 15.992 1.079 1 76.25 214 ILE B C 1
ATOM 5824 O O . ILE B 1 214 ? -4.176 14.93 1.688 1 76.25 214 ILE B O 1
ATOM 5828 N N . LEU B 1 215 ? -4.262 17.109 1.591 1 76.94 215 LEU B N 1
ATOM 5829 C CA . LEU B 1 215 ? -4.43 17.156 3.039 1 76.94 215 LEU B CA 1
ATOM 5830 C C . LEU B 1 215 ? -5.789 16.609 3.451 1 76.94 215 LEU B C 1
ATOM 5832 O O . LEU B 1 215 ? -5.883 15.828 4.402 1 76.94 215 LEU B O 1
ATOM 5836 N N . ASP B 1 216 ? -6.738 16.859 2.66 1 76 216 ASP B N 1
ATOM 5837 C CA . ASP B 1 216 ? -8.109 16.516 3.027 1 76 216 ASP B CA 1
ATOM 5838 C C . ASP B 1 216 ? -8.391 15.031 2.752 1 76 216 ASP B C 1
ATOM 5840 O O . ASP B 1 216 ? -9.195 14.414 3.447 1 76 216 ASP B O 1
ATOM 5844 N N . HIS B 1 217 ? -7.707 14.602 1.819 1 82.81 217 HIS B N 1
ATOM 5845 C CA . HIS B 1 217 ? -8.039 13.227 1.454 1 82.81 217 HIS B CA 1
ATOM 5846 C C . HIS B 1 217 ? -6.949 12.258 1.893 1 82.81 217 HIS B C 1
ATOM 5848 O O . HIS B 1 217 ? -7.191 11.383 2.723 1 82.81 217 HIS B O 1
ATOM 5854 N N . ILE B 1 218 ? -5.805 12.508 1.455 1 87.75 218 ILE B N 1
ATOM 5855 C CA . ILE B 1 218 ? -4.727 11.555 1.712 1 87.75 218 ILE B CA 1
ATOM 5856 C C . ILE B 1 218 ? -4.375 11.57 3.197 1 87.75 218 ILE B C 1
ATOM 5858 O O . ILE B 1 218 ? -4.379 10.523 3.85 1 87.75 218 ILE B O 1
ATOM 5862 N N . MET B 1 219 ? -4.121 12.734 3.676 1 86.88 219 MET B N 1
ATOM 5863 C CA . MET B 1 219 ? -3.713 12.836 5.074 1 86.88 219 MET B CA 1
ATOM 5864 C C . MET B 1 219 ? -4.848 12.414 6.004 1 86.88 219 MET B C 1
ATOM 5866 O O . MET B 1 219 ? -4.621 11.711 6.984 1 86.88 219 MET B O 1
ATOM 5870 N N . CYS B 1 220 ? -5.977 12.852 5.68 1 85.62 220 CYS B N 1
ATOM 5871 C CA . CYS B 1 220 ? -7.133 12.492 6.492 1 85.62 220 CYS B CA 1
ATOM 5872 C C . CYS B 1 220 ? -7.324 10.984 6.535 1 85.62 220 CYS B C 1
ATOM 5874 O O . CYS B 1 220 ? -7.594 10.414 7.598 1 85.62 220 CYS B O 1
ATOM 5876 N N . LYS B 1 221 ? -7.203 10.414 5.422 1 88.69 221 LYS B N 1
ATOM 5877 C CA . LYS B 1 221 ? -7.359 8.961 5.359 1 88.69 221 LYS B CA 1
ATOM 5878 C C . LYS B 1 221 ? -6.262 8.258 6.156 1 88.69 221 LYS B C 1
ATOM 5880 O O . LYS B 1 221 ? -6.527 7.273 6.855 1 88.69 221 LYS B O 1
ATOM 5885 N N . ALA B 1 222 ? -5.105 8.75 6.047 1 90.56 222 ALA B N 1
ATOM 5886 C CA . ALA B 1 222 ? -3.988 8.164 6.781 1 90.56 222 ALA B CA 1
ATOM 5887 C C . ALA B 1 222 ? -4.211 8.258 8.289 1 90.56 222 ALA B C 1
ATOM 5889 O O . ALA B 1 222 ? -3.938 7.309 9.023 1 90.56 222 ALA B O 1
ATOM 5890 N N . VAL B 1 223 ? -4.734 9.32 8.711 1 89.69 223 VAL B N 1
ATOM 5891 C CA . VAL B 1 223 ? -5.027 9.523 10.125 1 89.69 223 VAL B CA 1
ATOM 5892 C C . VAL B 1 223 ? -6.152 8.594 10.562 1 89.69 223 VAL B C 1
ATOM 5894 O O . VAL B 1 223 ? -6.078 7.969 11.625 1 89.69 223 VAL B O 1
ATOM 5897 N N . HIS B 1 224 ? -7.129 8.523 9.781 1 87.69 224 HIS B N 1
ATOM 5898 C CA . HIS B 1 224 ? -8.266 7.645 10.062 1 87.69 224 HIS B CA 1
ATOM 5899 C C . HIS B 1 224 ? -7.82 6.191 10.172 1 87.69 224 HIS B C 1
ATOM 5901 O O . HIS B 1 224 ? -8.359 5.434 10.984 1 87.69 224 HIS B O 1
ATOM 5907 N N . ASP B 1 225 ? -6.855 5.914 9.406 1 89.12 225 ASP B N 1
ATOM 5908 C CA . ASP B 1 225 ? -6.363 4.539 9.398 1 89.12 225 ASP B CA 1
ATOM 5909 C C . ASP B 1 225 ? -5.387 4.301 10.547 1 89.12 225 ASP B C 1
ATOM 5911 O O . ASP B 1 225 ? -4.809 3.215 10.664 1 89.12 225 ASP B O 1
ATOM 5915 N N . GLY B 1 226 ? -5.102 5.328 11.32 1 88.5 226 GLY B N 1
ATOM 5916 C CA . GLY B 1 226 ? -4.395 5.09 12.57 1 88.5 226 GLY B CA 1
ATOM 5917 C C . GLY B 1 226 ? -2.99 5.66 12.578 1 88.5 226 GLY B C 1
ATOM 5918 O O . GLY B 1 226 ? -2.229 5.438 13.523 1 88.5 226 GLY B O 1
ATOM 5919 N N . LEU B 1 227 ? -2.645 6.355 11.562 1 92.12 227 LEU B N 1
ATOM 5920 C CA . LEU B 1 227 ? -1.334 6.996 11.578 1 92.12 227 LEU B CA 1
ATOM 5921 C C . LEU B 1 227 ? -1.338 8.219 12.484 1 92.12 227 LEU B C 1
ATOM 5923 O O . LEU B 1 227 ? -2.131 9.148 12.281 1 92.12 227 LEU B O 1
ATOM 5927 N N . PRO B 1 228 ? -0.486 8.266 13.484 1 92.94 228 PRO B N 1
ATOM 5928 C CA . PRO B 1 228 ? -0.511 9.391 14.422 1 92.94 228 PRO B CA 1
ATOM 5929 C C . PRO B 1 228 ? 0.022 10.68 13.812 1 92.94 228 PRO B C 1
ATOM 5931 O O . PRO B 1 228 ? 1.093 10.68 13.195 1 92.94 228 PRO B O 1
ATOM 5934 N N . LEU B 1 229 ? -0.704 11.727 13.945 1 93.81 229 LEU B N 1
ATOM 5935 C CA . LEU B 1 229 ? -0.305 13.047 13.469 1 93.81 229 LEU B CA 1
ATOM 5936 C C . LEU B 1 229 ? 0.147 13.93 14.625 1 93.81 229 LEU B C 1
ATOM 5938 O O . LEU B 1 229 ? -0.683 14.461 15.367 1 93.81 229 LEU B O 1
ATOM 5942 N N . MET B 1 230 ? 1.433 14.109 14.812 1 94.94 230 MET B N 1
ATOM 5943 C CA . MET B 1 230 ? 2.02 14.938 15.867 1 94.94 230 MET B CA 1
ATOM 5944 C C . MET B 1 230 ? 1.361 14.648 17.219 1 94.94 230 MET B C 1
ATOM 5946 O O . MET B 1 230 ? 0.772 15.539 17.828 1 94.94 230 MET B O 1
ATOM 5950 N N . PRO B 1 231 ? 1.6 13.484 17.734 1 94.94 231 PRO B N 1
ATOM 5951 C CA . PRO B 1 231 ? 0.853 13.039 18.922 1 94.94 231 PRO B CA 1
ATOM 5952 C C . PRO B 1 231 ? 1.149 13.883 20.156 1 94.94 231 PRO B C 1
ATOM 5954 O O . PRO B 1 231 ? 0.36 13.891 21.109 1 94.94 231 PRO B O 1
ATOM 5957 N N . LYS B 1 232 ? 2.203 14.68 20.203 1 96.31 232 LYS B N 1
ATOM 5958 C CA . LYS B 1 232 ? 2.58 15.438 21.391 1 96.31 232 LYS B CA 1
ATOM 5959 C C . LYS B 1 232 ? 2.254 16.922 21.219 1 96.31 232 LYS B C 1
ATOM 5961 O O . LYS B 1 232 ? 2.713 17.75 22 1 96.31 232 LYS B O 1
ATOM 5966 N N . LEU B 1 233 ? 1.466 17.188 20.266 1 96.69 233 LEU B N 1
ATOM 5967 C CA . LEU B 1 233 ? 1.184 18.578 19.938 1 96.69 233 LEU B CA 1
ATOM 5968 C C . LEU B 1 233 ? 0.503 19.281 21.109 1 96.69 233 LEU B C 1
ATOM 5970 O O . LEU B 1 233 ? -0.476 18.766 21.656 1 96.69 233 LEU B O 1
ATOM 5974 N N . GLN B 1 234 ? 1.021 20.5 21.438 1 96.81 234 GLN B N 1
ATOM 5975 C CA . GLN B 1 234 ? 0.494 21.281 22.547 1 96.81 234 GLN B CA 1
ATOM 5976 C C . GLN B 1 234 ? -0.009 22.641 22.062 1 96.81 234 GLN B C 1
ATOM 5978 O O . GLN B 1 234 ? -0.914 23.219 22.672 1 96.81 234 GLN B O 1
ATOM 5983 N N . LYS B 1 235 ? 0.601 23.109 21.094 1 95.75 235 LYS B N 1
ATOM 5984 C CA . LYS B 1 235 ? 0.229 24.422 20.562 1 95.75 235 LYS B CA 1
ATOM 5985 C C . LYS B 1 235 ? -0.021 24.344 19.047 1 95.75 235 LYS B C 1
ATOM 5987 O O . LYS B 1 235 ? 0.847 23.906 18.297 1 95.75 235 LYS B O 1
ATOM 5992 N N . LEU B 1 236 ? -1.165 24.766 18.625 1 94.56 236 LEU B N 1
ATOM 5993 C CA . LEU B 1 236 ? -1.536 24.812 17.219 1 94.56 236 LEU B CA 1
ATOM 5994 C C . LEU B 1 236 ? -1.934 26.219 16.812 1 94.56 236 LEU B C 1
ATOM 5996 O O . LEU B 1 236 ? -2.791 26.844 17.438 1 94.56 236 LEU B O 1
ATOM 6000 N N . SER B 1 237 ? -1.232 26.734 15.867 1 91.5 237 SER B N 1
ATOM 6001 C CA . SER B 1 237 ? -1.575 28.016 15.297 1 91.5 237 SER B CA 1
ATOM 6002 C C . SER B 1 237 ? -1.843 27.906 13.797 1 91.5 237 SER B C 1
ATOM 6004 O O . SER B 1 237 ? -0.977 27.469 13.039 1 91.5 237 SER B O 1
ATOM 6006 N N . THR B 1 238 ? -3.02 28.25 13.375 1 87.81 238 THR B N 1
ATOM 6007 C CA . THR B 1 238 ? -3.375 28.141 11.961 1 87.81 238 THR B CA 1
ATOM 6008 C C . THR B 1 238 ? -3.771 29.5 11.398 1 87.81 238 THR B C 1
ATOM 6010 O O . THR B 1 238 ? -4.352 30.328 12.109 1 87.81 238 THR B O 1
ATOM 6013 N N . GLU B 1 239 ? -3.328 29.734 10.188 1 78.94 239 GLU B N 1
ATOM 6014 C CA . GLU B 1 239 ? -3.656 30.969 9.492 1 78.94 239 GLU B CA 1
ATOM 6015 C C . GLU B 1 239 ? -3.98 30.703 8.023 1 78.94 239 GLU B C 1
ATOM 6017 O O . GLU B 1 239 ? -3.373 29.844 7.391 1 78.94 239 GLU B O 1
ATOM 6022 N N . LYS B 1 240 ? -5.043 31.344 7.5 1 72.31 240 LYS B N 1
ATOM 6023 C CA . LYS B 1 240 ? -5.32 31.266 6.066 1 72.31 240 LYS B CA 1
ATOM 6024 C C . LYS B 1 240 ? -4.953 32.594 5.379 1 72.31 240 LYS B C 1
ATOM 6026 O O . LYS B 1 240 ? -5.312 33.656 5.852 1 72.31 240 LYS B O 1
ATOM 6031 N N . ALA B 1 241 ? -4.043 32.688 4.438 1 56.12 241 ALA B N 1
ATOM 6032 C CA . ALA B 1 241 ? -3.598 33.906 3.775 1 56.12 241 ALA B CA 1
ATOM 6033 C C . ALA B 1 241 ? -4.773 34.656 3.133 1 56.12 241 ALA B C 1
ATOM 6035 O O . ALA B 1 241 ? -4.914 35.844 3.289 1 56.12 241 ALA B O 1
ATOM 6036 N N . GLU B 1 242 ? -5.281 34.312 1.901 1 52 242 GLU B N 1
ATOM 6037 C CA . GLU B 1 242 ? -6.215 35.188 1.185 1 52 242 GLU B CA 1
ATOM 6038 C C . GLU B 1 242 ? -7.656 34.875 1.59 1 52 242 GLU B C 1
ATOM 6040 O O . GLU B 1 242 ? -8.039 33.719 1.767 1 52 242 GLU B O 1
ATOM 6045 N N . PHE B 1 243 ? -8.312 35.969 2.283 1 45.72 243 PHE B N 1
ATOM 6046 C CA . PHE B 1 243 ? -9.672 36.094 2.809 1 45.72 243 PHE B CA 1
ATOM 6047 C C . PHE B 1 243 ? -10.695 35.719 1.749 1 45.72 243 PHE B C 1
ATOM 6049 O O . PHE B 1 243 ? -11.898 35.906 1.938 1 45.72 243 PHE B O 1
ATOM 6056 N N . GLU B 1 244 ? -10.312 35.438 0.473 1 42.84 244 GLU B N 1
ATOM 6057 C CA . GLU B 1 244 ? -11.609 35.312 -0.178 1 42.84 244 GLU B CA 1
ATOM 6058 C C . GLU B 1 244 ? -12.5 34.312 0.546 1 42.84 244 GLU B C 1
ATOM 6060 O O . GLU B 1 244 ? -12 33.469 1.287 1 42.84 244 GLU B O 1
ATOM 6065 N N . GLU B 1 245 ? -13.812 34.531 0.514 1 42.41 245 GLU B N 1
ATOM 6066 C CA . GLU B 1 245 ? -14.953 33.812 1.062 1 42.41 245 GLU B CA 1
ATOM 6067 C C . GLU B 1 245 ? -14.633 32.312 1.215 1 42.41 245 GLU B C 1
ATOM 6069 O O . GLU B 1 245 ? -15.523 31.469 1.139 1 42.41 245 GLU B O 1
ATOM 6074 N N . SER B 1 246 ? -13.406 32.094 1.108 1 42.53 246 SER B N 1
ATOM 6075 C CA . SER B 1 246 ? -13.312 30.656 0.932 1 42.53 246 SER B CA 1
ATOM 6076 C C . SER B 1 246 ? -13.648 29.922 2.225 1 42.53 246 SER B C 1
ATOM 6078 O O . SER B 1 246 ? -13.133 30.25 3.291 1 42.53 246 SER B O 1
ATOM 6080 N N . LYS B 1 247 ? -14.828 29.453 2.355 1 45.22 247 LYS B N 1
ATOM 6081 C CA . LYS B 1 247 ? -15.555 28.562 3.258 1 45.22 247 LYS B CA 1
ATOM 6082 C C . LYS B 1 247 ? -14.602 27.578 3.928 1 45.22 247 LYS B C 1
ATOM 6084 O O . LYS B 1 247 ? -15.016 26.797 4.793 1 45.22 247 LYS B O 1
ATOM 6089 N N . GLN B 1 248 ? -13.523 27.266 3.312 1 46.69 248 GLN B N 1
ATOM 6090 C CA . GLN B 1 248 ? -12.93 26 3.732 1 46.69 248 GLN B CA 1
ATOM 6091 C C . GLN B 1 248 ? -12.102 26.188 5.004 1 46.69 248 GLN B C 1
ATOM 6093 O O . GLN B 1 248 ? -11.312 27.125 5.109 1 46.69 248 GLN B O 1
ATOM 6098 N N . ALA B 1 249 ? -12.625 25.688 5.992 1 51.44 249 ALA B N 1
ATOM 6099 C CA . ALA B 1 249 ? -11.906 25.484 7.242 1 51.44 249 ALA B CA 1
ATOM 6100 C C . ALA B 1 249 ? -10.438 25.141 6.98 1 51.44 249 ALA B C 1
ATOM 6102 O O . ALA B 1 249 ? -10.109 24.531 5.965 1 51.44 249 ALA B O 1
ATOM 6103 N N . GLN B 1 250 ? -9.523 25.844 7.684 1 62.41 250 GLN B N 1
ATOM 6104 C CA . GLN B 1 250 ? -8.117 25.469 7.773 1 62.41 250 GLN B CA 1
ATOM 6105 C C . GLN B 1 250 ? -7.949 23.969 7.973 1 62.41 250 GLN B C 1
ATOM 6107 O O . GLN B 1 250 ? -8.711 23.344 8.719 1 62.41 250 GLN B O 1
ATOM 6112 N N . PHE B 1 251 ? -7.262 23.234 7.043 1 64.44 251 PHE B N 1
ATOM 6113 C CA . PHE B 1 251 ? -7.098 21.781 7.066 1 64.44 251 PHE B CA 1
ATOM 6114 C C . PHE B 1 251 ? -7.023 21.281 8.5 1 64.44 251 PHE B C 1
ATOM 6116 O O . PHE B 1 251 ? -7.656 20.281 8.844 1 64.44 251 PHE B O 1
ATOM 6123 N N . PHE B 1 252 ? -6.391 21.969 9.344 1 74.56 252 PHE B N 1
ATOM 6124 C CA . PHE B 1 252 ? -6.066 21.406 10.648 1 74.56 252 PHE B CA 1
ATOM 6125 C C . PHE B 1 252 ? -7.164 21.719 11.656 1 74.56 252 PHE B C 1
ATOM 6127 O O . PHE B 1 252 ? -7.238 21.094 12.711 1 74.56 252 PHE B O 1
ATOM 6134 N N . THR B 1 253 ? -8.109 22.5 11.242 1 71.62 253 THR B N 1
ATOM 6135 C CA . THR B 1 253 ? -9.148 22.875 12.195 1 71.62 253 THR B CA 1
ATOM 6136 C C . THR B 1 253 ? -10.062 21.688 12.484 1 71.62 253 THR B C 1
ATOM 6138 O O . THR B 1 253 ? -10.32 21.359 13.648 1 71.62 253 THR B O 1
ATOM 6141 N N . PRO B 1 254 ? -10.375 20.953 11.414 1 68.06 254 PRO B N 1
ATOM 6142 C CA . PRO B 1 254 ? -11.25 19.828 11.703 1 68.06 254 PRO B CA 1
ATOM 6143 C C . PRO B 1 254 ? -10.523 18.703 12.445 1 68.06 254 PRO B C 1
ATOM 6145 O O . PRO B 1 254 ? -11.172 17.797 12.984 1 68.06 254 PRO B O 1
ATOM 6148 N N . HIS B 1 255 ? -9.305 18.891 12.625 1 76.31 255 HIS B N 1
ATOM 6149 C CA . HIS B 1 255 ? -8.531 17.797 13.203 1 76.31 255 HIS B CA 1
ATOM 6150 C C . HIS B 1 255 ? -8.094 18.125 14.625 1 76.31 255 HIS B C 1
ATOM 6152 O O . HIS B 1 255 ? -7.348 17.359 15.242 1 76.31 255 HIS B O 1
ATOM 6158 N N . ILE B 1 256 ? -8.539 19.141 15.086 1 79.31 256 ILE B N 1
ATOM 6159 C CA . ILE B 1 256 ? -8.18 19.562 16.438 1 79.31 256 ILE B CA 1
ATOM 6160 C C . ILE B 1 256 ? -8.555 18.469 17.438 1 79.31 256 ILE B C 1
ATOM 6162 O O . ILE B 1 256 ? -7.918 18.344 18.484 1 79.31 256 ILE B O 1
ATOM 6166 N N . ASN B 1 257 ? -9.5 17.656 17.031 1 84.69 257 ASN B N 1
ATOM 6167 C CA . ASN B 1 257 ? -10.016 16.625 17.922 1 84.69 257 ASN B CA 1
ATOM 6168 C C . ASN B 1 257 ? -9.031 15.469 18.078 1 84.69 257 ASN B C 1
ATOM 6170 O O . ASN B 1 257 ? -9.18 14.633 18.969 1 84.69 257 ASN B O 1
ATOM 6174 N N . LEU B 1 258 ? -7.984 15.531 17.312 1 86.81 258 LEU B N 1
ATOM 6175 C CA . LEU B 1 258 ? -6.984 14.469 17.328 1 86.81 258 LEU B CA 1
ATOM 6176 C C . LEU B 1 258 ? -6.078 14.594 18.547 1 86.81 258 LEU B C 1
ATOM 6178 O O . LEU B 1 258 ? -5.477 13.609 18.984 1 86.81 258 LEU B O 1
ATOM 6182 N N . TRP B 1 259 ? -5.977 15.828 19.047 1 90.62 259 TRP B N 1
ATOM 6183 C CA . TRP B 1 259 ? -4.922 16.078 20.016 1 90.62 259 TRP B CA 1
ATOM 6184 C C . TRP B 1 259 ? -5.504 16.219 21.422 1 90.62 259 TRP B C 1
ATOM 6186 O O . TRP B 1 259 ? -6.203 17.188 21.719 1 90.62 259 TRP B O 1
ATOM 6196 N N . GLU B 1 260 ? -5.059 15.328 22.25 1 89.62 260 GLU B N 1
ATOM 6197 C CA . GLU B 1 260 ? -5.551 15.297 23.625 1 89.62 260 GLU B CA 1
ATOM 6198 C C . GLU B 1 260 ? -4.672 16.156 24.547 1 89.62 260 GLU B C 1
ATOM 6200 O O . GLU B 1 260 ? -5.047 16.438 25.688 1 89.62 260 GLU B O 1
ATOM 6205 N N . ASN B 1 261 ? -3.648 16.625 23.984 1 91.25 261 ASN B N 1
ATOM 6206 C CA . ASN B 1 261 ? -2.734 17.438 24.781 1 91.25 261 ASN B CA 1
ATOM 6207 C C . ASN B 1 261 ? -2.705 18.875 24.297 1 91.25 261 ASN B C 1
ATOM 6209 O O . ASN B 1 261 ? -1.857 19.656 24.719 1 91.25 261 ASN B O 1
ATOM 6213 N N . LEU B 1 262 ? -3.566 19.188 23.469 1 94.88 262 LEU B N 1
ATOM 6214 C CA . LEU B 1 262 ? -3.555 20.531 22.906 1 94.88 262 LEU B CA 1
ATOM 6215 C C . LEU B 1 262 ? -3.895 21.578 23.969 1 94.88 262 LEU B C 1
ATOM 6217 O O . LEU B 1 262 ? -5.035 21.656 24.422 1 94.88 262 LEU B O 1
ATOM 6221 N N . TYR B 1 263 ? -2.934 22.344 24.281 1 96.75 263 TYR B N 1
ATOM 6222 C CA . TYR B 1 263 ? -3.066 23.328 25.359 1 96.75 263 TYR B CA 1
ATOM 6223 C C . TYR B 1 263 ? -3.484 24.688 24.797 1 96.75 263 TYR B C 1
ATOM 6225 O O . TYR B 1 263 ? -4.352 25.359 25.359 1 96.75 263 TYR B O 1
ATOM 6233 N N . SER B 1 264 ? -2.854 25.078 23.766 1 96.5 264 SER B N 1
ATOM 6234 C CA . SER B 1 264 ? -3.092 26.391 23.172 1 96.5 264 SER B CA 1
ATOM 6235 C C . SER B 1 264 ? -3.562 26.25 21.719 1 96.5 264 SER B C 1
ATOM 6237 O O . SER B 1 264 ? -2.939 25.562 20.922 1 96.5 264 SER B O 1
ATOM 6239 N N . LEU B 1 265 ? -4.688 26.906 21.406 1 94.88 265 LEU B N 1
ATOM 6240 C CA . LEU B 1 265 ? -5.25 26.938 20.062 1 94.88 265 LEU B CA 1
ATOM 6241 C C . LEU B 1 265 ? -5.379 28.375 19.562 1 94.88 265 LEU B C 1
ATOM 6243 O O . LEU B 1 265 ? -6.055 29.188 20.172 1 94.88 265 LEU B O 1
ATOM 6247 N N . GLN B 1 266 ? -4.664 28.656 18.531 1 92.81 266 GLN B N 1
ATOM 6248 C CA . GLN B 1 266 ? -4.73 29.984 17.922 1 92.81 266 GLN B CA 1
ATOM 6249 C C . GLN B 1 266 ? -5.34 29.906 16.516 1 92.81 266 GLN B C 1
ATOM 6251 O O . GLN B 1 266 ? -4.75 29.312 15.609 1 92.81 266 GLN B O 1
ATOM 6256 N N . LEU B 1 267 ? -6.488 30.438 16.406 1 90.81 267 LEU B N 1
ATOM 6257 C CA . LEU B 1 267 ? -7.176 30.531 15.117 1 90.81 267 LEU B CA 1
ATOM 6258 C C . LEU B 1 267 ? -7.062 31.938 14.531 1 90.81 267 LEU B C 1
ATOM 6260 O O . LEU B 1 267 ? -7.695 32.875 15.031 1 90.81 267 LEU B O 1
ATOM 6264 N N . ASN B 1 268 ? -6.328 32 13.484 1 86.5 268 ASN B N 1
ATOM 6265 C CA . ASN B 1 268 ? -6.082 33.312 12.883 1 86.5 268 ASN B CA 1
ATOM 6266 C C . ASN B 1 268 ? -6.926 33.531 11.625 1 86.5 268 ASN B C 1
ATOM 6268 O O . ASN B 1 268 ? -7.34 32.562 10.984 1 86.5 268 ASN B O 1
ATOM 6272 N N . ASP B 1 269 ? -7.293 34.812 11.359 1 83.44 269 ASP B N 1
ATOM 6273 C CA . ASP B 1 269 ? -8.055 35.25 10.188 1 83.44 269 ASP B CA 1
ATOM 6274 C C . ASP B 1 269 ? -9.492 34.75 10.266 1 83.44 269 ASP B C 1
ATOM 6276 O O . ASP B 1 269 ? -10.07 34.344 9.25 1 83.44 269 ASP B O 1
ATOM 6280 N N . ILE B 1 270 ? -9.922 34.688 11.469 1 86.44 270 ILE B N 1
ATOM 6281 C CA . ILE B 1 270 ? -11.305 34.312 11.719 1 86.44 270 ILE B CA 1
ATOM 6282 C C . ILE B 1 270 ? -11.953 35.281 12.695 1 86.44 270 ILE B C 1
ATOM 6284 O O . ILE B 1 270 ? -11.273 35.844 13.562 1 86.44 270 ILE B O 1
ATOM 6288 N N . ASP B 1 271 ? -13.188 35.469 12.438 1 91.81 271 ASP B N 1
ATOM 6289 C CA . ASP B 1 271 ? -13.961 36.312 13.344 1 91.81 271 ASP B CA 1
ATOM 6290 C C . ASP B 1 271 ? -14.852 35.469 14.25 1 91.81 271 ASP B C 1
ATOM 6292 O O . ASP B 1 271 ? -15.453 34.5 13.812 1 91.81 271 ASP B O 1
ATOM 6296 N N . LEU B 1 272 ? -14.945 35.906 15.453 1 94.62 272 LEU B N 1
ATOM 6297 C CA . LEU B 1 272 ? -15.688 35.156 16.453 1 94.62 272 LEU B CA 1
ATOM 6298 C C . LEU B 1 272 ? -17.156 35.062 16.078 1 94.62 272 LEU B C 1
ATOM 6300 O O . LEU B 1 272 ? -17.797 34.031 16.312 1 94.62 272 LEU B O 1
ATOM 6304 N N . ASP B 1 273 ? -17.75 36.125 15.5 1 94.81 273 ASP B N 1
ATOM 6305 C CA . ASP B 1 273 ? -19.172 36.188 15.203 1 94.81 273 ASP B CA 1
ATOM 6306 C C . ASP B 1 273 ? -19.469 35.688 13.789 1 94.81 273 ASP B C 1
ATOM 6308 O O . ASP B 1 273 ? -20.609 35.75 13.328 1 94.81 273 ASP B O 1
ATOM 6312 N N . MET B 1 274 ? -18.5 35.25 13.109 1 91.81 274 MET B N 1
ATOM 6313 C CA . MET B 1 274 ? -18.703 34.75 11.758 1 91.81 274 MET B CA 1
ATOM 6314 C C . MET B 1 274 ? -18.234 33.281 11.633 1 91.81 274 MET B C 1
ATOM 6316 O O . MET B 1 274 ? -19.016 32.375 11.891 1 91.81 274 MET B O 1
ATOM 6320 N N . GLU B 1 275 ? -16.938 33.062 11.398 1 87 275 GLU B N 1
ATOM 6321 C CA . GLU B 1 275 ? -16.438 31.719 11.133 1 87 275 GLU B CA 1
ATOM 6322 C C . GLU B 1 275 ? -16.453 30.875 12.391 1 87 275 GLU B C 1
ATOM 6324 O O . GLU B 1 275 ? -16.797 29.688 12.344 1 87 275 GLU B O 1
ATOM 6329 N N . PHE B 1 276 ? -16.047 31.453 13.523 1 90.25 276 PHE B N 1
ATOM 6330 C CA . PHE B 1 276 ? -15.906 30.656 14.742 1 90.25 276 PHE B CA 1
ATOM 6331 C C . PHE B 1 276 ? -17.266 30.125 15.203 1 90.25 276 PHE B C 1
ATOM 6333 O O . PHE B 1 276 ? -17.375 28.969 15.586 1 90.25 276 PHE B O 1
ATOM 6340 N N . VAL B 1 277 ? -18.234 31.031 15.234 1 92.12 277 VAL B N 1
ATOM 6341 C CA . VAL B 1 277 ? -19.562 30.594 15.68 1 92.12 277 VAL B CA 1
ATOM 6342 C C . VAL B 1 277 ? -20.094 29.531 14.727 1 92.12 277 VAL B C 1
ATOM 6344 O O . VAL B 1 277 ? -20.766 28.578 15.156 1 92.12 277 VAL B O 1
ATOM 6347 N N . LEU B 1 278 ? -19.875 29.688 13.5 1 88.12 278 LEU B N 1
ATOM 6348 C CA . LEU B 1 278 ? -20.281 28.672 12.539 1 88.12 278 LEU B CA 1
ATOM 6349 C C . LEU B 1 278 ? -19.594 27.328 12.836 1 88.12 278 LEU B C 1
ATOM 6351 O O . LEU B 1 278 ? -20.219 26.281 12.711 1 88.12 278 LEU B O 1
ATOM 6355 N N . MET B 1 279 ? -18.359 27.375 13.25 1 87.31 279 MET B N 1
ATOM 6356 C CA . MET B 1 279 ? -17.625 26.156 13.617 1 87.31 279 MET B CA 1
ATOM 6357 C C . MET B 1 279 ? -18.281 25.469 14.805 1 87.31 279 MET B C 1
ATOM 6359 O O . MET B 1 279 ? -18.375 24.234 14.844 1 87.31 279 MET B O 1
ATOM 6363 N N . LEU B 1 280 ? -18.703 26.219 15.711 1 88.44 280 LEU B N 1
ATOM 6364 C CA . LEU B 1 280 ? -19.359 25.672 16.906 1 88.44 280 LEU B CA 1
ATOM 6365 C C . LEU B 1 280 ? -20.672 24.984 16.531 1 88.44 280 LEU B C 1
ATOM 6367 O O . LEU B 1 280 ? -20.938 23.875 16.984 1 88.44 280 LEU B O 1
ATOM 6371 N N . PHE B 1 281 ? -21.406 25.609 15.688 1 88 281 PHE B N 1
ATOM 6372 C CA . PHE B 1 281 ? -22.734 25.109 15.344 1 88 281 PHE B CA 1
ATOM 6373 C C . PHE B 1 281 ? -22.625 23.906 14.406 1 88 281 PHE B C 1
ATOM 6375 O O . PHE B 1 281 ? -23.484 23.031 14.414 1 88 281 PHE B O 1
ATOM 6382 N N . ASN B 1 282 ? -21.594 23.906 13.695 1 83.38 282 ASN B N 1
ATOM 6383 C CA . ASN B 1 282 ? -21.375 22.797 12.781 1 83.38 282 ASN B CA 1
ATOM 6384 C C . ASN B 1 282 ? -20.766 21.594 13.508 1 83.38 282 ASN B C 1
ATOM 6386 O O . ASN B 1 282 ? -20.609 20.531 12.914 1 83.38 282 ASN B O 1
ATOM 6390 N N . GLY B 1 283 ? -20.375 21.781 14.719 1 81.88 283 GLY B N 1
ATOM 6391 C CA . GLY B 1 283 ? -19.797 20.672 15.484 1 81.88 283 GLY B CA 1
ATOM 6392 C C . GLY B 1 283 ? -18.359 20.391 15.133 1 81.88 283 GLY B C 1
ATOM 6393 O O . GLY B 1 283 ? -17.906 19.25 15.203 1 81.88 283 GLY B O 1
ATOM 6394 N N . SER B 1 284 ? -17.625 21.406 14.805 1 82.88 284 SER B N 1
ATOM 6395 C CA . SER B 1 284 ? -16.234 21.234 14.398 1 82.88 284 SER B CA 1
ATOM 6396 C C . SER B 1 284 ? -15.359 20.828 15.586 1 82.88 284 SER B C 1
ATOM 6398 O O . SER B 1 284 ? -14.281 20.266 15.398 1 82.88 284 SER B O 1
ATOM 6400 N N . PHE B 1 285 ? -15.898 21.141 16.766 1 87.94 285 PHE B N 1
ATOM 6401 C CA . PHE B 1 285 ? -15.148 20.812 17.969 1 87.94 285 PHE B CA 1
ATOM 6402 C C . PHE B 1 285 ? -15.891 19.781 18.812 1 87.94 285 PHE B C 1
ATOM 6404 O O . PHE B 1 285 ? -17.078 19.938 19.078 1 87.94 285 PHE B O 1
ATOM 6411 N N . LYS B 1 286 ? -15.172 18.844 19.219 1 87.94 286 LYS B N 1
ATOM 6412 C CA . LYS B 1 286 ? -15.742 17.891 20.172 1 87.94 286 LYS B CA 1
ATOM 6413 C C . LYS B 1 286 ? -15.836 18.484 21.578 1 87.94 286 LYS B C 1
ATOM 6415 O O . LYS B 1 286 ? -15.219 19.516 21.844 1 87.94 286 LYS B O 1
ATOM 6420 N N . GLU B 1 287 ? -16.516 17.734 22.359 1 89.19 287 GLU B N 1
ATOM 6421 C CA . GLU B 1 287 ? -16.719 18.25 23.703 1 89.19 287 GLU B CA 1
ATOM 6422 C C . GLU B 1 287 ? -15.469 18.062 24.562 1 89.19 287 GLU B C 1
ATOM 6424 O O . GLU B 1 287 ? -14.68 17.141 24.344 1 89.19 287 GLU B O 1
ATOM 6429 N N . ASN B 1 288 ? -15.305 19.031 25.391 1 90.56 288 ASN B N 1
ATOM 6430 C CA . ASN B 1 288 ? -14.305 18.953 26.453 1 90.56 288 ASN B CA 1
ATOM 6431 C C . ASN B 1 288 ? -12.891 18.875 25.875 1 90.56 288 ASN B C 1
ATOM 6433 O O . ASN B 1 288 ? -12.117 17.984 26.25 1 90.56 288 ASN B O 1
ATOM 6437 N N . ARG B 1 289 ? -12.625 19.75 25 1 92 289 ARG B N 1
ATOM 6438 C CA . ARG B 1 289 ? -11.258 19.828 24.484 1 92 289 ARG B CA 1
ATOM 6439 C C . ARG B 1 289 ? -10.305 20.328 25.562 1 92 289 ARG B C 1
ATOM 6441 O O . ARG B 1 289 ? -10.68 21.156 26.406 1 92 289 ARG B O 1
ATOM 6448 N N . PRO B 1 290 ? -9.117 19.828 25.547 1 93.62 290 PRO B N 1
ATOM 6449 C CA . PRO B 1 290 ? -8.172 20.188 26.594 1 93.62 290 PRO B CA 1
ATOM 6450 C C . PRO B 1 290 ? -7.605 21.594 26.422 1 93.62 290 PRO B C 1
ATOM 6452 O O . PRO B 1 290 ? -6.711 22 27.172 1 93.62 290 PRO B O 1
ATOM 6455 N N . VAL B 1 291 ? -8.062 22.391 25.641 1 94.75 291 VAL B N 1
ATOM 6456 C CA . VAL B 1 291 ? -7.555 23.719 25.328 1 94.75 291 VAL B CA 1
ATOM 6457 C C . VAL B 1 291 ? -7.754 24.656 26.516 1 94.75 291 VAL B C 1
ATOM 6459 O O . VAL B 1 291 ? -8.867 24.766 27.047 1 94.75 291 VAL B O 1
ATOM 6462 N N . ARG B 1 292 ? -6.656 25.328 26.922 1 96.56 292 ARG B N 1
ATOM 6463 C CA . ARG B 1 292 ? -6.707 26.281 28.031 1 96.56 292 ARG B CA 1
ATOM 6464 C C . ARG B 1 292 ? -6.52 27.703 27.547 1 96.56 292 ARG B C 1
ATOM 6466 O O . ARG B 1 292 ? -6.934 28.656 28.203 1 96.56 292 ARG B O 1
ATOM 6473 N N . GLU B 1 293 ? -5.887 27.828 26.453 1 97.31 293 GLU B N 1
ATOM 6474 C CA . GLU B 1 293 ? -5.68 29.141 25.828 1 97.31 293 GLU B CA 1
ATOM 6475 C C . GLU B 1 293 ? -6.273 29.172 24.422 1 97.31 293 GLU B C 1
ATOM 6477 O O . GLU B 1 293 ? -5.793 28.469 23.531 1 97.31 293 GLU B O 1
ATOM 6482 N N . LEU B 1 294 ? -7.285 29.969 24.219 1 96.06 294 LEU B N 1
ATOM 6483 C CA . LEU B 1 294 ? -7.945 30.109 22.938 1 96.06 294 LEU B CA 1
ATOM 6484 C C . LEU B 1 294 ? -7.793 31.531 22.391 1 96.06 294 LEU B C 1
ATOM 6486 O O . LEU B 1 294 ? -8.18 32.5 23.062 1 96.06 294 LEU B O 1
ATOM 6490 N N . CYS B 1 295 ? -7.172 31.625 21.281 1 95.31 295 CYS B N 1
ATOM 6491 C CA . CYS B 1 295 ? -7.008 32.906 20.609 1 95.31 295 CYS B CA 1
ATOM 6492 C C . CYS B 1 295 ? -7.734 32.906 19.266 1 95.31 295 CYS B C 1
ATOM 6494 O O . CYS B 1 295 ? -7.5 32.062 18.422 1 95.31 295 CYS B O 1
ATOM 6496 N N . VAL B 1 296 ? -8.633 33.812 19.078 1 93.62 296 VAL B N 1
ATOM 6497 C CA . VAL B 1 296 ? -9.344 34 17.812 1 93.62 296 VAL B CA 1
ATOM 6498 C C . VAL B 1 296 ? -9.047 35.406 17.281 1 93.62 296 VAL B C 1
ATOM 6500 O O . VAL B 1 296 ? -9.492 36.406 17.844 1 93.62 296 VAL B O 1
ATOM 6503 N N . ARG B 1 297 ? -8.375 35.438 16.172 1 91.38 297 ARG B N 1
ATOM 6504 C CA . ARG B 1 297 ? -7.918 36.719 15.68 1 91.38 297 ARG B CA 1
ATOM 6505 C C . ARG B 1 297 ? -8.344 36.938 14.234 1 91.38 297 ARG B C 1
ATOM 6507 O O . ARG B 1 297 ? -8.297 36.031 13.422 1 91.38 297 ARG B O 1
ATOM 6514 N N . CYS B 1 298 ? -8.789 38.156 14 1 89.19 298 CYS B N 1
ATOM 6515 C CA . CYS B 1 298 ? -9.094 38.5 12.625 1 89.19 298 CYS B CA 1
ATOM 6516 C C . CYS B 1 298 ? -7.832 38.906 11.867 1 89.19 298 CYS B C 1
ATOM 6518 O O . CYS B 1 298 ? -6.73 38.844 12.422 1 89.19 298 CYS B O 1
ATOM 6520 N N . VAL B 1 299 ? -7.984 39.25 10.625 1 82.94 299 VAL B N 1
ATOM 6521 C CA . VAL B 1 299 ? -6.859 39.688 9.812 1 82.94 299 VAL B CA 1
ATOM 6522 C C . VAL B 1 299 ? -6.324 41 10.367 1 82.94 299 VAL B C 1
ATOM 6524 O O . VAL B 1 299 ? -7.098 41.906 10.742 1 82.94 299 VAL B O 1
ATOM 6527 N N . ALA B 1 300 ? -5.07 41.062 10.359 1 77.19 300 ALA B N 1
ATOM 6528 C CA . ALA B 1 300 ? -4.449 42.25 10.922 1 77.19 300 ALA B CA 1
ATOM 6529 C C . ALA B 1 300 ? -4.914 43.5 10.188 1 77.19 300 ALA B C 1
ATOM 6531 O O . ALA B 1 300 ? -4.914 43.562 8.953 1 77.19 300 ALA B O 1
ATOM 6532 N N . GLY B 1 301 ? -5.359 44.438 10.891 1 81.88 301 GLY B N 1
ATOM 6533 C CA . GLY B 1 301 ? -5.805 45.688 10.312 1 81.88 301 GLY B CA 1
ATOM 6534 C C . GLY B 1 301 ? -7.312 45.781 10.164 1 81.88 301 GLY B C 1
ATOM 6535 O O . GLY B 1 301 ? -7.863 46.875 10.055 1 81.88 301 GLY B O 1
ATOM 6536 N N . SER B 1 302 ? -7.977 44.656 10.195 1 88 302 SER B N 1
ATOM 6537 C CA . SER B 1 302 ? -9.414 44.625 9.969 1 88 302 SER B CA 1
ATOM 6538 C C . SER B 1 302 ? -10.172 45.125 11.211 1 88 302 SER B C 1
ATOM 6540 O O . SER B 1 302 ? -11.367 45.406 11.141 1 88 302 SER B O 1
ATOM 6542 N N . GLU B 1 303 ? -9.453 45.25 12.312 1 89.44 303 GLU B N 1
ATOM 6543 C CA . GLU B 1 303 ? -10.078 45.656 13.562 1 89.44 303 GLU B CA 1
ATOM 6544 C C . GLU B 1 303 ? -10.266 47.156 13.609 1 89.44 303 GLU B C 1
ATOM 6546 O O . GLU B 1 303 ? -11.016 47.688 14.438 1 89.44 303 GLU B O 1
ATOM 6551 N N . ARG B 1 304 ? -9.633 47.844 12.68 1 86.62 304 ARG B N 1
ATOM 6552 C CA . ARG B 1 304 ? -9.68 49.281 12.672 1 86.62 304 ARG B CA 1
ATOM 6553 C C . ARG B 1 304 ? -10.922 49.781 11.93 1 86.62 304 ARG B C 1
ATOM 6555 O O . ARG B 1 304 ? -11.328 49.219 10.922 1 86.62 304 ARG B O 1
ATOM 6562 N N . PRO B 1 305 ? -11.438 50.844 12.469 1 84.88 305 PRO B N 1
ATOM 6563 C CA . PRO B 1 305 ? -12.609 51.406 11.797 1 84.88 305 PRO B CA 1
ATOM 6564 C C . PRO B 1 305 ? -12.305 51.875 10.383 1 84.88 305 PRO B C 1
ATOM 6566 O O . PRO B 1 305 ? -11.242 52.469 10.133 1 84.88 305 PRO B O 1
ATOM 6569 N N . GLU B 1 306 ? -13.25 51.594 9.461 1 75.5 306 GLU B N 1
ATOM 6570 C CA . GLU B 1 306 ? -13.258 52.062 8.078 1 75.5 306 GLU B CA 1
ATOM 6571 C C . GLU B 1 306 ? -12.07 51.5 7.293 1 75.5 306 GLU B C 1
ATOM 6573 O O . GLU B 1 306 ? -11.625 52.125 6.32 1 75.5 306 GLU B O 1
ATOM 6578 N N . SER B 1 307 ? -11.422 50.531 7.848 1 80.12 307 SER B N 1
ATOM 6579 C CA . SER B 1 307 ? -10.453 49.812 7.039 1 80.12 307 SER B CA 1
ATOM 6580 C C . SER B 1 307 ? -11.117 49.156 5.836 1 80.12 307 SER B C 1
ATOM 6582 O O . SER B 1 307 ? -12.312 48.844 5.867 1 80.12 307 SER B O 1
ATOM 6584 N N . LEU B 1 308 ? -10.328 48.906 4.844 1 80.75 308 LEU B N 1
ATOM 6585 C CA . LEU B 1 308 ? -10.82 48.281 3.617 1 80.75 308 LEU B CA 1
ATOM 6586 C C . LEU B 1 308 ? -11.188 46.812 3.848 1 80.75 308 LEU B C 1
ATOM 6588 O O . LEU B 1 308 ? -12 46.25 3.109 1 80.75 308 LEU B O 1
ATOM 6592 N N . THR B 1 309 ? -10.703 46.25 4.941 1 80.88 309 THR B N 1
ATOM 6593 C CA . THR B 1 309 ? -10.914 44.812 5.184 1 80.88 309 THR B CA 1
ATOM 6594 C C . THR B 1 309 ? -11.945 44.625 6.289 1 80.88 309 THR B C 1
ATOM 6596 O O . THR B 1 309 ? -12.203 43.469 6.695 1 80.88 309 THR B O 1
ATOM 6599 N N . SER B 1 310 ? -12.523 45.656 6.691 1 87 310 SER B N 1
ATOM 6600 C CA . SER B 1 310 ? -13.562 45.562 7.711 1 87 310 SER B CA 1
ATOM 6601 C C . SER B 1 310 ? -14.914 45.219 7.086 1 87 310 SER B C 1
ATOM 6603 O O . SER B 1 310 ? -15.062 45.25 5.863 1 87 310 SER B O 1
ATOM 6605 N N . PHE B 1 311 ? -15.891 44.906 7.934 1 90.19 311 PHE B N 1
ATOM 6606 C CA . PHE B 1 311 ? -17.219 44.594 7.41 1 90.19 311 PHE B CA 1
ATOM 6607 C C . PHE B 1 311 ? -17.922 45.844 6.926 1 90.19 311 PHE B C 1
ATOM 6609 O O . PHE B 1 311 ? -17.891 46.875 7.613 1 90.19 311 PHE B O 1
ATOM 6616 N N . PRO B 1 312 ? -18.453 45.781 5.766 1 87.81 312 PRO B N 1
ATOM 6617 C CA . PRO B 1 312 ? -19.188 46.969 5.273 1 87.81 312 PRO B CA 1
ATOM 6618 C C . PRO B 1 312 ? -20.422 47.281 6.117 1 87.81 312 PRO B C 1
ATOM 6620 O O . PRO B 1 312 ? -20.906 46.438 6.859 1 87.81 312 PRO B O 1
ATOM 6623 N N . PRO B 1 313 ? -20.812 48.562 5.941 1 86.75 313 PRO B N 1
ATOM 6624 C CA . PRO B 1 313 ? -22.016 48.969 6.684 1 86.75 313 PRO B CA 1
ATOM 6625 C C . PRO B 1 313 ? -23.234 48.094 6.332 1 86.75 313 PRO B C 1
ATOM 6627 O O . PRO B 1 313 ? -23.469 47.812 5.156 1 86.75 313 PRO B O 1
ATOM 6630 N N . GLY B 1 314 ? -23.906 47.594 7.25 1 87.06 314 GLY B N 1
ATOM 6631 C CA . GLY B 1 314 ? -25.109 46.812 7.031 1 87.06 314 GLY B CA 1
ATOM 6632 C C . GLY B 1 314 ? -24.812 45.312 6.891 1 87.06 314 GLY B C 1
ATOM 6633 O O . GLY B 1 314 ? -25.734 44.531 6.707 1 87.06 314 GLY B O 1
ATOM 6634 N N . PHE B 1 315 ? -23.578 44.969 7.039 1 91.06 315 PHE B N 1
ATOM 6635 C CA . PHE B 1 315 ? -23.203 43.562 6.922 1 91.06 315 PHE B CA 1
ATOM 6636 C C . PHE B 1 315 ? -23.844 42.75 8.039 1 91.06 315 PHE B C 1
ATOM 6638 O O . PHE B 1 315 ? -23.797 43.156 9.203 1 91.06 315 PHE B O 1
ATOM 6645 N N . GLU B 1 316 ? -24.406 41.656 7.703 1 91.88 316 GLU B N 1
ATOM 6646 C CA . GLU B 1 316 ? -25.062 40.812 8.695 1 91.88 316 GLU B CA 1
ATOM 6647 C C . GLU B 1 316 ? -24.125 39.688 9.164 1 91.88 316 GLU B C 1
ATOM 6649 O O . GLU B 1 316 ? -23.641 38.906 8.359 1 91.88 316 GLU B O 1
ATOM 6654 N N . LEU B 1 317 ? -23.922 39.625 10.438 1 92.62 317 LEU B N 1
ATOM 6655 C CA . LEU B 1 317 ? -23.062 38.625 11.039 1 92.62 317 LEU B CA 1
ATOM 6656 C C . LEU B 1 317 ? -23.797 37.281 11.18 1 92.62 317 LEU B C 1
ATOM 6658 O O . LEU B 1 317 ? -25.016 37.25 11.289 1 92.62 317 LEU B O 1
ATOM 6662 N N . ALA B 1 318 ? -23.078 36.156 11.172 1 91.88 318 ALA B N 1
ATOM 6663 C CA . ALA B 1 318 ? -23.656 34.844 11.344 1 91.88 318 ALA B CA 1
ATOM 6664 C C . ALA B 1 318 ? -24.312 34.688 12.719 1 91.88 318 ALA B C 1
ATOM 6666 O O . ALA B 1 318 ? -25.312 34 12.867 1 91.88 318 ALA B O 1
ATOM 6667 N N . SER B 1 319 ? -23.703 35.312 13.695 1 93.06 319 SER B N 1
ATOM 6668 C CA . SER B 1 319 ? -24.203 35.219 15.062 1 93.06 319 SER B CA 1
ATOM 6669 C C . SER B 1 319 ? -25.625 35.781 15.172 1 93.06 319 SER B C 1
ATOM 6671 O O . SER B 1 319 ? -26.438 35.25 15.93 1 93.06 319 SER B O 1
ATOM 6673 N N . THR B 1 320 ? -25.922 36.812 14.391 1 91.19 320 THR B N 1
ATOM 6674 C CA . THR B 1 320 ? -27.25 37.406 14.414 1 91.19 320 THR B CA 1
ATOM 6675 C C . THR B 1 320 ? -28.297 36.406 13.898 1 91.19 320 THR B C 1
ATOM 6677 O O . THR B 1 320 ? -29.406 36.344 14.414 1 91.19 320 THR B O 1
ATOM 6680 N N . MET B 1 321 ? -27.922 35.688 12.984 1 89.06 321 MET B N 1
ATOM 6681 C CA . MET B 1 321 ? -28.812 34.688 12.383 1 89.06 321 MET B CA 1
ATOM 6682 C C . MET B 1 321 ? -28.969 33.469 13.281 1 89.06 321 MET B C 1
ATOM 6684 O O . MET B 1 321 ? -30.062 32.906 13.391 1 89.06 321 MET B O 1
ATOM 6688 N N . LEU B 1 322 ? -27.906 33.094 13.938 1 90.19 322 LEU B N 1
ATOM 6689 C CA . LEU B 1 322 ? -27.875 31.828 14.664 1 90.19 322 LEU B CA 1
ATOM 6690 C C . LEU B 1 322 ? -28.344 32.031 16.109 1 90.19 322 LEU B C 1
ATOM 6692 O O . LEU B 1 322 ? -28.953 31.125 16.688 1 90.19 322 LEU B O 1
ATOM 6696 N N . LEU B 1 323 ? -27.922 33.188 16.75 1 89.06 323 LEU B N 1
ATOM 6697 C CA . LEU B 1 323 ? -28.156 33.375 18.188 1 89.06 323 LEU B CA 1
ATOM 6698 C C . LEU B 1 323 ? -29.266 34.375 18.422 1 89.06 323 LEU B C 1
ATOM 6700 O O . LEU B 1 323 ? -29.531 34.75 19.578 1 89.06 323 LEU B O 1
ATOM 6704 N N . GLY B 1 324 ? -30.031 34.781 17.531 1 70.38 324 GLY B N 1
ATOM 6705 C CA . GLY B 1 324 ? -31.078 35.781 17.625 1 70.38 324 GLY B CA 1
ATOM 6706 C C . GLY B 1 324 ? -31.891 35.688 18.906 1 70.38 324 GLY B C 1
ATOM 6707 O O . GLY B 1 324 ? -31.328 35.562 19.984 1 70.38 324 GLY B O 1
ATOM 6708 N N . ASP B 1 325 ? -33.125 35.562 18.906 1 64.25 325 ASP B N 1
ATOM 6709 C CA . ASP B 1 325 ? -34.156 35.875 19.875 1 64.25 325 ASP B CA 1
ATOM 6710 C C . ASP B 1 325 ? -34.312 34.75 20.906 1 64.25 325 ASP B C 1
ATOM 6712 O O . ASP B 1 325 ? -35.219 34.781 21.734 1 64.25 325 ASP B O 1
ATOM 6716 N N . LYS B 1 326 ? -33.312 33.875 20.984 1 70.56 326 LYS B N 1
ATOM 6717 C CA . LYS B 1 326 ? -33.562 32.688 21.797 1 70.56 326 LYS B CA 1
ATOM 6718 C C . LYS B 1 326 ? -32.906 32.781 23.156 1 70.56 326 LYS B C 1
ATOM 6720 O O . LYS B 1 326 ? -32.031 33.656 23.375 1 70.56 326 LYS B O 1
ATOM 6725 N N . ASN B 1 327 ? -33.375 32.094 24.047 1 82.75 327 ASN B N 1
ATOM 6726 C CA . ASN B 1 327 ? -32.844 31.875 25.391 1 82.75 327 ASN B CA 1
ATOM 6727 C C . ASN B 1 327 ? -31.422 31.328 25.312 1 82.75 327 ASN B C 1
ATOM 6729 O O . ASN B 1 327 ? -31.156 30.344 24.609 1 82.75 327 ASN B O 1
ATOM 6733 N N . LEU B 1 328 ? -30.469 32 26 1 88.88 328 LEU B N 1
ATOM 6734 C CA . LEU B 1 328 ? -29.047 31.672 25.969 1 88.88 328 LEU B CA 1
ATOM 6735 C C . LEU B 1 328 ? -28.828 30.25 26.469 1 88.88 328 LEU B C 1
ATOM 6737 O O . LEU B 1 328 ? -27.844 29.609 26.078 1 88.88 328 LEU B O 1
ATOM 6741 N N . ASP B 1 329 ? -29.766 29.75 27.266 1 88.44 329 ASP B N 1
ATOM 6742 C CA . ASP B 1 329 ? -29.625 28.422 27.844 1 88.44 329 ASP B CA 1
ATOM 6743 C C . ASP B 1 329 ? -29.75 27.344 26.781 1 88.44 329 ASP B C 1
ATOM 6745 O O . ASP B 1 329 ? -29.25 26.219 26.953 1 88.44 329 ASP B O 1
ATOM 6749 N N . ASN B 1 330 ? -30.297 27.703 25.734 1 85.88 330 ASN B N 1
ATOM 6750 C CA . ASN B 1 330 ? -30.547 26.75 24.656 1 85.88 330 ASN B CA 1
ATOM 6751 C C . ASN B 1 330 ? -29.25 26.391 23.938 1 85.88 330 ASN B C 1
ATOM 6753 O O . ASN B 1 330 ? -29.188 25.375 23.234 1 85.88 330 ASN B O 1
ATOM 6757 N N . TYR B 1 331 ? -28.203 27.234 24.188 1 86.56 331 TYR B N 1
ATOM 6758 C CA . TYR B 1 331 ? -26.984 27.047 23.391 1 86.56 331 TYR B CA 1
ATOM 6759 C C . TYR B 1 331 ? -25.906 26.375 24.219 1 86.56 331 TYR B C 1
ATOM 6761 O O . TYR B 1 331 ? -24.797 26.125 23.719 1 86.56 331 TYR B O 1
ATOM 6769 N N . LYS B 1 332 ? -26.172 26 25.359 1 85.94 332 LYS B N 1
ATOM 6770 C CA . LYS B 1 332 ? -25.156 25.453 26.266 1 85.94 332 LYS B CA 1
ATOM 6771 C C . LYS B 1 332 ? -24.547 24.188 25.703 1 85.94 332 LYS B C 1
ATOM 6773 O O . LYS B 1 332 ? -23.344 23.969 25.812 1 85.94 332 LYS B O 1
ATOM 6778 N N . ASP B 1 333 ? -25.359 23.422 25.062 1 83.56 333 ASP B N 1
ATOM 6779 C CA . ASP B 1 333 ? -24.891 22.141 24.547 1 83.56 333 ASP B CA 1
ATOM 6780 C C . ASP B 1 333 ? -23.984 22.328 23.344 1 83.56 333 ASP B C 1
ATOM 6782 O O . ASP B 1 333 ? -23.062 21.531 23.109 1 83.56 333 ASP B O 1
ATOM 6786 N N . GLN B 1 334 ? -24.125 23.375 22.625 1 84.31 334 GLN B N 1
ATOM 6787 C CA . GLN B 1 334 ? -23.344 23.656 21.422 1 84.31 334 GLN B CA 1
ATOM 6788 C C . GLN B 1 334 ? -21.969 24.219 21.781 1 84.31 334 GLN B C 1
ATOM 6790 O O . GLN B 1 334 ? -21.031 24.156 20.984 1 84.31 334 GLN B O 1
ATOM 6795 N N . PHE B 1 335 ? -21.766 24.719 23.047 1 87.69 335 PHE B N 1
ATOM 6796 C CA . PHE B 1 335 ? -20.562 25.438 23.391 1 87.69 335 PHE B CA 1
ATOM 6797 C C . PHE B 1 335 ? -19.719 24.656 24.375 1 87.69 335 PHE B C 1
ATOM 6799 O O . PHE B 1 335 ? -18.891 25.219 25.094 1 87.69 335 PHE B O 1
ATOM 6806 N N . LYS B 1 336 ? -19.875 23.422 24.328 1 87.06 336 LYS B N 1
ATOM 6807 C CA . LYS B 1 336 ? -19.25 22.562 25.328 1 87.06 336 LYS B CA 1
ATOM 6808 C C . LYS B 1 336 ? -17.828 22.188 24.906 1 87.06 336 LYS B C 1
ATOM 6810 O O . LYS B 1 336 ? -17.156 21.422 25.594 1 87.06 336 LYS B O 1
ATOM 6815 N N . ALA B 1 337 ? -17.344 22.781 23.906 1 88.81 337 ALA B N 1
ATOM 6816 C CA . ALA B 1 337 ? -16.047 22.359 23.344 1 88.81 337 ALA B CA 1
ATOM 6817 C C . ALA B 1 337 ? -14.898 22.812 24.25 1 88.81 337 ALA B C 1
ATOM 6819 O O . ALA B 1 337 ? -13.906 22.094 24.391 1 88.81 337 ALA B O 1
ATOM 6820 N N . PHE B 1 338 ? -15.062 24.031 24.891 1 91.62 338 PHE B N 1
ATOM 6821 C CA . PHE B 1 338 ? -13.938 24.609 25.609 1 91.62 338 PHE B CA 1
ATOM 6822 C C . PHE B 1 338 ? -14.336 24.984 27.031 1 91.62 338 PHE B C 1
ATOM 6824 O O . PHE B 1 338 ? -14.32 26.156 27.406 1 91.62 338 PHE B O 1
ATOM 6831 N N . PRO B 1 339 ? -14.438 24.047 27.938 1 89.56 339 PRO B N 1
ATOM 6832 C CA . PRO B 1 339 ? -14.953 24.344 29.281 1 89.56 339 PRO B CA 1
ATOM 6833 C C . PRO B 1 339 ? -13.875 24.844 30.219 1 89.56 339 PRO B C 1
ATOM 6835 O O . PRO B 1 339 ? -14.195 25.453 31.25 1 89.56 339 PRO B O 1
ATOM 6838 N N . ASN B 1 340 ? -12.664 24.703 29.938 1 90.25 340 ASN B N 1
ATOM 6839 C CA . ASN B 1 340 ? -11.625 24.969 30.922 1 90.25 340 ASN B CA 1
ATOM 6840 C C . ASN B 1 340 ? -10.641 26.031 30.422 1 90.25 340 ASN B C 1
ATOM 6842 O O . ASN B 1 340 ? -9.43 25.875 30.578 1 90.25 340 ASN B O 1
ATOM 6846 N N . LEU B 1 341 ? -11.156 27.062 29.906 1 94.88 341 LEU B N 1
ATOM 6847 C CA . LEU B 1 341 ? -10.281 28.094 29.359 1 94.88 341 LEU B CA 1
ATOM 6848 C C . LEU B 1 341 ? -9.688 28.953 30.469 1 94.88 341 LEU B C 1
ATOM 6850 O O . LEU B 1 341 ? -10.391 29.344 31.391 1 94.88 341 LEU B O 1
ATOM 6854 N N . ASN B 1 342 ? -8.391 29.172 30.406 1 96.69 342 ASN B N 1
ATOM 6855 C CA . ASN B 1 342 ? -7.715 30.156 31.25 1 96.69 342 ASN B CA 1
ATOM 6856 C C . ASN B 1 342 ? -7.598 31.5 30.547 1 96.69 342 ASN B C 1
ATOM 6858 O O . ASN B 1 342 ? -7.512 32.531 31.203 1 96.69 342 ASN B O 1
ATOM 6862 N N . LEU B 1 343 ? -7.527 31.422 29.281 1 97.81 343 LEU B N 1
ATOM 6863 C CA . LEU B 1 343 ? -7.375 32.625 28.484 1 97.81 343 LEU B CA 1
ATOM 6864 C C . LEU B 1 343 ? -8.258 32.594 27.25 1 97.81 343 LEU B C 1
ATOM 6866 O O . LEU B 1 343 ? -8.273 31.578 26.531 1 97.81 343 LEU B O 1
ATOM 6870 N N . LEU B 1 344 ? -9.047 33.594 27.031 1 97.56 344 LEU B N 1
ATOM 6871 C CA . LEU B 1 344 ? -9.727 33.875 25.766 1 97.56 344 LEU B CA 1
ATOM 6872 C C . LEU B 1 344 ? -9.297 35.219 25.203 1 97.56 344 LEU B C 1
ATOM 6874 O O . LEU B 1 344 ? -9.516 36.25 25.828 1 97.56 344 LEU B O 1
ATOM 6878 N N . ASP B 1 345 ? -8.586 35.156 24.141 1 97.06 345 ASP B N 1
ATOM 6879 C CA . ASP B 1 345 ? -8.094 36.344 23.453 1 97.06 345 ASP B CA 1
ATOM 6880 C C . ASP B 1 345 ? -8.75 36.5 22.078 1 97.06 345 ASP B C 1
ATOM 6882 O O . ASP B 1 345 ? -8.516 35.688 21.172 1 97.06 345 ASP B O 1
ATOM 6886 N N . VAL B 1 346 ? -9.547 37.594 21.922 1 97.5 346 VAL B N 1
ATOM 6887 C CA . VAL B 1 346 ? -10.312 37.75 20.688 1 97.5 346 VAL B CA 1
ATOM 6888 C C . VAL B 1 346 ? -10.031 39.125 20.078 1 97.5 346 VAL B C 1
ATOM 6890 O O . VAL B 1 346 ? -10.062 40.125 20.766 1 97.5 346 VAL B O 1
ATOM 6893 N N . THR B 1 347 ? -9.688 39.125 18.812 1 95.25 347 THR B N 1
ATOM 6894 C CA . THR B 1 347 ? -9.617 40.344 18.016 1 95.25 347 THR B CA 1
ATOM 6895 C C . THR B 1 347 ? -10.711 40.344 16.953 1 95.25 347 THR B C 1
ATOM 6897 O O . THR B 1 347 ? -10.703 39.531 16.031 1 95.25 347 THR B O 1
ATOM 6900 N N . PHE B 1 348 ? -11.641 41.312 17.031 1 95 348 PHE B N 1
ATOM 6901 C CA . PHE B 1 348 ? -12.82 41.344 16.172 1 95 348 PHE B CA 1
ATOM 6902 C C . PHE B 1 348 ? -12.562 42.219 14.953 1 95 348 PHE B C 1
ATOM 6904 O O . PHE B 1 348 ? -11.844 43.219 15.023 1 95 348 PHE B O 1
ATOM 6911 N N . VAL B 1 349 ? -13.141 41.781 13.859 1 93.5 349 VAL B N 1
ATOM 6912 C CA . VAL B 1 349 ? -13.242 42.656 12.719 1 93.5 349 VAL B CA 1
ATOM 6913 C C . VAL B 1 349 ? -14.18 43.812 13.055 1 93.5 349 VAL B C 1
ATOM 6915 O O . VAL B 1 349 ? -15.195 43.625 13.719 1 93.5 349 VAL B O 1
ATOM 6918 N N . PHE B 1 350 ? -13.891 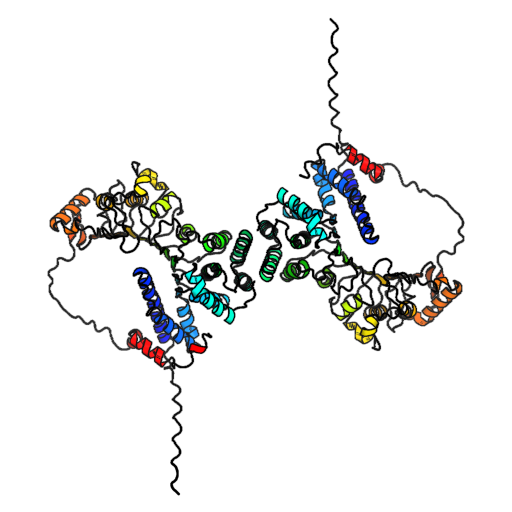44.938 12.547 1 93.5 350 PHE B N 1
ATOM 6919 C CA . PHE B 1 350 ? -14.734 46.094 12.82 1 93.5 350 PHE B CA 1
ATOM 6920 C C . PHE B 1 350 ? -16.125 45.906 12.234 1 93.5 350 PHE B C 1
ATOM 6922 O O . PHE B 1 350 ? -16.266 45.562 11.055 1 93.5 350 PHE B O 1
ATOM 6929 N N . HIS B 1 351 ? -17.094 46.062 13.047 1 93.19 351 HIS B N 1
ATOM 6930 C CA . HIS B 1 351 ? -18.516 46.031 12.711 1 93.19 351 HIS B CA 1
ATOM 6931 C C . HIS B 1 351 ? -19.281 47.094 13.508 1 93.19 351 HIS B C 1
ATOM 6933 O O . HIS B 1 351 ? -19.266 47.062 14.742 1 93.19 351 HIS B O 1
ATOM 6939 N N . ARG B 1 352 ? -20 47.875 12.875 1 88.38 352 ARG B N 1
ATOM 6940 C CA . ARG B 1 352 ? -20.594 49.062 13.492 1 88.38 352 ARG B CA 1
ATOM 6941 C C . ARG B 1 352 ? -21.547 48.688 14.609 1 88.38 352 ARG B C 1
ATOM 6943 O O . ARG B 1 352 ? -21.469 49.188 15.727 1 88.38 352 ARG B O 1
ATOM 6950 N N . ARG B 1 353 ? -22.406 47.781 14.375 1 89.38 353 ARG B N 1
ATOM 6951 C CA . ARG B 1 353 ? -23.406 47.406 15.367 1 89.38 353 ARG B CA 1
ATOM 6952 C C . ARG B 1 353 ? -22.75 46.688 16.547 1 89.38 353 ARG B C 1
ATOM 6954 O O . ARG B 1 353 ? -23.156 46.906 17.703 1 89.38 353 ARG B O 1
ATOM 6961 N N . ARG B 1 354 ? -21.766 45.906 16.344 1 92.31 354 ARG B N 1
ATOM 6962 C CA . ARG B 1 354 ? -21.078 45.156 17.406 1 92.31 354 ARG B CA 1
ATOM 6963 C C . ARG B 1 354 ? -20.312 46.125 18.312 1 92.31 354 ARG B C 1
ATOM 6965 O O . ARG B 1 354 ? -20.188 45.844 19.516 1 92.31 354 ARG B O 1
ATOM 6972 N N . MET B 1 355 ? -19.844 47.125 17.688 1 88.75 355 MET B N 1
ATOM 6973 C CA . MET B 1 355 ? -19.078 48.094 18.469 1 88.75 355 MET B CA 1
ATOM 6974 C C . MET B 1 355 ? -19.969 48.781 19.516 1 88.75 355 MET B C 1
ATOM 6976 O O . MET B 1 355 ? -19.469 49.25 20.531 1 88.75 355 MET B O 1
ATOM 6980 N N . GLU B 1 356 ? -21.25 48.719 19.188 1 86.19 356 GLU B N 1
ATOM 6981 C CA . GLU B 1 356 ? -22.188 49.344 20.109 1 86.19 356 GLU B CA 1
ATOM 6982 C C . GLU B 1 356 ? -22.812 48.312 21.047 1 86.19 356 GLU B C 1
ATOM 6984 O O . GLU B 1 356 ? -22.938 48.562 22.25 1 86.19 356 GLU B O 1
ATOM 6989 N N . GLU B 1 357 ? -23.203 47.25 20.547 1 88.12 357 GLU B N 1
ATOM 6990 C CA . GLU B 1 357 ? -24.016 46.281 21.297 1 88.12 357 GLU B CA 1
ATOM 6991 C C . GLU B 1 357 ? -23.156 45.125 21.828 1 88.12 357 GLU B C 1
ATOM 6993 O O . GLU B 1 357 ? -23.562 44.438 22.766 1 88.12 357 GLU B O 1
ATOM 6998 N N . GLY B 1 358 ? -21.922 44.938 21.281 1 93.19 358 GLY B N 1
ATOM 6999 C CA . GLY B 1 358 ? -21.094 43.812 21.672 1 93.19 358 GLY B CA 1
ATOM 7000 C C . GLY B 1 358 ? -21.359 42.562 20.875 1 93.19 358 GLY B C 1
ATOM 7001 O O . GLY B 1 358 ? -22.297 42.531 20.078 1 93.19 358 GLY B O 1
ATOM 7002 N N . SER B 1 359 ? -20.578 41.531 21.078 1 95.5 359 SER B N 1
ATOM 7003 C CA . SER B 1 359 ? -20.641 40.281 20.344 1 95.5 359 SER B CA 1
ATOM 7004 C C . SER B 1 359 ? -21.688 39.344 20.938 1 95.5 359 SER B C 1
ATOM 7006 O O . SER B 1 359 ? -21.672 39.062 22.141 1 95.5 359 SER B O 1
ATOM 7008 N N . LEU B 1 360 ? -22.562 38.844 20.047 1 94 360 LEU B N 1
ATOM 7009 C CA . LEU B 1 360 ? -23.578 37.875 20.469 1 94 360 LEU B CA 1
ATOM 7010 C C . LEU B 1 360 ? -22.938 36.531 20.781 1 94 360 LEU B C 1
ATOM 7012 O O . LEU B 1 360 ? -23.375 35.812 21.703 1 94 360 LEU B O 1
ATOM 7016 N N . THR B 1 361 ? -21.953 36.188 20.062 1 95.06 361 THR B N 1
ATOM 7017 C CA . THR B 1 361 ? -21.266 34.906 20.266 1 95.06 361 THR B CA 1
ATOM 7018 C C . THR B 1 361 ? -20.531 34.906 21.609 1 95.06 361 THR B C 1
ATOM 7020 O O . THR B 1 361 ? -20.578 33.906 22.344 1 95.06 361 THR B O 1
ATOM 7023 N N . LEU B 1 362 ? -19.828 36.031 21.859 1 95.75 362 LEU B N 1
ATOM 7024 C CA . LEU B 1 362 ? -19.141 36.125 23.125 1 95.75 362 LEU B CA 1
ATOM 7025 C C . LEU B 1 362 ? -20.109 35.969 24.297 1 95.75 362 LEU B C 1
ATOM 7027 O O . LEU B 1 362 ? -19.844 35.25 25.25 1 95.75 362 LEU B O 1
ATOM 7031 N N . LYS B 1 363 ? -21.234 36.625 24.188 1 94.38 363 LYS B N 1
ATOM 7032 C CA . LYS B 1 363 ? -22.281 36.594 25.203 1 94.38 363 LYS B CA 1
ATOM 7033 C C . LYS B 1 363 ? -22.766 35.156 25.422 1 94.38 363 LYS B C 1
ATOM 7035 O O . LYS B 1 363 ? -22.828 34.688 26.562 1 94.38 363 LYS B O 1
ATOM 7040 N N . ALA B 1 364 ? -23.109 34.531 24.375 1 93.62 364 ALA B N 1
ATOM 7041 C CA . ALA B 1 364 ? -23.609 33.156 24.453 1 93.62 364 ALA B CA 1
ATOM 7042 C C . ALA B 1 364 ? -22.531 32.219 24.969 1 93.62 364 ALA B C 1
ATOM 7044 O O . ALA B 1 364 ? -22.812 31.297 25.734 1 93.62 364 ALA B O 1
ATOM 7045 N N . PHE B 1 365 ? -21.344 32.438 24.5 1 94.12 365 PHE B N 1
ATOM 7046 C CA . PHE B 1 365 ? -20.203 31.578 24.844 1 94.12 365 PHE B CA 1
ATOM 7047 C C . PHE B 1 365 ? -19.906 31.672 26.344 1 94.12 365 PHE B C 1
ATOM 7049 O O . PHE B 1 365 ? -19.766 30.641 27.016 1 94.12 365 PHE B O 1
ATOM 7056 N N . LEU B 1 366 ? -19.812 32.844 26.859 1 93.75 366 LEU B N 1
ATOM 7057 C CA . LEU B 1 366 ? -19.516 33.031 28.281 1 93.75 366 LEU B CA 1
ATOM 7058 C C . LEU B 1 366 ? -20.656 32.531 29.156 1 93.75 366 LEU B C 1
ATOM 7060 O O . LEU B 1 366 ? -20.438 32.031 30.25 1 93.75 366 LEU B O 1
ATOM 7064 N N . HIS B 1 367 ? -21.828 32.719 28.672 1 92.69 367 HIS B N 1
ATOM 7065 C CA . HIS B 1 367 ? -22.984 32.219 29.391 1 92.69 367 HIS B CA 1
ATOM 7066 C C . HIS B 1 367 ? -22.922 30.703 29.516 1 92.69 367 HIS B C 1
ATOM 7068 O O . HI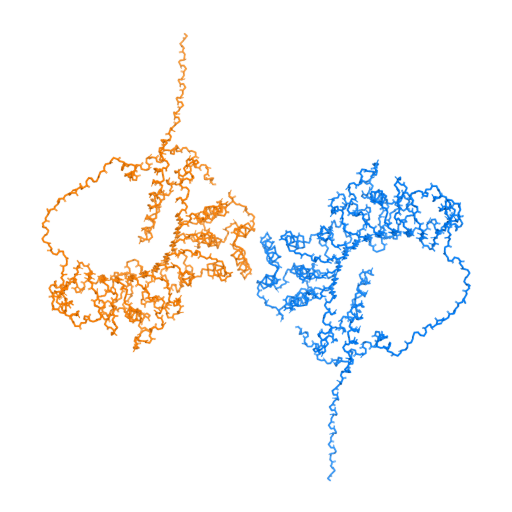S B 1 367 ? -23.266 30.156 30.562 1 92.69 367 HIS B O 1
ATOM 7074 N N . ALA B 1 368 ? -22.516 30.109 28.5 1 91.12 368 ALA B N 1
ATOM 7075 C CA . ALA B 1 368 ? -22.531 28.641 28.438 1 91.12 368 ALA B CA 1
ATOM 7076 C C . ALA B 1 368 ? -21.359 28.047 29.203 1 91.12 368 ALA B C 1
ATOM 7078 O O . ALA B 1 368 ? -21.516 27.047 29.906 1 91.12 368 ALA B O 1
ATOM 7079 N N . VAL B 1 369 ? -20.172 28.578 29.031 1 88.88 369 VAL B N 1
ATOM 7080 C CA . VAL B 1 369 ? -18.953 27.938 29.531 1 88.88 369 VAL B CA 1
ATOM 7081 C C . VAL B 1 369 ? -18.438 28.688 30.75 1 88.88 369 VAL B C 1
ATOM 7083 O O . VAL B 1 369 ? -17.703 28.109 31.562 1 88.88 369 VAL B O 1
ATOM 7086 N N . GLY B 1 370 ? -18.859 29.875 30.875 1 88 370 GLY B N 1
ATOM 7087 C CA . GLY B 1 370 ? -18.266 30.719 31.906 1 88 370 GLY B CA 1
ATOM 7088 C C . GLY B 1 370 ? -17.062 31.5 31.406 1 88 370 GLY B C 1
ATOM 7089 O O . GLY B 1 370 ? -16.406 31.078 30.438 1 88 370 GLY B O 1
ATOM 7090 N N . SER B 1 371 ? -16.734 32.562 32.062 1 91.75 371 SER B N 1
ATOM 7091 C CA . SER B 1 371 ? -15.602 33.375 31.656 1 91.75 371 SER B CA 1
ATOM 7092 C C . SER B 1 371 ? -14.289 32.75 32.094 1 91.75 371 SER B C 1
ATOM 7094 O O . SER B 1 371 ? -14.219 32.125 33.188 1 91.75 371 SER B O 1
ATOM 7096 N N . PRO B 1 372 ? -13.273 32.875 31.281 1 95.69 372 PRO B N 1
ATOM 7097 C CA . PRO B 1 372 ? -11.938 32.406 31.688 1 95.69 372 PRO B CA 1
ATOM 7098 C C . PRO B 1 372 ? -11.289 33.344 32.719 1 95.69 372 PRO B C 1
ATOM 7100 O O . PRO B 1 372 ? -11.867 34.375 33.062 1 95.69 372 PRO B O 1
ATOM 7103 N N . GLU B 1 373 ? -10.156 32.938 33.156 1 96.06 373 GLU B N 1
ATOM 7104 C CA . GLU B 1 373 ? -9.406 33.719 34.125 1 96.06 373 GLU B CA 1
ATOM 7105 C C . GLU B 1 373 ? -8.992 35.062 33.5 1 96.06 373 GLU B C 1
ATOM 7107 O O . GLU B 1 373 ? -9.016 36.094 34.188 1 96.06 373 GLU B O 1
ATOM 7112 N N . ARG B 1 374 ? -8.602 34.969 32.312 1 97.38 374 ARG B N 1
ATOM 7113 C CA . ARG B 1 374 ? -8.195 36.156 31.578 1 97.38 374 ARG B CA 1
ATOM 7114 C C . ARG B 1 374 ? -9.016 36.312 30.297 1 97.38 374 ARG B C 1
ATOM 7116 O O . ARG B 1 374 ? -9.07 35.406 29.469 1 97.38 374 ARG B O 1
ATOM 7123 N N . LEU B 1 375 ? -9.672 37.438 30.141 1 97.19 375 LEU B N 1
ATOM 7124 C CA . LEU B 1 375 ? -10.453 37.781 28.953 1 97.19 375 LEU B CA 1
ATOM 7125 C C . LEU B 1 375 ? -9.891 39 28.266 1 97.19 375 LEU B C 1
ATOM 7127 O O . LEU B 1 375 ? -9.828 40.094 28.844 1 97.19 375 LEU B O 1
ATOM 7131 N N . CYS B 1 376 ? -9.375 38.812 27.078 1 96.94 376 CYS B N 1
ATOM 7132 C CA . CYS B 1 376 ? -8.812 39.906 26.297 1 96.94 376 CYS B CA 1
ATOM 7133 C C . CYS B 1 376 ? -9.641 40.156 25.031 1 96.94 376 CYS B C 1
ATOM 7135 O O . CYS B 1 376 ? -9.789 39.25 24.203 1 96.94 376 CYS B O 1
ATOM 7137 N N . LEU B 1 377 ? -10.141 41.375 24.859 1 96.94 377 LEU B N 1
ATOM 7138 C CA . LEU B 1 377 ? -10.984 41.719 23.719 1 96.94 377 LEU B CA 1
ATOM 7139 C C . LEU B 1 377 ? -10.445 42.969 23 1 96.94 377 LEU B C 1
ATOM 7141 O O . LEU B 1 377 ? -10.219 44 23.625 1 96.94 377 LEU B O 1
ATOM 7145 N N . THR B 1 378 ? -10.172 42.781 21.766 1 94.44 378 THR B N 1
ATOM 7146 C CA . THR B 1 378 ? -9.789 43.906 20.922 1 94.44 378 THR B CA 1
ATOM 7147 C C . THR B 1 378 ? -10.875 44.188 19.891 1 94.44 378 THR B C 1
ATOM 7149 O O . THR B 1 378 ? -11.336 43.312 19.188 1 94.44 378 THR B O 1
ATOM 7152 N N . GLY B 1 379 ? -11.305 45.469 19.812 1 92.94 379 GLY B N 1
ATOM 7153 C CA . GLY B 1 379 ? -12.383 45.844 18.922 1 92.94 379 GLY B CA 1
ATOM 7154 C C . GLY B 1 379 ? -13.766 45.531 19.469 1 92.94 379 GLY B C 1
ATOM 7155 O O . GLY B 1 379 ? -14.672 45.156 18.734 1 92.94 379 GLY B O 1
ATOM 7156 N N . HIS B 1 380 ? -13.867 45.531 20.672 1 94.62 380 HIS B N 1
ATOM 7157 C CA . HIS B 1 380 ? -15.086 45.25 21.422 1 94.62 380 HIS B CA 1
ATOM 7158 C C . HIS B 1 380 ? -15.297 46.219 22.562 1 94.62 380 HIS B C 1
ATOM 7160 O O . HIS B 1 380 ? -14.336 46.656 23.188 1 94.62 380 HIS B O 1
ATOM 7166 N N . PRO B 1 381 ? -16.516 46.656 22.75 1 92.62 381 PRO B N 1
ATOM 7167 C CA . PRO B 1 381 ? -16.75 47.469 23.938 1 92.62 381 PRO B CA 1
ATOM 7168 C C . PRO B 1 381 ? -16.609 46.688 25.234 1 92.62 381 PRO B C 1
ATOM 7170 O O . PRO B 1 381 ? -16.469 45.469 25.203 1 92.62 381 PRO B O 1
ATOM 7173 N N . LEU B 1 382 ? -16.531 47.5 26.344 1 91.5 382 LEU B N 1
ATOM 7174 C CA . LEU B 1 382 ? -16.531 46.781 27.625 1 91.5 382 LEU B CA 1
ATOM 7175 C C . LEU B 1 382 ? -17.656 45.781 27.703 1 91.5 382 LEU B C 1
ATOM 7177 O O . LEU B 1 382 ? -18.812 46.094 27.453 1 91.5 382 LEU B O 1
ATOM 7181 N N . PRO B 1 383 ? -17.391 44.5 28.078 1 92.62 383 PRO B N 1
ATOM 7182 C CA . PRO B 1 383 ? -18.375 43.438 27.906 1 92.62 383 PRO B CA 1
ATOM 7183 C C . PRO B 1 383 ? -19.344 43.312 29.094 1 92.62 383 PRO B C 1
ATOM 7185 O O . PRO B 1 383 ? -19.578 42.219 29.594 1 92.62 383 PRO B O 1
ATOM 7188 N N . THR B 1 384 ? -20 44.344 29.375 1 88.31 384 THR B N 1
ATOM 7189 C CA . THR B 1 384 ? -20.953 44.312 30.484 1 88.31 384 THR B CA 1
ATOM 7190 C C . THR B 1 384 ? -22.188 43.5 30.141 1 88.31 384 THR B C 1
ATOM 7192 O O . THR B 1 384 ? -22.688 42.719 30.953 1 88.31 384 THR B O 1
ATOM 7195 N N . SER B 1 385 ? -22.641 43.656 28.969 1 87.88 385 SER B N 1
ATOM 7196 C CA . SER B 1 385 ? -23.828 42.906 28.531 1 87.88 385 SER B CA 1
ATOM 7197 C C . SER B 1 385 ? -23.516 41.438 28.406 1 87.88 385 SER B C 1
ATOM 7199 O O . SER B 1 385 ? -24.391 40.594 28.672 1 87.88 385 SER B O 1
ATOM 7201 N N . ALA B 1 386 ? -22.281 41.125 27.984 1 90.69 386 ALA B N 1
ATOM 7202 C CA . ALA B 1 386 ? -21.891 39.75 27.781 1 90.69 386 ALA B CA 1
ATOM 7203 C C . ALA B 1 386 ? -21.734 39.031 29.125 1 90.69 386 ALA B C 1
ATOM 7205 O O . ALA B 1 386 ? -21.953 37.812 29.219 1 90.69 386 ALA B O 1
ATOM 7206 N N . LEU B 1 387 ? -21.375 39.781 30.109 1 91.25 387 LEU B N 1
ATOM 7207 C CA . LEU B 1 387 ? -21.141 39.188 31.422 1 91.25 387 LEU B CA 1
ATOM 7208 C C . LEU B 1 387 ? -22.438 39.156 32.219 1 91.25 387 LEU B C 1
ATOM 7210 O O . LEU B 1 387 ? -22.594 38.281 33.125 1 91.25 387 LEU B O 1
ATOM 7214 N N . ASP B 1 388 ? -23.359 40.031 31.891 1 87.75 388 ASP B N 1
ATOM 7215 C CA . ASP B 1 388 ? -24.609 40.156 32.656 1 87.75 388 ASP B CA 1
ATOM 7216 C C . ASP B 1 388 ? -25.688 39.25 32.062 1 87.75 388 ASP B C 1
ATOM 7218 O O . ASP B 1 388 ? -26.656 39.75 31.469 1 87.75 388 ASP B O 1
ATOM 7222 N N . THR B 1 389 ? -25.562 38 32.219 1 87 389 THR B N 1
ATOM 7223 C CA . THR B 1 389 ? -26.531 37.062 31.672 1 87 389 THR B CA 1
ATOM 7224 C C . THR B 1 389 ? -27.172 36.219 32.781 1 87 389 THR B C 1
ATOM 7226 O O . THR B 1 389 ? -27.953 35.312 32.5 1 87 389 THR B O 1
ATOM 7229 N N . GLY B 1 390 ? -26.891 36.469 34 1 84.19 390 GLY B N 1
ATOM 7230 C CA . GLY B 1 390 ? -27.453 35.75 35.125 1 84.19 390 GLY B CA 1
ATOM 7231 C C . GLY B 1 390 ? -26.547 34.656 35.656 1 84.19 390 GLY B C 1
ATOM 7232 O O . GLY B 1 390 ? -26.812 34.062 36.688 1 84.19 390 GLY B O 1
ATOM 7233 N N . VAL B 1 391 ? -25.547 34.5 34.938 1 90 391 VAL B N 1
ATOM 7234 C CA . VAL B 1 391 ? -24.562 33.5 35.375 1 90 391 VAL B CA 1
ATOM 7235 C C . VAL B 1 391 ? -23.391 34.219 36.062 1 90 391 VAL B C 1
ATOM 7237 O O . VAL B 1 391 ? -22.969 35.281 35.656 1 90 391 VAL B O 1
ATOM 7240 N N . THR B 1 392 ? -22.875 33.531 37.062 1 91.44 392 THR B N 1
ATOM 7241 C CA . THR B 1 392 ? -21.734 34.062 37.781 1 91.44 392 THR B CA 1
ATOM 7242 C C . THR B 1 392 ? -20.422 33.625 37.156 1 91.44 392 THR B C 1
ATOM 7244 O O . THR B 1 392 ? -20.219 32.438 36.906 1 91.44 392 THR B O 1
ATOM 7247 N N . HIS B 1 393 ? -19.578 34.562 36.875 1 92.81 393 HIS B N 1
ATOM 7248 C CA . HIS B 1 393 ? -18.266 34.312 36.312 1 92.81 393 HIS B CA 1
ATOM 7249 C C . HIS B 1 393 ? -17.172 34.438 37.375 1 92.81 393 HIS B C 1
ATOM 7251 O O . HIS B 1 393 ? -16.406 35.406 37.375 1 92.81 393 HIS B O 1
ATOM 7257 N N . SER B 1 394 ? -17.047 33.438 38.156 1 90.5 394 SER B N 1
ATOM 7258 C CA . SER B 1 394 ? -16.188 33.469 39.344 1 90.5 394 SER B CA 1
ATOM 7259 C C . SER B 1 394 ? -14.719 33.344 38.969 1 90.5 394 SER B C 1
ATOM 7261 O O . SER B 1 394 ? -13.836 33.75 39.719 1 90.5 394 SER B O 1
ATOM 7263 N N . ARG B 1 395 ? -14.422 32.938 37.812 1 94.12 395 ARG B N 1
ATOM 7264 C CA . ARG B 1 395 ? -13.031 32.688 37.469 1 94.12 395 ARG B CA 1
ATOM 7265 C C . ARG B 1 395 ? -12.383 33.906 36.844 1 94.12 395 ARG B C 1
ATOM 7267 O O . ARG B 1 395 ? -11.156 34 36.812 1 94.12 395 ARG B O 1
ATOM 7274 N N . LEU B 1 396 ? -13.133 34.812 36.344 1 94.31 396 LEU B N 1
ATOM 7275 C CA . LEU B 1 396 ? -12.602 36 35.656 1 94.31 396 LEU B CA 1
ATOM 7276 C C . LEU B 1 396 ? -11.836 36.875 36.656 1 94.31 396 LEU B C 1
ATOM 7278 O O . LEU B 1 396 ? -12.406 37.375 37.625 1 94.31 396 LEU B O 1
ATOM 7282 N N . LYS B 1 397 ? -10.586 37.125 36.406 1 93.06 397 LYS B N 1
ATOM 7283 C CA . LYS B 1 397 ? -9.75 37.938 37.281 1 93.06 397 LYS B CA 1
ATOM 7284 C C . LYS B 1 397 ? -9.203 39.156 36.5 1 93.06 397 LYS B C 1
ATOM 7286 O O . LYS B 1 397 ? -8.984 40.219 37.094 1 93.06 397 LYS B O 1
ATOM 7291 N N . TYR B 1 398 ? -8.914 38.875 35.281 1 94.94 398 TYR B N 1
ATOM 7292 C CA . TYR B 1 398 ? -8.281 39.906 34.469 1 94.94 398 TYR B CA 1
ATOM 7293 C C . TYR B 1 398 ? -9.078 40.188 33.188 1 94.94 398 TYR B C 1
ATOM 7295 O O . TYR B 1 398 ? -9.367 39.25 32.438 1 94.94 398 TYR B O 1
ATOM 7303 N N . LEU B 1 399 ? -9.438 41.469 33 1 94.75 399 LEU B N 1
ATOM 7304 C CA . LEU B 1 399 ? -10.172 41.875 31.812 1 94.75 399 LEU B CA 1
ATOM 7305 C C . LEU B 1 399 ? -9.406 42.969 31.047 1 94.75 399 LEU B C 1
ATOM 7307 O O . LEU B 1 399 ? -9.07 44 31.609 1 94.75 399 LEU B O 1
ATOM 7311 N N . LYS B 1 400 ? -9.062 42.656 29.859 1 95.62 400 LYS B N 1
ATOM 7312 C CA . LYS B 1 400 ? -8.422 43.625 28.984 1 95.62 400 LYS B CA 1
ATOM 7313 C C . LYS B 1 400 ? -9.312 43.938 27.781 1 95.62 400 LYS B C 1
ATOM 7315 O O . LYS B 1 400 ? -9.742 43.031 27.062 1 95.62 400 LYS B O 1
ATOM 7320 N N . VAL B 1 401 ? -9.609 45.219 27.547 1 94.94 401 VAL B N 1
ATOM 7321 C CA . VAL B 1 401 ? -10.484 45.625 26.438 1 94.94 401 VAL B CA 1
ATOM 7322 C C . VAL B 1 401 ? -9.859 46.812 25.688 1 94.94 401 VAL B C 1
ATOM 7324 O O . VAL B 1 401 ? -9.453 47.781 26.297 1 94.94 401 VAL B O 1
ATOM 7327 N N . ARG B 1 402 ? -9.711 46.625 24.422 1 93.06 402 ARG B N 1
ATOM 7328 C CA . ARG B 1 402 ? -9.344 47.688 23.5 1 93.06 402 ARG B CA 1
ATOM 7329 C C . ARG B 1 402 ? -10.477 48 22.531 1 93.06 402 ARG B C 1
ATOM 7331 O O . ARG B 1 402 ? -10.711 47.219 21.594 1 93.06 402 ARG B O 1
ATOM 7338 N N . GLU B 1 403 ? -11.203 49.094 22.578 1 91.06 403 GLU B N 1
ATOM 7339 C CA . GLU B 1 403 ? -12.406 49.375 21.797 1 91.06 403 GLU B CA 1
ATOM 7340 C C . GLU B 1 403 ? -12.047 49.938 20.422 1 91.06 403 GLU B C 1
ATOM 7342 O O . GLU B 1 403 ? -12.805 49.781 19.469 1 91.06 403 GLU B O 1
ATOM 7347 N N . LEU B 1 404 ? -11 50.625 20.188 1 86.38 404 LEU B N 1
ATOM 7348 C CA . LEU B 1 404 ? -10.453 51.156 18.953 1 86.38 404 LEU B CA 1
ATOM 7349 C C . LEU B 1 404 ? -11.398 52.188 18.344 1 86.38 404 LEU B C 1
ATOM 7351 O O . LEU B 1 404 ? -11.039 52.875 17.391 1 86.38 404 LEU B O 1
ATOM 7355 N N . GLN B 1 405 ? -12.633 52.344 18.875 1 82.31 405 GLN B N 1
ATOM 7356 C CA . GLN B 1 405 ? -13.539 53.375 18.438 1 82.31 405 GLN B CA 1
ATOM 7357 C C . GLN B 1 405 ? -13.117 54.75 18.969 1 82.31 405 GLN B C 1
ATOM 7359 O O . GLN B 1 405 ? -12.727 54.875 20.125 1 82.31 405 GLN B O 1
ATOM 7364 N N . PRO B 1 406 ? -13.203 55.719 18.047 1 79.38 406 PRO B N 1
ATOM 7365 C CA . PRO B 1 406 ? -12.789 57.062 18.484 1 79.38 406 PRO B CA 1
ATOM 7366 C C . PRO B 1 406 ? -13.68 57.594 19.594 1 79.38 406 PRO B C 1
ATOM 7368 O O . PRO B 1 406 ? -13.211 58.375 20.438 1 79.38 406 PRO B O 1
ATOM 7371 N N . ASN B 1 407 ? -14.914 57.25 19.578 1 81.56 407 ASN B N 1
ATOM 7372 C CA . ASN B 1 407 ? -15.844 57.781 20.562 1 81.56 407 ASN B CA 1
ATOM 7373 C C . ASN B 1 407 ? -16.047 56.812 21.734 1 81.56 407 ASN B C 1
ATOM 7375 O O . ASN B 1 407 ? -17.078 56.875 22.391 1 81.56 407 ASN B O 1
ATOM 7379 N N . ALA B 1 408 ? -15.07 56.062 22.047 1 85.69 408 ALA B N 1
ATOM 7380 C CA . ALA B 1 408 ? -15.164 55.125 23.156 1 85.69 408 ALA B CA 1
ATOM 7381 C C . ALA B 1 408 ? -15.195 55.875 24.5 1 85.69 408 ALA B C 1
ATOM 7383 O O . ALA B 1 408 ? -14.531 56.906 24.672 1 85.69 408 ALA B O 1
ATOM 7384 N N . PRO B 1 409 ? -15.945 55.406 25.375 1 84.06 409 PRO B N 1
ATOM 7385 C CA . PRO B 1 409 ? -16.031 56.062 26.688 1 84.06 409 PRO B CA 1
ATOM 7386 C C . PRO B 1 409 ? -14.672 56.281 27.328 1 84.06 409 PRO B C 1
ATOM 7388 O O . PRO B 1 409 ? -14.445 57.312 27.984 1 84.06 409 PRO B O 1
ATOM 7391 N N . ALA B 1 410 ? -13.773 55.406 27.141 1 80.06 410 ALA B N 1
ATOM 7392 C CA . ALA B 1 410 ? -12.445 55.531 27.75 1 80.06 410 ALA B CA 1
ATOM 7393 C C . ALA B 1 410 ? -11.688 56.719 27.188 1 80.06 410 ALA B C 1
ATOM 7395 O O . ALA B 1 410 ? -10.766 57.25 27.828 1 80.06 410 ALA B O 1
ATOM 7396 N N . LYS B 1 411 ? -12.117 57.188 26.062 1 81.38 411 LYS B N 1
ATOM 7397 C CA . LYS B 1 411 ? -11.43 58.312 25.406 1 81.38 411 LYS B CA 1
ATOM 7398 C C . LYS B 1 411 ? -12.188 59.625 25.594 1 81.38 411 LYS B C 1
ATOM 7400 O O . LYS B 1 411 ? -11.602 60.688 25.516 1 81.38 411 LYS B O 1
ATOM 7405 N N . THR B 1 412 ? -13.5 59.438 25.734 1 84.19 412 THR B N 1
ATOM 7406 C CA . THR B 1 412 ? -14.32 60.656 25.719 1 84.19 412 THR B CA 1
ATOM 7407 C C . THR B 1 412 ? -14.773 61.031 27.141 1 84.19 412 THR B C 1
ATOM 7409 O O . THR B 1 412 ? -15.148 62.156 27.391 1 84.19 412 THR B O 1
ATOM 7412 N N . THR B 1 413 ? -14.812 60.094 28 1 84.94 413 THR B N 1
ATOM 7413 C CA . THR B 1 413 ? -15.344 60.312 29.328 1 84.94 413 THR B CA 1
ATOM 7414 C C . THR B 1 413 ? -14.211 60.594 30.328 1 84.94 413 THR B C 1
ATOM 7416 O O . THR B 1 413 ? -13.109 60.062 30.172 1 84.94 413 THR B O 1
ATOM 7419 N N . SER B 1 414 ? -14.555 61.438 31.266 1 82.81 414 SER B N 1
ATOM 7420 C CA . SER B 1 414 ? -13.57 61.75 32.281 1 82.81 414 SER B CA 1
ATOM 7421 C C . SER B 1 414 ? -13.242 60.562 33.156 1 82.81 414 SER B C 1
ATOM 7423 O O . SER B 1 414 ? -14.07 59.656 33.312 1 82.81 414 SER B O 1
ATOM 7425 N N . LYS B 1 415 ? -12.109 60.625 33.656 1 83.19 415 LYS B N 1
ATOM 7426 C CA . LYS B 1 415 ? -11.609 59.562 34.5 1 83.19 415 LYS B CA 1
ATOM 7427 C C . LYS B 1 415 ? -12.562 59.281 35.688 1 83.19 415 LYS B C 1
ATOM 7429 O O . LYS B 1 415 ? -12.852 58.125 36 1 83.19 415 LYS B O 1
ATOM 7434 N N . ASP B 1 416 ? -13.023 60.375 36.219 1 82.62 416 ASP B N 1
ATOM 7435 C CA . ASP B 1 416 ? -13.898 60.25 37.375 1 82.62 416 ASP B CA 1
ATOM 7436 C C . ASP B 1 416 ? -15.227 59.594 37 1 82.62 416 ASP B C 1
ATOM 7438 O O . ASP B 1 416 ? -15.75 58.781 37.781 1 82.62 416 ASP B O 1
ATOM 7442 N N . ASN B 1 417 ? -15.656 59.969 35.844 1 86.62 417 ASN B N 1
ATOM 7443 C CA . ASN B 1 417 ? -16.906 59.375 35.406 1 86.62 417 ASN B CA 1
ATOM 7444 C C . ASN B 1 417 ? -16.75 57.906 35.062 1 86.62 417 ASN B C 1
ATOM 7446 O O . ASN B 1 417 ? -17.688 57.125 35.219 1 86.62 417 ASN B O 1
ATOM 7450 N N . LEU B 1 418 ? -15.609 57.594 34.594 1 87.25 418 LEU B N 1
ATOM 7451 C CA . LEU B 1 418 ? -15.344 56.188 34.281 1 87.25 418 LEU B CA 1
ATOM 7452 C C . LEU B 1 418 ? -15.312 55.344 35.531 1 87.25 418 LEU B C 1
ATOM 7454 O O . LEU B 1 418 ? -15.891 54.25 35.562 1 87.25 418 LEU B O 1
ATOM 7458 N N . ILE B 1 419 ? -14.617 55.844 36.5 1 85.5 419 ILE B N 1
ATOM 7459 C CA . ILE B 1 419 ? -14.523 55.156 37.781 1 85.5 419 ILE B CA 1
ATOM 7460 C C . ILE B 1 419 ? -15.906 55 38.406 1 85.5 419 ILE B C 1
ATOM 7462 O O . ILE B 1 419 ? -16.266 53.969 38.906 1 85.5 419 ILE B O 1
ATOM 7466 N N . ALA B 1 420 ? -16.641 56.094 38.312 1 85.06 420 ALA B N 1
ATOM 7467 C CA . ALA B 1 420 ? -18 56.062 38.844 1 85.06 420 ALA B CA 1
ATOM 7468 C C . ALA B 1 420 ? -18.875 55.031 38.125 1 85.06 420 ALA B C 1
ATOM 7470 O O . ALA B 1 420 ? -19.672 54.344 38.75 1 85.06 420 ALA B O 1
ATOM 7471 N N . GLY B 1 421 ? -18.656 55.031 36.906 1 82.69 421 GLY B N 1
ATOM 7472 C CA . GLY B 1 421 ? -19.391 54.062 36.125 1 82.69 421 GLY B CA 1
ATOM 7473 C C . GLY B 1 421 ? -19.047 52.625 36.438 1 82.69 421 GLY B C 1
ATOM 7474 O O . GLY B 1 421 ? -19.938 51.781 36.531 1 82.69 421 GLY B O 1
ATOM 7475 N N . LEU B 1 422 ? -17.812 52.344 36.594 1 84.62 422 LEU B N 1
ATOM 7476 C CA . LEU B 1 422 ? -17.359 51 36.938 1 84.62 422 LEU B CA 1
ATOM 7477 C C . LEU B 1 422 ? -17.875 50.594 38.312 1 84.62 422 LEU B C 1
ATOM 7479 O O . LEU B 1 422 ? -18.328 49.469 38.5 1 84.62 422 LEU B O 1
ATOM 7483 N N . ASN B 1 423 ? -17.766 51.531 39.156 1 81.56 423 ASN B N 1
ATOM 7484 C CA . ASN B 1 423 ? -18.234 51.25 40.5 1 81.56 423 ASN B CA 1
ATOM 7485 C C . ASN B 1 423 ? -19.734 51.031 40.562 1 81.56 423 ASN B C 1
ATOM 7487 O O . ASN B 1 423 ? -20.219 50.188 41.312 1 81.56 423 ASN B O 1
ATOM 7491 N N . GLN B 1 424 ? -20.406 51.812 39.812 1 79.69 424 GLN B N 1
ATOM 7492 C CA . GLN B 1 424 ? -21.859 51.656 39.75 1 79.69 424 GLN B CA 1
ATOM 7493 C C . GLN B 1 424 ? -22.234 50.281 39.219 1 79.69 424 GLN B C 1
ATOM 7495 O O . GLN B 1 424 ? -23.109 49.625 39.75 1 79.69 424 GLN B O 1
ATOM 7500 N N . PHE B 1 425 ? -21.625 49.938 38.188 1 76.94 425 PHE B N 1
ATOM 7501 C CA . PHE B 1 425 ? -21.922 48.656 37.562 1 76.94 425 PHE B CA 1
ATOM 7502 C C . PHE B 1 425 ? -21.547 47.5 38.469 1 76.94 425 PHE B C 1
ATOM 7504 O O . PHE B 1 425 ? -22.328 46.594 38.688 1 76.94 425 PHE B O 1
ATOM 7511 N N . TRP B 1 426 ? -20.484 47.562 39 1 75.12 426 TRP B N 1
ATOM 7512 C CA . TRP B 1 426 ? -19.953 46.406 39.75 1 75.12 426 TRP B CA 1
ATOM 7513 C C . TRP B 1 426 ? -20.562 46.344 41.125 1 75.12 426 TRP B C 1
ATOM 7515 O O . TRP B 1 426 ? -20.594 45.25 41.75 1 75.12 426 TRP B O 1
ATOM 7525 N N . ASN B 1 427 ? -20.922 47.469 41.625 1 72.06 427 ASN B N 1
ATOM 7526 C CA . ASN B 1 427 ? -21.609 47.438 42.906 1 72.06 427 ASN B CA 1
ATOM 7527 C C . ASN B 1 427 ? -23 46.812 42.781 1 72.06 427 ASN B C 1
ATOM 7529 O O . ASN B 1 427 ? -23.438 46.094 43.688 1 72.06 427 ASN B O 1
ATOM 7533 N N . LYS B 1 428 ? -23.578 47.062 41.656 1 74.06 428 LYS B N 1
ATOM 7534 C CA . LYS B 1 428 ? -24.906 46.5 41.438 1 74.06 428 LYS B CA 1
ATOM 7535 C C . LYS B 1 428 ? -24.797 45.031 41 1 74.06 428 LYS B C 1
ATOM 7537 O O . LYS B 1 428 ? -25.719 44.25 41.281 1 74.06 428 LYS B O 1
ATOM 7542 N N . LYS B 1 429 ? -23.719 44.781 40.406 1 75.31 429 LYS B N 1
ATOM 7543 C CA . LYS B 1 429 ? -23.594 43.438 39.812 1 75.31 429 LYS B CA 1
ATOM 7544 C C . LYS B 1 429 ? -22.375 42.688 40.344 1 75.31 429 LYS B C 1
ATOM 7546 O O . LYS B 1 429 ? -21.719 41.969 39.594 1 75.31 429 LYS B O 1
ATOM 7551 N N . SER B 1 430 ? -22.016 42.969 41.5 1 71.5 430 SER B N 1
ATOM 7552 C CA . SER B 1 430 ? -20.844 42.375 42.125 1 71.5 430 SER B CA 1
ATOM 7553 C C . SER B 1 430 ? -20.953 40.844 42.156 1 71.5 430 SER B C 1
ATOM 7555 O O . SER B 1 430 ? -19.938 40.156 42.156 1 71.5 430 SER B O 1
ATOM 7557 N N . ILE B 1 431 ? -22.094 40.438 42.031 1 79.06 431 ILE B N 1
ATOM 7558 C CA . ILE B 1 431 ? -22.328 39 42.156 1 79.06 431 ILE B CA 1
ATOM 7559 C C . ILE B 1 431 ? -22 38.312 40.812 1 79.06 431 ILE B C 1
ATOM 7561 O O . ILE B 1 431 ? -21.641 37.125 40.812 1 79.06 431 ILE B O 1
ATOM 7565 N N . ILE B 1 432 ? -21.984 39.031 39.812 1 84.5 432 ILE B N 1
ATOM 7566 C CA . ILE B 1 432 ? -21.797 38.438 38.469 1 84.5 432 ILE B CA 1
ATOM 7567 C C . ILE B 1 432 ? -20.328 38.156 38.219 1 84.5 432 ILE B C 1
ATOM 7569 O O . ILE B 1 432 ? -19.969 37.125 37.656 1 84.5 432 ILE B O 1
ATOM 7573 N N . VAL B 1 433 ? -19.438 39.031 38.656 1 88.69 433 VAL B N 1
ATOM 7574 C CA . VAL B 1 433 ? -18 38.844 38.5 1 88.69 433 VAL B CA 1
ATOM 7575 C C . VAL B 1 433 ? -17.297 39.188 39.812 1 88.69 433 VAL B C 1
ATOM 7577 O O . VAL B 1 433 ? -16.594 40.188 39.906 1 88.69 433 VAL B O 1
ATOM 7580 N N . PRO B 1 434 ? -17.297 38.281 40.688 1 86.06 434 PRO B N 1
ATOM 7581 C CA . PRO B 1 434 ? -16.859 38.594 42.062 1 86.06 434 PRO B CA 1
ATOM 7582 C C . PRO B 1 434 ? -15.336 38.719 42.188 1 86.06 434 PRO B C 1
ATOM 7584 O O . PRO B 1 434 ? -14.828 39.438 43.031 1 86.06 434 PRO B O 1
ATOM 7587 N N . ASN B 1 435 ? -14.633 38.062 41.375 1 88.31 435 ASN B N 1
ATOM 7588 C CA . ASN B 1 435 ? -13.195 37.938 41.625 1 88.31 435 ASN B CA 1
ATOM 7589 C C . ASN B 1 435 ? -12.398 38.844 40.656 1 88.31 435 ASN B C 1
ATOM 7591 O O . ASN B 1 435 ? -11.18 38.75 40.562 1 88.31 435 ASN B O 1
ATOM 7595 N N . LEU B 1 436 ? -13.055 39.719 39.969 1 90.06 436 LEU B N 1
ATOM 7596 C CA . LEU B 1 436 ? -12.375 40.625 39.031 1 90.06 436 LEU B CA 1
ATOM 7597 C C . LEU B 1 436 ? -11.406 41.531 39.781 1 90.06 436 LEU B C 1
ATOM 7599 O O . LEU B 1 436 ? -11.812 42.25 40.719 1 90.06 436 LEU B O 1
ATOM 7603 N N . GLU B 1 437 ? -10.148 41.562 39.312 1 89.5 437 GLU B N 1
ATOM 7604 C CA . GLU B 1 437 ? -9.117 42.312 40.062 1 89.5 437 GLU B CA 1
ATOM 7605 C C . GLU B 1 437 ? -8.602 43.469 39.219 1 89.5 437 GLU B C 1
ATOM 7607 O O . GLU B 1 437 ? -8.203 44.5 39.781 1 89.5 437 GLU B O 1
ATOM 7612 N N . GLU B 1 438 ? -8.508 43.219 38.031 1 93.06 438 GLU B N 1
ATOM 7613 C CA . GLU B 1 438 ? -7.875 44.219 37.188 1 93.06 438 GLU B CA 1
ATOM 7614 C C . GLU B 1 438 ? -8.625 44.375 35.844 1 93.06 438 GLU B C 1
ATOM 7616 O O . GLU B 1 438 ? -9.07 43.406 35.281 1 93.06 438 GLU B O 1
ATOM 7621 N N . ILE B 1 439 ? -8.781 45.625 35.406 1 91.06 439 ILE B N 1
ATOM 7622 C CA . ILE B 1 439 ? -9.352 45.969 34.125 1 91.06 439 ILE B CA 1
ATOM 7623 C C . ILE B 1 439 ? -8.391 46.875 33.344 1 91.06 439 ILE B C 1
ATOM 7625 O O . ILE B 1 439 ? -8.078 47.969 33.812 1 91.06 439 ILE B O 1
ATOM 7629 N N . ASP B 1 440 ? -7.863 46.344 32.312 1 92.62 440 ASP B N 1
ATOM 7630 C CA . ASP B 1 440 ? -7.109 47.156 31.359 1 92.62 440 ASP B CA 1
ATOM 7631 C C . ASP B 1 440 ? -8.008 47.625 30.219 1 92.62 440 ASP B C 1
ATOM 7633 O O . ASP B 1 440 ? -8.328 46.875 29.312 1 92.62 440 ASP B O 1
ATOM 7637 N N . TRP B 1 441 ? -8.398 48.875 30.297 1 91.75 441 TRP B N 1
ATOM 7638 C CA . TRP B 1 441 ? -9.352 49.469 29.375 1 91.75 441 TRP B CA 1
ATOM 7639 C C . TRP B 1 441 ? -8.703 50.562 28.547 1 91.75 441 TRP B C 1
ATOM 7641 O O . TRP B 1 441 ? -8.516 51.688 29.047 1 91.75 441 TRP B O 1
ATOM 7651 N N . ASP B 1 442 ? -8.227 50.156 27.234 1 89.38 442 ASP B N 1
ATOM 7652 C CA . ASP B 1 442 ? -7.508 51.062 26.328 1 89.38 442 ASP B CA 1
ATOM 7653 C C . ASP B 1 442 ? -6.238 51.594 26.984 1 89.38 442 ASP B C 1
ATOM 7655 O O . ASP B 1 442 ? -5.305 50.844 27.266 1 89.38 442 ASP B O 1
ATOM 7659 N N . HIS B 1 443 ? -6.262 52.844 27.375 1 85.06 443 HIS B N 1
ATOM 7660 C CA . HIS B 1 443 ? -5.039 53.406 27.953 1 85.06 443 HIS B CA 1
ATOM 7661 C C . HIS B 1 443 ? -5.141 53.5 29.469 1 85.06 443 HIS B C 1
ATOM 7663 O O . HIS B 1 443 ? -4.23 54 30.125 1 85.06 443 HIS B O 1
ATOM 7669 N N . TYR B 1 444 ? -6.195 53.031 30.062 1 88.25 444 TYR B N 1
ATOM 7670 C CA . TYR B 1 444 ? -6.371 53.062 31.5 1 88.25 444 TYR B CA 1
ATOM 7671 C C . TYR B 1 444 ? -6.219 51.688 32.094 1 88.25 444 TYR B C 1
ATOM 7673 O O . TYR B 1 444 ? -6.602 50.688 31.484 1 88.25 444 TYR B O 1
ATOM 7681 N N . THR B 1 445 ? -5.609 51.594 33.312 1 91 445 THR B N 1
ATOM 7682 C CA . THR B 1 445 ? -5.574 50.375 34.094 1 91 445 THR B CA 1
ATOM 7683 C C . THR B 1 445 ? -6.262 50.594 35.438 1 91 445 THR B C 1
ATOM 7685 O O . THR B 1 445 ? -5.898 51.5 36.188 1 91 445 THR B O 1
ATOM 7688 N N . PHE B 1 446 ? -7.293 49.844 35.688 1 90.31 446 PHE B N 1
ATOM 7689 C CA . PHE B 1 446 ? -8.047 49.938 36.938 1 90.31 446 PHE B CA 1
ATOM 7690 C C . PHE B 1 446 ? -7.777 48.75 37.812 1 90.31 446 PHE B C 1
ATOM 7692 O O . PHE B 1 446 ? -7.656 47.625 37.312 1 90.31 446 PHE B O 1
ATOM 7699 N N . LYS B 1 447 ? -7.617 48.938 39.031 1 90.5 447 LYS B N 1
ATOM 7700 C CA . LYS B 1 447 ? -7.457 47.875 40 1 90.5 447 LYS B CA 1
ATOM 7701 C C . LYS B 1 447 ? -8.523 47.938 41.094 1 90.5 447 LYS B C 1
ATOM 7703 O O . LYS B 1 447 ? -8.906 49.031 41.5 1 90.5 447 LYS B O 1
ATOM 7708 N N . ARG B 1 448 ? -8.938 46.781 41.406 1 85.31 448 ARG B N 1
ATOM 7709 C CA . ARG B 1 448 ? -9.969 46.719 42.438 1 85.31 448 ARG B CA 1
ATOM 7710 C C . ARG B 1 448 ? -9.344 46.594 43.812 1 85.31 448 ARG B C 1
ATOM 7712 O O . ARG B 1 448 ? -8.383 45.875 44.031 1 85.31 448 ARG B O 1
ATOM 7719 N N . GLU B 1 449 ? -9.742 47.5 44.75 1 78.81 449 GLU B N 1
ATOM 7720 C CA . GLU B 1 449 ? -9.297 47.438 46.125 1 78.81 449 GLU B CA 1
ATOM 7721 C C . GLU B 1 449 ? -10.453 47.062 47.062 1 78.81 449 GLU B C 1
ATOM 7723 O O . GLU B 1 449 ? -11.523 47.688 47 1 78.81 449 GLU B O 1
ATOM 7728 N N . ASP B 1 450 ? -10.297 45.969 47.688 1 70.69 450 ASP B N 1
ATOM 7729 C CA . ASP B 1 450 ? -11.312 45.562 48.625 1 70.69 450 ASP B CA 1
ATOM 7730 C C . ASP B 1 450 ? -11.227 46.375 49.938 1 70.69 450 ASP B C 1
ATOM 7732 O O . ASP B 1 450 ? -10.148 46.531 50.5 1 70.69 450 ASP B O 1
ATOM 7736 N N . MET B 1 451 ? -12.156 47.281 50.156 1 61.16 451 MET B N 1
ATOM 7737 C CA . MET B 1 451 ? -12.164 48.031 51.406 1 61.16 451 MET B CA 1
ATOM 7738 C C . MET B 1 451 ? -12.43 47.125 52.594 1 61.16 451 MET B C 1
ATOM 7740 O O . MET B 1 451 ? -13.328 46.281 52.562 1 61.16 451 MET B O 1
ATOM 7744 N N . GLU B 1 452 ? -11.555 47.125 53.5 1 56.5 452 GLU B N 1
ATOM 7745 C CA . GLU B 1 452 ? -11.688 46.375 54.75 1 56.5 452 GLU B CA 1
ATOM 7746 C C . GLU B 1 452 ? -12.992 46.75 55.469 1 56.5 452 GLU B C 1
ATOM 7748 O O . GLU B 1 452 ? -13.289 47.938 55.656 1 56.5 452 GLU B O 1
ATOM 7753 N N . GLY B 1 453 ? -13.906 45.688 55.938 1 56.09 453 GLY B N 1
ATOM 7754 C CA . GLY B 1 453 ? -15.07 45.844 56.781 1 56.09 453 GLY B CA 1
ATOM 7755 C C . GLY B 1 453 ? -16.359 46.031 56 1 56.09 453 GLY B C 1
ATOM 7756 O O . GLY B 1 453 ? -17.453 45.906 56.562 1 56.09 453 GLY B O 1
ATOM 7757 N N . GLU B 1 454 ? -16.328 46.781 54.75 1 53.69 454 GLU B N 1
ATOM 7758 C CA . GLU B 1 454 ? -17.562 47 54 1 53.69 454 GLU B CA 1
ATOM 7759 C C . GLU B 1 454 ? -17.641 46.094 52.781 1 53.69 454 GLU B C 1
ATOM 7761 O O . GLU B 1 454 ? -16.609 45.688 52.219 1 53.69 454 GLU B O 1
ATOM 7766 N N . ASP B 1 455 ? -18.641 45.438 52.438 1 58.03 455 ASP B N 1
ATOM 7767 C CA . ASP B 1 455 ? -18.953 44.562 51.312 1 58.03 455 ASP B CA 1
ATOM 7768 C C . ASP B 1 455 ? -18.922 45.344 50 1 58.03 455 ASP B C 1
ATOM 7770 O O . ASP B 1 455 ? -19.812 45.219 49.156 1 58.03 455 ASP B O 1
ATOM 7774 N N . LYS B 1 456 ? -18.047 46.438 49.969 1 63.22 456 LYS B N 1
ATOM 7775 C CA . LYS B 1 456 ? -17.984 47.25 48.75 1 63.22 456 LYS B CA 1
ATOM 7776 C C . LYS B 1 456 ? -16.578 47.281 48.188 1 63.22 456 LYS B C 1
ATOM 7778 O O . LYS B 1 456 ? -15.594 47.281 48.938 1 63.22 456 LYS B O 1
ATOM 7783 N N . ALA B 1 457 ? -16.312 46.969 46.938 1 66.62 457 ALA B N 1
ATOM 7784 C CA . ALA B 1 457 ? -15.047 47.125 46.219 1 66.62 457 ALA B CA 1
ATOM 7785 C C . ALA B 1 457 ? -15.047 48.375 45.344 1 66.62 457 ALA B C 1
ATOM 7787 O O . ALA B 1 457 ? -16.094 48.781 44.844 1 66.62 457 ALA B O 1
ATOM 7788 N N . VAL B 1 458 ? -13.945 49.188 45.594 1 78.88 458 VAL B N 1
ATOM 7789 C CA . VAL B 1 458 ? -13.828 50.406 44.844 1 78.88 458 VAL B CA 1
ATOM 7790 C C . VAL B 1 458 ? -12.75 50.281 43.781 1 78.88 458 VAL B C 1
ATOM 7792 O O . VAL B 1 458 ? -11.711 49.625 44 1 78.88 458 VAL B O 1
ATOM 7795 N N . TRP B 1 459 ? -13.039 50.688 42.594 1 85.69 459 TRP B N 1
ATOM 7796 C CA . TRP B 1 459 ? -12.086 50.688 41.469 1 85.69 459 TRP B CA 1
ATOM 7797 C C . TRP B 1 459 ? -11.227 51.938 41.5 1 85.69 459 TRP B C 1
ATOM 7799 O O . TRP B 1 459 ? -11.719 53.031 41.812 1 85.69 459 TRP B O 1
ATOM 7809 N N . GLU B 1 460 ? -9.883 51.781 41.438 1 82.81 460 GLU B N 1
ATOM 7810 C CA . GLU B 1 460 ? -8.953 52.875 41.406 1 82.81 460 GLU B CA 1
ATOM 7811 C C . GLU B 1 460 ? -8.094 52.844 40.125 1 82.81 460 GLU B C 1
ATOM 7813 O O . GLU B 1 460 ? -7.863 51.781 39.562 1 82.81 460 GLU B O 1
ATOM 7818 N N . LEU B 1 461 ? -7.77 53.906 39.594 1 84.19 461 LEU B N 1
ATOM 7819 C CA . LEU B 1 461 ? -6.898 54.031 38.438 1 84.19 461 LEU B CA 1
ATOM 7820 C C . LEU B 1 461 ? -5.434 53.875 38.812 1 84.19 461 LEU B C 1
ATOM 7822 O O . LEU B 1 461 ? -4.98 54.469 39.812 1 84.19 461 LEU B O 1
ATOM 7826 N N . VAL B 1 462 ? -4.84 52.969 38.156 1 75.75 462 VAL B N 1
ATOM 7827 C CA . VAL B 1 462 ? -3.418 52.781 38.406 1 75.75 462 VAL B CA 1
ATOM 7828 C C . VAL B 1 462 ? -2.59 53.656 37.469 1 75.75 462 VAL B C 1
ATOM 7830 O O . VAL B 1 462 ? -2.85 53.688 36.281 1 75.75 462 VAL B O 1
ATOM 7833 N N . GLY B 1 463 ? -1.482 54.531 37.938 1 62.69 463 GLY B N 1
ATOM 7834 C CA . GLY B 1 463 ? -0.499 55.281 37.188 1 62.69 463 GLY B CA 1
ATOM 7835 C C . GLY B 1 463 ? -0.676 56.781 37.312 1 62.69 463 GLY B C 1
ATOM 7836 O O . GLY B 1 463 ? 0.012 57.562 36.625 1 62.69 463 GLY B O 1
ATOM 7837 N N . GLU B 1 464 ? -1.821 57.406 37.781 1 46.84 464 GLU B N 1
ATOM 7838 C CA . GLU B 1 464 ? -1.611 58.844 37.906 1 46.84 464 GLU B CA 1
ATOM 7839 C C . GLU B 1 464 ? -0.455 59.188 38.844 1 46.84 464 GLU B C 1
ATOM 7841 O O . GLU B 1 464 ? -0.474 60.188 39.531 1 46.84 464 GLU B O 1
ATOM 7846 N N . GLU B 1 465 ? 0.299 58.469 39.438 1 37.94 465 GLU B N 1
ATOM 7847 C CA . GLU B 1 465 ? 1.41 59.188 40.031 1 37.94 465 GLU B CA 1
ATOM 7848 C C . GLU B 1 465 ? 2.021 60.188 39.062 1 37.94 465 GLU B C 1
ATOM 7850 O O . GLU B 1 465 ? 1.91 60.031 37.844 1 37.94 465 GLU B O 1
ATOM 7855 N N . GLU B 1 466 ? 2.371 61.594 39.625 1 33.22 466 GLU B N 1
ATOM 7856 C CA . GLU B 1 466 ? 3.293 62.625 39.188 1 33.22 466 GLU B CA 1
ATOM 7857 C C . GLU B 1 466 ? 4.531 62.031 38.531 1 33.22 466 GLU B C 1
ATOM 7859 O O . GLU B 1 466 ? 5.148 61.094 39.062 1 33.22 466 GLU B O 1
ATOM 7864 N N . TRP B 1 467 ? 4.652 62.156 37.281 1 30.11 467 TRP B N 1
ATOM 7865 C CA . TRP B 1 467 ? 5.926 61.969 36.594 1 30.11 467 TRP B CA 1
ATOM 7866 C C . TRP B 1 467 ? 7.07 62.594 37.375 1 30.11 467 TRP B C 1
ATOM 7868 O O . TRP B 1 467 ? 7.23 63.812 37.406 1 30.11 467 TRP B O 1
ATOM 7878 N N . GLU B 1 468 ? 7.164 62.469 38.719 1 25.92 468 GLU B N 1
ATOM 7879 C CA . GLU B 1 468 ? 8.555 62.844 38.938 1 25.92 468 GLU B CA 1
ATOM 7880 C C . GLU B 1 468 ? 9.492 62.125 38 1 25.92 468 GLU B C 1
ATOM 7882 O O . GLU B 1 468 ? 9.297 60.938 37.719 1 25.92 468 GLU B O 1
ATOM 7887 N N . ASP B 1 469 ? 10.188 63 37.156 1 27.09 469 ASP B N 1
ATOM 7888 C CA . ASP B 1 469 ? 11.281 62.781 36.219 1 27.09 469 ASP B CA 1
ATOM 7889 C C . ASP B 1 469 ? 12.344 61.875 36.781 1 27.09 469 ASP B C 1
ATOM 7891 O O . ASP B 1 469 ? 13.422 62.312 37.188 1 27.09 469 ASP B O 1
ATOM 7895 N N . ASP B 1 470 ? 12.156 61.188 37.875 1 25.66 470 ASP B N 1
ATOM 7896 C CA . ASP B 1 470 ? 13.422 60.5 38.156 1 25.66 470 ASP B CA 1
ATOM 7897 C C . ASP B 1 470 ? 13.812 59.562 37.031 1 25.66 470 ASP B C 1
ATOM 7899 O O . ASP B 1 470 ? 13.148 58.562 36.781 1 25.66 470 ASP B O 1
ATOM 7903 N N . SER B 1 471 ? 14.375 60.188 35.906 1 25.66 471 SER B N 1
ATOM 7904 C CA . SER B 1 471 ? 15.273 59.656 34.906 1 25.66 471 SER B CA 1
ATOM 7905 C C . SER B 1 471 ? 16.281 58.688 35.5 1 25.66 471 SER B C 1
ATOM 7907 O O . SER B 1 471 ? 17.344 58.438 34.938 1 25.66 471 SER B O 1
ATOM 7909 N N . GLY B 1 472 ? 16.25 58.469 36.844 1 22.3 472 GLY B N 1
ATOM 7910 C CA . GLY B 1 472 ? 17.438 57.688 37.156 1 22.3 472 GLY B CA 1
ATOM 7911 C C . GLY B 1 472 ? 17.531 56.406 36.375 1 22.3 472 GLY B C 1
ATOM 7912 O O . GLY B 1 472 ? 16.531 55.719 36.156 1 22.3 472 GLY B O 1
ATOM 7913 N N . SER B 1 473 ? 18.516 56.469 35.375 1 24.75 473 SER B N 1
ATOM 7914 C CA . SER B 1 473 ? 19.188 55.469 34.531 1 24.75 473 SER B CA 1
ATOM 7915 C C . SER B 1 473 ? 19.594 54.25 35.344 1 24.75 473 SER B C 1
ATOM 7917 O O . SER B 1 473 ? 20.531 53.562 35 1 24.75 473 SER B O 1
ATOM 7919 N N . ASP B 1 474 ? 19.016 54 36.469 1 22.92 474 ASP B N 1
ATOM 7920 C CA . ASP B 1 474 ? 19.766 52.906 37.062 1 22.92 474 ASP B CA 1
ATOM 7921 C C . ASP B 1 474 ? 19.922 51.75 36.094 1 22.92 474 ASP B C 1
ATOM 7923 O O . ASP B 1 474 ? 18.922 51.125 35.688 1 22.92 474 ASP B O 1
ATOM 7927 N N . GLU B 1 475 ? 21.016 51.906 35.219 1 24.36 475 GLU B N 1
ATOM 7928 C CA . GLU B 1 475 ? 21.859 50.938 34.562 1 24.36 475 GLU B CA 1
ATOM 7929 C C . GLU B 1 475 ? 22.203 49.781 35.531 1 24.36 475 GLU B C 1
ATOM 7931 O O . GLU B 1 475 ? 23.109 49.906 36.344 1 24.36 475 GLU B O 1
ATOM 7936 N N . ASP B 1 476 ? 21.391 49.344 36.312 1 23.94 476 ASP B N 1
ATOM 7937 C CA . ASP B 1 476 ? 21.922 48.219 37.125 1 23.94 476 ASP B CA 1
ATOM 7938 C C . ASP B 1 476 ? 22.734 47.281 36.25 1 23.94 476 ASP B C 1
ATOM 7940 O O . ASP B 1 476 ? 22.25 46.781 35.25 1 23.94 476 ASP B O 1
ATOM 7944 N N . GLU B 1 477 ? 24.141 47.469 36.375 1 24.7 477 GLU B N 1
ATOM 7945 C CA . GLU B 1 477 ? 25.375 46.75 36.031 1 24.7 477 GLU B CA 1
ATOM 7946 C C . GLU B 1 477 ? 25.312 45.281 36.406 1 24.7 477 GLU B C 1
ATOM 7948 O O . GLU B 1 477 ? 25.562 44.938 37.562 1 24.7 477 GLU B O 1
ATOM 7953 N N . ASP B 1 478 ? 24.281 44.625 36.281 1 23.86 478 ASP B N 1
ATOM 7954 C CA . ASP B 1 478 ? 24.5 43.25 36.656 1 23.86 478 ASP B CA 1
ATOM 7955 C C . ASP B 1 478 ? 25.891 42.75 36.25 1 23.86 478 ASP B C 1
ATOM 7957 O O . ASP B 1 478 ? 26.453 43.281 35.281 1 23.86 478 ASP B O 1
ATOM 7961 N N . ASP B 1 479 ? 26.609 42 37.188 1 24.34 479 ASP B N 1
ATOM 7962 C CA . ASP B 1 479 ? 27.891 41.344 37.312 1 24.34 479 ASP B CA 1
ATOM 7963 C C . ASP B 1 479 ? 28.344 40.719 35.969 1 24.34 479 ASP B C 1
ATOM 7965 O O . ASP B 1 479 ? 27.562 40.094 35.281 1 24.34 479 ASP B O 1
ATOM 7969 N N . ASP B 1 480 ? 29.516 41.156 35.438 1 24.95 480 ASP B N 1
ATOM 7970 C CA . ASP B 1 480 ? 30.391 41.344 34.281 1 24.95 480 ASP B CA 1
ATOM 7971 C C . ASP B 1 480 ? 30.781 40 33.656 1 24.95 480 ASP B C 1
ATOM 7973 O O . ASP B 1 480 ? 30.969 39.906 32.438 1 24.95 480 ASP B O 1
ATOM 7977 N N . ASP B 1 481 ? 31.594 39.219 34.5 1 25.92 481 ASP B N 1
ATOM 7978 C CA . ASP B 1 481 ? 32.75 38.469 34 1 25.92 481 ASP B CA 1
ATOM 7979 C C . ASP B 1 481 ? 32.281 37.312 33.094 1 25.92 481 ASP B C 1
ATOM 7981 O O . ASP B 1 481 ? 32.875 37.094 32.031 1 25.92 481 ASP B O 1
ATOM 7985 N N . ASP B 1 482 ? 31.797 36.25 33.781 1 27.89 482 ASP B N 1
ATOM 7986 C CA . ASP B 1 482 ? 31.516 34.969 33.094 1 27.89 482 ASP B CA 1
ATOM 7987 C C . ASP B 1 482 ? 30.406 35.125 32.062 1 27.89 482 ASP B C 1
ATOM 7989 O O . ASP B 1 482 ? 29.906 34.156 31.531 1 27.89 482 ASP B O 1
ATOM 7993 N N . ALA B 1 483 ? 29.734 36.25 31.906 1 31.08 483 ALA B N 1
ATOM 7994 C CA . ALA B 1 483 ? 28.656 36.844 31.109 1 31.08 483 ALA B CA 1
ATOM 7995 C C . ALA B 1 483 ? 29.141 37.156 29.688 1 31.08 483 ALA B C 1
ATOM 7997 O O . ALA B 1 483 ? 28.406 37.781 28.906 1 31.08 483 ALA B O 1
ATOM 7998 N N . PHE B 1 484 ? 30.281 37.312 29.516 1 28.88 484 PHE B N 1
ATOM 7999 C CA . PHE B 1 484 ? 30.828 37.688 28.203 1 28.88 484 PHE B CA 1
ATOM 8000 C C . PHE B 1 484 ? 30.219 36.812 27.109 1 28.88 484 PHE B C 1
ATOM 8002 O O . PHE B 1 484 ? 29.781 37.344 26.078 1 28.88 484 PHE B O 1
ATOM 8009 N N . TRP B 1 485 ? 30.516 35.531 27.297 1 34.41 485 TRP B N 1
ATOM 8010 C CA . TRP B 1 485 ? 30.094 34.625 26.234 1 34.41 485 TRP B CA 1
ATOM 8011 C C . TRP B 1 485 ? 28.562 34.594 26.109 1 34.41 485 TRP B C 1
ATOM 8013 O O . TRP B 1 485 ? 28.031 34.344 25.031 1 34.41 485 TRP B O 1
ATOM 8023 N N . TYR B 1 486 ? 27.859 34.781 27.281 1 38.84 486 TYR B N 1
ATOM 8024 C CA . TYR B 1 486 ? 26.406 34.844 27.25 1 38.84 486 TYR B CA 1
ATOM 8025 C C . TYR B 1 486 ? 25.922 36.125 26.625 1 38.84 486 TYR B C 1
ATOM 8027 O O . TYR B 1 486 ? 24.734 36.25 26.266 1 38.84 486 TYR B O 1
ATOM 8035 N N . SER B 1 487 ? 26.703 37.25 26.594 1 38.09 487 SER B N 1
ATOM 8036 C CA . SER B 1 487 ? 26.328 38.562 26.062 1 38.09 487 SER B CA 1
ATOM 8037 C C . SER B 1 487 ? 26.766 38.688 24.609 1 38.09 487 SER B C 1
ATOM 8039 O O . SER B 1 487 ? 26.859 39.812 24.078 1 38.09 487 SER B O 1
ATOM 8041 N N . MET B 1 488 ? 27.312 37.781 23.984 1 42.25 488 MET B N 1
ATOM 8042 C CA . MET B 1 488 ? 27.688 38 22.594 1 42.25 488 MET B CA 1
ATOM 8043 C C . MET B 1 488 ? 26.5 38.531 21.797 1 42.25 488 MET B C 1
ATOM 8045 O O . MET B 1 488 ? 25.406 38 21.844 1 42.25 488 MET B O 1
ATOM 8049 N N . GLU B 1 489 ? 26.531 39.812 21.5 1 47.47 489 GLU B N 1
ATOM 8050 C CA . GLU B 1 489 ? 25.578 40.438 20.578 1 47.47 489 GLU B CA 1
ATOM 8051 C C . GLU B 1 489 ? 25.641 39.781 19.203 1 47.47 489 GLU B C 1
ATOM 8053 O O . GLU B 1 489 ? 26.609 39.094 18.891 1 47.47 489 GLU B O 1
ATOM 8058 N N . ARG B 1 490 ? 24.516 39.906 18.469 1 55.94 490 ARG B N 1
ATOM 8059 C CA . ARG B 1 490 ? 24.391 39.312 17.141 1 55.94 490 ARG B CA 1
ATOM 8060 C C . ARG B 1 490 ? 25.641 39.562 16.312 1 55.94 490 ARG B C 1
ATOM 8062 O O . ARG B 1 490 ? 26.109 38.656 15.602 1 55.94 490 ARG B O 1
ATOM 8069 N N . GLY B 1 491 ? 26.141 40.719 16.531 1 53.34 491 GLY B N 1
ATOM 8070 C CA . GLY B 1 491 ? 27.328 41.062 15.766 1 53.34 491 GLY B CA 1
ATOM 8071 C C . GLY B 1 491 ? 28.547 40.219 16.125 1 53.34 491 GLY B C 1
ATOM 8072 O O . GLY B 1 491 ? 29.297 39.812 15.234 1 53.34 491 GLY B O 1
ATOM 8073 N N . ASP B 1 492 ? 28.641 39.906 17.328 1 54.03 492 ASP B N 1
ATOM 8074 C CA . ASP B 1 492 ? 29.781 39.125 17.781 1 54.03 492 ASP B CA 1
ATOM 8075 C C . ASP B 1 492 ? 29.656 37.688 17.312 1 54.03 492 ASP B C 1
ATOM 8077 O O . ASP B 1 492 ? 30.656 37.062 16.906 1 54.03 492 ASP B O 1
ATOM 8081 N N . ILE B 1 493 ? 28.438 37.219 17.375 1 56.44 493 ILE B N 1
ATOM 8082 C CA . ILE B 1 493 ? 28.188 35.844 16.922 1 56.44 493 ILE B CA 1
ATOM 8083 C C . ILE B 1 493 ? 28.469 35.719 15.43 1 56.44 493 ILE B C 1
ATOM 8085 O O . ILE B 1 493 ? 29.125 34.781 14.984 1 56.44 493 ILE B O 1
ATOM 8089 N N . ASP B 1 494 ? 28.062 36.719 14.742 1 59.09 494 ASP B N 1
ATOM 8090 C CA . ASP B 1 494 ? 28.297 36.688 13.305 1 59.09 494 ASP B CA 1
ATOM 8091 C C . ASP B 1 494 ? 29.781 36.75 12.984 1 59.09 494 ASP B C 1
ATOM 8093 O O . ASP B 1 494 ? 30.266 36.031 12.102 1 59.09 494 ASP B O 1
ATOM 8097 N N . ALA B 1 495 ? 30.469 37.594 13.617 1 55.78 495 ALA B N 1
ATOM 8098 C CA . ALA B 1 495 ? 31.906 37.719 13.43 1 55.78 495 ALA B CA 1
ATOM 8099 C C . ALA B 1 495 ? 32.625 36.406 13.789 1 55.78 495 ALA B C 1
ATOM 8101 O O . ALA B 1 495 ? 33.562 36 13.102 1 55.78 495 ALA B O 1
ATOM 8102 N N . PHE B 1 496 ? 32.125 35.844 14.688 1 51.84 496 PHE B N 1
ATOM 8103 C CA . PHE B 1 496 ? 32.688 34.562 15.117 1 51.84 496 PHE B CA 1
ATOM 8104 C C . PHE B 1 496 ? 32.469 33.469 14.07 1 51.84 496 PHE B C 1
ATOM 8106 O O . PHE B 1 496 ? 33.375 32.75 13.727 1 51.84 496 PHE B O 1
ATOM 8113 N N . ILE B 1 497 ? 31.25 33.344 13.68 1 57.31 497 ILE B N 1
ATOM 8114 C CA . ILE B 1 497 ? 30.922 32.344 12.688 1 57.31 497 ILE B CA 1
ATOM 8115 C C . ILE B 1 497 ? 31.703 32.594 11.398 1 57.31 497 ILE B C 1
ATOM 8117 O O . ILE B 1 497 ? 32.219 31.672 10.773 1 57.31 497 ILE B O 1
ATOM 8121 N N . GLU B 1 498 ? 31.703 33.812 10.992 1 53.47 498 GLU B N 1
ATOM 8122 C CA . GLU B 1 498 ? 32.5 34.156 9.805 1 53.47 498 GLU B CA 1
ATOM 8123 C C . GLU B 1 498 ? 33.969 33.844 10 1 53.47 498 GLU B C 1
ATOM 8125 O O . GLU B 1 498 ? 34.656 33.438 9.055 1 53.47 498 GLU B O 1
ATOM 8130 N N . GLY B 1 499 ? 34.469 34.125 11.031 1 48.5 499 GLY B N 1
ATOM 8131 C CA . GLY B 1 499 ? 35.844 33.812 11.336 1 48.5 499 GLY B CA 1
ATOM 8132 C C . GLY B 1 499 ? 36.125 32.312 11.422 1 48.5 499 GLY B C 1
ATOM 8133 O O . GLY B 1 499 ? 37.219 31.875 11.078 1 48.5 499 GLY B O 1
ATOM 8134 N N . ALA B 1 500 ? 35.219 31.656 12.086 1 48.78 500 ALA B N 1
ATOM 8135 C CA . ALA B 1 500 ? 35.375 30.203 12.188 1 48.78 500 ALA B CA 1
ATOM 8136 C C . ALA B 1 500 ? 35.219 29.547 10.82 1 48.78 500 ALA B C 1
ATOM 8138 O O . ALA B 1 500 ? 35.75 28.453 10.578 1 48.78 500 ALA B O 1
ATOM 8139 N N . ILE B 1 501 ? 34.188 30.031 9.977 1 43.75 501 ILE B N 1
ATOM 8140 C CA . ILE B 1 501 ? 33.938 29.5 8.641 1 43.75 501 ILE B CA 1
ATOM 8141 C C . ILE B 1 501 ? 35 29.984 7.676 1 43.75 501 ILE B C 1
ATOM 8143 O O . ILE B 1 501 ? 35.156 31.203 7.457 1 43.75 501 ILE B O 1
ATOM 8147 N N . GLY B 1 502 ? 36.188 29.641 7.66 1 34.94 502 GLY B N 1
ATOM 8148 C CA . GLY B 1 502 ? 36.938 29.891 6.434 1 34.94 502 GLY B CA 1
ATOM 8149 C C . GLY B 1 502 ? 36.062 29.844 5.191 1 34.94 502 GLY B C 1
ATOM 8150 O O . GLY B 1 502 ? 35.281 28.891 4.992 1 34.94 502 GLY B O 1
ATOM 8151 N N . VAL B 1 503 ? 35.625 31.016 4.637 1 32.94 503 VAL B N 1
ATOM 8152 C CA . VAL B 1 503 ? 34.656 31.25 3.58 1 32.94 503 VAL B CA 1
ATOM 8153 C C . VAL B 1 503 ? 34.812 30.219 2.467 1 32.94 503 VAL B C 1
ATOM 8155 O O . VAL B 1 503 ? 34.188 30.312 1.422 1 32.94 503 VAL B O 1
ATOM 8158 N N . GLU B 1 504 ? 35.969 29.547 2.297 1 30.98 504 GLU B N 1
ATOM 8159 C CA . GLU B 1 504 ? 36.031 28.938 0.975 1 30.98 504 GLU B CA 1
ATOM 8160 C C . GLU B 1 504 ? 34.844 27.984 0.749 1 30.98 504 GLU B C 1
ATOM 8162 O O . GLU B 1 504 ? 34.188 28.062 -0.275 1 30.98 504 GLU B O 1
ATOM 8167 N N . ASP B 1 505 ? 35.094 26.656 1.05 1 29.16 505 ASP B N 1
ATOM 8168 C CA . ASP B 1 505 ? 34.625 25.422 0.409 1 29.16 505 ASP B CA 1
ATOM 8169 C C . ASP B 1 505 ? 33.219 25.078 0.871 1 29.16 505 ASP B C 1
ATOM 8171 O O . ASP B 1 505 ? 32.719 23.969 0.625 1 29.16 505 ASP B O 1
ATOM 8175 N N . MET B 1 506 ? 32.719 25.844 1.628 1 28.5 506 MET B N 1
ATOM 8176 C CA . MET B 1 506 ? 31.547 25.234 2.244 1 28.5 506 MET B CA 1
ATOM 8177 C C . MET B 1 506 ? 30.391 25.172 1.254 1 28.5 506 MET B C 1
ATOM 8179 O O . MET B 1 506 ? 29.312 24.672 1.581 1 28.5 506 MET B O 1
ATOM 8183 N N . TRP B 1 507 ? 30.406 25.984 0.248 1 27.61 507 TRP B N 1
ATOM 8184 C CA . TRP B 1 507 ? 29.281 25.938 -0.676 1 27.61 507 TRP B CA 1
ATOM 8185 C C . TRP B 1 507 ? 29.172 24.562 -1.335 1 27.61 507 TRP B C 1
ATOM 8187 O O . TRP B 1 507 ? 28.188 24.266 -2.01 1 27.61 507 TRP B O 1
ATOM 8197 N N . ASP B 1 508 ? 30.25 23.906 -1.516 1 25.47 508 ASP B N 1
ATOM 8198 C CA . ASP B 1 508 ? 30.266 22.75 -2.4 1 25.47 508 ASP B CA 1
ATOM 8199 C C . ASP B 1 508 ? 29.5 21.578 -1.777 1 25.47 508 ASP B C 1
ATOM 8201 O O . ASP B 1 508 ? 29.266 20.562 -2.436 1 25.47 508 ASP B O 1
ATOM 8205 N N . ALA B 1 509 ? 29.578 21.469 -0.483 1 26.23 509 ALA B N 1
ATOM 8206 C CA . ALA B 1 509 ? 28.922 20.281 0.038 1 26.23 509 ALA B CA 1
ATOM 8207 C C . ALA B 1 509 ? 27.391 20.438 -0.018 1 26.23 509 ALA B C 1
ATOM 8209 O O . ALA B 1 509 ? 26.656 19.531 0.406 1 26.23 509 ALA B O 1
ATOM 8210 N N . TRP B 1 510 ? 26.766 21.594 0.11 1 24.23 510 TRP B N 1
ATOM 8211 C CA . TRP B 1 510 ? 25.375 21.609 -0.323 1 24.23 510 TRP B CA 1
ATOM 8212 C C . TRP B 1 510 ? 25.266 21.406 -1.831 1 24.23 510 TRP B C 1
ATOM 8214 O O . TRP B 1 510 ? 25.859 22.156 -2.605 1 24.23 510 TRP B O 1
ATOM 8224 N N . GLY B 1 511 ? 25.719 20.25 -2.32 1 20.52 511 GLY B N 1
ATOM 8225 C CA . GLY B 1 511 ? 25.719 20.062 -3.764 1 20.52 511 GLY B CA 1
ATOM 8226 C C . GLY B 1 511 ? 24.734 20.984 -4.473 1 20.52 511 GLY B C 1
ATOM 8227 O O . GLY B 1 511 ? 23.75 21.422 -3.879 1 20.52 511 GLY B O 1
ATOM 8228 N N . PRO B 1 512 ? 25.406 21.906 -5.465 1 21.58 512 PRO B N 1
ATOM 8229 C CA . PRO B 1 512 ? 24.406 22.516 -6.355 1 21.58 512 PRO B CA 1
ATOM 8230 C C . PRO B 1 512 ? 23.234 21.578 -6.641 1 21.58 512 PRO B C 1
ATOM 8232 O O . PRO B 1 512 ? 23.359 20.359 -6.559 1 21.58 512 PRO B O 1
#

Foldseek 3Di:
DPPPPPPDPDPPPPPLPLPCPDLVLLLLLLLVLLVVLVVLVVVCVQVVDPPVPPRCPSLVLLVLQLVLDPSSVVRRLLSSQQEQEAAELLSLLVVLLCCLVPVVNLASHAYYAHDYAQDDDVCQVPPQVVSLVLCVVRFDQDFCGVLVSCVVLVNNQLSVQLVVVCVVVVHRAQGSNSNHSLVSVSSNLSSQLSRQNYAEYAYEHADPDLDPCSLQGSVVRSVVVPRQGNANYAYYHYHYPDPDVRLRDGSCQLVLQRYQRHAEYAYEQDALQANVVVCLQVCSADADRNYAHYHYYRRPPQLAPPDPNADDAPDDTNNCVVVPPDQLVVCLVSLRRHQRYQEYHYRHGADDVCLPVNHSSLLSNCVNRNDHCEYAYEQGADPLVSLPNPAARANHAYYEYHNNDPPHCVNPPDPVVVQVVVQVSCVVVCRSYVRHAWYHYHPWIWGWDDDPPDPGIGIDTPPPDDPPVPPVPPPVPPDPDPCVSVPQDPVNSVVSSPSSPPPPDPVPVSPD/DPPPPPPDPDPPPPPLPLPCPDLVLLLLLLLVLLVVLVVLVVVCVQVVDPPVPPRCPSLVLLVLQLVLDPSSVVRRLLSSQQEQEAAELLSLLVVLLCCLVPVVNLASHAHYAHDYAQDDDVCQVPPQVVSLVLCVVRFDQDFCGVLVSCVVLVNNQLSVQLVVVCVVVVHRAQGSNSNHSLVSVSSNLSSQLSRQNYAEYAYEHPDPDLDPCSLQGSVVRSVVVPRQGNANYAYYHYHYPDPDPSLRDGSCQLVLQRYQRHAEYAYEQDALQANVVVCLQVCSADADRNYAHYHYYHRPPQLAPPDPNADDAPDDTNLCVVVPPDQLVVCLVSQRRHQRYQEYHYRHGADDVCLPVNHSSLLSNCVNRNDHQEYAYEQGADPLVSLPNPAARANHAEYEYHNNDCPHCVNPPDPVVVQVVVQVSCVVVCRSYVNHAWYHYHPWIWGWDDDPPDPGIGIDTPPPDDPPVPPPPPPVPPDDDPCVSVPQDPVNSVVSSPSSPPPPDPVPVSPD

Organism: Fusarium oxysporum (strain Fo5176) (NCBI:txid660025)

Sequence (1024 aa):
MATSGEPQPATVPQPFITPRLPLDILYHIGSLLASESITEHEHQIDSNSSCDCCMDKSSASLYKLTYTSKATRDVLEPLLYRNLILTTPQDVTNIFINLIQRPELRQHVQYILCYAPLAGPRVRKLEMPECKRIWSKRCPSDKPALMRLLDGAGLHKLAWSACMLERTKQRFMFSPDFKHDGILELLFASILFLSPNVTSFTWRDCNNNPKAFILDHIMCKAVHDGLPLMPKLQKLSTEKAEFEESKQAQFFTPHINLWENLYSLQLNDIDLDMEFVLMLFNGSFKENRPVRELCVRCVAGSERPESLTSFPPGFELASTMLLGDKNLDNYKDQFKAFPNLNLLDVTFVFHRRRMEEGSLTLKAFLHAVGSPERLCLTGHPLPTSALDTGVTHSRLKYLKVRELQPNAPAKTTSKDNLIAGLNQFWNKKSIIVPNLEEIDWDHYTFKREDMEGEDKAVWELVGEEEWEDDSGSDEDEDDDDDAFWYSMERGDIDAFIEGAIGVEDMWDAWGPMATSGEPQPATVPQPFITPRLPLDILYHIGSLLASESITEHEHQIDSNSSCDCCMDKSSASLYKLTYTSKATRDVLEPLLYRNLILTTPQDVTNIFINLIQRPELRQHVQYILCYAPLAGPRVRKLEMPECKRIWSKRCPSDKPALMRLLDGAGLHKLAWSACMLERTKQRFMFSPDFKHDGILELLFASILFLSPNVTSFTWRDCNNNPKAFILDHIMCKAVHDGLPLMPKLQKLSTEKAEFEESKQAQFFTPHINLWENLYSLQLNDIDLDMEFVLMLFNGSFKENRPVRELCVRCVAGSERPESLTSFPPGFELASTMLLGDKNLDNYKDQFKAFPNLNLLDVTFVFHRRRMEEGSLTLKAFLHAVGSPERLCLTGHPLPTSALDTGVTHSRLKYLKVRELQPNAPAKTTSKDNLIAGLNQFWNKKSIIVPNLEEIDWDHYTFKREDMEGEDKAVWELVGEEEWEDDSGSDEDEDDDDDAFWYSMERGDIDAFIEGAIGVEDMWDAWGP

Solvent-accessible surface area (backbone atoms only — not comparable to full-atom values): 55272 Å² total; per-residue (Å²): 134,82,78,77,78,75,79,75,75,77,73,72,72,67,75,77,70,56,76,84,64,55,68,67,56,52,41,51,53,41,51,51,32,48,51,48,40,51,55,53,49,53,47,34,64,71,60,69,47,77,68,76,86,71,72,51,53,42,52,47,49,43,52,53,54,19,69,70,41,72,68,38,30,71,63,30,42,51,52,61,40,21,55,43,75,26,64,39,53,52,44,41,51,50,50,34,52,47,43,68,76,37,61,79,52,22,72,35,23,31,34,39,39,36,56,28,50,47,50,56,71,65,37,56,71,65,47,28,62,55,36,28,53,56,43,56,71,74,42,74,64,54,45,39,37,56,47,52,51,31,40,73,71,72,34,42,57,42,37,50,35,44,51,42,50,25,41,63,68,71,44,90,40,60,38,55,75,42,83,34,50,58,34,49,46,50,40,48,53,48,45,46,49,56,20,52,48,20,30,34,42,36,40,37,45,54,51,84,56,66,69,51,61,55,61,64,43,24,49,43,48,18,40,73,73,64,48,65,69,28,69,50,27,26,34,43,34,41,34,59,63,78,76,63,84,65,76,48,68,58,81,61,54,68,47,54,75,73,40,79,52,27,34,34,41,36,42,39,58,30,29,59,40,40,56,48,46,50,36,39,75,69,54,51,57,53,71,62,40,57,33,28,33,43,34,38,26,31,50,86,65,11,39,38,76,88,32,92,71,24,58,58,91,84,63,78,53,50,30,60,73,75,58,47,98,61,65,59,76,76,45,34,78,57,46,38,26,52,58,59,35,45,32,39,38,39,31,30,48,25,40,76,67,36,51,72,73,38,56,62,40,59,22,42,44,30,61,46,41,41,46,25,32,28,40,37,34,35,34,26,44,83,60,57,71,37,50,64,69,86,47,63,22,66,51,23,31,37,39,35,32,31,46,77,51,84,81,32,60,83,72,70,46,53,69,68,58,49,42,49,48,51,34,52,51,40,66,75,40,37,73,31,46,64,46,51,40,37,38,37,47,67,94,43,36,34,36,53,42,77,47,84,98,52,102,51,66,47,61,42,75,59,74,77,69,77,78,69,77,73,68,77,64,82,70,77,74,71,83,64,76,89,43,48,80,79,57,56,46,73,66,52,51,48,52,45,49,54,64,57,41,67,82,71,68,67,68,59,73,61,56,125,132,82,77,79,77,74,78,75,76,77,73,71,73,68,76,74,71,52,78,83,66,55,66,67,56,51,42,49,53,41,51,50,30,48,52,48,40,50,55,54,50,53,47,33,64,71,59,71,48,78,69,76,84,74,73,51,51,41,52,48,49,42,50,52,53,18,70,69,42,71,66,38,29,71,63,30,42,50,53,61,39,22,55,42,74,26,61,38,54,52,46,40,51,51,50,36,51,48,44,69,76,36,59,80,53,24,72,35,21,30,32,40,39,36,55,27,49,47,50,55,71,66,35,55,72,65,46,29,63,57,35,30,53,56,43,58,73,75,42,74,65,52,45,41,38,55,47,52,51,32,40,74,70,72,34,43,55,43,38,50,35,46,50,42,50,25,41,62,68,72,43,92,42,61,39,54,75,42,83,31,50,59,34,47,45,50,41,47,52,47,44,46,50,56,22,51,49,20,30,33,41,36,40,36,44,53,52,83,56,71,71,51,60,56,60,64,43,24,49,43,50,18,40,74,74,64,47,65,69,28,70,50,27,25,33,42,33,42,33,60,64,78,76,62,84,61,79,55,68,59,82,61,53,68,46,54,74,74,41,78,52,25,35,34,41,35,42,38,58,30,30,60,41,40,55,48,47,49,35,39,72,70,54,50,54,53,71,63,40,56,34,27,33,42,33,37,26,31,50,88,65,13,37,39,78,92,32,91,71,24,57,58,90,86,63,80,52,50,31,60,74,73,59,48,96,60,66,62,75,75,46,32,78,58,45,40,26,53,57,59,36,45,30,39,39,38,33,29,48,25,40,76,66,37,51,72,73,38,57,65,40,59,22,42,45,31,62,46,42,41,47,25,33,30,40,36,35,33,35,27,44,84,59,57,71,37,49,64,70,86,48,63,22,66,51,23,30,37,40,36,31,30,44,79,52,84,81,32,59,84,72,70,45,52,69,67,56,50,42,50,47,51,34,53,51,41,66,75,41,37,74,32,45,64,47,52,39,37,38,37,46,68,92,43,37,35,36,54,43,75,46,86,97,51,102,50,67,46,60,40,74,60,74,78,69,76,79,68,78,72,70,75,64,82,68,77,74,70,88,66,75,91,41,48,80,78,56,56,45,73,66,50,51,49,53,45,49,55,65,55,42,66,79,72,68,66,65,61,74,56,62,128